Protein AF-0000000086186599 (afdb_homodimer)

Secondary structure (DSSP, 8-state):
-PPPHHHHHHHHHHHHHHTPPPPSSHHHHHHHHHHHHHHHHHHHHHHHHHHHHHHHHHHHHHHHTT--GGGTTTTHHHHHHHHHT--HHHHHHHHHHHHHHHHT-HHHHHHHHTTSS-HHHHHHHHHHHTTS-HHHHHHHHHHHHTTGGG--HHHHHHHHHHHHHHH-HHHHHHHHHHHGGG-EEEEEEETTTEEEEEEEEEHHHHHHHHHHHHHHHHHHHHHTTTTT--HHHHHHHHHHHHHH--SSGGG------EEE-HHHHH-S--TTS---TT----TTSEEEETTTEEEEHHHHHHHHHT-TTTS----TTS-S------EEEE-TTT--EEES-TT---SHHHHHHHHHHHH-S-SSTT--PPP-EEEESS-GGGT---STTTEEEE-HHHHHHTTSTT-EEEEEE-STTTTS-TTSS-EEEEEE-TT--EEEEEPPPPTTPPP---------------TT-----/-PPPHHHHHHHHHHHHHHTPPPPSSHHHHHHHHHHHHHHHHHHHHHHHHHHHHHHHHHHHHHHHTT--GGGTTTTHHHHHHHHHT--HHHHHHHHHHHHHHHHT-HHHHHHHHTTSS-HHHHHHHHHHHTTS-HHHHHHHHHHHHTTGGG--HHHHHHHHHHHHHHH-HHHHHHHHHHHGGG-EEEEEEETTTEEEEEEEEEHHHHHHHHHHHHHHHHHHHHHTTTTT--HHHHHHHHHHHHHH--SSGGG------EEE-HHHHH-S--TTS---TT----TTSEEEETTTEEEEHHHHHHHHHT-TTTS----SSS-S------EEEE-TTT--EEES-TT---SHHHHHHHHHHHH-S-SSTT--PPP-EEEESS-GGGT---STTTEEEE-HHHHHHTTSTT-EEEEE--STTTTS-TTSS--EEEEE-TT--EEEEEPPPPTTPPP---------------S------

Organism: NCBI:txid1656884

Foldseek 3Di:
DDDDPVVVVVVVVVVCVVVPDQDPDPVVNVVVVLVVLLVQLLVLLVLLVVLQVQQVVQQVVVVVVVNDNVCTSLCSLVVSCQVVLAASVVSVVSNVLSVCCVQAQVLLSVCSNRSLAHPLLSVLLCVLQVPDDSVLSNVLNVVLSVPSSPDDSVRSNVSSNVSNCVSCVPVVVVVLVVVQVVWDWDKAADPPRDIDIDTDHRPVVVVVLVVVLLVVLVVCVVVCVCPPDDSVRSSVQCVQCVVQVNPGSLADQAQWAKEDAPCLQVPPDPDPDCPDPPFPQHNQAWIATQPHGTDTSVVVNCSVVQPRVVSHHHPPPPPPDPSNHQYFHADLVQSQGPRPPPPPPPPVVRLVVSQCQFAVDAQSRNNRHRFDDWAFLQHVVNVTDPGNLRIHRHDPSCVVNCPDPQKHKDWDFPPPCPPDPDQLTFTKMWIAGNVGDIDMGTTDRRPSHPNPPPPPPPPPPVPPPPPPDPPDD/DDDDPVVVVVVVVVVCVVVPDQDPDPVVNVVVVLVVLLVQLLVLLVLLVVLQVQQVVQQVVCVVVVNDNVCTSLCSLVVSCQVVLAASVVSVVSNVLSVCCVQAQVLLSVCSNRSLAHPLLSVLLCVLCVPDDSVLSNVLNVVLSVPSSPDDSVRSNVSSNVSNCVSCVPVVVVVLVVVQVVWDWDKAADPPRDIDIDTDHRPVVVVVLVVVLLVVLVVCVVVCVCPPDDSVRSSVQCVQCVVQVNPGSLADQAQWAKEDAPCLQVPPDPDPDCPDPPFPQHNQAWIATQPHGTDTSVVVNCSVVQVRVVSHHHPPPPPPDPSPHQYFHAPLVQSQGPRPPPPPPPCVVRLVVSQCQFAVDAQSRNNRHRFDDWAFLQHVVNVTDPGNLRIHRHDPSCVVNCPDPQKHKDWDFPPPPPPDPDQLTFTKMWIAGNVGDIDMGTTDRRPSHPNPPPDPPPPPPVPPPDPDDPPDD

Solvent-accessible surface area (backbone atoms only — not comparable to full-atom values): 49795 Å² total; per-residue (Å²): 130,82,69,46,69,68,43,50,50,40,51,50,49,25,53,49,32,53,64,58,70,66,55,90,46,67,51,41,37,44,51,36,41,28,36,47,42,20,31,45,14,3,41,51,39,38,44,28,53,38,50,47,53,49,38,53,51,47,29,52,53,34,48,75,73,64,48,54,78,93,61,47,51,74,55,45,32,48,56,51,6,56,42,52,64,34,22,40,69,55,27,43,52,47,50,54,50,23,45,40,28,67,75,28,24,51,56,43,39,50,35,20,19,70,24,51,31,48,60,64,36,51,48,30,41,47,68,46,38,66,88,52,54,61,67,56,31,38,53,43,25,63,65,50,42,78,55,40,64,66,42,27,48,68,51,33,30,47,54,34,37,36,51,40,23,52,74,38,39,70,58,48,54,53,44,28,58,56,46,53,70,66,22,24,63,51,72,45,68,39,79,52,64,19,13,32,35,37,32,41,31,40,36,56,44,30,50,17,34,51,50,41,35,48,52,52,26,50,52,32,50,73,70,52,76,45,68,92,54,51,65,44,40,40,26,31,39,50,54,40,14,43,51,52,66,36,93,49,46,35,52,54,71,47,64,44,46,39,42,34,26,65,44,25,62,67,31,81,68,77,92,71,77,74,61,75,93,76,69,80,69,60,23,49,22,46,21,36,32,74,94,61,41,72,38,49,14,61,56,53,36,34,61,70,68,52,47,15,63,92,67,21,54,48,54,80,83,52,69,86,66,76,47,52,51,51,64,40,27,30,38,49,89,54,58,42,73,44,63,69,69,76,80,76,68,72,55,82,55,47,51,53,49,46,35,46,61,37,41,64,21,18,56,54,59,29,41,70,39,62,54,74,41,79,43,53,48,43,45,57,94,76,70,30,58,95,42,70,80,33,40,41,24,22,25,70,62,55,62,54,50,54,69,37,88,56,33,45,54,42,71,43,64,63,77,80,63,79,84,49,59,88,64,76,54,60,57,27,35,39,38,33,40,68,67,66,53,74,46,64,27,64,37,56,80,37,74,54,40,70,74,75,67,74,68,65,74,76,70,72,67,76,69,74,65,76,85,67,81,68,80,77,132,130,81,69,48,70,68,43,50,50,40,52,50,50,24,52,49,31,52,63,59,71,67,54,90,45,66,52,43,39,45,49,37,42,29,34,46,42,21,32,46,13,3,41,51,38,38,47,28,51,39,49,47,53,47,39,51,50,48,29,53,54,32,48,75,70,64,48,55,77,92,60,49,50,71,55,45,33,48,55,48,5,56,41,53,64,36,22,40,69,56,27,43,53,48,49,54,49,25,45,41,30,67,77,29,23,50,57,43,37,49,36,20,20,71,23,51,31,48,61,66,37,52,48,31,39,47,67,46,38,66,87,52,53,62,67,56,31,37,53,44,24,64,64,52,41,78,56,39,64,70,43,26,48,67,52,32,30,47,53,34,37,36,51,38,23,53,75,38,40,69,57,47,54,53,42,28,58,54,45,52,71,66,21,24,64,52,74,45,66,40,79,53,64,19,14,32,36,37,31,41,31,40,36,56,46,31,50,18,35,51,50,40,34,48,52,53,26,50,50,32,51,74,72,52,76,44,67,92,54,51,65,44,39,39,27,30,41,50,53,39,14,43,53,54,68,36,93,50,45,32,51,53,72,48,64,44,45,40,42,35,28,67,46,25,60,67,32,80,67,78,90,69,77,73,63,74,93,74,69,81,67,59,23,49,22,46,20,35,33,75,93,61,39,72,38,47,13,62,56,52,36,34,60,71,68,54,47,16,62,91,64,22,56,48,56,80,84,51,67,86,65,78,45,51,50,50,62,39,27,31,37,52,89,52,58,42,74,44,63,69,69,75,79,75,68,71,55,81,53,47,52,52,48,46,35,46,60,38,41,66,21,18,57,53,59,29,41,70,38,62,54,73,40,79,45,53,47,44,47,56,94,77,69,30,58,96,42,71,79,32,40,42,24,22,25,71,64,55,60,54,50,53,70,37,87,57,34,44,53,41,72,43,64,66,76,80,62,78,84,49,60,88,64,77,55,60,58,26,35,40,37,34,40,70,66,66,52,75,48,62,27,64,38,56,78,37,77,54,42,72,76,77,68,74,70,68,77,77,72,72,68,78,71,74,68,78,90,69,85,71,80,76,133

InterPro domains:
  IPR003615 HNH nuclease [SM00507] (350-400)
  IPR003615 HNH nuclease [cd00085] (352-402)
  IPR003870 Domain of unknown function DUF222 [PF02720] (35-244)

pLDDT: mean 75.53, std 22.9, range [22.42, 98.69]

Structure (mmCIF, N/CA/C/O backbone):
data_AF-0000000086186599-model_v1
#
loop_
_entity.id
_entity.type
_entity.pdbx_description
1 polymer 'DUF222 domain-containing protein'
#
loop_
_atom_site.group_PDB
_atom_site.id
_atom_site.type_symbol
_atom_site.label_atom_id
_atom_site.label_alt_id
_atom_site.label_comp_id
_atom_site.label_asym_id
_atom_site.label_entity_id
_atom_site.label_seq_id
_atom_site.pdbx_PDB_ins_code
_atom_site.Cartn_x
_atom_site.Cartn_y
_atom_site.Cartn_z
_atom_site.occupancy
_atom_site.B_iso_or_equiv
_atom_site.auth_seq_id
_atom_site.auth_comp_id
_atom_site.auth_asym_id
_atom_site.auth_atom_id
_atom_site.pdbx_PDB_model_num
ATOM 1 N N . MET A 1 1 ? 22.391 -26.438 11.969 1 60.44 1 MET A N 1
ATOM 2 C CA . MET A 1 1 ? 22.969 -25.828 13.164 1 60.44 1 MET A CA 1
ATOM 3 C C . MET A 1 1 ? 21.891 -25.266 14.078 1 60.44 1 MET A C 1
ATOM 5 O O . MET A 1 1 ? 20.828 -24.859 13.609 1 60.44 1 MET A O 1
ATOM 9 N N . PRO A 1 2 ? 22.172 -25.406 15.336 1 74.75 2 PRO A N 1
ATOM 10 C CA . PRO A 1 2 ? 21.156 -24.953 16.281 1 74.75 2 PRO A CA 1
ATOM 11 C C . PRO A 1 2 ? 20.922 -23.438 16.219 1 74.75 2 PRO A C 1
ATOM 13 O O . PRO A 1 2 ? 21.859 -22.688 15.961 1 74.75 2 PRO A O 1
ATOM 16 N N . LYS A 1 3 ? 19.797 -23.031 16.375 1 81.38 3 LYS A N 1
ATOM 17 C CA . LYS A 1 3 ? 19.438 -21.609 16.406 1 81.38 3 LYS A CA 1
ATOM 18 C C . LYS A 1 3 ? 20.125 -20.891 17.562 1 81.38 3 LYS A C 1
ATOM 20 O O . LYS A 1 3 ? 20.297 -21.469 18.641 1 81.38 3 LYS A O 1
ATOM 25 N N . SER A 1 4 ? 20.562 -19.734 17.234 1 86.19 4 SER A N 1
ATOM 26 C CA . SER A 1 4 ? 21.078 -18.891 18.312 1 86.19 4 SER A CA 1
ATOM 27 C C . SER A 1 4 ? 20.016 -18.609 19.359 1 86.19 4 SER A C 1
ATOM 29 O O . SER A 1 4 ? 18.828 -18.828 19.109 1 86.19 4 SER A O 1
ATOM 31 N N . GLN A 1 5 ? 20.484 -18.25 20.484 1 85 5 GLN A N 1
ATOM 32 C CA . GLN A 1 5 ? 19.562 -17.859 21.547 1 85 5 GLN A CA 1
ATOM 33 C C . GLN A 1 5 ? 18.656 -16.719 21.109 1 85 5 GLN A C 1
ATOM 35 O O . GLN A 1 5 ? 17.469 -16.703 21.422 1 85 5 GLN A O 1
ATOM 40 N N . ALA A 1 6 ? 19.234 -15.867 20.344 1 83.06 6 ALA A N 1
ATOM 41 C CA . ALA A 1 6 ? 18.469 -14.727 19.875 1 83.06 6 ALA A CA 1
ATOM 42 C C . ALA A 1 6 ? 17.312 -15.172 18.969 1 83.06 6 ALA A C 1
ATOM 44 O O . ALA A 1 6 ? 16.203 -14.656 19.078 1 83.06 6 ALA A O 1
ATOM 45 N N . THR A 1 7 ? 17.562 -16.109 18.188 1 87.06 7 THR A N 1
ATOM 46 C CA . THR A 1 7 ? 16.516 -16.625 17.297 1 87.06 7 THR A CA 1
ATOM 47 C C . THR A 1 7 ? 15.453 -17.375 18.094 1 87.06 7 THR A C 1
ATOM 49 O O . THR A 1 7 ? 14.258 -17.25 17.812 1 87.06 7 THR A O 1
ATOM 52 N N . THR A 1 8 ? 15.891 -18.062 19.078 1 88.81 8 THR A N 1
ATOM 53 C CA . THR A 1 8 ? 14.969 -18.781 19.953 1 88.81 8 THR A CA 1
ATOM 54 C C . THR A 1 8 ? 14.086 -17.797 20.719 1 88.81 8 THR A C 1
ATOM 56 O O . THR A 1 8 ? 12.891 -18.047 20.906 1 88.81 8 THR A O 1
ATOM 59 N N . ASP A 1 9 ? 14.688 -16.734 21.125 1 93.12 9 ASP A N 1
ATOM 60 C CA . ASP A 1 9 ? 13.93 -15.695 21.812 1 93.12 9 ASP A CA 1
ATOM 61 C C . ASP A 1 9 ? 12.859 -15.102 20.906 1 93.12 9 ASP A C 1
ATOM 63 O O . ASP A 1 9 ? 11.758 -14.789 21.375 1 93.12 9 ASP A O 1
ATOM 67 N N . LEU A 1 10 ? 13.172 -14.922 19.672 1 95.5 10 LEU A N 1
ATOM 68 C CA . LEU A 1 10 ? 12.195 -14.414 18.719 1 95.5 10 LEU A CA 1
ATOM 69 C C . LEU A 1 10 ? 11.023 -15.383 18.578 1 95.5 10 LEU A C 1
ATOM 71 O O . LEU A 1 10 ? 9.867 -14.961 18.531 1 95.5 10 LEU A O 1
ATOM 75 N N . ASP A 1 11 ? 11.305 -16.688 18.516 1 94.75 11 ASP A N 1
ATOM 76 C CA . ASP A 1 11 ? 10.258 -17.688 18.438 1 94.75 11 ASP A CA 1
ATOM 77 C C . ASP A 1 11 ? 9.344 -17.625 19.672 1 94.75 11 ASP A C 1
ATOM 79 O O . ASP A 1 11 ? 8.125 -17.781 19.547 1 94.75 11 ASP A O 1
ATOM 83 N N . GLN A 1 12 ? 9.969 -17.406 20.766 1 95.25 12 GLN A N 1
ATOM 84 C CA . GLN A 1 12 ? 9.203 -17.297 22 1 95.25 12 GLN A CA 1
ATOM 85 C C . GLN A 1 12 ? 8.297 -16.062 21.969 1 95.25 12 GLN A C 1
ATOM 87 O O . GLN A 1 12 ? 7.172 -16.094 22.469 1 95.25 12 GLN A O 1
ATOM 92 N N . MET A 1 13 ? 8.789 -14.992 21.453 1 96.19 13 MET A N 1
ATOM 93 C CA . MET A 1 13 ? 7.992 -13.781 21.344 1 96.19 13 MET A CA 1
ATOM 94 C C . MET A 1 13 ? 6.777 -14.008 20.453 1 96.19 13 MET A C 1
ATOM 96 O O . MET A 1 13 ? 5.695 -13.477 20.719 1 96.19 13 MET A O 1
ATOM 100 N N . VAL A 1 14 ? 6.945 -14.75 19.375 1 96.56 14 VAL A N 1
ATOM 101 C CA . VAL A 1 14 ? 5.832 -15.078 18.484 1 96.56 14 VAL A CA 1
ATOM 102 C C . VAL A 1 14 ? 4.75 -15.812 19.266 1 96.56 14 VAL A C 1
ATOM 104 O O . VAL A 1 14 ? 3.564 -15.492 19.156 1 96.56 14 VAL A O 1
ATOM 107 N N . GLU A 1 15 ? 5.16 -16.734 20.109 1 95.75 15 GLU A N 1
ATOM 108 C CA . GLU A 1 15 ? 4.215 -17.5 20.922 1 95.75 15 GLU A CA 1
ATOM 109 C C . GLU A 1 15 ? 3.525 -16.594 21.953 1 95.75 15 GLU A C 1
ATOM 111 O O . GLU A 1 15 ? 2.326 -16.734 22.203 1 95.75 15 GLU A O 1
ATOM 116 N N . GLU A 1 16 ? 4.266 -15.688 22.5 1 95.19 16 GLU A N 1
ATOM 117 C CA . GLU A 1 16 ? 3.689 -14.75 23.469 1 95.19 16 GLU A CA 1
ATOM 118 C C . GLU A 1 16 ? 2.643 -13.859 22.797 1 95.19 16 GLU A C 1
ATOM 120 O O . GLU A 1 16 ? 1.617 -13.547 23.406 1 95.19 16 GLU A O 1
ATOM 125 N N . MET A 1 17 ? 2.902 -13.484 21.578 1 95.56 17 MET A N 1
ATOM 126 C CA . MET A 1 17 ? 1.924 -12.688 20.844 1 95.56 17 MET A CA 1
ATOM 127 C C . MET A 1 17 ? 0.654 -13.492 20.578 1 95.56 17 MET A C 1
ATOM 129 O O . MET A 1 17 ? -0.454 -12.969 20.703 1 95.56 17 MET A O 1
ATOM 133 N N . ARG A 1 18 ? 0.863 -14.734 20.219 1 95.12 18 ARG A N 1
ATOM 134 C CA . ARG A 1 18 ? -0.262 -15.617 19.938 1 95.12 18 ARG A CA 1
ATOM 135 C C . ARG A 1 18 ? -1.172 -15.766 21.156 1 95.12 18 ARG A C 1
ATOM 137 O O . ARG A 1 18 ? -2.393 -15.852 21.016 1 95.12 18 ARG A O 1
ATOM 144 N N . MET A 1 19 ? -0.59 -15.641 22.297 1 94.06 19 MET A N 1
ATOM 145 C CA . MET A 1 19 ? -1.337 -15.906 23.531 1 94.06 19 MET A CA 1
ATOM 146 C C . MET A 1 19 ? -1.67 -14.609 24.25 1 94.06 19 MET A C 1
ATOM 148 O O . MET A 1 19 ? -2.16 -14.633 25.391 1 94.06 19 MET A O 1
ATOM 152 N N . LEU A 1 20 ? -1.393 -13.539 23.672 1 95 20 LEU A N 1
ATOM 153 C CA . LEU A 1 20 ? -1.602 -12.258 24.344 1 95 20 LEU A CA 1
ATOM 154 C C . LEU A 1 20 ? -3.068 -12.078 24.719 1 95 20 LEU A C 1
ATOM 156 O O . LEU A 1 20 ? -3.953 -12.211 23.875 1 95 20 LEU A O 1
ATOM 160 N N . VAL A 1 21 ? -3.309 -11.766 25.938 1 93.69 21 VAL A N 1
ATOM 161 C CA . VAL A 1 21 ? -4.656 -11.523 26.438 1 93.69 21 VAL A CA 1
ATOM 162 C C . VAL A 1 21 ? -4.93 -10.023 26.5 1 93.69 21 VAL A C 1
ATOM 164 O O . VAL A 1 21 ? -4.141 -9.266 27.062 1 93.69 21 VAL A O 1
ATOM 167 N N . PRO A 1 22 ? -5.953 -9.602 25.875 1 94.94 22 PRO A N 1
ATOM 168 C CA . PRO A 1 22 ? -6.309 -8.188 26 1 94.94 22 PRO A CA 1
ATOM 169 C C . PRO A 1 22 ? -6.496 -7.742 27.438 1 94.94 22 PRO A C 1
ATOM 171 O O . PRO A 1 22 ? -7.023 -8.5 28.266 1 94.94 22 PRO A O 1
ATOM 174 N N . ALA A 1 23 ? -6.09 -6.559 27.734 1 94.12 23 ALA A N 1
ATOM 175 C CA . ALA A 1 23 ? -6.16 -6.016 29.094 1 94.12 23 ALA A CA 1
ATOM 176 C C . ALA A 1 23 ? -7.613 -5.836 29.531 1 94.12 23 ALA A C 1
ATOM 178 O O . ALA A 1 23 ? -8.516 -5.738 28.688 1 94.12 23 ALA A O 1
ATOM 179 N N . GLY A 1 24 ? -7.793 -5.82 30.812 1 90.31 24 GLY A N 1
ATOM 180 C CA . GLY A 1 24 ? -9.133 -5.641 31.344 1 90.31 24 GLY A CA 1
ATOM 181 C C . GLY A 1 24 ? -9.617 -4.207 31.266 1 90.31 24 GLY A C 1
ATOM 182 O O . GLY A 1 24 ? -10.781 -3.959 30.938 1 90.31 24 GLY A O 1
ATOM 183 N N . ASP A 1 25 ? -8.703 -3.305 31.484 1 92.81 25 ASP A N 1
ATOM 184 C CA . ASP A 1 25 ? -9.031 -1.883 31.469 1 92.81 25 ASP A CA 1
ATOM 185 C C . ASP A 1 25 ? -8.797 -1.271 30.094 1 92.81 25 ASP A C 1
ATOM 187 O O . ASP A 1 25 ? -7.832 -1.618 29.406 1 92.81 25 ASP A O 1
ATOM 191 N N . ASP A 1 26 ? -9.711 -0.316 29.75 1 93.12 26 ASP A N 1
ATOM 192 C CA . ASP A 1 26 ? -9.672 0.256 28.406 1 93.12 26 ASP A CA 1
ATOM 193 C C . ASP A 1 26 ? -8.414 1.107 28.219 1 93.12 26 ASP A C 1
ATOM 195 O O . ASP A 1 26 ? -7.836 1.131 27.141 1 93.12 26 ASP A O 1
ATOM 199 N N . ALA A 1 27 ? -8.023 1.832 29.219 1 93.19 27 ALA A N 1
ATOM 200 C CA . ALA A 1 27 ? -6.789 2.604 29.125 1 93.19 27 ALA A CA 1
ATOM 201 C C . ALA A 1 27 ? -5.594 1.693 28.844 1 93.19 27 ALA A C 1
ATOM 203 O O . ALA A 1 27 ? -4.707 2.043 28.062 1 93.19 27 ALA A O 1
ATOM 204 N N . ASP A 1 28 ? -5.629 0.547 29.484 1 94.5 28 ASP A N 1
ATOM 205 C CA . ASP A 1 28 ? -4.555 -0.421 29.281 1 94.5 28 ASP A CA 1
ATOM 206 C C . ASP A 1 28 ? -4.656 -1.072 27.891 1 94.5 28 ASP A C 1
ATOM 208 O O . ASP A 1 28 ? -3.637 -1.389 27.281 1 94.5 28 ASP A O 1
ATOM 212 N N . LYS A 1 29 ? -5.879 -1.325 27.375 1 96.25 29 LYS A N 1
ATOM 213 C CA . LYS A 1 29 ? -6.027 -1.819 26.016 1 96.25 29 LYS A CA 1
ATOM 214 C C . LYS A 1 29 ? -5.43 -0.844 25 1 96.25 29 LYS A C 1
ATOM 216 O O . LYS A 1 29 ? -4.766 -1.258 24.047 1 96.25 29 LYS A O 1
ATOM 221 N N . VAL A 1 30 ? -5.652 0.436 25.234 1 95.5 30 VAL A N 1
ATOM 222 C CA . VAL A 1 30 ? -5.098 1.475 24.375 1 95.5 30 VAL A CA 1
ATOM 223 C C . VAL A 1 30 ? -3.572 1.451 24.438 1 95.5 30 VAL A C 1
ATOM 225 O O . VAL A 1 30 ? -2.893 1.538 23.422 1 95.5 30 VAL A O 1
ATOM 228 N N . ALA A 1 31 ? -3.051 1.268 25.625 1 95.19 31 ALA A N 1
ATOM 229 C CA . ALA A 1 31 ? -1.606 1.174 25.812 1 95.19 31 ALA A CA 1
ATOM 230 C C . ALA A 1 31 ? -1.043 -0.066 25.125 1 95.19 31 ALA A C 1
ATOM 232 O O . ALA A 1 31 ? 0.061 -0.033 24.578 1 95.19 31 ALA A O 1
ATOM 233 N N . GLN A 1 32 ? -1.803 -1.161 25.188 1 96.88 32 GLN A N 1
ATOM 234 C CA . GLN A 1 32 ? -1.401 -2.383 24.5 1 96.88 32 GLN A CA 1
ATOM 235 C C . GLN A 1 32 ? -1.303 -2.158 23 1 96.88 32 GLN A C 1
ATOM 237 O O . GLN A 1 32 ? -0.342 -2.594 22.359 1 96.88 32 GLN A O 1
ATOM 242 N N . LEU A 1 33 ? -2.287 -1.487 22.422 1 96.94 33 LEU A N 1
ATOM 243 C CA . LEU A 1 33 ? -2.293 -1.201 21 1 96.94 33 LEU A CA 1
ATOM 244 C C . LEU A 1 33 ? -1.09 -0.349 20.609 1 96.94 33 LEU A C 1
ATOM 246 O O . LEU A 1 33 ? -0.438 -0.613 19.594 1 96.94 33 LEU A O 1
ATOM 250 N N . ALA A 1 34 ? -0.821 0.645 21.422 1 96.31 34 ALA A N 1
ATOM 251 C CA . ALA A 1 34 ? 0.335 1.499 21.172 1 96.31 34 ALA A CA 1
ATOM 252 C C . ALA A 1 34 ? 1.632 0.696 21.219 1 96.31 34 ALA A C 1
ATOM 254 O O . ALA A 1 34 ? 2.504 0.86 20.359 1 96.31 34 ALA A O 1
ATOM 255 N N . ALA A 1 35 ? 1.738 -0.154 22.219 1 97.56 35 ALA A N 1
ATOM 256 C CA . ALA A 1 35 ? 2.943 -0.963 22.375 1 97.56 35 ALA A CA 1
ATOM 257 C C . ALA A 1 35 ? 3.107 -1.946 21.219 1 97.56 35 ALA A C 1
ATOM 259 O O . ALA A 1 35 ? 4.223 -2.199 20.766 1 97.56 35 ALA A O 1
ATOM 260 N N . LEU A 1 36 ? 2.035 -2.52 20.797 1 98.19 36 LEU A N 1
ATOM 261 C CA . LEU A 1 36 ? 2.07 -3.447 19.672 1 98.19 36 LEU A CA 1
ATOM 262 C C . LEU A 1 36 ? 2.502 -2.736 18.391 1 98.19 36 LEU A C 1
ATOM 264 O O . LEU A 1 36 ? 3.26 -3.291 17.594 1 98.19 36 LEU A O 1
ATOM 268 N N . GLU A 1 37 ? 2.039 -1.535 18.188 1 96.62 37 GLU A N 1
ATOM 269 C CA . GLU A 1 37 ? 2.473 -0.734 17.047 1 96.62 37 GLU A CA 1
ATOM 270 C C . GLU A 1 37 ? 3.971 -0.45 17.109 1 96.62 37 GLU A C 1
ATOM 272 O O . GLU A 1 37 ? 4.668 -0.553 16.109 1 96.62 37 GLU A O 1
ATOM 277 N N . LYS A 1 38 ? 4.43 -0.11 18.297 1 97.75 38 LYS A N 1
ATOM 278 C CA . LYS A 1 38 ? 5.855 0.123 18.484 1 97.75 38 LYS A CA 1
ATOM 279 C C . LYS A 1 38 ? 6.664 -1.141 18.203 1 97.75 38 LYS A C 1
ATOM 281 O O . LYS A 1 38 ? 7.754 -1.072 17.625 1 97.75 38 LYS A O 1
ATOM 286 N N . LEU A 1 39 ? 6.133 -2.244 18.609 1 98.06 39 LEU A N 1
ATOM 287 C CA . LEU A 1 39 ? 6.809 -3.516 18.391 1 98.06 39 LEU A CA 1
ATOM 288 C C . LEU A 1 39 ? 6.961 -3.791 16.891 1 98.06 39 LEU A C 1
ATOM 290 O O . LEU A 1 39 ? 8.016 -4.242 16.438 1 98.06 39 LEU A O 1
ATOM 294 N N . GLN A 1 40 ? 5.938 -3.533 16.109 1 97.81 40 GLN A N 1
ATOM 295 C CA . GLN A 1 40 ? 6.02 -3.723 14.664 1 97.81 40 GLN A CA 1
ATOM 296 C C . GLN A 1 40 ? 7.094 -2.83 14.047 1 97.81 40 GLN A C 1
ATOM 298 O O . GLN A 1 40 ? 7.855 -3.271 13.188 1 97.81 40 GLN A O 1
ATOM 303 N N . ALA A 1 41 ? 7.137 -1.61 14.508 1 98.31 41 ALA A N 1
ATOM 304 C CA . ALA A 1 41 ? 8.148 -0.678 14.008 1 98.31 41 ALA A CA 1
ATOM 305 C C . ALA A 1 41 ? 9.555 -1.149 14.375 1 98.31 41 ALA A C 1
ATOM 307 O O . ALA A 1 41 ? 10.445 -1.174 13.523 1 98.31 41 ALA A O 1
ATOM 308 N N . SER A 1 42 ? 9.742 -1.517 15.617 1 98.5 42 SER A N 1
ATOM 309 C CA . SER A 1 42 ? 11.055 -1.967 16.078 1 98.5 42 SER A CA 1
ATOM 310 C C . SER A 1 42 ?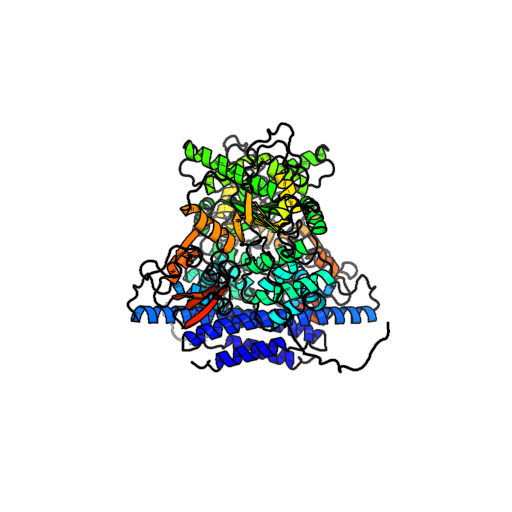 11.477 -3.252 15.375 1 98.5 42 SER A C 1
ATOM 312 O O . SER A 1 42 ? 12.656 -3.457 15.094 1 98.5 42 SER A O 1
ATOM 314 N N . ALA A 1 43 ? 10.531 -4.137 15.125 1 98.38 43 ALA A N 1
ATOM 315 C CA . ALA A 1 43 ? 10.812 -5.352 14.359 1 98.38 43 ALA A CA 1
ATOM 316 C C . ALA A 1 43 ? 11.258 -5.016 12.945 1 98.38 43 ALA A C 1
ATOM 318 O O . ALA A 1 43 ? 12.164 -5.66 12.398 1 98.38 43 ALA A O 1
ATOM 319 N N . ALA A 1 44 ? 10.633 -4.02 12.336 1 98.44 44 ALA A N 1
ATOM 320 C CA . ALA A 1 44 ? 11.031 -3.578 11 1 98.44 44 ALA A CA 1
ATOM 321 C C . ALA A 1 44 ? 12.477 -3.086 11 1 98.44 44 ALA A C 1
ATOM 323 O O . ALA A 1 44 ? 13.234 -3.371 10.07 1 98.44 44 ALA A O 1
ATOM 324 N N . ALA A 1 45 ? 12.828 -2.355 12.023 1 98.69 45 ALA A N 1
ATOM 325 C CA . ALA A 1 45 ? 14.203 -1.882 12.156 1 98.69 45 ALA A CA 1
ATOM 326 C C . ALA A 1 45 ? 15.172 -3.051 12.328 1 98.69 45 ALA A C 1
ATOM 328 O O . ALA A 1 45 ? 16.266 -3.041 11.766 1 98.69 45 ALA A O 1
ATOM 329 N N . ALA A 1 46 ? 14.781 -4.035 13.102 1 98.56 46 ALA A N 1
ATOM 330 C CA . ALA A 1 46 ? 15.609 -5.223 13.297 1 98.56 46 ALA A CA 1
ATOM 331 C C . ALA A 1 46 ? 15.789 -5.984 11.992 1 98.56 46 ALA A C 1
ATOM 333 O O . ALA A 1 46 ? 16.891 -6.445 11.68 1 98.56 46 ALA A O 1
ATOM 334 N N . ILE A 1 47 ? 14.734 -6.105 11.203 1 98.56 47 ILE A N 1
ATOM 335 C CA . ILE A 1 47 ? 14.812 -6.742 9.891 1 98.56 47 ILE A CA 1
ATOM 336 C C . ILE A 1 47 ? 15.828 -6.012 9.023 1 98.56 47 ILE A C 1
ATOM 338 O O . ILE A 1 47 ? 16.656 -6.641 8.359 1 98.56 47 ILE A O 1
ATOM 342 N N . ALA A 1 48 ? 15.742 -4.695 9.047 1 98.69 48 ALA A N 1
ATOM 343 C CA . ALA A 1 48 ? 16.672 -3.895 8.266 1 98.69 48 ALA A CA 1
ATOM 344 C C . ALA A 1 48 ? 18.125 -4.168 8.688 1 98.69 48 ALA A C 1
ATOM 346 O O . ALA A 1 48 ? 19 -4.371 7.84 1 98.69 48 ALA A O 1
ATOM 347 N N . ARG A 1 49 ? 18.422 -4.242 9.984 1 98.12 49 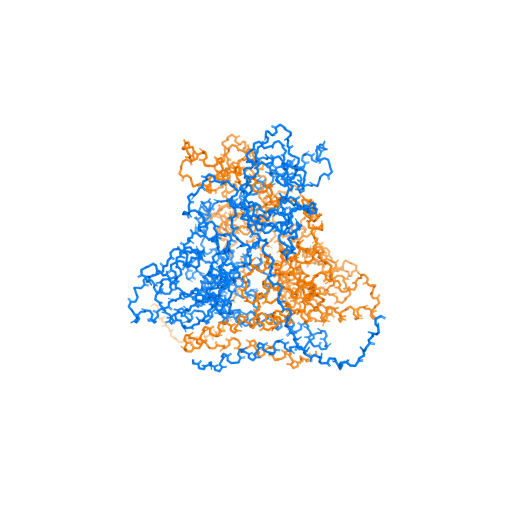ARG A N 1
ATOM 348 C CA . ARG A 1 49 ? 19.766 -4.469 10.5 1 98.12 49 ARG A CA 1
ATOM 349 C C . ARG A 1 49 ? 20.266 -5.859 10.117 1 98.12 49 ARG A C 1
ATOM 351 O O . ARG A 1 49 ? 21.391 -6.004 9.617 1 98.12 49 ARG A O 1
ATOM 358 N N . VAL A 1 50 ? 19.422 -6.863 10.336 1 98.31 50 VAL A N 1
ATOM 359 C CA . VAL A 1 50 ? 19.828 -8.234 10.031 1 98.31 50 VAL A CA 1
ATOM 360 C C . VAL A 1 50 ? 20.047 -8.375 8.523 1 98.31 50 VAL A C 1
ATOM 362 O O . VAL A 1 50 ? 20.984 -9.055 8.094 1 98.31 50 VAL A O 1
ATOM 365 N N . SER A 1 51 ? 19.219 -7.715 7.688 1 98.5 51 SER A N 1
ATOM 366 C CA . SER A 1 51 ? 19.328 -7.785 6.234 1 98.5 51 SER A CA 1
ATOM 367 C C . SER A 1 51 ? 20.656 -7.199 5.758 1 98.5 51 SER A C 1
ATOM 369 O O . SER A 1 51 ? 21.312 -7.773 4.883 1 98.5 51 SER A O 1
ATOM 371 N N . THR A 1 52 ? 21.062 -6.051 6.309 1 98.19 52 THR A N 1
ATOM 372 C CA . THR A 1 52 ? 22.297 -5.402 5.891 1 98.19 52 THR A CA 1
ATOM 373 C C . THR A 1 52 ? 23.5 -6.238 6.297 1 98.19 52 THR A C 1
ATOM 375 O O . THR A 1 52 ? 24.453 -6.375 5.523 1 98.19 52 THR A O 1
ATOM 378 N N . GLU A 1 53 ? 23.453 -6.773 7.48 1 97.81 53 GLU A N 1
ATOM 379 C CA . GLU A 1 53 ? 24.547 -7.633 7.918 1 97.81 53 GLU A CA 1
ATOM 380 C C . GLU A 1 53 ? 24.641 -8.898 7.066 1 97.81 53 GLU A C 1
ATOM 382 O O . GLU A 1 53 ? 25.734 -9.375 6.766 1 97.81 53 GLU A O 1
ATOM 387 N N . PHE A 1 54 ? 23.5 -9.461 6.742 1 97.94 54 PHE A N 1
ATOM 388 C CA . PHE A 1 54 ? 23.438 -10.641 5.879 1 97.94 54 PHE A CA 1
ATOM 389 C C . PHE A 1 54 ? 24.062 -10.336 4.516 1 97.94 54 PHE A C 1
ATOM 391 O O . PHE A 1 54 ? 24.828 -11.141 3.994 1 97.94 54 PHE A O 1
ATOM 398 N N . LEU A 1 55 ? 23.734 -9.203 3.971 1 97.12 55 LEU A N 1
ATOM 399 C CA . LEU A 1 55 ? 24.297 -8.781 2.693 1 97.12 55 LEU A CA 1
ATOM 400 C C . LEU A 1 55 ? 25.828 -8.734 2.764 1 97.12 55 LEU A C 1
ATOM 402 O O . LEU A 1 55 ? 26.5 -9.281 1.89 1 97.12 55 LEU A O 1
ATOM 406 N N . GLU A 1 56 ? 26.391 -8.117 3.779 1 97.12 56 GLU A N 1
ATOM 407 C CA . GLU A 1 56 ? 27.828 -8.008 3.928 1 97.12 56 GLU A CA 1
ATOM 408 C C . GLU A 1 56 ? 28.484 -9.383 4.082 1 97.12 56 GLU A C 1
ATOM 410 O O . GLU A 1 56 ? 29.516 -9.656 3.469 1 97.12 56 GLU A O 1
ATOM 415 N N . SER A 1 57 ? 27.844 -10.164 4.879 1 96.69 57 SER A N 1
ATOM 416 C CA . SER A 1 57 ? 28.359 -11.516 5.082 1 96.69 57 SER A CA 1
ATOM 417 C C . SER A 1 57 ? 28.359 -12.305 3.777 1 96.69 57 SER A C 1
ATOM 419 O O . SER A 1 57 ? 29.328 -13.016 3.477 1 96.69 57 SER A O 1
ATOM 421 N N . GLN A 1 58 ? 27.281 -12.242 3.023 1 95.12 58 GLN A N 1
ATOM 422 C CA . GLN A 1 58 ? 27.188 -12.93 1.74 1 95.12 58 GLN A CA 1
ATOM 423 C C . GLN A 1 58 ? 28.25 -12.438 0.769 1 95.12 58 GLN A C 1
ATOM 425 O O . GLN A 1 58 ? 28.859 -13.234 0.054 1 95.12 58 GLN A O 1
ATOM 430 N N . ARG A 1 59 ? 28.5 -11.164 0.732 1 95.69 59 ARG A N 1
ATOM 431 C CA . ARG A 1 59 ? 29.531 -10.594 -0.128 1 95.69 59 ARG A CA 1
ATOM 432 C C . ARG A 1 59 ? 30.922 -11.117 0.254 1 95.69 59 ARG A C 1
ATOM 434 O O . ARG A 1 59 ? 31.719 -11.453 -0.617 1 95.69 59 ARG A O 1
ATOM 441 N N . ASP A 1 60 ? 31.172 -11.117 1.516 1 95.75 60 ASP A N 1
ATOM 442 C CA . ASP A 1 60 ? 32.438 -11.625 2 1 95.75 60 ASP A CA 1
ATOM 443 C C . ASP A 1 60 ? 32.656 -13.094 1.617 1 95.75 60 ASP A C 1
ATOM 445 O O . ASP A 1 60 ? 33.719 -13.484 1.14 1 95.75 60 ASP A O 1
ATOM 449 N N . ARG A 1 61 ? 31.625 -13.898 1.852 1 92.94 61 ARG A N 1
ATOM 450 C CA . ARG A 1 61 ? 31.688 -15.312 1.504 1 92.94 61 ARG A CA 1
ATOM 451 C C . ARG A 1 61 ? 31.922 -15.5 0.009 1 92.94 61 ARG A C 1
ATOM 453 O O . ARG A 1 61 ? 32.719 -16.344 -0.398 1 92.94 61 ARG A O 1
ATOM 460 N N . GLN A 1 62 ? 31.266 -14.758 -0.775 1 92.88 62 GLN A N 1
ATOM 461 C CA . GLN A 1 62 ? 31.391 -14.852 -2.227 1 92.88 62 GLN A CA 1
ATOM 462 C C . GLN A 1 62 ? 32.781 -14.367 -2.689 1 92.88 62 GLN A C 1
ATOM 464 O O . GLN A 1 62 ? 33.312 -14.891 -3.654 1 92.88 62 GLN A O 1
ATOM 469 N N . ARG A 1 63 ? 33.281 -13.383 -1.99 1 94.81 63 ARG A N 1
ATOM 470 C CA . ARG A 1 63 ? 34.656 -12.969 -2.252 1 94.81 63 ARG A CA 1
ATOM 471 C C . ARG A 1 63 ? 35.625 -14.125 -2.035 1 94.81 63 ARG A C 1
ATOM 473 O O . ARG A 1 63 ? 36.469 -14.398 -2.883 1 94.81 63 ARG A O 1
ATOM 480 N N . ASP A 1 64 ? 35.438 -14.789 -1.014 1 94.19 64 ASP A N 1
ATOM 481 C CA . ASP A 1 64 ? 36.281 -15.922 -0.671 1 94.19 64 ASP A CA 1
ATOM 482 C C . ASP A 1 64 ? 36.156 -17.047 -1.691 1 94.19 64 ASP A C 1
ATOM 484 O O . ASP A 1 64 ? 37.094 -17.812 -1.915 1 94.19 64 ASP A O 1
ATOM 488 N N . LEU A 1 65 ? 34.969 -17.156 -2.326 1 92.12 65 LEU A N 1
ATOM 489 C CA . LEU A 1 65 ? 34.688 -18.188 -3.314 1 92.12 65 LEU A CA 1
ATOM 490 C C . LEU A 1 65 ? 35.125 -17.75 -4.707 1 92.12 65 LEU A C 1
ATOM 492 O O . LEU A 1 65 ? 34.938 -18.469 -5.684 1 92.12 65 LEU A O 1
ATOM 496 N N . GLY A 1 66 ? 35.625 -16.469 -4.82 1 92.75 66 GLY A N 1
ATOM 497 C CA . GLY A 1 66 ? 36.188 -16.016 -6.074 1 92.75 66 GLY A CA 1
ATOM 498 C C . GLY A 1 66 ? 35.188 -15.359 -6.988 1 92.75 66 GLY A C 1
ATOM 499 O O . GLY A 1 66 ? 35.438 -15.148 -8.172 1 92.75 66 GLY A O 1
ATOM 500 N N . VAL A 1 67 ? 34.031 -15.07 -6.453 1 91.69 67 VAL A N 1
ATOM 501 C CA . VAL A 1 67 ? 33.031 -14.383 -7.258 1 91.69 67 VAL A CA 1
ATOM 502 C C . VAL A 1 67 ? 33.5 -12.961 -7.555 1 91.69 67 VAL A C 1
ATOM 504 O O . VAL A 1 67 ? 33.969 -12.25 -6.656 1 91.69 67 VAL A O 1
ATOM 507 N N . PRO A 1 68 ? 33.438 -12.523 -8.852 1 94.12 68 PRO A N 1
ATOM 508 C CA . PRO A 1 68 ? 33.844 -11.156 -9.18 1 94.12 68 PRO A CA 1
ATOM 509 C C . PRO A 1 68 ? 33.062 -10.109 -8.406 1 94.12 68 PRO A C 1
ATOM 511 O O . PRO A 1 68 ? 31.875 -10.305 -8.109 1 94.12 68 PRO A O 1
ATOM 514 N N . SER A 1 69 ? 33.75 -8.984 -8.141 1 93.5 69 SER A N 1
ATOM 515 C CA . SER A 1 69 ? 33.188 -7.949 -7.266 1 93.5 69 SER A CA 1
ATOM 516 C C . SER A 1 69 ? 31.844 -7.461 -7.766 1 93.5 69 SER A C 1
ATOM 518 O O . SER A 1 69 ? 30.922 -7.254 -6.973 1 93.5 69 SER A O 1
ATOM 520 N N . HIS A 1 70 ? 31.641 -7.344 -9.039 1 91.5 70 HIS A N 1
ATOM 521 C CA . HIS A 1 70 ? 30.438 -6.762 -9.602 1 91.5 70 HIS A CA 1
ATOM 522 C C . HIS A 1 70 ? 29.266 -7.746 -9.539 1 91.5 70 HIS A C 1
ATOM 524 O O . HIS A 1 70 ? 28.109 -7.367 -9.75 1 91.5 70 HIS A O 1
ATOM 530 N N . ARG A 1 71 ? 29.516 -8.938 -9.086 1 91.12 71 ARG A N 1
ATOM 531 C CA . ARG A 1 71 ? 28.484 -9.969 -9.062 1 91.12 71 ARG A CA 1
ATOM 532 C C . ARG A 1 71 ? 28.141 -10.352 -7.625 1 91.12 71 ARG A C 1
ATOM 534 O O . ARG A 1 71 ? 27.203 -11.133 -7.395 1 91.12 71 ARG A O 1
ATOM 541 N N . ARG A 1 72 ? 28.906 -9.781 -6.727 1 92.94 72 ARG A N 1
ATOM 542 C CA . ARG A 1 72 ? 28.703 -10.172 -5.336 1 92.94 72 ARG A CA 1
ATOM 543 C C . ARG A 1 72 ? 27.438 -9.555 -4.773 1 92.94 72 ARG A C 1
ATOM 545 O O . ARG A 1 72 ? 27.125 -8.398 -5.051 1 92.94 72 ARG A O 1
ATOM 552 N N . GLY A 1 73 ? 26.641 -10.359 -4.008 1 93.38 73 GLY A N 1
ATOM 553 C CA . GLY A 1 73 ? 25.469 -9.883 -3.307 1 93.38 73 GLY A CA 1
ATOM 554 C C . GLY A 1 73 ? 24.219 -9.891 -4.172 1 93.38 73 GLY A C 1
ATOM 555 O O . GLY A 1 73 ? 23.141 -9.516 -3.717 1 93.38 73 GLY A O 1
ATOM 556 N N . ARG A 1 74 ? 24.25 -10.359 -5.34 1 90.06 74 ARG A N 1
ATOM 557 C CA . ARG A 1 74 ? 23.172 -10.266 -6.316 1 90.06 74 ARG A CA 1
ATOM 558 C C . ARG A 1 74 ? 21.969 -11.102 -5.895 1 90.06 74 ARG A C 1
ATOM 560 O O . ARG A 1 74 ? 20.828 -10.773 -6.223 1 90.06 74 ARG A O 1
ATOM 567 N N . ASP A 1 75 ? 22.156 -12.133 -5.164 1 92.69 75 ASP A N 1
ATOM 568 C CA . ASP A 1 75 ? 21.047 -13.039 -4.848 1 92.69 75 ASP A CA 1
ATOM 569 C C . ASP A 1 75 ? 20.609 -12.875 -3.396 1 92.69 75 ASP A C 1
ATOM 571 O O . ASP A 1 75 ? 19.781 -13.641 -2.906 1 92.69 75 ASP A O 1
ATOM 575 N N . THR A 1 76 ? 21.266 -11.914 -2.693 1 95.19 76 THR A N 1
ATOM 576 C CA . THR A 1 76 ? 20.969 -11.742 -1.274 1 95.19 76 THR A CA 1
ATOM 577 C C . THR A 1 76 ? 19.5 -11.383 -1.065 1 95.19 76 THR A C 1
ATOM 579 O O . THR A 1 76 ? 18.828 -11.961 -0.203 1 95.19 76 THR A O 1
ATOM 582 N N . ALA A 1 77 ? 18.969 -10.469 -1.858 1 95.81 77 ALA A N 1
ATOM 583 C CA . ALA A 1 77 ? 17.562 -10.062 -1.748 1 95.81 77 ALA A CA 1
ATOM 584 C C . ALA A 1 77 ? 16.641 -11.242 -1.995 1 95.81 77 ALA A C 1
ATOM 586 O O . ALA A 1 77 ? 15.562 -11.328 -1.39 1 95.81 77 ALA A O 1
ATOM 587 N N . ASP A 1 78 ? 17.031 -12.156 -2.854 1 93 78 ASP A N 1
ATOM 588 C CA . ASP A 1 78 ? 16.188 -13.312 -3.172 1 93 78 ASP A CA 1
ATOM 589 C C . ASP A 1 78 ? 16.109 -14.273 -1.987 1 93 78 ASP A C 1
ATOM 591 O O . ASP A 1 78 ? 15.055 -14.844 -1.718 1 93 78 ASP A O 1
ATOM 595 N N . GLN A 1 79 ? 17.234 -14.414 -1.284 1 94.44 79 GLN A N 1
ATOM 596 C CA . GLN A 1 79 ? 17.219 -15.227 -0.073 1 94.44 79 GLN A CA 1
ATOM 597 C C . GLN A 1 79 ? 16.359 -14.586 1.015 1 94.44 79 GLN A C 1
ATOM 599 O O . GLN A 1 79 ? 15.609 -15.266 1.708 1 94.44 79 GLN A O 1
ATOM 604 N N . ILE A 1 80 ? 16.438 -13.289 1.12 1 96.44 80 ILE A N 1
ATOM 605 C CA . ILE A 1 80 ? 15.648 -12.547 2.088 1 96.44 80 ILE A CA 1
ATOM 606 C C . ILE A 1 80 ? 14.164 -12.656 1.734 1 96.44 80 ILE A C 1
ATOM 608 O O . ILE A 1 80 ? 13.32 -12.82 2.617 1 96.44 80 ILE A O 1
ATOM 612 N N . ALA A 1 81 ? 13.836 -12.539 0.446 1 96.12 81 ALA A N 1
ATOM 613 C CA . ALA A 1 81 ? 12.469 -12.664 -0.04 1 96.12 81 ALA A CA 1
ATOM 614 C C . ALA A 1 81 ? 11.836 -13.977 0.409 1 96.12 81 ALA A C 1
ATOM 616 O O . ALA A 1 81 ? 10.719 -14 0.923 1 96.12 81 ALA A O 1
ATOM 617 N N . LEU A 1 82 ? 12.57 -15.047 0.271 1 93 82 LEU A N 1
ATOM 618 C CA . LEU A 1 82 ? 12.078 -16.359 0.652 1 93 82 LEU A CA 1
ATOM 619 C C . LEU A 1 82 ? 11.883 -16.453 2.162 1 93 82 LEU A C 1
ATOM 621 O O . LEU A 1 82 ? 10.836 -16.922 2.631 1 93 82 LEU A O 1
ATOM 625 N N . ALA A 1 83 ? 12.82 -15.969 2.9 1 94.56 83 ALA A N 1
ATOM 626 C CA . ALA A 1 83 ? 12.75 -16.031 4.359 1 94.56 83 ALA A CA 1
ATOM 627 C C . ALA A 1 83 ? 11.555 -15.242 4.887 1 94.56 83 ALA A C 1
ATOM 629 O O . ALA A 1 83 ? 10.891 -15.672 5.832 1 94.56 83 ALA A O 1
ATOM 630 N N . ARG A 1 84 ? 11.273 -14.133 4.266 1 96.56 84 ARG A N 1
ATOM 631 C CA . ARG A 1 84 ? 10.234 -13.227 4.742 1 96.56 84 ARG A CA 1
ATOM 632 C C . ARG A 1 84 ? 8.914 -13.469 4.008 1 96.56 84 ARG A C 1
ATOM 634 O O . ARG A 1 84 ? 7.91 -12.812 4.289 1 96.56 84 ARG A O 1
ATOM 641 N N . ARG A 1 85 ? 8.938 -14.289 3.023 1 94.44 85 ARG A N 1
ATOM 642 C CA . ARG A 1 85 ? 7.762 -14.641 2.236 1 94.44 85 ARG A CA 1
ATOM 643 C C . ARG A 1 85 ? 7.203 -13.414 1.514 1 94.44 85 ARG A C 1
ATOM 645 O O . ARG A 1 85 ? 6 -13.156 1.565 1 94.44 85 ARG A O 1
ATOM 652 N N . ILE A 1 86 ? 8.109 -12.648 0.943 1 94.5 86 ILE A N 1
ATOM 653 C CA . ILE A 1 86 ? 7.742 -11.5 0.119 1 94.5 86 ILE A CA 1
ATOM 654 C C . ILE A 1 86 ? 8.367 -11.641 -1.268 1 94.5 86 ILE A C 1
ATOM 656 O O . ILE A 1 86 ? 9.188 -12.531 -1.497 1 94.5 86 ILE A O 1
ATOM 660 N N . SER A 1 87 ? 7.941 -10.797 -2.217 1 93.25 87 SER A N 1
ATOM 661 C CA . SER A 1 87 ? 8.484 -10.867 -3.568 1 93.25 87 SER A CA 1
ATOM 662 C C . SER A 1 87 ? 9.945 -10.43 -3.604 1 93.25 87 SER A C 1
ATOM 664 O O . SER A 1 87 ? 10.359 -9.586 -2.803 1 93.25 87 SER A O 1
ATOM 666 N N . PRO A 1 88 ? 10.719 -10.969 -4.531 1 92 88 PRO A N 1
ATOM 667 C CA . PRO A 1 88 ? 12.117 -10.539 -4.672 1 92 88 PRO A CA 1
ATOM 668 C C . PRO A 1 88 ? 12.25 -9.039 -4.926 1 92 88 PRO A C 1
ATOM 670 O O . PRO A 1 88 ? 13.172 -8.406 -4.414 1 92 88 PRO A O 1
ATOM 673 N N . SER A 1 89 ? 11.344 -8.508 -5.699 1 93 89 SER A N 1
ATOM 674 C CA . SER A 1 89 ? 11.375 -7.07 -5.953 1 93 89 SER A CA 1
ATOM 675 C C . SER A 1 89 ? 11.18 -6.273 -4.668 1 93 89 SER A C 1
ATOM 677 O O . SER A 1 89 ? 11.875 -5.285 -4.43 1 93 89 SER A O 1
ATOM 679 N N . GLN A 1 90 ? 10.266 -6.73 -3.869 1 94.38 90 GLN A N 1
ATOM 680 C CA . GLN A 1 90 ? 10.047 -6.074 -2.582 1 94.38 90 GLN A CA 1
ATOM 681 C C . GLN A 1 90 ? 11.273 -6.215 -1.686 1 94.38 90 GLN A C 1
ATOM 683 O O . GLN A 1 90 ? 11.672 -5.258 -1.013 1 94.38 90 GLN A O 1
ATOM 688 N N . ALA A 1 91 ? 11.836 -7.383 -1.666 1 95.38 91 ALA A N 1
ATOM 689 C CA . ALA A 1 91 ? 13.023 -7.609 -0.851 1 95.38 91 ALA A CA 1
ATOM 690 C C . ALA A 1 91 ? 14.172 -6.699 -1.29 1 95.38 91 ALA A C 1
ATOM 692 O O . ALA A 1 91 ? 14.938 -6.207 -0.457 1 95.38 91 ALA A O 1
ATOM 693 N N . SER A 1 92 ? 14.305 -6.527 -2.6 1 96.19 92 SER A N 1
ATOM 694 C CA . SER A 1 92 ? 15.328 -5.625 -3.111 1 96.19 92 SER A CA 1
ATOM 695 C C . SER A 1 92 ? 15.102 -4.199 -2.631 1 96.19 92 SER A C 1
ATOM 697 O O . SER A 1 92 ? 16.031 -3.521 -2.203 1 96.19 92 SER A O 1
ATOM 699 N N . ARG A 1 93 ? 13.859 -3.764 -2.686 1 95.94 93 ARG A N 1
ATOM 700 C CA . ARG A 1 93 ? 13.516 -2.43 -2.205 1 95.94 93 ARG A CA 1
ATOM 701 C C . ARG A 1 93 ? 13.773 -2.305 -0.707 1 95.94 93 ARG A C 1
ATOM 703 O O . ARG A 1 93 ? 14.281 -1.282 -0.241 1 95.94 93 ARG A 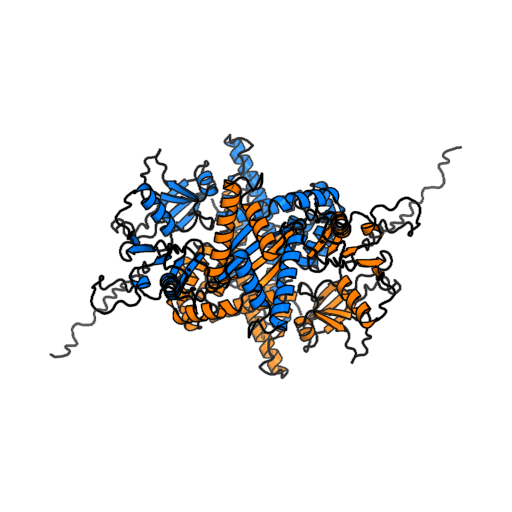O 1
ATOM 710 N N . ASP A 1 94 ? 13.43 -3.32 0.005 1 97.75 94 ASP A N 1
ATOM 711 C CA . ASP A 1 94 ? 13.633 -3.322 1.45 1 97.75 94 ASP A CA 1
ATOM 712 C C . ASP A 1 94 ? 15.117 -3.283 1.793 1 97.75 94 ASP A C 1
ATOM 714 O O . ASP A 1 94 ? 15.523 -2.623 2.752 1 97.75 94 ASP A O 1
ATOM 718 N N . LEU A 1 95 ? 15.891 -4.031 1.03 1 97.75 95 LEU A N 1
ATOM 719 C CA . LEU A 1 95 ? 17.328 -4.055 1.274 1 97.75 95 LEU A CA 1
ATOM 720 C C . LEU A 1 95 ? 17.953 -2.695 0.98 1 97.75 95 LEU A C 1
ATOM 722 O O . LEU A 1 95 ? 18.828 -2.238 1.717 1 97.75 95 LEU A O 1
ATOM 726 N N . LYS A 1 96 ? 17.531 -2.086 -0.111 1 97.38 96 LYS A N 1
ATOM 727 C CA . LYS A 1 96 ? 17.984 -0.73 -0.406 1 97.38 96 LYS A CA 1
ATOM 728 C C . LYS A 1 96 ? 17.625 0.229 0.724 1 97.38 96 LYS A C 1
ATOM 730 O O . LYS A 1 96 ? 18.438 1.044 1.143 1 97.38 96 LYS A O 1
ATOM 735 N N . PHE A 1 97 ? 16.453 0.132 1.208 1 98.25 97 PHE A N 1
ATOM 736 C CA . PHE A 1 97 ? 15.984 0.924 2.336 1 98.25 97 PHE A CA 1
ATOM 737 C C . PHE A 1 97 ? 16.828 0.663 3.578 1 98.25 97 PHE A C 1
ATOM 739 O O . PHE A 1 97 ? 17.219 1.601 4.27 1 98.25 97 PHE A O 1
ATOM 746 N N . ALA A 1 98 ? 17.078 -0.582 3.844 1 98.69 98 ALA A N 1
ATOM 747 C CA . ALA A 1 98 ? 17.875 -0.984 4.996 1 98.69 98 ALA A CA 1
ATOM 748 C C . ALA A 1 98 ? 19.266 -0.354 4.949 1 98.69 98 ALA A C 1
ATOM 750 O O . ALA A 1 98 ? 19.766 0.157 5.957 1 98.69 98 ALA A O 1
ATOM 751 N N . ARG A 1 99 ? 19.875 -0.389 3.863 1 97.94 99 ARG A N 1
ATOM 752 C CA . ARG A 1 99 ? 21.203 0.202 3.705 1 97.94 99 ARG A CA 1
ATOM 753 C C . ARG A 1 99 ? 21.156 1.712 3.91 1 97.94 99 ARG A C 1
ATOM 755 O O . ARG A 1 99 ? 22.047 2.285 4.539 1 97.94 99 ARG A O 1
ATOM 762 N N . ALA A 1 100 ? 20.109 2.336 3.379 1 97.88 100 ALA A N 1
ATOM 763 C CA . ALA A 1 100 ? 19.969 3.779 3.547 1 97.88 100 ALA A CA 1
ATOM 764 C C . ALA A 1 100 ? 19.812 4.148 5.02 1 97.88 100 ALA A C 1
ATOM 766 O O . ALA A 1 100 ? 20.391 5.141 5.477 1 97.88 100 ALA A O 1
ATOM 767 N N . LEU A 1 101 ? 19.047 3.396 5.754 1 98 101 LEU A N 1
ATOM 768 C CA . LEU A 1 101 ? 18.875 3.639 7.18 1 98 101 LEU A CA 1
ATOM 769 C C . LEU A 1 101 ? 20.219 3.602 7.902 1 98 101 LEU A C 1
ATOM 771 O O . LEU A 1 101 ? 20.5 4.457 8.742 1 98 101 LEU A O 1
ATOM 775 N N . ARG A 1 102 ? 20.984 2.658 7.551 1 96.81 102 ARG A N 1
ATOM 776 C CA . ARG A 1 102 ? 22.266 2.461 8.219 1 96.81 102 ARG A CA 1
ATOM 777 C C . ARG A 1 102 ? 23.266 3.549 7.824 1 96.81 102 ARG A C 1
ATOM 779 O O . ARG A 1 102 ? 23.906 4.145 8.688 1 96.81 102 ARG A O 1
ATOM 786 N N . ASP A 1 103 ? 23.344 3.85 6.578 1 97.25 103 ASP A N 1
ATOM 787 C CA . ASP A 1 103 ? 24.453 4.629 6.043 1 97.25 103 ASP A CA 1
ATOM 788 C C . ASP A 1 103 ? 24.125 6.117 6.004 1 97.25 103 ASP A C 1
ATOM 790 O O . ASP A 1 103 ? 25 6.961 6.195 1 97.25 103 ASP A O 1
ATOM 794 N N . ASP A 1 104 ? 22.828 6.453 5.816 1 97.12 104 ASP A N 1
ATOM 795 C CA . ASP A 1 104 ? 22.516 7.828 5.438 1 97.12 104 ASP A CA 1
ATOM 796 C C . ASP A 1 104 ? 21.5 8.445 6.387 1 97.12 104 ASP A C 1
ATOM 798 O O . ASP A 1 104 ? 21.438 9.672 6.527 1 97.12 104 ASP A O 1
ATOM 802 N N . LEU A 1 105 ? 20.672 7.602 7.004 1 98 105 LEU A N 1
ATOM 803 C CA . LEU A 1 105 ? 19.562 8.109 7.801 1 98 105 LEU A CA 1
ATOM 804 C C . LEU A 1 105 ? 19.594 7.531 9.211 1 98 105 LEU A C 1
ATOM 806 O O . LEU A 1 105 ? 18.578 7.012 9.695 1 98 105 LEU A O 1
ATOM 810 N N . PRO A 1 106 ? 20.656 7.684 9.961 1 97.5 106 PRO A N 1
ATOM 811 C CA . PRO A 1 106 ? 20.781 7.004 11.25 1 97.5 106 PRO A CA 1
ATOM 812 C C . PRO A 1 106 ? 19.812 7.535 12.297 1 97.5 106 PRO A C 1
ATOM 814 O O . PRO A 1 106 ? 19.375 6.789 13.18 1 97.5 106 PRO A O 1
ATOM 817 N N . VAL A 1 107 ? 19.453 8.781 12.266 1 98.19 107 VAL A N 1
ATOM 818 C CA . VAL A 1 107 ? 18.531 9.328 13.258 1 98.19 107 VAL A CA 1
ATOM 819 C C . VAL A 1 107 ? 17.125 8.766 13.016 1 98.19 107 VAL A C 1
ATOM 821 O O . VAL A 1 107 ? 16.453 8.352 13.961 1 98.19 107 VAL A O 1
ATOM 824 N N . THR A 1 108 ? 16.75 8.742 11.742 1 98.31 108 THR A N 1
ATOM 825 C CA . THR A 1 108 ? 15.492 8.102 11.375 1 98.31 108 THR A CA 1
ATOM 826 C C . THR A 1 108 ? 15.484 6.633 11.781 1 98.31 108 THR A C 1
ATOM 828 O O . THR A 1 108 ? 14.492 6.125 12.297 1 98.31 108 THR A O 1
ATOM 831 N N . ALA A 1 109 ? 16.594 5.969 11.602 1 98.38 109 ALA A N 1
ATOM 832 C CA . ALA A 1 109 ? 16.734 4.562 11.969 1 98.38 109 ALA A CA 1
ATOM 833 C C . ALA A 1 109 ? 16.531 4.359 13.469 1 98.38 109 ALA A C 1
ATOM 835 O O . ALA A 1 109 ? 15.875 3.406 13.891 1 98.38 109 ALA A O 1
ATOM 836 N N . ASP A 1 110 ? 17.062 5.242 14.227 1 97.88 110 ASP A N 1
ATOM 837 C CA . ASP A 1 110 ? 16.953 5.152 15.68 1 97.88 110 ASP A CA 1
ATOM 838 C C . ASP A 1 110 ? 15.508 5.336 16.125 1 97.88 110 ASP A C 1
ATOM 840 O O . ASP A 1 110 ? 15.047 4.637 17.031 1 97.88 110 ASP A O 1
ATOM 844 N N . LEU A 1 111 ? 14.852 6.281 15.508 1 98.19 111 LEU A N 1
ATOM 845 C CA . LEU A 1 111 ? 13.445 6.508 15.828 1 98.19 111 LEU A CA 1
ATOM 846 C C . LEU A 1 111 ? 12.602 5.281 15.484 1 98.19 111 LEU A C 1
ATOM 848 O O . LEU A 1 111 ? 11.703 4.914 16.234 1 98.19 111 LEU A O 1
ATOM 852 N N . LEU A 1 112 ? 12.906 4.633 14.344 1 98.44 112 LEU A N 1
ATOM 853 C CA . LEU A 1 112 ? 12.211 3.418 13.938 1 98.44 112 LEU A CA 1
ATOM 854 C C . LEU A 1 112 ? 12.484 2.281 14.914 1 98.44 112 LEU A C 1
ATOM 856 O O . LEU A 1 112 ? 11.562 1.586 15.336 1 98.44 112 LEU A O 1
ATOM 860 N N . ALA A 1 113 ? 13.695 2.145 15.32 1 98.31 113 ALA A N 1
ATOM 861 C CA . ALA A 1 113 ? 14.109 1.078 16.234 1 98.31 113 ALA A CA 1
ATOM 862 C C . ALA A 1 113 ? 13.445 1.238 17.594 1 98.31 113 ALA A C 1
ATOM 864 O O . ALA A 1 113 ? 13.109 0.248 18.25 1 98.31 113 ALA A O 1
ATOM 865 N N . ALA A 1 114 ? 13.234 2.486 17.969 1 97.31 114 ALA A N 1
ATOM 866 C CA . ALA A 1 114 ? 12.602 2.779 19.25 1 97.31 114 ALA A CA 1
ATOM 867 C C . ALA A 1 114 ? 11.086 2.678 19.156 1 97.31 114 ALA A C 1
ATOM 869 O O . ALA A 1 114 ? 10.383 2.76 20.156 1 97.31 114 ALA A O 1
ATOM 870 N N . GLY A 1 115 ? 10.594 2.529 17.922 1 97.38 115 GLY A N 1
ATOM 871 C CA . GLY A 1 115 ? 9.156 2.473 17.703 1 97.38 115 GLY A CA 1
ATOM 872 C C . GLY A 1 115 ? 8.484 3.834 17.766 1 97.38 115 GLY A C 1
ATOM 873 O O . GLY A 1 115 ? 7.27 3.926 17.922 1 97.38 115 GLY A O 1
ATOM 874 N N . GLU A 1 116 ? 9.234 4.867 17.656 1 96.56 116 GLU A N 1
ATOM 875 C CA . GLU A 1 116 ? 8.711 6.223 17.781 1 96.56 116 GLU A CA 1
ATOM 876 C C . GLU A 1 116 ? 8.094 6.691 16.469 1 96.56 116 GLU A C 1
ATOM 878 O O . GLU A 1 116 ? 7.344 7.668 16.438 1 96.56 116 GLU A O 1
ATOM 883 N N . ILE A 1 117 ? 8.5 6.051 15.375 1 97.25 117 ILE A N 1
ATOM 884 C CA . ILE A 1 117 ? 7.859 6.27 14.086 1 97.25 117 ILE A CA 1
ATOM 885 C C . ILE A 1 117 ? 7.539 4.926 13.438 1 97.25 117 ILE A C 1
ATOM 887 O O . ILE A 1 117 ? 8.109 3.896 13.805 1 97.25 117 ILE A O 1
ATOM 891 N N . SER A 1 118 ? 6.598 4.977 12.523 1 96.75 118 SER A N 1
ATOM 892 C CA . SER A 1 118 ? 6.238 3.768 11.781 1 96.75 118 SER A CA 1
ATOM 893 C C . SER A 1 118 ? 7.207 3.518 10.633 1 96.75 118 SER A C 1
ATOM 895 O O . SER A 1 118 ? 7.953 4.414 10.227 1 96.75 118 SER A O 1
ATOM 897 N N . GLU A 1 119 ? 7.188 2.271 10.172 1 97.69 119 GLU A N 1
ATOM 898 C CA . GLU A 1 119 ? 7.973 1.933 8.992 1 97.69 119 GLU A CA 1
ATOM 899 C C . GLU A 1 119 ? 7.566 2.785 7.793 1 97.69 119 GLU A C 1
ATOM 901 O O . GLU A 1 119 ? 8.414 3.176 6.988 1 97.69 119 GLU A O 1
ATOM 906 N N . ARG A 1 120 ? 6.293 3.098 7.652 1 96.5 120 ARG A N 1
ATOM 907 C CA . ARG A 1 120 ? 5.801 3.895 6.535 1 96.5 120 ARG A CA 1
ATOM 908 C C . ARG A 1 120 ? 6.391 5.301 6.562 1 96.5 120 ARG A C 1
ATOM 910 O O . ARG A 1 120 ? 6.75 5.848 5.516 1 96.5 120 ARG A O 1
ATOM 917 N N . VAL A 1 121 ? 6.512 5.859 7.719 1 96.44 121 VAL A N 1
ATOM 918 C CA . VAL A 1 121 ? 7.098 7.188 7.871 1 96.44 121 VAL A CA 1
ATOM 919 C C . VAL A 1 121 ? 8.578 7.145 7.496 1 96.44 121 VAL A C 1
ATOM 921 O O . VAL A 1 121 ? 9.062 7.996 6.746 1 96.44 121 VAL A O 1
ATOM 924 N N . ALA A 1 122 ? 9.289 6.156 8.016 1 98.38 122 ALA A N 1
ATOM 925 C CA . ALA A 1 122 ? 10.703 6.008 7.68 1 98.38 122 ALA A CA 1
ATOM 926 C C . ALA A 1 122 ? 10.898 5.844 6.172 1 98.38 122 ALA A C 1
ATOM 928 O O . ALA A 1 122 ? 11.82 6.426 5.594 1 98.38 122 ALA A O 1
ATOM 929 N N . ARG A 1 123 ? 10.039 5.09 5.566 1 97.56 123 ARG A N 1
ATOM 930 C CA . ARG A 1 123 ? 10.117 4.867 4.129 1 97.56 123 ARG A CA 1
ATOM 931 C C . ARG A 1 123 ? 9.828 6.152 3.357 1 97.56 123 ARG A C 1
ATOM 933 O O . ARG A 1 123 ? 10.398 6.383 2.289 1 97.56 123 ARG A O 1
ATOM 940 N N . ALA A 1 124 ? 8.93 6.945 3.85 1 94.81 124 ALA A N 1
ATOM 941 C CA . ALA A 1 124 ? 8.648 8.227 3.213 1 94.81 124 ALA A CA 1
ATOM 942 C C . ALA A 1 124 ? 9.898 9.109 3.188 1 94.81 124 ALA A C 1
ATOM 944 O O . ALA A 1 124 ? 10.219 9.719 2.162 1 94.81 124 ALA A O 1
ATOM 945 N N . VAL A 1 125 ? 10.594 9.156 4.281 1 96.5 125 VAL A N 1
ATOM 946 C CA . VAL A 1 125 ? 11.82 9.945 4.359 1 96.5 125 VAL A CA 1
ATOM 947 C C . VAL A 1 125 ? 12.844 9.414 3.357 1 96.5 125 VAL A C 1
ATOM 949 O O . VAL A 1 125 ? 13.453 10.18 2.617 1 96.5 125 VAL A O 1
ATOM 952 N N . HIS A 1 126 ? 12.945 8.102 3.344 1 97.12 126 HIS A N 1
ATOM 953 C CA . HIS A 1 126 ? 13.867 7.461 2.416 1 97.12 126 HIS A CA 1
ATOM 954 C C . HIS A 1 126 ? 13.523 7.797 0.97 1 97.12 126 HIS A C 1
ATOM 956 O O . HIS A 1 126 ? 14.391 8.219 0.202 1 97.12 126 HIS A O 1
ATOM 962 N N . ARG A 1 127 ? 12.32 7.68 0.623 1 93.75 127 ARG A N 1
ATOM 963 C CA . ARG A 1 127 ? 11.875 7.887 -0.751 1 93.75 127 ARG A CA 1
ATOM 964 C C . ARG A 1 127 ? 12.141 9.32 -1.205 1 93.75 127 ARG A C 1
ATOM 966 O O . ARG A 1 127 ? 12.594 9.547 -2.326 1 93.75 127 ARG A O 1
ATOM 973 N N . GLU A 1 128 ? 11.938 10.266 -0.29 1 90.62 128 GLU A N 1
ATOM 974 C CA . GLU A 1 128 ? 12.008 11.68 -0.658 1 90.62 128 GLU A CA 1
ATOM 975 C C . GLU A 1 128 ? 13.461 12.156 -0.708 1 90.62 128 GLU A C 1
ATOM 977 O O . GLU A 1 128 ? 13.742 13.234 -1.229 1 90.62 128 GLU A O 1
ATOM 982 N N . THR A 1 129 ? 14.414 11.344 -0.245 1 93.56 129 THR A N 1
ATOM 983 C CA . THR A 1 129 ? 15.797 11.805 -0.171 1 93.56 129 THR A CA 1
ATOM 984 C C . THR A 1 129 ? 16.719 10.883 -0.961 1 93.56 129 THR A C 1
ATOM 986 O O . THR A 1 129 ? 17.922 11.109 -1.029 1 93.56 129 THR A O 1
ATOM 989 N N . ASP A 1 130 ? 16.188 9.859 -1.543 1 92.38 130 ASP A N 1
ATOM 990 C CA . ASP A 1 130 ? 16.953 8.789 -2.182 1 92.38 130 ASP A CA 1
ATOM 991 C C . ASP A 1 130 ? 17.844 9.328 -3.297 1 92.38 130 ASP A C 1
ATOM 993 O O . ASP A 1 130 ? 18.875 8.742 -3.611 1 92.38 130 ASP A O 1
ATOM 997 N N . HIS A 1 131 ? 17.594 10.445 -3.861 1 88.12 131 HIS A N 1
ATOM 998 C CA . HIS A 1 131 ? 18.328 10.984 -5.008 1 88.12 131 HIS A CA 1
ATOM 999 C C . HIS A 1 131 ? 19.453 11.898 -4.559 1 88.12 131 HIS A C 1
ATOM 1001 O O . HIS A 1 131 ? 20.297 12.305 -5.371 1 88.12 131 HIS A O 1
ATOM 1007 N N . LEU A 1 132 ? 19.547 12.172 -3.312 1 92.81 132 LEU A N 1
ATOM 1008 C CA . LEU A 1 132 ? 20.516 13.133 -2.797 1 92.81 132 LEU A CA 1
ATOM 1009 C C . LEU A 1 132 ? 21.828 12.453 -2.432 1 92.81 132 LEU A C 1
ATOM 1011 O O . LEU A 1 132 ? 21.891 11.219 -2.367 1 92.81 132 LEU A O 1
ATOM 1015 N N . SER A 1 133 ? 22.859 13.281 -2.291 1 93.56 133 SER A N 1
ATOM 1016 C CA . SER A 1 133 ? 24.156 12.773 -1.84 1 93.56 133 SER A CA 1
ATOM 1017 C C . SER A 1 133 ? 24.078 12.305 -0.389 1 93.56 133 SER A C 1
ATOM 1019 O O . SER A 1 133 ? 23.172 12.688 0.351 1 93.56 133 SER A O 1
ATOM 1021 N N . ALA A 1 134 ? 25.016 11.539 0.015 1 94.81 134 ALA A N 1
ATOM 1022 C CA . ALA A 1 134 ? 25.078 11.023 1.379 1 94.81 134 ALA A CA 1
ATOM 1023 C C . ALA A 1 134 ? 25.109 12.164 2.395 1 94.81 134 ALA A C 1
ATOM 1025 O O . ALA A 1 134 ? 24.438 12.109 3.422 1 94.81 134 ALA A O 1
ATOM 1026 N N . ASP A 1 135 ? 25.875 13.156 2.043 1 94.44 135 ASP A N 1
ATOM 1027 C CA . ASP A 1 135 ? 26.016 14.297 2.945 1 94.44 135 ASP A CA 1
ATOM 1028 C C . ASP A 1 135 ? 24.688 15.055 3.074 1 94.44 135 ASP A C 1
ATOM 1030 O O . ASP A 1 135 ? 24.297 15.453 4.176 1 94.44 135 ASP A O 1
ATOM 1034 N N . GLN A 1 136 ? 24.078 15.227 2.008 1 94.12 136 GLN A N 1
ATOM 1035 C CA . GLN A 1 136 ? 22.797 15.914 2.01 1 94.12 136 GLN A CA 1
ATOM 1036 C C . GLN A 1 136 ? 21.75 15.125 2.785 1 94.12 136 GLN A C 1
ATOM 1038 O O . GLN A 1 136 ? 20.984 15.695 3.564 1 94.12 136 GLN A O 1
ATOM 1043 N N . ARG A 1 137 ? 21.734 13.859 2.615 1 96.19 137 ARG A N 1
ATOM 1044 C CA . ARG A 1 137 ? 20.781 13 3.312 1 96.19 137 ARG A CA 1
ATOM 1045 C C . ARG A 1 137 ? 21 13.047 4.82 1 96.19 137 ARG A C 1
ATOM 1047 O O . ARG A 1 137 ? 20.031 13.141 5.59 1 96.19 137 ARG A O 1
ATOM 1054 N N . SER A 1 138 ? 22.219 12.992 5.184 1 95.69 138 SER A N 1
ATOM 1055 C CA . SER A 1 138 ? 22.531 13.039 6.605 1 95.69 138 SER A CA 1
ATOM 1056 C C . SER A 1 138 ? 22.094 14.352 7.234 1 95.69 138 SER A C 1
ATOM 1058 O O . SER A 1 138 ? 21.609 14.367 8.375 1 95.69 138 SER A O 1
ATOM 1060 N N . ALA A 1 139 ? 22.281 15.414 6.523 1 94.81 139 ALA A N 1
ATOM 1061 C CA . ALA A 1 139 ? 21.859 16.719 7.012 1 94.81 139 ALA A CA 1
ATOM 1062 C C . ALA A 1 139 ? 20.328 16.781 7.156 1 94.81 139 ALA A C 1
ATOM 1064 O O . ALA A 1 139 ? 19.828 17.266 8.172 1 94.81 139 ALA A O 1
ATOM 1065 N N . ILE A 1 140 ? 19.672 16.281 6.215 1 94.25 140 ILE A N 1
ATOM 1066 C CA . ILE A 1 140 ? 18.219 16.281 6.234 1 94.25 140 ILE A CA 1
ATOM 1067 C C . ILE A 1 140 ? 17.719 15.359 7.344 1 94.25 140 ILE A C 1
ATOM 1069 O O . ILE A 1 140 ? 16.734 15.664 8.023 1 94.25 140 ILE A O 1
ATOM 1073 N N . ASP A 1 141 ? 18.328 14.219 7.488 1 97.25 141 ASP A N 1
ATOM 1074 C CA . ASP A 1 141 ? 18 13.258 8.539 1 97.25 141 ASP A CA 1
ATOM 1075 C C . ASP A 1 141 ? 17.984 13.938 9.914 1 97.25 141 ASP A C 1
ATOM 1077 O O . ASP A 1 141 ? 17 13.812 10.656 1 97.25 141 ASP A O 1
ATOM 1081 N N . ARG A 1 142 ? 18.938 14.719 10.195 1 95.25 142 ARG A N 1
ATOM 1082 C CA . ARG A 1 142 ? 19.047 15.414 11.469 1 95.25 142 ARG A CA 1
ATOM 1083 C C . ARG A 1 142 ? 17.984 16.5 11.586 1 95.25 142 ARG A C 1
ATOM 1085 O O . ARG A 1 142 ? 17.406 16.703 12.656 1 95.25 142 ARG A O 1
ATOM 1092 N N . GLU A 1 143 ? 17.734 17.094 10.516 1 91.12 143 GLU A N 1
ATOM 1093 C CA . GLU A 1 143 ? 16.812 18.219 10.508 1 91.12 143 GLU A CA 1
ATOM 1094 C C . GLU A 1 143 ? 15.375 17.75 10.695 1 91.12 143 GLU A C 1
ATOM 1096 O O . GLU A 1 143 ? 14.648 18.281 11.539 1 91.12 143 GLU A O 1
ATOM 1101 N N . VAL A 1 144 ? 15.023 16.719 9.984 1 92.56 144 VAL A N 1
ATOM 1102 C CA . VAL A 1 144 ? 13.617 16.344 9.891 1 92.56 144 VAL A CA 1
ATOM 1103 C C . VAL A 1 144 ? 13.281 15.336 10.984 1 92.56 144 VAL A C 1
ATOM 1105 O O . VAL A 1 144 ? 12.148 15.281 11.469 1 92.56 144 VAL A O 1
ATOM 1108 N N . ALA A 1 145 ? 14.234 14.547 11.438 1 92 145 ALA A N 1
ATOM 1109 C CA . ALA A 1 145 ? 14 13.414 12.328 1 92 145 ALA A CA 1
ATOM 1110 C C . ALA A 1 145 ? 13.359 13.867 13.633 1 92 145 ALA A C 1
ATOM 1112 O O . ALA A 1 145 ? 12.516 13.164 14.195 1 92 145 ALA A O 1
ATOM 1113 N N . ARG A 1 146 ? 13.617 15.023 14.086 1 85.69 146 ARG A N 1
ATOM 1114 C CA . ARG A 1 146 ? 13.117 15.508 15.375 1 85.69 146 ARG A CA 1
ATOM 1115 C C . ARG A 1 146 ? 11.609 15.711 15.336 1 85.69 146 ARG A C 1
ATOM 1117 O O . ARG A 1 146 ? 10.938 15.586 16.359 1 85.69 146 ARG A O 1
ATOM 1124 N N . ARG A 1 147 ? 11.102 15.875 14.234 1 88.69 147 ARG A N 1
ATOM 1125 C CA . ARG A 1 147 ? 9.688 16.188 14.102 1 88.69 147 ARG A CA 1
ATOM 1126 C C . ARG A 1 147 ? 8.891 14.938 13.734 1 88.69 147 ARG A C 1
ATOM 1128 O O . ARG A 1 147 ? 7.66 14.93 13.836 1 88.69 147 ARG A O 1
ATOM 1135 N N . LEU A 1 148 ? 9.492 13.875 13.352 1 93.19 148 LEU A N 1
ATOM 1136 C CA . LEU A 1 148 ? 8.859 12.742 12.688 1 93.19 148 LEU A CA 1
ATOM 1137 C C . LEU A 1 148 ? 7.852 12.062 13.609 1 93.19 148 LEU A C 1
ATOM 1139 O O . LEU A 1 148 ? 6.762 11.68 13.172 1 93.19 148 LEU A O 1
ATOM 1143 N N . PRO A 1 149 ? 8.102 11.898 14.961 1 91.44 149 PRO A N 1
ATOM 1144 C CA . PRO A 1 149 ? 7.188 11.141 15.82 1 91.44 149 PRO A CA 1
ATOM 1145 C C . PRO A 1 149 ? 5.781 11.727 15.852 1 91.44 149 PRO A C 1
ATOM 1147 O O . PRO A 1 149 ? 4.805 11 16.062 1 91.44 149 PRO A O 1
ATOM 1150 N N . GLY A 1 150 ? 5.566 12.906 15.539 1 87.44 150 GLY A N 1
ATOM 1151 C CA . GLY A 1 150 ? 4.254 13.531 15.578 1 87.44 150 GLY A CA 1
ATOM 1152 C C . GLY A 1 150 ? 3.646 13.719 14.195 1 87.44 150 GLY A C 1
ATOM 1153 O O . GLY A 1 150 ? 2.547 14.258 14.07 1 87.44 150 GLY A O 1
ATOM 1154 N N . LEU A 1 151 ? 4.312 13.195 13.18 1 90.25 151 LEU A N 1
ATOM 1155 C CA . LEU A 1 151 ? 3.879 13.469 11.812 1 90.25 151 LEU A CA 1
ATOM 1156 C C . LEU A 1 151 ? 3.242 12.234 11.188 1 90.25 151 LEU A C 1
ATOM 1158 O O . LEU A 1 151 ? 3.688 11.109 11.43 1 90.25 151 LEU A O 1
ATOM 1162 N N . SER A 1 152 ? 2.182 12.461 10.406 1 90.31 152 SER A N 1
ATOM 1163 C CA . SER A 1 152 ? 1.637 11.414 9.547 1 90.31 152 SER A CA 1
ATOM 1164 C C . SER A 1 152 ? 2.588 11.094 8.391 1 90.31 152 SER A C 1
ATOM 1166 O O . SER A 1 152 ? 3.586 11.789 8.195 1 90.31 152 SER A O 1
ATOM 1168 N N . VAL A 1 153 ? 2.295 10.078 7.68 1 91.25 153 VAL A N 1
ATOM 1169 C CA . VAL A 1 153 ? 3.1 9.695 6.523 1 91.25 153 VAL A CA 1
ATOM 1170 C C . VAL A 1 153 ? 3.123 10.836 5.508 1 91.25 153 VAL A C 1
ATOM 1172 O O . VAL A 1 153 ? 4.18 11.18 4.973 1 91.25 153 VAL A O 1
ATOM 1175 N N . LYS A 1 154 ? 1.961 11.406 5.258 1 86.31 154 LYS A N 1
ATOM 1176 C CA . LYS A 1 154 ? 1.858 12.508 4.305 1 86.31 154 LYS A CA 1
ATOM 1177 C C . LYS A 1 154 ? 2.674 13.711 4.766 1 86.31 154 LYS A C 1
ATOM 1179 O O . LYS A 1 154 ? 3.383 14.328 3.969 1 86.31 154 LYS A O 1
ATOM 1184 N N . GLU A 1 155 ? 2.584 14.039 6.051 1 86.06 155 GLU A N 1
ATOM 1185 C CA . GLU A 1 155 ? 3.316 15.172 6.613 1 86.06 155 GLU A CA 1
ATOM 1186 C C . GLU A 1 155 ? 4.82 14.914 6.602 1 86.06 155 GLU A C 1
ATOM 1188 O O . GLU A 1 155 ? 5.609 15.82 6.324 1 86.06 155 GLU A O 1
ATOM 1193 N N . ALA A 1 156 ? 5.227 13.711 6.938 1 92 156 ALA A N 1
ATOM 1194 C CA . ALA A 1 156 ? 6.641 13.344 6.898 1 92 156 ALA A CA 1
ATOM 1195 C C . ALA A 1 156 ? 7.191 13.445 5.48 1 92 156 ALA A C 1
ATOM 1197 O O . ALA A 1 156 ? 8.297 13.961 5.27 1 92 156 ALA A O 1
ATOM 1198 N N . SER A 1 157 ? 6.395 12.953 4.547 1 90.62 157 SER A N 1
ATOM 1199 C CA . SER A 1 157 ? 6.781 13.062 3.143 1 90.62 157 SER A CA 1
ATOM 1200 C C . SER A 1 157 ? 6.953 14.516 2.727 1 90.62 157 SER A C 1
ATOM 1202 O O . SER A 1 157 ? 7.949 14.875 2.09 1 90.62 157 SER A O 1
ATOM 1204 N N . ALA A 1 158 ? 6.047 15.375 3.092 1 83.62 158 ALA A N 1
ATOM 1205 C CA . ALA A 1 158 ? 6.098 16.797 2.74 1 83.62 158 ALA A CA 1
ATOM 1206 C C . ALA A 1 158 ? 7.309 17.469 3.375 1 83.62 158 ALA A C 1
ATOM 1208 O O . ALA A 1 158 ? 7.988 18.281 2.73 1 83.62 158 ALA A O 1
ATOM 1209 N N . ALA A 1 159 ? 7.551 17.141 4.637 1 86.12 159 ALA A N 1
ATOM 1210 C CA . ALA A 1 159 ? 8.688 17.719 5.352 1 86.12 159 ALA A CA 1
ATOM 1211 C C . ALA A 1 159 ? 10.008 17.312 4.707 1 86.12 159 ALA A C 1
ATOM 1213 O O . ALA A 1 159 ? 10.883 18.156 4.48 1 86.12 159 ALA A O 1
ATOM 1214 N N . ALA A 1 160 ? 10.117 16.047 4.402 1 91.81 160 ALA A N 1
ATOM 1215 C CA . ALA A 1 160 ? 11.336 15.539 3.77 1 91.81 160 ALA A CA 1
ATOM 1216 C C . ALA A 1 160 ? 11.508 16.109 2.369 1 91.81 160 ALA A C 1
ATOM 1218 O O . ALA A 1 160 ? 12.617 16.469 1.971 1 91.81 160 ALA A O 1
ATOM 1219 N N . LYS A 1 161 ? 10.445 16.188 1.66 1 86.75 161 LYS A N 1
ATOM 1220 C CA . LYS A 1 161 ? 10.469 16.75 0.312 1 86.75 161 LYS A CA 1
ATOM 1221 C C . LYS A 1 161 ? 10.922 18.203 0.331 1 86.75 161 LYS A C 1
ATOM 1223 O O . LYS A 1 161 ? 11.742 18.625 -0.487 1 86.75 161 LYS A O 1
ATOM 1228 N N . ARG A 1 162 ? 10.367 18.969 1.218 1 82.44 162 ARG A N 1
ATOM 1229 C CA . ARG A 1 162 ? 10.75 20.359 1.358 1 82.44 162 ARG A CA 1
ATOM 1230 C C . ARG A 1 162 ? 12.242 20.5 1.656 1 82.44 162 ARG A C 1
ATOM 1232 O O . ARG A 1 162 ? 12.922 21.328 1.051 1 82.44 162 ARG A O 1
ATOM 1239 N N . ALA A 1 163 ? 12.68 19.734 2.594 1 86.38 163 ALA A N 1
ATOM 1240 C CA . ALA A 1 163 ? 14.094 19.75 2.947 1 86.38 163 ALA A CA 1
ATOM 1241 C C . ALA A 1 163 ? 14.961 19.344 1.763 1 86.38 163 ALA A C 1
ATOM 1243 O O . ALA A 1 163 ? 16.031 19.922 1.534 1 86.38 163 ALA A O 1
ATOM 1244 N N . ALA A 1 164 ? 14.508 18.359 1.022 1 88.06 164 ALA A N 1
ATOM 1245 C CA . ALA A 1 164 ? 15.25 17.875 -0.139 1 88.06 164 ALA A CA 1
ATOM 1246 C C . ALA A 1 164 ? 15.344 18.953 -1.216 1 88.06 164 ALA A C 1
ATOM 1248 O O . ALA A 1 164 ? 16.406 19.172 -1.807 1 88.06 164 ALA A O 1
ATOM 1249 N N . TYR A 1 165 ? 14.273 19.641 -1.454 1 79.62 165 TYR A N 1
ATOM 1250 C CA . TYR A 1 165 ? 14.25 20.703 -2.449 1 79.62 165 TYR A CA 1
ATOM 1251 C C . TYR A 1 165 ? 15.188 21.844 -2.055 1 79.62 165 TYR A C 1
ATOM 1253 O O . TYR A 1 165 ? 15.852 22.422 -2.908 1 79.62 165 TYR A O 1
ATOM 1261 N N . GLN A 1 166 ? 15.195 22.094 -0.802 1 77.62 166 GLN A N 1
ATOM 1262 C CA . GLN A 1 166 ? 16.062 23.141 -0.292 1 77.62 166 GLN A CA 1
ATOM 1263 C C . GLN A 1 166 ? 17.531 22.75 -0.401 1 77.62 166 GLN A C 1
ATOM 1265 O O . GLN A 1 166 ? 18.391 23.594 -0.692 1 77.62 166 GLN A O 1
ATOM 1270 N N . ALA A 1 167 ? 17.812 21.562 -0.21 1 84.75 167 ALA A N 1
ATOM 1271 C CA . ALA A 1 167 ? 19.203 21.062 -0.2 1 84.75 167 ALA A CA 1
ATOM 1272 C C . ALA A 1 167 ? 19.781 21.047 -1.609 1 84.75 167 ALA A C 1
ATOM 1274 O O . ALA A 1 167 ? 20.984 21.281 -1.795 1 84.75 167 ALA A O 1
ATOM 1275 N N . ASP A 1 168 ? 18.953 20.766 -2.605 1 83.12 168 ASP A N 1
ATOM 1276 C CA . ASP A 1 168 ? 19.453 20.672 -3.971 1 83.12 168 ASP A CA 1
ATOM 1277 C C . ASP A 1 168 ? 18.375 21.031 -4.984 1 83.12 168 ASP A C 1
ATOM 1279 O O . ASP A 1 168 ? 17.875 20.172 -5.707 1 83.12 168 ASP A O 1
ATOM 1283 N N . PRO A 1 169 ? 18.125 22.312 -5.078 1 75.5 169 PRO A N 1
ATOM 1284 C CA . PRO A 1 169 ? 17.078 22.766 -5.992 1 75.5 169 PRO A CA 1
ATOM 1285 C C . PRO A 1 169 ? 17.375 22.422 -7.449 1 75.5 169 PRO A C 1
ATOM 1287 O O . PRO A 1 169 ? 16.453 22.094 -8.203 1 75.5 169 PRO A O 1
ATOM 1290 N N . ALA A 1 170 ? 18.594 22.516 -7.836 1 75.44 170 ALA A N 1
ATOM 1291 C CA . ALA A 1 170 ? 18.969 22.266 -9.219 1 75.44 170 ALA A CA 1
ATOM 1292 C C . ALA A 1 170 ? 18.688 20.812 -9.609 1 75.44 170 ALA A C 1
ATOM 1294 O O . ALA A 1 170 ? 18.141 20.547 -10.688 1 75.44 170 ALA A O 1
ATOM 1295 N N . SER A 1 171 ? 19.016 19.969 -8.727 1 79.12 171 SER A N 1
ATOM 1296 C CA . SER A 1 171 ? 18.766 18.547 -9.008 1 79.12 171 SER A CA 1
ATOM 1297 C C . SER A 1 171 ? 17.281 18.25 -9.078 1 79.12 171 SER A C 1
ATOM 1299 O O . SER A 1 171 ? 16.844 17.375 -9.828 1 79.12 171 SER A O 1
ATOM 1301 N N . ALA A 1 172 ? 16.531 18.984 -8.312 1 76.88 172 ALA A N 1
ATOM 1302 C CA . ALA A 1 172 ? 15.094 18.781 -8.328 1 76.88 172 ALA A CA 1
ATOM 1303 C C . ALA A 1 172 ? 14.508 19.094 -9.703 1 76.88 172 ALA A C 1
ATOM 1305 O O . ALA A 1 172 ? 13.648 18.375 -10.203 1 76.88 172 ALA A O 1
ATOM 1306 N N . VAL A 1 173 ? 15.023 20.109 -10.258 1 72.88 173 VAL A N 1
ATOM 1307 C CA . VAL A 1 173 ? 14.555 20.516 -11.578 1 72.88 173 VAL A CA 1
ATOM 1308 C C . VAL A 1 173 ? 14.969 19.484 -12.617 1 72.88 173 VAL A C 1
ATOM 1310 O O . VAL A 1 173 ? 14.164 19.094 -13.469 1 72.88 173 VAL A O 1
ATOM 1313 N N . LYS A 1 174 ? 16.172 19.062 -12.539 1 79 174 LYS A N 1
ATOM 1314 C CA . LYS A 1 174 ? 16.688 18.047 -13.469 1 79 174 LYS A CA 1
ATOM 1315 C C . LYS A 1 174 ? 15.914 16.75 -13.336 1 79 174 LYS A C 1
ATOM 1317 O O . LYS A 1 174 ? 15.594 16.109 -14.344 1 79 174 LYS A O 1
ATOM 1322 N N . ARG A 1 175 ? 15.625 16.391 -12.18 1 82.81 175 ARG A N 1
ATOM 1323 C CA . ARG A 1 175 ? 14.891 15.156 -11.93 1 82.81 175 ARG A CA 1
ATOM 1324 C C . ARG A 1 175 ? 13.461 15.258 -12.461 1 82.81 175 ARG A C 1
ATOM 1326 O O . ARG A 1 175 ? 12.906 14.273 -12.953 1 82.81 175 ARG A O 1
ATOM 1333 N N . ALA A 1 176 ? 12.914 16.391 -12.242 1 76.75 176 ALA A N 1
ATOM 1334 C CA . ALA A 1 176 ? 11.578 16.609 -12.789 1 76.75 176 ALA A CA 1
ATOM 1335 C C . ALA A 1 176 ? 11.562 16.422 -14.305 1 76.75 176 ALA A C 1
ATOM 1337 O O . ALA A 1 176 ? 10.672 15.766 -14.852 1 76.75 176 ALA A O 1
ATOM 1338 N N . ALA A 1 177 ? 12.578 16.938 -14.945 1 76.44 177 ALA A N 1
ATOM 1339 C CA . ALA A 1 177 ? 12.703 16.812 -16.391 1 76.44 177 ALA A CA 1
ATOM 1340 C C . ALA A 1 177 ? 12.914 15.367 -16.812 1 76.44 177 ALA A C 1
ATOM 1342 O O . ALA A 1 177 ? 12.32 14.906 -17.781 1 76.44 177 ALA A O 1
ATOM 1343 N N . LYS A 1 178 ? 13.664 14.711 -16.109 1 84.56 178 LYS A N 1
ATOM 1344 C CA . LYS A 1 178 ? 13.953 13.305 -16.406 1 84.56 178 LYS A CA 1
ATOM 1345 C C . LYS A 1 178 ? 12.734 12.43 -16.156 1 84.56 178 LYS A C 1
ATOM 1347 O O . LYS A 1 178 ? 12.477 11.477 -16.891 1 84.56 178 LYS A O 1
ATOM 1352 N N . ALA A 1 179 ? 12.047 12.766 -15.109 1 88.06 179 ALA A N 1
ATOM 1353 C CA . ALA A 1 179 ? 10.875 11.977 -14.734 1 88.06 179 ALA A CA 1
ATOM 1354 C C . ALA A 1 179 ? 9.812 12.016 -15.82 1 88.06 179 ALA A C 1
ATOM 1356 O O . ALA A 1 179 ? 9.086 11.039 -16.031 1 88.06 179 ALA A O 1
ATOM 1357 N N . ALA A 1 180 ? 9.781 13.062 -16.484 1 85.38 180 ALA A N 1
ATOM 1358 C CA . ALA A 1 180 ? 8.812 13.195 -17.578 1 85.38 180 ALA A CA 1
ATOM 1359 C C . ALA A 1 180 ? 9.047 12.133 -18.641 1 85.38 180 ALA A C 1
ATOM 1361 O O . ALA A 1 180 ? 8.109 11.727 -19.344 1 85.38 180 ALA A O 1
ATOM 1362 N N . LYS A 1 181 ? 10.242 11.625 -18.734 1 90.56 181 LYS A N 1
ATOM 1363 C CA . LYS A 1 181 ? 10.586 10.617 -19.734 1 90.56 181 LYS A CA 1
ATOM 1364 C C . LYS A 1 181 ? 10.055 9.242 -19.328 1 90.56 181 LYS A C 1
ATOM 1366 O O . LYS A 1 181 ? 9.984 8.328 -20.156 1 90.56 181 LYS A O 1
ATOM 1371 N N . ASP A 1 182 ? 9.664 9.156 -18.109 1 92.12 182 ASP A N 1
ATOM 1372 C CA . ASP A 1 182 ? 9.195 7.867 -17.609 1 92.12 182 ASP A CA 1
ATOM 1373 C C . ASP A 1 182 ? 7.672 7.766 -17.688 1 92.12 182 ASP A C 1
ATOM 1375 O O . ASP A 1 182 ? 7.078 6.805 -17.203 1 92.12 182 ASP A O 1
ATOM 1379 N N . ARG A 1 183 ? 7.043 8.75 -18.312 1 93.5 183 ARG A N 1
ATOM 1380 C CA . ARG A 1 183 ? 5.59 8.734 -18.438 1 93.5 183 ARG A CA 1
ATOM 1381 C C . ARG A 1 183 ? 5.117 7.465 -19.141 1 93.5 183 ARG A C 1
ATOM 1383 O O . ARG A 1 183 ? 5.77 6.988 -20.078 1 93.5 183 ARG A O 1
ATOM 1390 N N . ARG A 1 184 ? 3.982 6.914 -18.656 1 96.44 184 ARG A N 1
ATOM 1391 C CA . ARG A 1 184 ? 3.465 5.645 -19.172 1 96.44 184 ARG A CA 1
ATOM 1392 C C . ARG A 1 184 ? 2.014 5.441 -18.75 1 96.44 184 ARG A C 1
ATOM 1394 O O . ARG A 1 184 ? 1.497 6.172 -17.891 1 96.44 184 ARG A O 1
ATOM 1401 N N . VAL A 1 185 ? 1.406 4.484 -19.406 1 95.5 185 VAL A N 1
ATOM 1402 C CA . VAL A 1 185 ? 0.035 4.09 -19.109 1 95.5 185 VAL A CA 1
ATOM 1403 C C . VAL A 1 185 ? -0.022 2.588 -18.828 1 95.5 185 VAL A C 1
ATOM 1405 O O . VAL A 1 185 ? 0.611 1.797 -19.531 1 95.5 185 VAL A O 1
ATOM 1408 N N . TRP A 1 186 ? -0.714 2.191 -17.734 1 91.75 186 TRP A N 1
ATOM 1409 C CA . TRP A 1 186 ? -0.876 0.767 -17.453 1 91.75 186 TRP A CA 1
ATOM 1410 C C . TRP A 1 186 ? -2.24 0.484 -16.828 1 91.75 186 TRP A C 1
ATOM 1412 O O . TRP A 1 186 ? -2.988 1.411 -16.516 1 91.75 186 TRP A O 1
ATOM 1422 N N . THR A 1 187 ? -2.588 -0.847 -16.797 1 87.88 187 THR A N 1
ATOM 1423 C CA . THR A 1 187 ? -3.834 -1.284 -16.172 1 87.88 187 THR A CA 1
ATOM 1424 C C . THR A 1 187 ? -3.561 -2.273 -15.047 1 87.88 187 THR A C 1
ATOM 1426 O O . THR A 1 187 ? -2.529 -2.947 -15.039 1 87.88 187 THR A O 1
ATOM 1429 N N . LYS A 1 188 ? -4.422 -2.279 -14.078 1 87.06 188 LYS A N 1
ATOM 1430 C CA . LYS A 1 188 ? -4.422 -3.283 -13.016 1 87.06 188 LYS A CA 1
ATOM 1431 C C . LYS A 1 188 ? -5.836 -3.793 -12.742 1 87.06 188 LYS A C 1
ATOM 1433 O O . LYS A 1 188 ? -6.793 -3.016 -12.742 1 87.06 188 LYS A O 1
ATOM 1438 N N . PRO A 1 189 ? -5.961 -5.113 -12.477 1 80 189 PRO A N 1
ATOM 1439 C CA . PRO A 1 189 ? -7.277 -5.613 -12.078 1 80 189 PRO A CA 1
ATOM 1440 C C . PRO A 1 189 ? -7.773 -5 -10.773 1 80 189 PRO A C 1
ATOM 1442 O O . PRO A 1 189 ? -6.977 -4.727 -9.867 1 80 189 PRO A O 1
ATOM 1445 N N . ALA A 1 190 ? -9.023 -4.746 -10.68 1 85 190 ALA A N 1
ATOM 1446 C CA . ALA A 1 190 ? -9.711 -4.293 -9.469 1 85 190 ALA A CA 1
ATOM 1447 C C . ALA A 1 190 ? -10.875 -5.223 -9.125 1 85 190 ALA A C 1
ATOM 1449 O O . ALA A 1 190 ? -11.328 -6.004 -9.961 1 85 190 ALA A O 1
ATOM 1450 N N . PRO A 1 191 ? -11.32 -5.258 -7.91 1 77.19 191 PRO A N 1
ATOM 1451 C CA . PRO A 1 191 ? -12.406 -6.145 -7.5 1 77.19 191 PRO A CA 1
ATOM 1452 C C . PRO A 1 191 ? -13.656 -5.98 -8.367 1 77.19 191 PRO A C 1
ATOM 1454 O O . PRO A 1 191 ? -13.852 -4.93 -8.984 1 77.19 191 PRO A O 1
ATOM 1457 N N . ASP A 1 192 ? -14.43 -7.051 -8.461 1 80.62 192 ASP A N 1
ATOM 1458 C CA . ASP A 1 192 ? -15.758 -7.07 -9.062 1 80.62 192 ASP A CA 1
ATOM 1459 C C . ASP A 1 192 ? -15.688 -6.785 -10.562 1 80.62 192 ASP A C 1
ATOM 1461 O O . ASP A 1 192 ? -16.469 -5.992 -11.086 1 80.62 192 ASP A O 1
ATOM 1465 N N . THR A 1 193 ? -14.664 -7.379 -11.164 1 78.31 193 THR A N 1
ATOM 1466 C CA . THR A 1 193 ? -14.469 -7.336 -12.609 1 78.31 193 THR A CA 1
ATOM 1467 C C . THR A 1 193 ? -14.227 -5.902 -13.086 1 78.31 193 THR A C 1
ATOM 1469 O O . THR A 1 193 ? -14.703 -5.508 -14.148 1 78.31 193 THR A O 1
ATOM 1472 N N . MET A 1 194 ? -13.75 -5.129 -12.195 1 87.94 194 MET A N 1
ATOM 1473 C CA . MET A 1 194 ? -13.305 -3.779 -12.516 1 87.94 194 MET A CA 1
ATOM 1474 C C . MET A 1 194 ? -11.805 -3.752 -12.781 1 87.94 194 MET A C 1
ATOM 1476 O O . MET A 1 194 ? -11.125 -4.766 -12.625 1 87.94 194 MET A O 1
ATOM 1480 N N . CYS A 1 195 ? -11.359 -2.684 -13.273 1 86.94 195 CYS A N 1
ATOM 1481 C CA . CYS A 1 195 ? -9.93 -2.461 -13.461 1 86.94 195 CYS A CA 1
ATOM 1482 C C . CYS A 1 195 ? -9.594 -0.978 -13.367 1 86.94 195 CYS A C 1
ATOM 1484 O O . CYS A 1 195 ? -10.477 -0.125 -13.5 1 86.94 195 CYS A O 1
ATOM 1486 N N . THR A 1 196 ? -8.359 -0.724 -13.078 1 94.75 196 THR A N 1
ATOM 1487 C CA . THR A 1 196 ? -7.887 0.656 -13.117 1 94.75 196 THR A CA 1
ATOM 1488 C C . THR A 1 196 ? -7 0.889 -14.336 1 94.75 196 THR A C 1
ATOM 1490 O O . THR A 1 196 ? -6.219 0.015 -14.719 1 94.75 196 THR A O 1
ATOM 1493 N N . VAL A 1 197 ? -7.195 1.994 -14.961 1 94.75 197 VAL A N 1
ATOM 1494 C CA . VAL A 1 197 ? -6.262 2.533 -15.945 1 94.75 197 VAL A CA 1
ATOM 1495 C C . VAL A 1 197 ? -5.508 3.719 -15.344 1 94.75 197 VAL A C 1
ATOM 1497 O O . VAL A 1 197 ? -6.121 4.691 -14.898 1 94.75 197 VAL A O 1
ATOM 1500 N N . THR A 1 198 ? -4.211 3.609 -15.312 1 97.19 198 THR A N 1
ATOM 1501 C CA . THR A 1 198 ? -3.402 4.637 -14.664 1 97.19 198 THR A CA 1
ATOM 1502 C C . THR A 1 198 ? -2.385 5.219 -15.641 1 97.19 198 THR A C 1
ATOM 1504 O O . THR A 1 198 ? -1.756 4.484 -16.406 1 97.19 198 THR A O 1
ATOM 1507 N N . ALA A 1 199 ? -2.268 6.5 -15.688 1 97.12 199 ALA A N 1
ATOM 1508 C CA . ALA A 1 199 ? -1.222 7.191 -16.438 1 97.12 199 ALA A CA 1
ATOM 1509 C C . ALA A 1 199 ? -0.306 7.977 -15.5 1 97.12 199 ALA A C 1
ATOM 1511 O O . ALA A 1 199 ? -0.779 8.703 -14.625 1 97.12 199 ALA A O 1
ATOM 1512 N N . LEU A 1 200 ? 0.888 7.707 -15.594 1 96.62 200 LEU A N 1
ATOM 1513 C CA . LEU A 1 200 ? 1.891 8.57 -14.984 1 96.62 200 LEU A CA 1
ATOM 1514 C C . LEU A 1 200 ? 2.27 9.719 -15.914 1 96.62 200 LEU A C 1
ATOM 1516 O O . LEU A 1 200 ? 2.762 9.484 -17.016 1 96.62 200 LEU A O 1
ATOM 1520 N N . LEU A 1 201 ? 2.025 10.938 -15.438 1 91.12 201 LEU A N 1
ATOM 1521 C CA . LEU A 1 201 ? 2.213 12.141 -16.234 1 91.12 201 LEU A CA 1
ATOM 1522 C C . LEU A 1 201 ? 2.891 13.242 -15.422 1 91.12 201 LEU A C 1
ATOM 1524 O O . LEU A 1 201 ? 3.016 13.125 -14.203 1 91.12 201 LEU A O 1
ATOM 1528 N N . THR A 1 202 ? 3.396 14.234 -16.203 1 81.88 202 THR A N 1
ATOM 1529 C CA . THR A 1 202 ? 3.791 15.422 -15.445 1 81.88 202 THR A CA 1
ATOM 1530 C C . THR A 1 202 ? 2.605 15.992 -14.672 1 81.88 202 THR A C 1
ATOM 1532 O O . THR A 1 202 ? 1.454 15.828 -15.086 1 81.88 202 THR A O 1
ATOM 1535 N N . ALA A 1 203 ? 2.92 16.578 -13.5 1 77.44 203 ALA A N 1
ATOM 1536 C CA . ALA A 1 203 ? 1.864 17.156 -12.672 1 77.44 203 ALA A CA 1
ATOM 1537 C C . ALA A 1 203 ? 0.96 18.062 -13.492 1 77.44 203 ALA A C 1
ATOM 1539 O O . ALA A 1 203 ? -0.266 18 -13.383 1 77.44 203 ALA A O 1
ATOM 1540 N N . ALA A 1 204 ? 1.495 18.859 -14.305 1 71.19 204 ALA A N 1
ATOM 1541 C CA . ALA A 1 204 ? 0.74 19.797 -15.133 1 71.19 204 ALA A CA 1
ATOM 1542 C C . ALA A 1 204 ? -0.209 19.062 -16.078 1 71.19 204 ALA A C 1
ATOM 1544 O O . ALA A 1 204 ? -1.391 19.391 -16.172 1 71.19 204 ALA A O 1
ATOM 1545 N N . GLN A 1 205 ? 0.279 18.047 -16.766 1 79.38 205 GLN A N 1
ATOM 1546 C CA . GLN A 1 205 ? -0.529 17.281 -17.703 1 79.38 205 GLN A CA 1
ATOM 1547 C C . GLN A 1 205 ? -1.636 16.516 -17 1 79.38 205 GLN A C 1
ATOM 1549 O O . GLN A 1 205 ? -2.768 16.453 -17.484 1 79.38 205 GLN A O 1
ATOM 1554 N N . GLY A 1 206 ? -1.25 15.891 -15.898 1 84.75 206 GLY A N 1
ATOM 1555 C CA . GLY A 1 206 ? -2.254 15.141 -15.164 1 84.75 206 GLY A CA 1
ATOM 1556 C C . GLY A 1 206 ? -3.393 16 -14.656 1 84.75 206 GLY A C 1
ATOM 1557 O O . GLY A 1 206 ? -4.562 15.625 -14.766 1 84.75 206 GLY A O 1
ATOM 1558 N N . ILE A 1 207 ? -3.078 17.109 -14.141 1 74.94 207 ILE A N 1
ATOM 1559 C CA . ILE A 1 207 ? -4.082 18.047 -13.633 1 74.94 207 ILE A CA 1
ATOM 1560 C C . ILE A 1 207 ? -4.934 18.562 -14.781 1 74.94 207 ILE A C 1
ATOM 1562 O O . ILE A 1 207 ? -6.152 18.703 -14.656 1 74.94 207 ILE A O 1
ATOM 1566 N N . ALA A 1 208 ? -4.297 18.859 -15.867 1 75.75 208 ALA A N 1
ATOM 1567 C CA . ALA A 1 208 ? -5.02 19.328 -17.047 1 75.75 208 ALA A CA 1
ATOM 1568 C C . ALA A 1 208 ? -6.031 18.297 -17.516 1 75.75 208 ALA A C 1
ATOM 1570 O O . ALA A 1 208 ? -7.168 18.641 -17.859 1 75.75 208 ALA A O 1
ATOM 1571 N N . VAL A 1 209 ? -5.609 17.062 -17.562 1 86.69 209 VAL A N 1
ATOM 1572 C CA . VAL A 1 209 ? -6.492 15.969 -17.969 1 86.69 209 VAL A CA 1
ATOM 1573 C C . VAL A 1 209 ? -7.707 15.914 -17.047 1 86.69 209 VAL A C 1
ATOM 1575 O O . VAL A 1 209 ? -8.852 15.898 -17.516 1 86.69 209 VAL A O 1
ATOM 1578 N N . TRP A 1 210 ? -7.465 15.922 -15.82 1 87.31 210 TRP A N 1
ATOM 1579 C CA . TRP A 1 210 ? -8.539 15.828 -14.844 1 87.31 210 TRP A CA 1
ATOM 1580 C C . TRP A 1 210 ? -9.461 17.047 -14.93 1 87.31 210 TRP A C 1
ATOM 1582 O O . TRP A 1 210 ? -10.688 16.891 -14.93 1 87.31 210 TRP A O 1
ATOM 1592 N N . ALA A 1 211 ? -8.891 18.219 -15 1 76.5 211 ALA A N 1
ATOM 1593 C CA . ALA A 1 211 ? -9.664 19.453 -15.047 1 76.5 211 ALA A CA 1
ATOM 1594 C C . ALA A 1 211 ? -10.539 19.5 -16.297 1 76.5 211 ALA A C 1
ATOM 1596 O O . ALA A 1 211 ? -11.695 19.938 -16.234 1 76.5 211 ALA A O 1
ATOM 1597 N N . THR A 1 212 ? -10 19.109 -17.391 1 81.75 212 THR A N 1
ATOM 1598 C CA . THR A 1 212 ? -10.75 19.094 -18.641 1 81.75 212 THR A CA 1
ATOM 1599 C C . THR A 1 212 ? -11.922 18.109 -18.562 1 81.75 212 THR A C 1
ATOM 1601 O O . THR A 1 212 ? -13.047 18.453 -18.938 1 81.75 212 THR A O 1
ATOM 1604 N N . LEU A 1 213 ? -11.641 16.922 -18.094 1 89.31 213 LEU A N 1
ATOM 1605 C CA . LEU A 1 213 ? -12.695 15.922 -17.922 1 89.31 213 LEU A CA 1
ATOM 1606 C C . LEU A 1 213 ? -13.797 16.438 -17.016 1 89.31 213 LEU A C 1
ATOM 1608 O O . LEU A 1 213 ? -14.984 16.297 -17.312 1 89.31 213 LEU A O 1
ATOM 1612 N N . ARG A 1 214 ? -13.406 17.016 -15.961 1 86.69 214 ARG A N 1
ATOM 1613 C CA . ARG A 1 214 ? -14.367 17.516 -14.992 1 86.69 214 ARG A CA 1
ATOM 1614 C C . ARG A 1 214 ? -15.203 18.641 -15.578 1 86.69 214 ARG A C 1
ATOM 1616 O O . ARG A 1 214 ? -16.422 18.672 -15.422 1 86.69 214 ARG A O 1
ATOM 1623 N N . ARG A 1 215 ? -14.555 19.578 -16.219 1 80.62 215 ARG A N 1
ATOM 1624 C CA . ARG A 1 215 ? -15.242 20.688 -16.859 1 80.62 215 ARG A CA 1
ATOM 1625 C C . ARG A 1 215 ? -16.281 20.188 -17.875 1 80.62 215 ARG A C 1
ATOM 1627 O O . ARG A 1 215 ? -17.422 20.625 -17.844 1 80.62 215 ARG A O 1
ATOM 1634 N N . ASP A 1 216 ? -15.883 19.344 -18.688 1 86.75 216 ASP A N 1
ATOM 1635 C CA . ASP A 1 216 ? -16.766 18.844 -19.734 1 86.75 216 ASP A CA 1
ATOM 1636 C C . ASP A 1 216 ? -17.906 18.016 -19.125 1 86.75 216 ASP A C 1
ATOM 1638 O O . ASP A 1 216 ? -19.031 18.062 -19.625 1 86.75 216 ASP A O 1
ATOM 1642 N N . ALA A 1 217 ? -17.578 17.25 -18.109 1 90.12 217 ALA A N 1
ATOM 1643 C CA . ALA A 1 217 ? -18.609 16.484 -17.422 1 90.12 217 ALA A CA 1
ATOM 1644 C C . ALA A 1 217 ? -19.656 17.406 -16.797 1 90.12 217 ALA A C 1
ATOM 1646 O O . ALA A 1 217 ? -20.859 17.141 -16.875 1 90.12 217 ALA A O 1
ATOM 1647 N N . GLN A 1 218 ? -19.156 18.438 -16.234 1 85.69 218 GLN A N 1
ATOM 1648 C CA . GLN A 1 218 ? -20.062 19.406 -15.625 1 85.69 218 GLN A CA 1
ATOM 1649 C C . GLN A 1 218 ? -20.953 20.062 -16.672 1 85.69 218 GLN A C 1
ATOM 1651 O O . GLN A 1 218 ? -22.125 20.312 -16.438 1 85.69 218 GLN A O 1
ATOM 1656 N N . ALA A 1 219 ? -20.375 20.344 -17.812 1 85.06 219 ALA A N 1
ATOM 1657 C CA . ALA A 1 219 ? -21.141 20.922 -18.906 1 85.06 219 ALA A CA 1
ATOM 1658 C C . ALA A 1 219 ? -22.234 19.969 -19.375 1 85.06 219 ALA A C 1
ATOM 1660 O O . ALA A 1 219 ? -23.359 20.391 -19.656 1 85.06 219 ALA A O 1
ATOM 1661 N N . LEU A 1 220 ? -21.984 18.719 -19.438 1 90.44 220 LEU A N 1
ATOM 1662 C CA . LEU A 1 220 ? -22.953 17.719 -19.828 1 90.44 220 LEU A CA 1
ATOM 1663 C C . LEU A 1 220 ? -24.078 17.609 -18.797 1 90.44 220 LEU A C 1
ATOM 1665 O O . LEU A 1 220 ? -25.234 17.422 -19.172 1 90.44 220 LEU A O 1
ATOM 1669 N N . ILE A 1 221 ? -23.703 17.672 -17.562 1 88.19 221 ILE A N 1
ATOM 1670 C CA . ILE A 1 221 ? -24.703 17.609 -16.5 1 88.19 221 ILE A CA 1
ATOM 1671 C C . ILE A 1 221 ? -25.594 18.844 -16.547 1 88.19 221 ILE A C 1
ATOM 1673 O O . ILE A 1 221 ? -26.812 18.75 -16.453 1 88.19 221 ILE A O 1
ATOM 1677 N N . ALA A 1 222 ? -24.969 19.969 -16.75 1 88.56 222 ALA A N 1
ATOM 1678 C CA . ALA A 1 222 ? -25.688 21.234 -16.797 1 88.56 222 ALA A CA 1
ATOM 1679 C C . ALA A 1 222 ? -26.672 21.266 -17.969 1 88.56 222 ALA A C 1
ATOM 1681 O O . ALA A 1 222 ? -27.75 21.844 -17.859 1 88.56 222 ALA A O 1
ATOM 1682 N N . SER A 1 223 ? -26.344 20.688 -19.031 1 90.81 223 SER A N 1
ATOM 1683 C CA . SER A 1 223 ? -27.188 20.672 -20.234 1 90.81 223 SER A CA 1
ATOM 1684 C C . SER A 1 223 ? -28.266 19.609 -20.156 1 90.81 223 SER A C 1
ATOM 1686 O O . SER A 1 223 ? -29.172 19.562 -20.984 1 90.81 223 SER A O 1
ATOM 1688 N N . GLY A 1 224 ? -28.094 18.688 -19.188 1 88.75 224 GLY A N 1
ATOM 1689 C CA . GLY A 1 224 ? -29.062 17.594 -19.031 1 88.75 224 GLY A CA 1
ATOM 1690 C C . GLY A 1 224 ? -28.688 16.359 -19.844 1 88.75 224 GLY A C 1
ATOM 1691 O O . GLY A 1 224 ? -29.328 15.32 -19.719 1 88.75 224 GLY A O 1
ATOM 1692 N N . ALA A 1 225 ? -27.672 16.453 -20.609 1 89.94 225 ALA A N 1
ATOM 1693 C CA . ALA A 1 225 ? -27.25 15.367 -21.5 1 89.94 225 ALA A CA 1
ATOM 1694 C C . ALA A 1 225 ? -26.719 14.18 -20.703 1 89.94 225 ALA A C 1
ATOM 1696 O O . ALA A 1 225 ? -26.625 13.07 -21.234 1 89.94 225 ALA A O 1
ATOM 1697 N N . ALA A 1 226 ? -26.422 14.375 -19.438 1 89.5 226 ALA A N 1
ATOM 1698 C CA . ALA A 1 226 ? -25.812 13.32 -18.625 1 89.5 226 ALA A CA 1
ATOM 1699 C C . ALA A 1 226 ? -26.875 12.352 -18.094 1 89.5 226 ALA A C 1
ATOM 1701 O O . ALA A 1 226 ? -26.547 11.266 -17.625 1 89.5 226 ALA A O 1
ATOM 1702 N N . GLY A 1 227 ? -28.172 12.781 -18.172 1 91.25 227 GLY A N 1
ATOM 1703 C CA . GLY A 1 227 ? -29.188 11.945 -17.578 1 91.25 227 GLY A CA 1
ATOM 1704 C C . GLY A 1 227 ? -29.062 11.828 -16.062 1 91.25 227 GLY A C 1
ATOM 1705 O O . GLY A 1 227 ? -28.938 12.836 -15.375 1 91.25 227 GLY A O 1
ATOM 1706 N N . ASP A 1 228 ? -29.109 10.477 -15.609 1 92.19 228 ASP A N 1
ATOM 1707 C CA . ASP A 1 228 ? -29.109 10.242 -14.172 1 92.19 228 ASP A CA 1
ATOM 1708 C C . ASP A 1 228 ? -27.688 9.93 -13.672 1 92.19 228 ASP A C 1
ATOM 1710 O O . ASP A 1 228 ? -27.5 9.578 -12.508 1 92.19 228 ASP A O 1
ATOM 1714 N N . ARG A 1 229 ? -26.781 10.203 -14.555 1 93.69 229 ARG A N 1
ATOM 1715 C CA . ARG A 1 229 ? -25.422 9.859 -14.188 1 93.69 229 ARG A CA 1
ATOM 1716 C C . ARG A 1 229 ? -24.812 10.914 -13.258 1 93.69 229 ARG A C 1
ATOM 1718 O O . ARG A 1 229 ? -25.094 12.109 -13.406 1 93.69 229 ARG A O 1
ATOM 1725 N N . THR A 1 230 ? -23.969 10.352 -12.273 1 94 230 THR A N 1
ATOM 1726 C CA . THR A 1 230 ? -23.234 11.242 -11.391 1 94 230 THR A CA 1
ATOM 1727 C C . THR A 1 230 ? -22.047 11.875 -12.133 1 94 230 THR A C 1
ATOM 1729 O O . THR A 1 230 ? -21.688 11.43 -13.219 1 94 230 THR A O 1
ATOM 1732 N N . LEU A 1 231 ? -21.438 12.922 -11.562 1 92.19 231 LEU A N 1
ATOM 1733 C CA . LEU A 1 231 ? -20.266 13.578 -12.133 1 92.19 231 LEU A CA 1
ATOM 1734 C C . LEU A 1 231 ? -19.141 12.578 -12.367 1 92.19 231 LEU A C 1
ATOM 1736 O O . LEU A 1 231 ? -18.516 12.57 -13.438 1 92.19 231 LEU A O 1
ATOM 1740 N N . ASP A 1 232 ? -18.891 11.742 -11.406 1 92.56 232 ASP A N 1
ATOM 1741 C CA . ASP A 1 232 ? -17.844 10.727 -11.516 1 92.56 232 ASP A CA 1
ATOM 1742 C C . ASP A 1 232 ? -18.109 9.789 -12.688 1 92.56 232 ASP A C 1
ATOM 1744 O O . ASP A 1 232 ? -17.188 9.453 -13.445 1 92.56 232 ASP A O 1
ATOM 1748 N N . GLN A 1 233 ? -19.359 9.422 -12.773 1 92.94 233 GLN A N 1
ATOM 1749 C CA . GLN A 1 233 ? -19.734 8.508 -13.852 1 92.94 233 GLN A CA 1
ATOM 1750 C C . GLN A 1 233 ? -19.562 9.164 -15.219 1 92.94 233 GLN A C 1
ATOM 1752 O O . GLN A 1 233 ? -19.047 8.547 -16.156 1 92.94 233 GLN A O 1
ATOM 1757 N N . VAL A 1 234 ? -19.938 10.406 -15.273 1 93.19 234 VAL A N 1
ATOM 1758 C CA . VAL A 1 234 ? -19.812 11.125 -16.531 1 93.19 234 VAL A CA 1
ATOM 1759 C C . VAL A 1 234 ? -18.344 11.305 -16.891 1 93.19 234 VAL A C 1
ATOM 1761 O O . VAL A 1 234 ? -17.953 11.133 -18.047 1 93.19 234 VAL A O 1
ATOM 1764 N N . MET A 1 235 ? -17.531 11.641 -15.969 1 93.69 235 MET A N 1
ATOM 1765 C CA . MET A 1 235 ? -16.094 11.781 -16.203 1 93.69 235 MET A CA 1
ATOM 1766 C C . MET A 1 235 ? -15.492 10.477 -16.719 1 93.69 235 MET A C 1
ATOM 1768 O O . MET A 1 235 ? -14.688 10.477 -17.641 1 93.69 235 MET A O 1
ATOM 1772 N N . ALA A 1 236 ? -15.859 9.391 -16.078 1 95.5 236 ALA A N 1
ATOM 1773 C CA . ALA A 1 236 ? -15.352 8.078 -16.484 1 95.5 236 ALA A CA 1
ATOM 1774 C C . ALA A 1 236 ? -15.781 7.734 -17.906 1 95.5 236 ALA A C 1
ATOM 1776 O O . ALA A 1 236 ? -15 7.184 -18.688 1 95.5 236 ALA A O 1
ATOM 1777 N N . ASP A 1 237 ? -17.031 8.016 -18.219 1 90.56 237 ASP A N 1
ATOM 1778 C CA . ASP A 1 237 ? -17.531 7.738 -19.562 1 90.56 237 ASP A CA 1
ATOM 1779 C C . ASP A 1 237 ? -16.797 8.57 -20.609 1 90.56 237 ASP A C 1
ATOM 1781 O O . ASP A 1 237 ? -16.422 8.055 -21.656 1 90.56 237 ASP A O 1
ATOM 1785 N N . LEU A 1 238 ? -16.609 9.852 -20.297 1 92.69 238 LEU A N 1
ATOM 1786 C CA . LEU A 1 238 ? -15.836 10.711 -21.203 1 92.69 238 LEU A CA 1
ATOM 1787 C C . LEU A 1 238 ? -14.422 10.172 -21.391 1 92.69 238 LEU A C 1
ATOM 1789 O O . LEU A 1 238 ? -13.891 10.195 -22.5 1 92.69 238 LEU A O 1
ATOM 1793 N N . PHE A 1 239 ? -13.82 9.734 -20.266 1 95.25 239 PHE A N 1
ATOM 1794 C CA . PHE A 1 239 ? -12.5 9.125 -20.266 1 95.25 239 PHE A CA 1
ATOM 1795 C C . PHE A 1 239 ? -12.422 7.98 -21.266 1 95.25 239 PHE A C 1
ATOM 1797 O O . PHE A 1 239 ? -11.523 7.941 -22.109 1 95.25 239 PHE A O 1
ATOM 1804 N N . VAL A 1 240 ? -13.383 7.125 -21.266 1 90.25 240 VAL A N 1
ATOM 1805 C CA . VAL A 1 240 ? -13.422 5.949 -22.125 1 90.25 240 VAL A CA 1
ATOM 1806 C C . VAL A 1 240 ? -13.695 6.375 -23.562 1 90.25 240 VAL A C 1
ATOM 1808 O O . VAL A 1 240 ? -12.992 5.957 -24.484 1 90.25 240 VAL A O 1
ATOM 1811 N N . GLU A 1 241 ? -14.648 7.211 -23.766 1 90.12 241 GLU A N 1
ATOM 1812 C CA . GLU A 1 241 ? -15.062 7.641 -25.094 1 90.12 241 GLU A CA 1
ATOM 1813 C C . GLU A 1 241 ? -13.922 8.336 -25.828 1 90.12 241 GLU A C 1
ATOM 1815 O O . GLU A 1 241 ? -13.648 8.039 -27 1 90.12 241 GLU A O 1
ATOM 1820 N N . ARG A 1 242 ? -13.281 9.148 -25.172 1 91.88 242 ARG A N 1
ATOM 1821 C CA . ARG A 1 242 ? -12.25 9.953 -25.828 1 91.88 242 ARG A CA 1
ATOM 1822 C C . ARG A 1 242 ? -11.008 9.109 -26.125 1 91.88 242 ARG A C 1
ATOM 1824 O O . ARG A 1 242 ? -10.328 9.336 -27.125 1 91.88 242 ARG A O 1
ATOM 1831 N N . LEU A 1 243 ? -10.727 8.172 -25.281 1 92.56 243 LEU A N 1
ATOM 1832 C CA . LEU A 1 243 ? -9.508 7.391 -25.469 1 92.56 243 LEU A CA 1
ATOM 1833 C C . LEU A 1 243 ? -9.734 6.258 -26.469 1 92.56 243 LEU A C 1
ATOM 1835 O O . LEU A 1 243 ? -8.797 5.816 -27.125 1 92.56 243 LEU A O 1
ATOM 1839 N N . THR A 1 244 ? -10.906 5.844 -26.578 1 85.12 244 THR A N 1
ATOM 1840 C CA . THR A 1 244 ? -11.188 4.75 -27.516 1 85.12 244 THR A CA 1
ATOM 1841 C C . THR A 1 244 ? -11.734 5.285 -28.828 1 85.12 244 THR A C 1
ATOM 1843 O O . THR A 1 244 ? -11.75 4.578 -29.828 1 85.12 244 THR A O 1
ATOM 1846 N N . GLY A 1 245 ? -12.094 6.5 -28.844 1 78.94 245 GLY A N 1
ATOM 1847 C CA . GLY A 1 245 ? -12.703 7.07 -30.031 1 78.94 245 GLY A CA 1
ATOM 1848 C C . GLY A 1 245 ? -14.133 6.625 -30.25 1 78.94 245 GLY A C 1
ATOM 1849 O O . GLY A 1 245 ? -14.758 6.992 -31.25 1 78.94 245 GLY A O 1
ATOM 1850 N N . GLN A 1 246 ? -14.547 5.816 -29.422 1 67.12 246 GLN A N 1
ATOM 1851 C CA . GLN A 1 246 ? -15.93 5.359 -29.516 1 67.12 246 GLN A CA 1
ATOM 1852 C C . GLN A 1 246 ? -16.906 6.438 -29.062 1 67.12 246 GLN A C 1
ATOM 1854 O O . GLN A 1 246 ? -16.578 7.246 -28.188 1 67.12 246 GLN A O 1
ATOM 1859 N N . SER A 1 247 ? -17.953 6.414 -29.812 1 53.56 247 SER A N 1
ATOM 1860 C CA . SER A 1 247 ? -18.938 7.422 -29.453 1 53.56 247 SER A CA 1
ATOM 1861 C C . SER A 1 247 ? -19.547 7.145 -28.078 1 53.56 247 SER A C 1
ATOM 1863 O O . SER A 1 247 ? -19.938 8.07 -27.375 1 53.56 247 SER A O 1
ATOM 1865 N N . VAL A 1 248 ? -19.656 5.68 -27.797 1 48.56 248 VAL A N 1
ATOM 1866 C CA . VAL A 1 248 ? -20.188 5.32 -26.484 1 48.56 248 VAL A CA 1
ATOM 1867 C C . VAL A 1 248 ? -19.219 4.363 -25.781 1 48.56 248 VAL A C 1
ATOM 1869 O O . VAL A 1 248 ? -18.703 3.436 -26.391 1 48.56 248 VAL A O 1
ATOM 1872 N N . ALA A 1 249 ? -18.875 4.668 -24.531 1 43.53 249 ALA A N 1
ATOM 1873 C CA . ALA A 1 249 ? -17.891 3.949 -23.734 1 43.53 249 ALA A CA 1
ATOM 1874 C C . ALA A 1 249 ? -18.188 2.453 -23.719 1 43.53 249 ALA A C 1
ATOM 1876 O O . ALA A 1 249 ? -17.281 1.633 -23.594 1 43.53 249 ALA A O 1
ATOM 1877 N N . SER A 1 250 ? -19.312 2.02 -23.875 1 46.94 250 SER A N 1
ATOM 1878 C CA . SER A 1 250 ? -19.703 0.62 -23.734 1 46.94 250 SER A CA 1
ATOM 1879 C C . SER A 1 250 ? -19.406 -0.173 -25 1 46.94 250 SER A C 1
ATOM 1881 O O . SER A 1 250 ? -19.453 -1.405 -24.984 1 46.94 250 SER A O 1
ATOM 1883 N N . ALA A 1 251 ? -18.922 0.45 -26.062 1 43.38 251 ALA A N 1
ATOM 1884 C CA . ALA A 1 251 ? -18.766 -0.2 -27.359 1 43.38 251 ALA A CA 1
ATOM 1885 C C . ALA A 1 251 ? -17.328 -0.651 -27.562 1 43.38 251 ALA A C 1
ATOM 1887 O O . ALA A 1 251 ? -16.922 -0.929 -28.703 1 43.38 251 ALA A O 1
ATOM 1888 N N . VAL A 1 252 ? -16.547 -1.006 -26.594 1 46.94 252 VAL A N 1
ATOM 1889 C CA . VAL A 1 252 ? -15.117 -1.238 -26.812 1 46.94 252 VAL A CA 1
ATOM 1890 C C . VAL A 1 252 ? -14.867 -2.723 -27.078 1 46.94 252 VAL A C 1
ATOM 1892 O O . VAL A 1 252 ? -15.242 -3.572 -26.266 1 46.94 252 VAL A O 1
ATOM 1895 N N . PRO A 1 253 ? -14.312 -3.174 -28.359 1 46.12 253 PRO A N 1
ATOM 1896 C CA . PRO A 1 253 ? -13.953 -4.566 -28.641 1 46.12 253 PRO A CA 1
ATOM 1897 C C . PRO A 1 253 ? -12.672 -5 -27.922 1 46.12 253 PRO A C 1
ATOM 1899 O O . PRO A 1 253 ? -11.742 -4.203 -27.781 1 46.12 253 PRO A O 1
ATOM 1902 N N . VAL A 1 254 ? -12.766 -5.918 -26.938 1 48.91 254 VAL A N 1
ATOM 1903 C CA . VAL A 1 254 ? -11.523 -6.371 -26.328 1 48.91 254 VAL A CA 1
ATOM 1904 C C . VAL A 1 254 ? -11.344 -7.867 -26.562 1 48.91 254 VAL A C 1
ATOM 1906 O O . VAL A 1 254 ? -12.32 -8.625 -26.547 1 48.91 254 VAL A O 1
ATOM 1909 N N . GLU A 1 255 ? -10.133 -8.258 -27.172 1 49.62 255 GLU A N 1
ATOM 1910 C CA . GLU A 1 255 ? -9.766 -9.664 -27.203 1 49.62 255 GLU A CA 1
ATOM 1911 C C . GLU A 1 255 ? -9.422 -10.172 -25.797 1 49.62 255 GLU A C 1
ATOM 1913 O O . GLU A 1 255 ? -8.586 -9.586 -25.109 1 49.62 255 GLU A O 1
ATOM 1918 N N . ILE A 1 256 ? -10.359 -11.07 -25.359 1 53.22 256 ILE A N 1
ATOM 1919 C CA . ILE A 1 256 ? -10.125 -11.633 -24.031 1 53.22 256 ILE A CA 1
ATOM 1920 C C . ILE A 1 256 ? -9.773 -13.117 -24.156 1 53.22 256 ILE A C 1
ATOM 1922 O O . ILE A 1 256 ? -10.43 -13.859 -24.891 1 53.22 256 ILE A O 1
ATOM 1926 N N . HIS A 1 257 ? -8.555 -13.523 -23.719 1 55.59 257 HIS A N 1
ATOM 1927 C CA . HIS A 1 257 ? -8.219 -14.938 -23.594 1 55.59 257 HIS A CA 1
ATOM 1928 C C . HIS A 1 257 ? -8.852 -15.539 -22.328 1 55.59 257 HIS A C 1
ATOM 1930 O O . HIS A 1 257 ? -8.477 -15.18 -21.219 1 55.59 257 HIS A O 1
ATOM 1936 N N . LEU A 1 258 ? -9.969 -16.297 -22.547 1 59.38 258 LEU A N 1
ATOM 1937 C CA . LEU A 1 258 ? -10.688 -16.891 -21.438 1 59.38 258 LEU A CA 1
ATOM 1938 C C . LEU A 1 258 ? -10.383 -18.391 -21.328 1 59.38 258 LEU A C 1
ATOM 1940 O O . LEU A 1 258 ? -10.5 -19.109 -22.312 1 59.38 258 LEU A O 1
ATOM 1944 N N . VAL A 1 259 ? -9.805 -18.797 -20.297 1 58.53 259 VAL A N 1
ATOM 1945 C CA . VAL A 1 259 ? -9.633 -20.219 -19.984 1 58.53 259 VAL A CA 1
ATOM 1946 C C . VAL A 1 259 ? -10.828 -20.719 -19.188 1 58.53 259 VAL A C 1
ATOM 1948 O O . VAL A 1 259 ? -11.094 -20.234 -18.078 1 58.53 259 VAL A O 1
ATOM 1951 N N . MET A 1 260 ? -11.703 -21.516 -19.844 1 61.72 260 MET A N 1
ATOM 1952 C CA . MET A 1 260 ? -12.883 -22.047 -19.156 1 61.72 260 MET A CA 1
ATOM 1953 C C . MET A 1 260 ? -13.156 -23.484 -19.578 1 61.72 260 MET A C 1
ATOM 1955 O O . MET A 1 260 ? -12.625 -23.953 -20.594 1 61.72 260 MET A O 1
ATOM 1959 N N . THR A 1 261 ? -13.703 -24.188 -18.641 1 57.75 261 THR A N 1
ATOM 1960 C CA . THR A 1 261 ? -14.18 -25.5 -19.047 1 57.75 261 THR A CA 1
ATOM 1961 C C . THR A 1 261 ? -15.352 -25.375 -20.016 1 57.75 261 THR A C 1
ATOM 1963 O O . THR A 1 261 ? -16 -24.344 -20.078 1 57.75 261 THR A O 1
ATOM 1966 N N . LEU A 1 262 ? -15.453 -26.422 -20.812 1 49.66 262 LEU A N 1
ATOM 1967 C CA . LEU A 1 262 ? -16.594 -26.453 -21.719 1 49.66 262 LEU A CA 1
ATOM 1968 C C . LEU A 1 262 ? -17.906 -26.266 -20.938 1 49.66 262 LEU A C 1
ATOM 1970 O O . LEU A 1 262 ? -18.812 -25.594 -21.406 1 49.66 262 LEU A O 1
ATOM 1974 N N . ALA A 1 263 ? -17.969 -26.828 -19.734 1 53.75 263 ALA A N 1
ATOM 1975 C CA . ALA A 1 263 ? -19.172 -26.703 -18.906 1 53.75 263 ALA A CA 1
ATOM 1976 C C . ALA A 1 263 ? -19.406 -25.25 -18.516 1 53.75 263 ALA A C 1
ATOM 1978 O O . ALA A 1 263 ? -20.547 -24.797 -18.453 1 53.75 263 ALA A O 1
ATOM 1979 N N . MET A 1 264 ? -18.359 -24.578 -18.297 1 58.38 264 MET A N 1
ATOM 1980 C CA . MET A 1 264 ? -18.469 -23.172 -17.938 1 58.38 264 MET A CA 1
ATOM 1981 C C . MET A 1 264 ? -18.906 -22.312 -19.125 1 58.38 264 MET A C 1
ATOM 1983 O O . MET A 1 264 ? -19.594 -21.312 -18.953 1 58.38 264 MET A O 1
ATOM 1987 N N . LEU A 1 265 ? -18.453 -22.703 -20.188 1 50.75 265 LEU A N 1
ATOM 1988 C CA . LEU A 1 265 ? -18.781 -21.953 -21.391 1 50.75 265 LEU A CA 1
ATOM 1989 C C . LEU A 1 265 ? -20.266 -22.078 -21.719 1 50.75 265 LEU A C 1
ATOM 1991 O O . LEU A 1 265 ? -20.922 -21.094 -22.062 1 50.75 265 LEU A O 1
ATOM 1995 N N . PHE A 1 266 ? -20.734 -23.359 -21.703 1 48.06 266 PHE A N 1
ATOM 1996 C CA . PHE A 1 266 ? -22.078 -23.594 -22.203 1 48.06 266 PHE A CA 1
ATOM 1997 C C . PHE A 1 266 ? -23.109 -23.562 -21.078 1 48.06 266 PHE A C 1
ATOM 1999 O O . PHE A 1 266 ? -24.312 -23.562 -21.312 1 48.06 266 PHE A O 1
ATOM 2006 N N . GLY A 1 267 ? -22.656 -23.188 -19.891 1 47.16 267 GLY A N 1
ATOM 2007 C CA . GLY A 1 267 ? -23.594 -23.312 -18.781 1 47.16 267 GLY A CA 1
ATOM 2008 C C . GLY A 1 267 ? -24 -24.734 -18.484 1 47.16 267 GLY A C 1
ATOM 2009 O O . GLY A 1 267 ? -23.438 -25.672 -19.078 1 47.16 267 GLY A O 1
ATOM 2010 N N . ALA A 1 268 ? -24.953 -25.141 -17.438 1 43.69 268 ALA A N 1
ATOM 2011 C CA . ALA A 1 268 ? -25.453 -26.484 -17.172 1 43.69 268 ALA A CA 1
ATOM 2012 C C . ALA A 1 268 ? -25.891 -27.188 -18.453 1 43.69 268 ALA A C 1
ATOM 2014 O O . ALA A 1 268 ? -26.688 -26.641 -19.219 1 43.69 268 ALA A O 1
ATOM 2015 N N . GLN A 1 269 ? -25.047 -27.766 -19.234 1 36.88 269 GLN A N 1
ATOM 2016 C CA . GLN A 1 269 ? -25.625 -28.594 -20.297 1 36.88 269 GLN A CA 1
ATOM 2017 C C . GLN A 1 269 ? -26.734 -29.5 -19.75 1 36.88 269 GLN A C 1
ATOM 2019 O O . GLN A 1 269 ? -26.641 -29.984 -18.625 1 36.88 269 GLN A O 1
ATOM 2024 N N . PRO A 1 270 ? -28.016 -29.594 -20.453 1 32.59 270 PRO A N 1
ATOM 2025 C CA . PRO A 1 270 ? -28.969 -30.656 -20.156 1 32.59 270 PRO A CA 1
ATOM 2026 C C . PRO A 1 270 ? -28.312 -32 -19.875 1 32.59 270 PRO A C 1
ATOM 2028 O O . PRO A 1 270 ? -27.125 -32.188 -20.203 1 32.59 270 PRO A O 1
ATOM 2031 N N . ASP A 1 271 ? -29.125 -33.219 -19.578 1 32.66 271 ASP A N 1
ATOM 2032 C CA . ASP A 1 271 ? -28.969 -34.625 -19.188 1 32.66 271 ASP A CA 1
ATOM 2033 C C . ASP A 1 271 ? -27.859 -35.281 -20 1 32.66 271 ASP A C 1
ATOM 2035 O O . ASP A 1 271 ? -27.406 -36.406 -19.641 1 32.66 271 ASP A O 1
ATOM 2039 N N . GLY A 1 272 ? -27.906 -35.25 -21.359 1 30.05 272 GLY A N 1
ATOM 2040 C CA . GLY A 1 272 ? -27.375 -36.344 -22.188 1 30.05 272 GLY A CA 1
ATOM 2041 C C . GLY A 1 272 ? -25.859 -36.406 -22.172 1 30.05 272 GLY A C 1
ATOM 2042 O O . GLY A 1 272 ? -25.281 -37.375 -22.656 1 30.05 272 GLY A O 1
ATOM 2043 N N . ALA A 1 273 ? -25.172 -35.469 -22.594 1 30.42 273 ALA A N 1
ATOM 2044 C CA . ALA A 1 273 ? -23.812 -35.938 -22.875 1 30.42 273 ALA A CA 1
ATOM 2045 C C . ALA A 1 273 ? -23.062 -36.25 -21.578 1 30.42 273 ALA A C 1
ATOM 2047 O O . ALA A 1 273 ? -23.109 -35.5 -20.625 1 30.42 273 ALA A O 1
ATOM 2048 N N . ALA A 1 274 ? -22.969 -37.531 -21.25 1 28.08 274 ALA A N 1
ATOM 2049 C CA . ALA A 1 274 ? -22.25 -38.344 -20.281 1 28.08 274 ALA A CA 1
ATOM 2050 C C . ALA A 1 274 ? -20.875 -37.781 -19.969 1 28.08 274 ALA A C 1
ATOM 2052 O O . ALA A 1 274 ? -19.891 -38.094 -20.625 1 28.08 274 ALA A O 1
ATOM 2053 N N . TYR A 1 275 ? -20.625 -36.531 -20.047 1 29.7 275 TYR A N 1
ATOM 2054 C CA . TYR A 1 275 ? -19.281 -36.438 -19.5 1 29.7 275 TYR A CA 1
ATOM 2055 C C . TYR A 1 275 ? -19.172 -37.188 -18.188 1 29.7 275 TYR A C 1
ATOM 2057 O O . TYR A 1 275 ? -20.172 -37.406 -17.484 1 29.7 275 TYR A O 1
ATOM 2065 N N . GLY A 1 276 ? -18.109 -38.031 -17.969 1 29.39 276 GLY A N 1
ATOM 2066 C CA . GLY A 1 276 ? -17.938 -38.969 -16.859 1 29.39 276 GLY A CA 1
ATOM 2067 C C . GLY A 1 276 ? -18.453 -38.406 -15.547 1 29.39 276 GLY A C 1
ATOM 2068 O O . GLY A 1 276 ? -18.609 -37.188 -15.391 1 29.39 276 GLY A O 1
ATOM 2069 N N . GLN A 1 277 ? -19.391 -39.125 -14.797 1 32.53 277 GLN A N 1
ATOM 2070 C CA . GLN A 1 277 ? -20.203 -39.094 -13.586 1 32.53 277 GLN A CA 1
ATOM 2071 C C . GLN A 1 277 ? -19.562 -38.25 -12.492 1 32.53 277 GLN A C 1
ATOM 2073 O O . GLN A 1 277 ? -20.234 -37.812 -11.57 1 32.53 277 GLN A O 1
ATOM 2078 N N . GLY A 1 278 ? -18.156 -38.094 -12.344 1 32.56 278 GLY A N 1
ATOM 2079 C CA . GLY A 1 278 ? -17.531 -37.719 -11.086 1 32.56 278 GLY A CA 1
ATOM 2080 C C . GLY A 1 278 ? -17.156 -36.25 -11.023 1 32.56 278 GLY A C 1
ATOM 2081 O O . GLY A 1 278 ? -16.656 -35.781 -9.992 1 32.56 278 GLY A O 1
ATOM 2082 N N . VAL A 1 279 ? -16.719 -35.688 -12.141 1 33.91 279 VAL A N 1
ATOM 2083 C CA . VAL A 1 279 ? -16.188 -34.344 -11.906 1 33.91 279 VAL A CA 1
ATOM 2084 C C . VAL A 1 279 ? -17.328 -33.312 -11.977 1 33.91 279 VAL A C 1
ATOM 2086 O O . VAL A 1 279 ? -17.969 -33.156 -13.016 1 33.91 279 VAL A O 1
ATOM 2089 N N . GLU A 1 280 ? -18.172 -33.094 -10.984 1 38.28 280 GLU A N 1
ATOM 2090 C CA . GLU A 1 280 ? -19.156 -32.031 -10.898 1 38.28 280 GLU A CA 1
ATOM 2091 C C . GLU A 1 280 ? -18.562 -30.703 -11.367 1 38.28 280 GLU A C 1
ATOM 2093 O O . GLU A 1 280 ? -17.609 -30.188 -10.773 1 38.28 280 GLU A O 1
ATOM 2098 N N . THR A 1 281 ? -18.453 -30.453 -12.703 1 43.94 281 THR A N 1
ATOM 2099 C CA . THR A 1 281 ? -18.047 -29.156 -13.258 1 43.94 281 THR A CA 1
ATOM 2100 C C . THR A 1 281 ? -19.047 -28.078 -12.906 1 43.94 281 THR A C 1
ATOM 2102 O O . THR A 1 281 ? -20.266 -28.312 -12.906 1 43.94 281 THR A O 1
ATOM 2105 N N . ASP A 1 282 ? -18.797 -27.156 -11.992 1 48.38 282 ASP A N 1
ATOM 2106 C CA . ASP A 1 282 ? -19.703 -26.062 -11.695 1 48.38 282 ASP A CA 1
ATOM 2107 C C . ASP A 1 282 ? -19.734 -25.047 -12.844 1 48.38 282 ASP A C 1
ATOM 2109 O O . ASP A 1 282 ? -18.734 -24.375 -13.109 1 48.38 282 ASP A O 1
ATOM 2113 N N . PRO A 1 283 ? -20.734 -25.125 -13.781 1 52.31 283 PRO A N 1
ATOM 2114 C CA . PRO A 1 283 ? -20.844 -24.188 -14.898 1 52.31 283 PRO A CA 1
ATOM 2115 C C . PRO A 1 283 ? -20.75 -22.719 -14.461 1 52.31 283 PRO A C 1
ATOM 2117 O O . PRO A 1 283 ? -20.453 -21.844 -15.273 1 52.31 283 PRO A O 1
ATOM 2120 N N . ASP A 1 284 ? -20.953 -22.531 -13.211 1 54.97 284 ASP A N 1
ATOM 2121 C CA . ASP A 1 284 ? -21.031 -21.141 -12.758 1 54.97 284 ASP A CA 1
ATOM 2122 C C . ASP A 1 284 ? -19.797 -20.766 -11.922 1 54.97 284 ASP A C 1
ATOM 2124 O O . ASP A 1 284 ? -19.844 -19.797 -11.164 1 54.97 284 ASP A O 1
ATOM 2128 N N . GLY A 1 285 ? -18.766 -21.578 -12.18 1 61.53 285 GLY A N 1
ATOM 2129 C CA . GLY A 1 285 ? -17.547 -21.297 -11.422 1 61.53 285 GLY A CA 1
ATOM 2130 C C . GLY A 1 285 ? -16.75 -20.156 -11.992 1 61.53 285 GLY A C 1
ATOM 2131 O O . GLY A 1 285 ? -17.312 -19.188 -12.508 1 61.53 285 GLY A O 1
ATOM 2132 N N . ALA A 1 286 ? -15.445 -20.125 -11.695 1 66.31 286 ALA A N 1
ATOM 2133 C CA . ALA A 1 286 ? -14.562 -19.031 -12.094 1 66.31 286 ALA A CA 1
ATOM 2134 C C . ALA A 1 286 ? -13.836 -19.359 -13.391 1 66.31 286 ALA A C 1
ATOM 2136 O O . ALA A 1 286 ? -13.375 -20.484 -13.578 1 66.31 286 ALA A O 1
ATOM 2137 N N . ALA A 1 287 ? -14 -18.469 -14.359 1 67.56 287 ALA A N 1
ATOM 2138 C CA . ALA A 1 287 ? -13.117 -18.469 -15.523 1 67.56 287 ALA A CA 1
ATOM 2139 C C . ALA A 1 287 ? -11.867 -17.641 -15.258 1 67.56 287 ALA A C 1
ATOM 2141 O O . ALA A 1 287 ? -11.789 -16.906 -14.266 1 67.56 287 ALA A O 1
ATOM 2142 N N . TRP A 1 288 ? -10.859 -17.891 -16.062 1 66.81 288 TRP A N 1
ATOM 2143 C CA . TRP A 1 288 ? -9.617 -17.156 -15.891 1 66.81 288 TRP A CA 1
ATOM 2144 C C . TRP A 1 288 ? -9.375 -16.203 -17.062 1 66.81 288 TRP A C 1
ATOM 2146 O O . TRP A 1 288 ? -9.43 -16.625 -18.234 1 66.81 288 TRP A O 1
ATOM 2156 N N . LEU A 1 289 ? -9.234 -14.945 -16.844 1 66 289 LEU A N 1
ATOM 2157 C CA . LEU A 1 289 ? -8.859 -13.945 -17.844 1 66 289 LEU A CA 1
ATOM 2158 C C . LEU A 1 289 ? -7.387 -13.57 -17.719 1 66 289 LEU A C 1
ATOM 2160 O O . LEU A 1 289 ? -6.961 -13.055 -16.672 1 66 289 LEU A O 1
ATOM 2164 N N . GLU A 1 290 ? -6.676 -13.898 -18.812 1 62.97 290 GLU A N 1
ATOM 2165 C CA . GLU A 1 290 ? -5.246 -13.602 -18.812 1 62.97 290 GLU A CA 1
ATOM 2166 C C . GLU A 1 290 ? -4.992 -12.125 -18.531 1 62.97 290 GLU A C 1
ATOM 2168 O O . GLU A 1 290 ? -5.648 -11.258 -19.109 1 62.97 290 GLU A O 1
ATOM 2173 N N . GLY A 1 291 ? -4.07 -11.883 -17.672 1 63.28 291 GLY A N 1
ATOM 2174 C CA . GLY A 1 291 ? -3.725 -10.508 -17.344 1 63.28 291 GLY A CA 1
ATOM 2175 C C . GLY A 1 291 ? -4.609 -9.906 -16.266 1 63.28 291 GLY A C 1
ATOM 2176 O O . GLY A 1 291 ? -4.312 -8.836 -15.734 1 63.28 291 GLY A O 1
ATOM 2177 N N . TYR A 1 292 ? -5.695 -10.602 -16 1 67.75 292 TYR A N 1
ATOM 2178 C CA . TYR A 1 292 ? -6.621 -10.094 -14.992 1 67.75 292 TYR A CA 1
ATOM 2179 C C . TYR A 1 292 ? -6.781 -11.094 -13.852 1 67.75 292 TYR A C 1
ATOM 2181 O O . TYR A 1 292 ? -6.621 -10.734 -12.68 1 67.75 292 TYR A O 1
ATOM 2189 N N . GLY A 1 293 ? -7.012 -12.273 -14.133 1 69.69 293 GLY A N 1
ATOM 2190 C CA . GLY A 1 293 ? -7.262 -13.266 -13.094 1 69.69 293 GLY A CA 1
ATOM 2191 C C . GLY A 1 293 ? -8.656 -13.859 -13.164 1 69.69 293 GLY A C 1
ATOM 2192 O O . GLY A 1 293 ? -9.266 -13.906 -14.234 1 69.69 293 GLY A O 1
ATOM 2193 N N . PRO A 1 294 ? -9.172 -14.43 -12.055 1 71 294 PRO A N 1
ATOM 2194 C CA . PRO A 1 294 ? -10.477 -15.086 -12.062 1 71 294 PRO A CA 1
ATOM 2195 C C . PRO A 1 294 ? -11.625 -14.117 -12.328 1 71 294 PRO A C 1
ATOM 2197 O O . PRO A 1 294 ? -11.609 -12.984 -11.828 1 71 294 PRO A O 1
ATOM 2200 N N . ILE A 1 295 ? -12.531 -14.531 -13.188 1 72.56 295 ILE A N 1
ATOM 2201 C CA . ILE A 1 295 ? -13.781 -13.82 -13.43 1 72.56 295 ILE A CA 1
ATOM 2202 C C . ILE A 1 295 ? -14.961 -14.789 -13.359 1 72.56 295 ILE A C 1
ATOM 2204 O O . ILE A 1 295 ? -14.797 -15.984 -13.617 1 72.56 295 ILE A O 1
ATOM 2208 N N . PRO A 1 296 ? -16.109 -14.32 -12.922 1 68.75 296 PRO A N 1
ATOM 2209 C CA . PRO A 1 296 ? -17.266 -15.211 -12.953 1 68.75 296 PRO A CA 1
ATOM 2210 C C . PRO A 1 296 ? -17.547 -15.773 -14.352 1 68.75 296 PRO A C 1
ATOM 2212 O O . PRO A 1 296 ? -17.453 -15.039 -15.344 1 68.75 296 PRO A O 1
ATOM 2215 N N . ALA A 1 297 ? -17.844 -17.094 -14.336 1 67.31 297 ALA A N 1
ATOM 2216 C CA . ALA A 1 297 ? -18.094 -17.766 -15.609 1 67.31 297 ALA A CA 1
ATOM 2217 C C . ALA A 1 297 ? -19.203 -17.062 -16.375 1 67.31 297 ALA A C 1
ATOM 2219 O O . ALA A 1 297 ? -19.141 -16.953 -17.609 1 67.31 297 ALA A O 1
ATOM 2220 N N . ALA A 1 298 ? -20.156 -16.562 -15.664 1 66.06 298 ALA A N 1
ATOM 2221 C CA . ALA A 1 298 ? -21.281 -15.891 -16.312 1 66.06 298 ALA A CA 1
ATOM 2222 C C . ALA A 1 298 ? -20.828 -14.625 -17.031 1 66.06 298 ALA A C 1
ATOM 2224 O O . ALA A 1 298 ? -21.312 -14.32 -18.125 1 66.06 298 ALA A O 1
ATOM 2225 N N . VAL A 1 299 ? -19.938 -13.938 -16.422 1 65.75 299 VAL A N 1
ATOM 2226 C CA . VAL A 1 299 ? -19.375 -12.734 -17.031 1 65.75 299 VAL A CA 1
ATOM 2227 C C . VAL A 1 299 ? -18.562 -13.109 -18.281 1 65.75 299 VAL A C 1
ATOM 2229 O O . VAL A 1 299 ? -18.641 -12.43 -19.297 1 65.75 299 VAL A O 1
ATOM 2232 N N . ALA A 1 300 ? -17.875 -14.148 -18.094 1 66.19 300 ALA A N 1
ATOM 2233 C CA . ALA A 1 300 ? -17.094 -14.633 -19.234 1 66.19 300 ALA A CA 1
ATOM 2234 C C . ALA A 1 300 ? -18.016 -15 -20.406 1 66.19 300 ALA A C 1
ATOM 2236 O O . ALA A 1 300 ? -17.719 -14.648 -21.547 1 66.19 300 ALA A O 1
ATOM 2237 N N . ARG A 1 301 ? -19.125 -15.617 -20.078 1 62.06 301 ARG A N 1
ATOM 2238 C CA . ARG A 1 301 ? -20.094 -15.992 -21.109 1 62.06 301 ARG A CA 1
ATOM 2239 C C . ARG A 1 301 ? -20.688 -14.758 -21.781 1 62.06 301 ARG A C 1
ATOM 2241 O O . ARG A 1 301 ? -20.859 -14.727 -23 1 62.06 301 ARG A O 1
ATOM 2248 N N . ALA A 1 302 ? -20.984 -13.867 -20.922 1 61.78 302 ALA A N 1
ATOM 2249 C CA . ALA A 1 302 ? -21.578 -12.641 -21.453 1 61.78 302 ALA A CA 1
ATOM 2250 C C . ALA A 1 302 ? -20.594 -11.914 -22.375 1 61.78 302 ALA A C 1
ATOM 2252 O O . ALA A 1 302 ? -21 -11.383 -23.422 1 61.78 302 ALA A O 1
ATOM 2253 N N . ALA A 1 303 ? -19.406 -11.891 -21.984 1 60.19 303 ALA A N 1
ATOM 2254 C CA . ALA A 1 303 ? -18.375 -11.25 -22.797 1 60.19 303 ALA A CA 1
ATOM 2255 C C . ALA A 1 303 ? -18.234 -11.945 -24.141 1 60.19 303 ALA A C 1
ATOM 2257 O O . ALA A 1 303 ? -18.094 -11.281 -25.172 1 60.19 303 ALA A O 1
ATOM 2258 N N . ILE A 1 304 ? -18.375 -13.227 -24.047 1 56.97 304 ILE A N 1
ATOM 2259 C CA . ILE A 1 304 ? -18.25 -14.031 -25.25 1 56.97 304 ILE A CA 1
ATOM 2260 C C . ILE A 1 304 ? -19.469 -13.812 -26.141 1 56.97 304 ILE A C 1
ATOM 2262 O O . ILE A 1 304 ? -19.344 -13.758 -27.375 1 56.97 304 ILE A O 1
ATOM 2266 N N . ALA A 1 305 ? -20.641 -13.828 -25.422 1 50.12 305 ALA A N 1
ATOM 2267 C CA . ALA A 1 305 ? -21.875 -13.688 -26.172 1 50.12 305 ALA A CA 1
ATOM 2268 C C . ALA A 1 305 ? -22.016 -12.281 -26.75 1 50.12 305 ALA A C 1
ATOM 2270 O O . ALA A 1 305 ? -22.891 -12.023 -27.578 1 50.12 305 ALA A O 1
ATOM 2271 N N . GLY A 1 306 ? -21.047 -11.469 -26.594 1 45.09 306 GLY A N 1
ATOM 2272 C CA . GLY A 1 306 ? -21.156 -10.109 -27.094 1 45.09 306 GLY A CA 1
ATOM 2273 C C . GLY A 1 306 ? -22.25 -9.312 -26.406 1 45.09 306 GLY A C 1
ATOM 2274 O O . GLY A 1 306 ? -22.844 -8.406 -27 1 45.09 306 GLY A O 1
ATOM 2275 N N . VAL A 1 307 ? -23.047 -9.828 -25.5 1 38.75 307 VAL A N 1
ATOM 2276 C CA . VAL A 1 307 ? -24.062 -9.062 -24.797 1 38.75 307 VAL A CA 1
ATOM 2277 C C . VAL A 1 307 ? -23.453 -7.816 -24.188 1 38.75 307 VAL A C 1
ATOM 2279 O O . VAL A 1 307 ? -22.562 -7.914 -23.328 1 38.75 307 VAL A O 1
ATOM 2282 N N . PRO A 1 308 ? -23.812 -6.691 -24.844 1 38 308 PRO A N 1
ATOM 2283 C CA . PRO A 1 308 ? -23.203 -5.391 -24.562 1 38 308 PRO A CA 1
ATOM 2284 C C . PRO A 1 308 ? -23.281 -5.027 -23.078 1 38 308 PRO A C 1
ATOM 2286 O O . PRO A 1 308 ? -22.391 -4.34 -22.562 1 38 308 PRO A O 1
ATOM 2289 N N . ASP A 1 309 ? -24.5 -5.211 -22.594 1 39.16 309 ASP A N 1
ATOM 2290 C CA . ASP A 1 309 ? -24.859 -4.488 -21.375 1 39.16 309 ASP A CA 1
ATOM 2291 C C . ASP A 1 309 ? -23.938 -4.867 -20.219 1 39.16 309 ASP A C 1
ATOM 2293 O O . ASP A 1 309 ? -23.797 -4.105 -19.25 1 39.16 309 ASP A O 1
ATOM 2297 N N . LEU A 1 310 ? -23.922 -6.137 -19.969 1 36.91 310 LEU A N 1
ATOM 2298 C CA . LEU A 1 310 ? -23.156 -6.391 -18.766 1 36.91 310 LEU A CA 1
ATOM 2299 C C . LEU A 1 310 ? -21.734 -5.832 -18.891 1 36.91 310 LEU A C 1
ATOM 2301 O O . LEU A 1 310 ? -21.109 -5.5 -17.891 1 36.91 310 LEU A O 1
ATOM 2305 N N . LEU A 1 311 ? -21.203 -5.949 -20.172 1 37.72 311 LEU A N 1
ATOM 2306 C CA . LEU A 1 311 ? -19.953 -5.289 -20.516 1 37.72 311 LEU A CA 1
ATOM 2307 C C . LEU A 1 311 ? -20.219 -4.012 -21.312 1 37.72 311 LEU A C 1
ATOM 2309 O O . LEU A 1 311 ? -19.281 -3.398 -21.828 1 37.72 311 LEU A O 1
ATOM 2313 N N . GLY A 1 312 ? -21.406 -3.367 -21.344 1 33.28 312 GLY A N 1
ATOM 2314 C CA . GLY A 1 312 ? -22 -2.254 -22.078 1 33.28 312 GLY A CA 1
ATOM 2315 C C . GLY A 1 312 ? -22.516 -2.645 -23.453 1 33.28 312 GLY A C 1
ATOM 2316 O O . GLY A 1 312 ? -22.344 -3.785 -23.875 1 33.28 312 GLY A O 1
ATOM 2317 N N . PRO A 1 313 ? -23.531 -1.834 -23.953 1 30.77 313 PRO A N 1
ATOM 2318 C CA . PRO A 1 313 ? -24.203 -2.117 -25.219 1 30.77 313 PRO A CA 1
ATOM 2319 C C . PRO A 1 313 ? -23.234 -2.326 -26.375 1 30.77 313 PRO A C 1
ATOM 2321 O O . PRO A 1 313 ? -22.312 -1.532 -26.547 1 30.77 313 PRO A O 1
ATOM 2324 N N . THR A 1 314 ? -23.156 -3.508 -26.891 1 33.84 314 THR A N 1
ATOM 2325 C CA . THR A 1 314 ? -22.438 -3.781 -28.125 1 33.84 314 THR A CA 1
ATOM 2326 C C . THR A 1 314 ? -23.094 -3.059 -29.312 1 33.84 314 THR A C 1
ATOM 2328 O O . THR A 1 314 ? -24.297 -3.201 -29.547 1 33.84 314 THR A O 1
ATOM 2331 N N . PRO A 1 315 ? -22.641 -1.927 -29.797 1 30.05 315 PRO A N 1
ATOM 2332 C CA . PRO A 1 315 ? -23.328 -1.404 -30.969 1 30.05 315 PRO A CA 1
ATOM 2333 C C . PRO A 1 315 ? -23.625 -2.484 -32 1 30.05 315 PRO A C 1
ATOM 2335 O O . PRO A 1 315 ? -22.859 -3.449 -32.125 1 30.05 315 PRO A O 1
ATOM 2338 N N . GLN A 1 316 ? -24.859 -2.531 -32.5 1 32.12 316 GLN A N 1
ATOM 2339 C CA . GLN A 1 316 ? -25.359 -3.408 -33.531 1 32.12 316 GLN A CA 1
ATOM 2340 C C . GLN A 1 316 ? -24.391 -3.48 -34.719 1 32.12 316 GLN A C 1
ATOM 2342 O O . GLN A 1 316 ? -24.234 -4.527 -35.344 1 32.12 316 GLN A O 1
ATOM 2347 N N . GLU A 1 317 ? -24.062 -2.27 -35.188 1 30.98 317 GLU A N 1
ATOM 2348 C CA . GLU A 1 317 ? -23.234 -2.18 -36.375 1 30.98 317 GLU A CA 1
ATOM 2349 C C . GLU A 1 317 ? -21.828 -2.719 -36.125 1 30.98 317 GLU A C 1
ATOM 2351 O O . GLU A 1 317 ? -20.953 -2.65 -36.969 1 30.98 317 GLU A O 1
ATOM 2356 N N . LEU A 1 318 ? -21.594 -2.809 -34.875 1 31.73 318 LEU A N 1
ATOM 2357 C CA . LEU A 1 318 ? -20.328 -3.494 -34.656 1 31.73 318 LEU A CA 1
ATOM 2358 C C . LEU A 1 318 ? -20.359 -4.898 -35.25 1 31.73 318 LEU A C 1
ATOM 2360 O O . LEU A 1 318 ? -21.234 -5.703 -34.906 1 31.73 318 LEU A O 1
ATOM 2364 N N . ASP A 1 319 ? -20 -5.047 -36.5 1 29.58 319 ASP A N 1
ATOM 2365 C CA . ASP A 1 319 ? -19.719 -6.336 -37.125 1 29.58 319 ASP A CA 1
ATOM 2366 C C . ASP A 1 319 ? -19.203 -7.344 -36.094 1 29.58 319 ASP A C 1
ATOM 2368 O O . ASP A 1 319 ? -18.5 -6.977 -35.156 1 29.58 319 ASP A O 1
ATOM 2372 N N . ARG A 1 320 ? -19.875 -8.461 -35.719 1 33.16 320 ARG A N 1
ATOM 2373 C CA . ARG A 1 320 ? -19.516 -9.734 -35.094 1 33.16 320 ARG A CA 1
ATOM 2374 C C . ARG A 1 320 ? -18.016 -9.945 -35.125 1 33.16 320 ARG A C 1
ATOM 2376 O O . ARG A 1 320 ? -17.531 -11.039 -34.844 1 33.16 320 ARG A O 1
ATOM 2383 N N . GLY A 1 321 ? -17.266 -9.203 -35.875 1 30.23 321 GLY A N 1
ATOM 2384 C CA . GLY A 1 321 ? -15.867 -9.602 -36 1 30.23 321 GLY A CA 1
ATOM 2385 C C . GLY A 1 321 ? -15.188 -9.836 -34.656 1 30.23 321 GLY A C 1
ATOM 2386 O O . GLY A 1 321 ? -15.859 -10.008 -33.656 1 30.23 321 GLY A O 1
ATOM 2387 N N . GLN A 1 322 ? -13.812 -9.086 -34.281 1 31.53 322 GLN A N 1
ATOM 2388 C CA . GLN A 1 322 ? -12.5 -9.484 -33.75 1 31.53 322 GLN A CA 1
ATOM 2389 C C . GLN A 1 322 ? -12.5 -9.531 -32.219 1 31.53 322 GLN A C 1
ATOM 2391 O O . GLN A 1 322 ? -11.641 -8.93 -31.594 1 31.53 322 GLN A O 1
ATOM 2396 N N . ALA A 1 323 ? -13.461 -9.312 -31.531 1 36.59 323 ALA A N 1
ATOM 2397 C CA . ALA A 1 323 ? -13.094 -9.742 -30.188 1 36.59 323 ALA A CA 1
ATOM 2398 C C . ALA A 1 323 ? -12.609 -11.188 -30.188 1 36.59 323 ALA A C 1
ATOM 2400 O O . ALA A 1 323 ? -13.383 -12.109 -30.469 1 36.59 323 ALA A O 1
ATOM 2401 N N . TRP A 1 324 ? -11.445 -11.383 -30.766 1 36.72 324 TRP A N 1
ATOM 2402 C CA . TRP A 1 324 ? -10.836 -12.711 -30.75 1 36.72 324 TRP A CA 1
ATOM 2403 C C . TRP A 1 324 ? -10.633 -13.211 -29.328 1 36.72 324 TRP A C 1
ATOM 2405 O O . TRP A 1 324 ? -9.914 -12.586 -28.547 1 36.72 324 TRP A O 1
ATOM 2415 N N . ILE A 1 325 ? -11.734 -13.555 -28.703 1 44.84 325 ILE A N 1
ATOM 2416 C CA . ILE A 1 325 ? -11.516 -14.344 -27.5 1 44.84 325 ILE A CA 1
ATOM 2417 C C . ILE A 1 325 ? -10.844 -15.664 -27.859 1 44.84 325 ILE A C 1
ATOM 2419 O O . ILE A 1 325 ? -11.375 -16.438 -28.656 1 44.84 325 ILE A O 1
ATOM 2423 N N . ARG A 1 326 ? -9.555 -15.727 -27.766 1 47.34 326 ARG A N 1
ATOM 2424 C CA . ARG A 1 326 ? -8.938 -17.047 -27.859 1 47.34 326 ARG A CA 1
ATOM 2425 C C . ARG A 1 326 ? -9.359 -17.922 -26.688 1 47.34 326 ARG A C 1
ATOM 2427 O O . ARG A 1 326 ? -9.086 -17.609 -25.531 1 47.34 326 ARG A O 1
ATOM 2434 N N . ARG A 1 327 ? -10.219 -18.859 -26.984 1 50.41 327 ARG A N 1
ATOM 2435 C CA . ARG A 1 327 ? -10.766 -19.797 -26.016 1 50.41 327 ARG A CA 1
ATOM 2436 C C . ARG A 1 327 ? -9.836 -21 -25.844 1 50.41 327 ARG A C 1
ATOM 2438 O O . ARG A 1 327 ? -9.391 -21.594 -26.828 1 50.41 327 ARG A O 1
ATOM 2445 N N . LEU A 1 328 ? -9.148 -20.984 -24.703 1 54.28 328 LEU A N 1
ATOM 2446 C CA . LEU A 1 328 ? -8.43 -22.203 -24.328 1 54.28 328 LEU A CA 1
ATOM 2447 C C . LEU A 1 328 ? -9.281 -23.062 -23.406 1 54.28 328 LEU A C 1
ATOM 2449 O O . LEU A 1 328 ? -9.82 -22.578 -22.422 1 54.28 328 LEU A O 1
ATOM 2453 N N . PHE A 1 329 ? -9.641 -24.188 -24 1 53.34 329 PHE A N 1
ATOM 2454 C CA . PHE A 1 329 ? -10.445 -25.094 -23.188 1 53.34 329 PHE A CA 1
ATOM 2455 C C . PHE A 1 329 ? -9.562 -26.125 -22.484 1 53.34 329 PHE A C 1
ATOM 2457 O O . PHE A 1 329 ? -8.586 -26.609 -23.047 1 53.34 329 PHE A O 1
ATOM 2464 N N . VAL A 1 330 ? -9.805 -26.219 -21.188 1 53.66 330 VAL A N 1
ATOM 2465 C CA . VAL A 1 330 ? -9.109 -27.219 -20.391 1 53.66 330 VAL A CA 1
ATOM 2466 C C . VAL A 1 330 ? -10.016 -28.438 -20.156 1 53.66 330 VAL A C 1
ATOM 2468 O O . VAL A 1 330 ? -11.219 -28.281 -19.922 1 53.66 330 VAL A O 1
ATOM 2471 N N . ASP A 1 331 ? -9.422 -29.672 -20.578 1 50.31 331 ASP A N 1
ATOM 2472 C CA . ASP A 1 331 ? -10.086 -30.906 -20.172 1 50.31 331 ASP A CA 1
ATOM 2473 C C . ASP A 1 331 ? -10.148 -31.016 -18.641 1 50.31 331 ASP A C 1
ATOM 2475 O O . ASP A 1 331 ? -9.109 -31.047 -17.984 1 50.31 331 ASP A O 1
ATOM 2479 N N . PRO A 1 332 ? -11.383 -30.891 -18.125 1 48.53 332 PRO A N 1
ATOM 2480 C CA . PRO A 1 332 ? -11.477 -30.906 -16.656 1 48.53 332 PRO A CA 1
ATOM 2481 C C . PRO A 1 332 ? -10.82 -32.156 -16.047 1 48.53 332 PRO A C 1
ATOM 2483 O O . PRO A 1 332 ? -10.414 -32.125 -14.883 1 48.53 332 PRO A O 1
ATOM 2486 N N . ALA A 1 333 ? -10.898 -33.25 -16.844 1 43.12 333 ALA A N 1
ATOM 2487 C CA . ALA A 1 333 ? -10.391 -34.531 -16.328 1 43.12 333 ALA A CA 1
ATOM 2488 C C . ALA A 1 333 ? -8.867 -34.531 -16.297 1 43.12 333 ALA A C 1
ATOM 2490 O O . ALA A 1 333 ? -8.258 -35.031 -15.344 1 43.12 333 ALA A O 1
ATOM 2491 N N . THR A 1 334 ? -8.32 -34 -17.344 1 46.34 334 THR A N 1
ATOM 2492 C CA . THR A 1 334 ? -6.887 -34.156 -17.516 1 46.34 334 THR A CA 1
ATOM 2493 C C . THR A 1 334 ? -6.148 -32.844 -17.234 1 46.34 334 THR A C 1
ATOM 2495 O O . THR A 1 334 ? -4.93 -32.844 -17.031 1 46.34 334 THR A O 1
ATOM 2498 N N . GLY A 1 335 ? -6.922 -31.812 -17.047 1 47.59 335 GLY A N 1
ATOM 2499 C CA . GLY A 1 335 ? -6.312 -30.5 -16.922 1 47.59 335 GLY A CA 1
ATOM 2500 C C . GLY A 1 335 ? -5.582 -30.062 -18.172 1 47.59 335 GLY A C 1
ATOM 2501 O O . GLY A 1 335 ? -4.902 -29.031 -18.172 1 47.59 335 GLY A O 1
ATOM 2502 N N . GLN A 1 336 ? -5.664 -30.938 -19.234 1 49.12 336 GLN A N 1
ATOM 2503 C CA . GLN A 1 336 ? -4.945 -30.656 -20.469 1 49.12 336 GLN A CA 1
ATOM 2504 C C . GLN A 1 336 ? -5.684 -29.609 -21.297 1 49.12 336 GLN A C 1
ATOM 2506 O O . GLN A 1 336 ? -6.918 -29.578 -21.312 1 49.12 336 GLN A O 1
ATOM 2511 N N . LEU A 1 337 ? -4.883 -28.594 -21.75 1 49.69 337 LEU A N 1
ATOM 2512 C CA . LEU A 1 337 ? -5.441 -27.594 -22.672 1 49.69 337 LEU A CA 1
ATOM 2513 C C . LEU A 1 337 ? -5.949 -28.266 -23.953 1 49.69 337 LEU A C 1
ATOM 2515 O O . LEU A 1 337 ? -5.242 -29.062 -24.562 1 49.69 337 LEU A O 1
ATOM 2519 N N . ILE A 1 338 ? -7.254 -28.469 -24.219 1 45.25 338 ILE A N 1
ATOM 2520 C CA . ILE A 1 338 ? -7.828 -28.953 -25.469 1 45.25 338 ILE A CA 1
ATOM 2521 C C . ILE A 1 338 ? -7.965 -27.797 -26.453 1 45.25 338 ILE A C 1
ATOM 2523 O O . ILE A 1 338 ? -8.602 -26.781 -26.156 1 45.25 338 ILE A O 1
ATOM 2527 N N . SER A 1 339 ? -6.852 -27.344 -27.031 1 44.91 339 SER A N 1
ATOM 2528 C CA . SER A 1 339 ? -7.02 -26.281 -28.016 1 44.91 339 SER A CA 1
ATOM 2529 C C . SER A 1 339 ? -8.148 -26.609 -28.984 1 44.91 339 SER A C 1
ATOM 2531 O O . SER A 1 339 ? -8.234 -27.734 -29.484 1 44.91 339 SER A O 1
ATOM 2533 N N . ALA A 1 340 ? -9.18 -26.047 -28.859 1 41.03 340 ALA A N 1
ATOM 2534 C CA . ALA A 1 340 ? -10.219 -26.266 -29.875 1 41.03 340 ALA A CA 1
ATOM 2535 C C . ALA A 1 340 ? -9.617 -26.297 -31.266 1 41.03 340 ALA A C 1
ATOM 2537 O O . ALA A 1 340 ? -10.211 -26.875 -32.188 1 41.03 340 ALA A O 1
ATOM 2538 N N . ASP A 1 341 ? -8.852 -25.219 -31.672 1 37.62 341 ASP A N 1
ATOM 2539 C CA . ASP A 1 341 ? -8.594 -25.172 -33.094 1 37.62 341 ASP A CA 1
ATOM 2540 C C . ASP A 1 341 ? -7.594 -26.266 -33.5 1 37.62 341 ASP A C 1
ATOM 2542 O O . ASP A 1 341 ? -6.453 -26.266 -33.062 1 37.62 341 ASP A O 1
ATOM 2546 N N . LYS A 1 342 ? -7.996 -27.359 -33.969 1 35.53 342 LYS A N 1
ATOM 2547 C CA . LYS A 1 342 ? -7.305 -28.531 -34.531 1 35.53 342 LYS A CA 1
ATOM 2548 C C . LYS A 1 342 ? -6.082 -28.094 -35.344 1 35.53 342 LYS A C 1
ATOM 2550 O O . LYS A 1 342 ? -5.203 -28.922 -35.625 1 35.53 342 LYS A O 1
ATOM 2555 N N . ARG A 1 343 ? -6.156 -27.078 -36.188 1 35.84 343 ARG A N 1
ATOM 2556 C CA . ARG A 1 343 ? -5.164 -26.922 -37.25 1 35.84 343 ARG A CA 1
ATOM 2557 C C . ARG A 1 343 ? -3.809 -26.531 -36.688 1 35.84 343 ARG A C 1
ATOM 2559 O O . ARG A 1 343 ? -2.809 -26.5 -37.406 1 35.84 343 ARG A O 1
ATOM 2566 N N . ARG A 1 344 ? -3.697 -25.672 -35.75 1 34.09 344 ARG A N 1
ATOM 2567 C CA . ARG A 1 344 ? -2.32 -25.266 -35.5 1 34.09 344 ARG A CA 1
ATOM 2568 C C . ARG A 1 344 ? -1.664 -26.156 -34.469 1 34.09 344 ARG A C 1
ATOM 2570 O O . ARG A 1 344 ? -1.952 -26.031 -33.281 1 34.09 344 ARG A O 1
ATOM 2577 N N . ARG A 1 345 ? -1.123 -27.359 -34.75 1 30.98 345 ARG A N 1
ATOM 2578 C CA . ARG A 1 345 ? -0.298 -28.406 -34.125 1 30.98 345 ARG A CA 1
ATOM 2579 C C . ARG A 1 345 ? 0.942 -27.797 -33.469 1 30.98 345 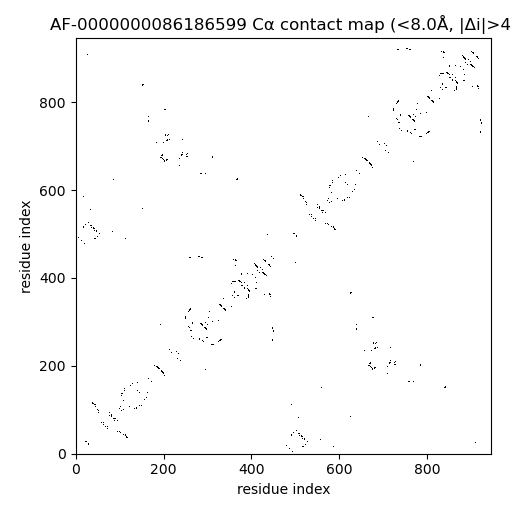ARG A C 1
ATOM 2581 O O . ARG A 1 345 ? 1.807 -28.531 -33 1 30.98 345 ARG A O 1
ATOM 2588 N N . ARG A 1 346 ? 1.616 -26.719 -33.875 1 32.81 346 ARG A N 1
ATOM 2589 C CA . ARG A 1 346 ? 3 -26.578 -33.406 1 32.81 346 ARG A CA 1
ATOM 2590 C C . ARG A 1 346 ? 3.094 -26.594 -31.891 1 32.81 346 ARG A C 1
ATOM 2592 O O . ARG A 1 346 ? 2.432 -25.812 -31.219 1 32.81 346 ARG A O 1
ATOM 2599 N N . PHE A 1 347 ? 3.592 -27.781 -31.281 1 36.81 347 PHE A N 1
ATOM 2600 C CA . PHE A 1 347 ? 3.93 -28.266 -29.953 1 36.81 347 PHE A CA 1
ATOM 2601 C C . PHE A 1 347 ? 4.617 -27.188 -29.141 1 36.81 347 PHE A C 1
ATOM 2603 O O . PHE A 1 347 ? 4.445 -27.109 -27.922 1 36.81 347 PHE A O 1
ATOM 2610 N N . ASP A 1 348 ? 5.793 -26.484 -29.828 1 47.28 348 ASP A N 1
ATOM 2611 C CA . ASP A 1 348 ? 6.641 -25.594 -29.047 1 47.28 348 ASP A CA 1
ATOM 2612 C C . ASP A 1 348 ? 5.805 -24.578 -28.266 1 47.28 348 ASP A C 1
ATOM 2614 O O . ASP A 1 348 ? 6.035 -24.359 -27.062 1 47.28 348 ASP A O 1
ATOM 2618 N N . GLY A 1 349 ? 4.688 -24.344 -28.781 1 58.47 349 GLY A N 1
ATOM 2619 C CA . GLY A 1 349 ? 3.783 -23.359 -28.203 1 58.47 349 GLY A CA 1
ATOM 2620 C C . GLY A 1 349 ? 2.824 -23.953 -27.188 1 58.47 349 GLY A C 1
ATOM 2621 O O . GLY A 1 349 ? 2.439 -23.281 -26.219 1 58.47 349 GLY A O 1
ATOM 2622 N N . ALA A 1 350 ? 2.67 -25.359 -27.328 1 57.34 350 ALA A N 1
ATOM 2623 C CA . ALA A 1 350 ? 1.678 -25.969 -26.453 1 57.34 350 ALA A CA 1
ATOM 2624 C C . ALA A 1 350 ? 2.219 -26.109 -25.031 1 57.34 350 ALA A C 1
ATOM 2626 O O . ALA A 1 350 ? 1.496 -25.891 -24.062 1 57.34 350 ALA A O 1
ATOM 2627 N N . VAL A 1 351 ? 3.518 -26.641 -25 1 64.5 351 VAL A N 1
ATOM 2628 C CA . VAL A 1 351 ? 4.133 -26.812 -23.688 1 64.5 351 VAL A CA 1
ATOM 2629 C C . VAL A 1 351 ? 4.188 -25.469 -22.969 1 64.5 351 VAL A C 1
ATOM 2631 O O . VAL A 1 351 ? 3.814 -25.359 -21.797 1 64.5 351 VAL A O 1
ATOM 2634 N N . ARG A 1 352 ? 4.602 -24.438 -23.703 1 73.06 352 ARG A N 1
ATOM 2635 C CA . ARG A 1 352 ? 4.68 -23.109 -23.125 1 73.06 352 ARG A CA 1
ATOM 2636 C C . ARG A 1 352 ? 3.303 -22.609 -22.688 1 73.06 352 ARG A C 1
ATOM 2638 O O . ARG A 1 352 ? 3.156 -22.031 -21.609 1 73.06 352 ARG A O 1
ATOM 2645 N N . ARG A 1 353 ? 2.383 -22.875 -23.469 1 68 353 ARG A N 1
ATOM 2646 C CA . ARG A 1 353 ? 1.021 -22.453 -23.172 1 68 353 ARG A CA 1
ATOM 2647 C C . ARG A 1 353 ? 0.494 -23.156 -21.922 1 68 353 ARG A C 1
ATOM 2649 O O . ARG A 1 353 ? -0.169 -22.547 -21.078 1 68 353 ARG A O 1
ATOM 2656 N N . PHE A 1 354 ? 0.802 -24.422 -21.859 1 68.81 354 PHE A N 1
ATOM 2657 C CA . PHE A 1 354 ? 0.363 -25.172 -20.703 1 68.81 354 PHE A CA 1
ATOM 2658 C C . PHE A 1 354 ? 1.025 -24.656 -19.438 1 68.81 354 PHE A C 1
ATOM 2660 O O . PHE A 1 354 ? 0.366 -24.5 -18.406 1 68.81 354 PHE A O 1
ATOM 2667 N N . ILE A 1 355 ? 2.289 -24.469 -19.5 1 77.31 355 ILE A N 1
ATOM 2668 C CA . ILE A 1 355 ? 3.023 -23.984 -18.328 1 77.31 355 ILE A CA 1
ATOM 2669 C C . ILE A 1 355 ? 2.469 -22.641 -17.891 1 77.31 355 ILE A C 1
ATOM 2671 O O . ILE A 1 355 ? 2.324 -22.391 -16.688 1 77.31 355 ILE A O 1
ATOM 2675 N N . ASN A 1 356 ? 2.143 -21.797 -18.797 1 75.88 356 ASN A N 1
ATOM 2676 C CA . ASN A 1 356 ? 1.549 -20.516 -18.469 1 75.88 356 ASN A CA 1
ATOM 2677 C C . ASN A 1 356 ? 0.212 -20.672 -17.75 1 75.88 356 ASN A C 1
ATOM 2679 O O . ASN A 1 356 ? -0.076 -19.953 -16.797 1 75.88 356 ASN A O 1
ATOM 2683 N N . LEU A 1 357 ? -0.524 -21.578 -18.219 1 69.06 357 LEU A N 1
ATOM 2684 C CA . LEU A 1 357 ? -1.83 -21.844 -17.625 1 69.06 357 LEU A CA 1
ATOM 2685 C C . LEU A 1 357 ? -1.681 -22.453 -16.234 1 69.06 357 LEU A C 1
ATOM 2687 O O . LEU A 1 357 ? -2.428 -22.125 -15.32 1 69.06 357 LEU A O 1
ATOM 2691 N N . ARG A 1 358 ? -0.803 -23.359 -16.141 1 73.25 358 ARG A N 1
ATOM 2692 C CA . ARG A 1 358 ? -0.579 -24.062 -14.883 1 73.25 358 ARG A CA 1
ATOM 2693 C C . ARG A 1 358 ? -0.008 -23.125 -13.828 1 73.25 358 ARG A C 1
ATOM 2695 O O . ARG A 1 358 ? -0.524 -23.062 -12.711 1 73.25 358 ARG A O 1
ATOM 2702 N N . ASP A 1 359 ? 1.131 -22.453 -14.195 1 80.38 359 ASP A N 1
ATOM 2703 C CA . ASP A 1 359 ? 1.913 -21.734 -13.195 1 80.38 359 ASP A CA 1
ATOM 2704 C C . ASP A 1 359 ? 1.348 -20.344 -12.961 1 80.38 359 ASP A C 1
ATOM 2706 O O . ASP A 1 359 ? 1.442 -19.812 -11.852 1 80.38 359 ASP A O 1
ATOM 2710 N N . ARG A 1 360 ? 0.871 -19.641 -13.977 1 76.69 360 ARG A N 1
ATOM 2711 C CA . ARG A 1 360 ? 0.205 -18.344 -13.953 1 76.69 360 ARG A CA 1
ATOM 2712 C C . ARG A 1 360 ? 1.2 -17.234 -13.656 1 76.69 360 ARG A C 1
ATOM 2714 O O . ARG A 1 360 ? 1.144 -16.156 -14.273 1 76.69 360 ARG A O 1
ATOM 2721 N N . VAL A 1 361 ? 2.059 -17.453 -12.672 1 84.25 361 VAL A N 1
ATOM 2722 C CA . VAL A 1 361 ? 3.109 -16.5 -12.305 1 84.25 361 VAL A CA 1
ATOM 2723 C C . VAL A 1 361 ? 4.422 -17.25 -12.086 1 84.25 361 VAL A C 1
ATOM 2725 O O . VAL A 1 361 ? 4.453 -18.484 -12.102 1 84.25 361 VAL A O 1
ATOM 2728 N N . CYS A 1 362 ? 5.492 -16.453 -11.953 1 91.12 362 CYS A N 1
ATOM 2729 C CA . CYS A 1 362 ? 6.805 -17.016 -11.656 1 91.12 362 CYS A CA 1
ATOM 2730 C C . CYS A 1 362 ? 6.723 -18 -10.508 1 91.12 362 CYS A C 1
ATOM 2732 O O . CYS A 1 362 ? 6.105 -17.719 -9.477 1 91.12 362 CYS A O 1
ATOM 2734 N N . ARG A 1 363 ? 7.363 -19.125 -10.625 1 89.88 363 ARG A N 1
ATOM 2735 C CA . ARG A 1 363 ? 7.246 -20.219 -9.68 1 89.88 363 ARG A CA 1
ATOM 2736 C C . ARG A 1 363 ? 8.211 -20.047 -8.508 1 89.88 363 ARG A C 1
ATOM 2738 O O . ARG A 1 363 ? 8.266 -20.875 -7.605 1 89.88 363 ARG A O 1
ATOM 2745 N N . MET A 1 364 ? 9.023 -18.984 -8.492 1 90.62 364 MET A N 1
ATOM 2746 C CA . MET A 1 364 ? 9.648 -18.594 -7.23 1 90.62 364 MET A CA 1
ATOM 2747 C C . MET A 1 364 ? 8.602 -18.219 -6.188 1 90.62 364 MET A C 1
ATOM 2749 O O . MET A 1 364 ? 7.73 -17.391 -6.441 1 90.62 364 MET A O 1
ATOM 2753 N N . PRO A 1 365 ? 8.781 -18.922 -5.039 1 88.81 365 PRO A N 1
ATOM 2754 C CA . PRO A 1 365 ? 7.762 -18.625 -4.027 1 88.81 365 PRO A CA 1
ATOM 2755 C C . PRO A 1 365 ? 7.625 -17.141 -3.75 1 88.81 365 PRO A C 1
ATOM 2757 O O . PRO A 1 365 ? 8.633 -16.438 -3.588 1 88.81 365 PRO A O 1
ATOM 2760 N N . PHE A 1 366 ? 6.375 -16.578 -3.816 1 88.44 366 PHE A N 1
ATOM 2761 C CA . PHE A 1 366 ? 5.949 -15.258 -3.391 1 88.44 366 PHE A CA 1
ATOM 2762 C C . PHE A 1 366 ? 6.344 -14.203 -4.418 1 88.44 366 PHE A C 1
ATOM 2764 O O . PHE A 1 366 ? 6.141 -13.008 -4.199 1 88.44 366 PHE A O 1
ATOM 2771 N N . CYS A 1 367 ? 7 -14.516 -5.574 1 88.81 367 CYS A N 1
ATOM 2772 C CA . CYS A 1 367 ? 7.469 -13.562 -6.574 1 88.81 367 CYS A CA 1
ATOM 2773 C C . CYS A 1 367 ? 6.301 -12.883 -7.277 1 88.81 367 CYS A C 1
ATOM 2775 O O . CYS A 1 367 ? 6.301 -11.664 -7.469 1 88.81 367 CYS A O 1
ATOM 2777 N N . ASP A 1 368 ? 5.27 -13.422 -7.68 1 84.94 368 ASP A N 1
ATOM 2778 C CA . ASP A 1 368 ? 4.039 -12.969 -8.32 1 84.94 368 ASP A CA 1
ATOM 2779 C C . ASP A 1 368 ? 4.332 -12.312 -9.672 1 84.94 368 ASP A C 1
ATOM 2781 O O . ASP A 1 368 ? 3.42 -11.82 -10.336 1 84.94 368 ASP A O 1
ATOM 2785 N N . ALA A 1 369 ? 5.598 -12.312 -10.18 1 88.25 369 ALA A N 1
ATOM 2786 C CA . ALA A 1 369 ? 5.93 -11.711 -11.469 1 88.25 369 ALA A CA 1
ATOM 2787 C C . ALA A 1 369 ? 5.324 -12.516 -12.617 1 88.25 369 ALA A C 1
ATOM 2789 O O . ALA A 1 369 ? 5.152 -13.734 -12.508 1 88.25 369 ALA A O 1
ATOM 2790 N N . PRO A 1 370 ? 4.992 -11.836 -13.719 1 82.25 370 PRO A N 1
ATOM 2791 C CA . PRO A 1 370 ? 4.555 -12.586 -14.898 1 82.25 370 PRO A CA 1
ATOM 2792 C C . PRO A 1 370 ? 5.637 -13.516 -15.438 1 82.25 370 PRO A C 1
ATOM 2794 O O . PRO A 1 370 ? 6.828 -13.211 -15.336 1 82.25 370 PRO A O 1
ATOM 2797 N N . ILE A 1 371 ? 5.23 -14.602 -16 1 84.31 371 ILE A N 1
ATOM 2798 C CA . ILE A 1 371 ? 6.137 -15.562 -16.609 1 84.31 371 ILE A CA 1
ATOM 2799 C C . ILE A 1 371 ? 6.766 -14.953 -17.859 1 84.31 371 ILE A C 1
ATOM 2801 O O . ILE A 1 371 ? 6.055 -14.461 -18.734 1 84.31 371 ILE A O 1
ATOM 2805 N N . ARG A 1 372 ? 8.047 -14.875 -17.891 1 81.5 372 ARG A N 1
ATOM 2806 C CA . ARG A 1 372 ? 8.773 -14.375 -19.062 1 81.5 372 ARG A CA 1
ATOM 2807 C C . ARG A 1 372 ? 9.484 -15.508 -19.797 1 81.5 372 ARG A C 1
ATOM 2809 O O . ARG A 1 372 ? 9.625 -15.477 -21.016 1 81.5 372 ARG A O 1
ATOM 2816 N N . ASP A 1 373 ? 9.945 -16.469 -19 1 83.19 373 ASP A N 1
ATOM 2817 C CA . ASP A 1 373 ? 10.711 -17.578 -19.547 1 83.19 373 ASP A CA 1
ATOM 2818 C C . ASP A 1 373 ? 10.141 -18.922 -19.078 1 83.19 373 ASP A C 1
ATOM 2820 O O . ASP A 1 373 ? 9.461 -18.984 -18.047 1 83.19 373 ASP A O 1
ATOM 2824 N N . HIS A 1 374 ? 10.25 -19.844 -19.938 1 84.25 374 HIS A N 1
ATOM 2825 C CA . HIS A 1 374 ? 9.961 -21.25 -19.609 1 84.25 374 HIS A CA 1
ATOM 2826 C C . HIS A 1 374 ? 11.242 -22.078 -19.578 1 84.25 374 HIS A C 1
ATOM 2828 O O . HIS A 1 374 ? 11.844 -22.344 -20.625 1 84.25 374 HIS A O 1
ATOM 2834 N N . ASP A 1 375 ? 11.688 -22.297 -18.375 1 81.56 375 ASP A N 1
ATOM 2835 C CA . ASP A 1 375 ? 12.992 -22.938 -18.281 1 81.56 375 ASP A CA 1
ATOM 2836 C C . ASP A 1 375 ? 12.891 -24.281 -17.562 1 81.56 375 ASP A C 1
ATOM 2838 O O . ASP A 1 375 ? 11.938 -24.516 -16.812 1 81.56 375 ASP A O 1
ATOM 2842 N N . HIS A 1 376 ? 13.859 -25.125 -17.891 1 81.25 376 HIS A N 1
ATOM 2843 C CA . HIS A 1 376 ? 13.977 -26.438 -17.266 1 81.25 376 HIS A CA 1
ATOM 2844 C C . HIS A 1 376 ? 14.391 -26.312 -15.797 1 81.25 376 HIS A C 1
ATOM 2846 O O . HIS A 1 376 ? 15.234 -25.484 -15.453 1 81.25 376 HIS A O 1
ATOM 2852 N N . LEU A 1 377 ? 13.742 -27.031 -14.961 1 79.62 377 LEU A N 1
ATOM 2853 C CA . LEU A 1 377 ? 14.125 -27.094 -13.555 1 79.62 377 LEU A CA 1
ATOM 2854 C C . LEU A 1 377 ? 15.414 -27.891 -13.375 1 79.62 377 LEU A C 1
ATOM 2856 O O . LEU A 1 377 ? 16.297 -27.5 -12.609 1 79.62 377 LEU A O 1
ATOM 2860 N N . VAL A 1 378 ? 15.406 -28.953 -14.109 1 75.75 378 VAL A N 1
ATOM 2861 C CA . VAL A 1 378 ? 16.656 -29.672 -14.32 1 75.75 378 VAL A CA 1
ATOM 2862 C C . VAL A 1 378 ? 17.219 -29.328 -15.695 1 75.75 378 VAL A C 1
ATOM 2864 O O . VAL A 1 378 ? 16.594 -29.609 -16.719 1 75.75 378 VAL A O 1
ATOM 2867 N N . PRO A 1 379 ? 18.422 -28.688 -15.602 1 76.56 379 PRO A N 1
ATOM 2868 C CA . PRO A 1 379 ? 18.969 -28.234 -16.875 1 76.56 379 PRO A CA 1
ATOM 2869 C C . PRO A 1 379 ? 19.141 -29.375 -17.891 1 76.56 379 PRO A C 1
ATOM 2871 O O . PRO A 1 379 ? 19.406 -30.516 -17.5 1 76.56 379 PRO A O 1
ATOM 2874 N N . TYR A 1 380 ? 18.938 -29 -19.141 1 71.12 380 TYR A N 1
ATOM 2875 C CA . TYR A 1 380 ? 19.094 -29.969 -20.234 1 71.12 380 TYR A CA 1
ATOM 2876 C C . TYR A 1 380 ? 20.484 -30.594 -20.188 1 71.12 380 TYR A C 1
ATOM 2878 O O . TYR A 1 380 ? 20.625 -31.812 -20.391 1 71.12 380 TYR A O 1
ATOM 2886 N N . ARG A 1 381 ? 21.5 -29.75 -19.906 1 74 381 ARG A N 1
ATOM 2887 C CA . ARG A 1 381 ? 22.891 -30.219 -19.844 1 74 381 ARG A CA 1
ATOM 2888 C C . ARG A 1 381 ? 23.062 -31.297 -18.781 1 74 381 ARG A C 1
ATOM 2890 O O . ARG A 1 381 ? 23.969 -32.125 -18.859 1 74 381 ARG A O 1
ATOM 2897 N N . ASP A 1 382 ? 22.156 -31.344 -17.891 1 77.19 382 ASP A N 1
ATOM 2898 C CA . ASP A 1 382 ? 22.234 -32.312 -16.797 1 77.19 382 ASP A CA 1
ATOM 2899 C C . ASP A 1 382 ? 21.219 -33.438 -17 1 77.19 382 ASP A C 1
ATOM 2901 O O . ASP A 1 382 ? 20.844 -34.125 -16.047 1 77.19 382 ASP A O 1
ATOM 2905 N N . GLY A 1 383 ? 20.641 -33.5 -18.266 1 72.38 383 GLY A N 1
ATOM 2906 C CA . GLY A 1 383 ? 19.766 -34.625 -18.594 1 72.38 383 GLY A CA 1
ATOM 2907 C C . GLY A 1 383 ? 18.281 -34.281 -18.469 1 72.38 383 GLY A C 1
ATOM 2908 O O . GLY A 1 383 ? 17.422 -35.156 -18.562 1 72.38 383 GLY A O 1
ATOM 290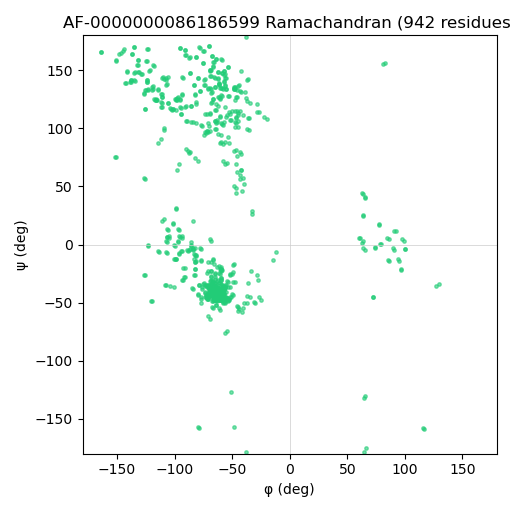9 N N . GLY A 1 384 ? 18.078 -33 -18.156 1 73.81 384 GLY A N 1
ATOM 2910 C CA . GLY A 1 384 ? 16.672 -32.656 -18.047 1 73.81 384 GLY A CA 1
ATOM 2911 C C . GLY A 1 384 ? 15.953 -32.625 -19.375 1 73.81 384 GLY A C 1
ATOM 2912 O O . GLY A 1 384 ? 16.5 -32.188 -20.391 1 73.81 384 GLY A O 1
ATOM 2913 N N . GLU A 1 385 ? 14.703 -33.25 -19.453 1 72.75 385 GLU A N 1
ATOM 2914 C CA . GLU A 1 385 ? 13.914 -33.312 -20.672 1 72.75 385 GLU A CA 1
ATOM 2915 C C . GLU A 1 385 ? 13.039 -32.062 -20.812 1 72.75 385 GLU A C 1
ATOM 2917 O O . GLU A 1 385 ? 12.703 -31.422 -19.812 1 72.75 385 GLU A O 1
ATOM 2922 N N . THR A 1 386 ? 12.805 -31.656 -21.938 1 72.38 386 THR A N 1
ATOM 2923 C CA . THR A 1 386 ? 11.812 -30.609 -22.203 1 72.38 386 THR A CA 1
ATOM 2924 C C . THR A 1 386 ? 10.398 -31.172 -22.047 1 72.38 386 THR A C 1
ATOM 2926 O O . THR A 1 386 ? 9.906 -31.875 -22.922 1 72.38 386 THR A O 1
ATOM 2929 N N . SER A 1 387 ? 9.773 -31.016 -20.984 1 72.12 387 SER A N 1
ATOM 2930 C CA . SER A 1 387 ? 8.438 -31.516 -20.656 1 72.12 387 SER A CA 1
ATOM 2931 C C . SER A 1 387 ? 7.719 -30.562 -19.703 1 72.12 387 SER A C 1
ATOM 2933 O O . SER A 1 387 ? 8.336 -29.656 -19.125 1 72.12 387 SER A O 1
ATOM 2935 N N . VAL A 1 388 ? 6.473 -30.766 -19.641 1 72.56 388 VAL A N 1
ATOM 2936 C CA . VAL A 1 388 ? 5.668 -29.969 -18.734 1 72.56 388 VAL A CA 1
ATOM 2937 C C . VAL A 1 388 ? 6.066 -30.25 -17.297 1 72.56 388 VAL A C 1
ATOM 2939 O O . VAL A 1 388 ? 5.992 -29.359 -16.438 1 72.56 388 VAL A O 1
ATOM 2942 N N . ASP A 1 389 ? 6.625 -31.406 -17.062 1 72.5 389 ASP A N 1
ATOM 2943 C CA . ASP A 1 389 ? 7.004 -31.812 -15.719 1 72.5 389 ASP A CA 1
ATOM 2944 C C . ASP A 1 389 ? 8.32 -31.156 -15.305 1 72.5 389 ASP A C 1
ATOM 2946 O O . ASP A 1 389 ? 8.5 -30.797 -14.141 1 72.5 389 ASP A O 1
ATOM 2950 N N . ASN A 1 390 ? 9.219 -31 -16.344 1 79.06 390 ASN A N 1
ATOM 2951 C CA . ASN A 1 390 ? 10.531 -30.422 -16.047 1 79.06 390 ASN A CA 1
ATOM 2952 C C . ASN A 1 390 ? 10.562 -28.922 -16.344 1 79.06 390 ASN A C 1
ATOM 2954 O O . ASN A 1 390 ? 11.617 -28.281 -16.219 1 79.06 390 ASN A O 1
ATOM 2958 N N . GLY A 1 391 ? 9.445 -28.469 -16.75 1 82.5 391 GLY A N 1
ATOM 2959 C CA . GLY A 1 391 ? 9.375 -27.047 -17.094 1 82.5 391 GLY A CA 1
ATOM 2960 C C . GLY A 1 391 ? 8.633 -26.219 -16.062 1 82.5 391 GLY A C 1
ATOM 2961 O O . GLY A 1 391 ? 7.676 -26.703 -15.453 1 82.5 391 GLY A O 1
ATOM 2962 N N . ALA A 1 392 ? 9.094 -24.984 -15.844 1 87.12 392 ALA A N 1
ATOM 2963 C CA . ALA A 1 392 ? 8.406 -24.047 -14.961 1 87.12 392 ALA A CA 1
ATOM 2964 C C . ALA A 1 392 ? 8.406 -22.641 -15.562 1 87.12 392 ALA A C 1
ATOM 2966 O O . ALA A 1 392 ? 9.336 -22.266 -16.281 1 87.12 392 ALA A O 1
ATOM 2967 N N . GLY A 1 393 ? 7.254 -21.953 -15.414 1 87.88 393 GLY A N 1
ATOM 2968 C CA . GLY A 1 393 ? 7.238 -20.531 -15.719 1 87.88 393 GLY A CA 1
ATOM 2969 C C . GLY A 1 393 ? 8.086 -19.719 -14.766 1 87.88 393 GLY A C 1
ATOM 2970 O O . GLY A 1 393 ? 7.953 -19.844 -13.547 1 87.88 393 GLY A O 1
ATOM 2971 N N . VAL A 1 394 ? 9.055 -18.906 -15.273 1 90.94 394 VAL A N 1
ATOM 2972 C CA . VAL A 1 394 ? 9.945 -18.141 -14.422 1 90.94 394 VAL A CA 1
ATOM 2973 C C . VAL A 1 394 ? 10.055 -16.703 -14.953 1 90.94 394 VAL A C 1
ATOM 2975 O O . VAL A 1 394 ? 9.883 -16.469 -16.156 1 90.94 394 VAL A O 1
ATOM 2978 N N . CYS A 1 395 ? 10.242 -15.797 -14.023 1 91 395 CYS A N 1
ATOM 2979 C CA . CYS A 1 395 ? 10.617 -14.453 -14.453 1 91 395 CYS A CA 1
ATOM 2980 C C . CYS A 1 395 ? 12.102 -14.391 -14.805 1 91 395 CYS A C 1
ATOM 2982 O O . CYS A 1 395 ? 12.836 -15.344 -14.57 1 91 395 CYS A O 1
ATOM 2984 N N . GLN A 1 396 ? 12.547 -13.289 -15.406 1 88.5 396 GLN A N 1
ATOM 2985 C CA . GLN A 1 396 ? 13.938 -13.141 -15.805 1 88.5 396 GLN A CA 1
ATOM 2986 C C . GLN A 1 396 ? 14.875 -13.25 -14.602 1 88.5 396 GLN A C 1
ATOM 2988 O O . GLN A 1 396 ? 15.922 -13.898 -14.68 1 88.5 396 GLN A O 1
ATOM 2993 N N . ARG A 1 397 ? 14.445 -12.664 -13.578 1 91.12 397 ARG A N 1
ATOM 2994 C CA . ARG A 1 397 ? 15.266 -12.664 -12.375 1 91.12 397 ARG A CA 1
ATOM 2995 C C . ARG A 1 397 ? 15.453 -14.07 -11.828 1 91.12 397 ARG A C 1
ATOM 2997 O O . ARG A 1 397 ? 16.578 -14.492 -11.555 1 91.12 397 ARG A O 1
ATOM 3004 N N . PHE A 1 398 ? 14.414 -14.789 -11.633 1 91.44 398 PHE A N 1
ATOM 3005 C CA . PHE A 1 398 ? 14.516 -16.141 -11.094 1 91.44 398 PHE A CA 1
ATOM 3006 C C . PHE A 1 398 ? 15.352 -17.031 -12.008 1 91.44 398 PHE A C 1
ATOM 3008 O O . PHE A 1 398 ? 16.125 -17.859 -11.531 1 91.44 398 PHE A O 1
ATOM 3015 N N . ASN A 1 399 ? 15.195 -16.844 -13.281 1 88.19 399 ASN A N 1
ATOM 3016 C CA . ASN A 1 399 ? 15.977 -17.609 -14.25 1 88.19 399 ASN A CA 1
ATOM 3017 C C . ASN A 1 399 ? 17.484 -17.406 -14.055 1 88.19 399 ASN A C 1
ATOM 3019 O O . ASN A 1 399 ? 18.266 -18.344 -14.203 1 88.19 399 ASN A O 1
ATOM 3023 N N . GLN A 1 400 ? 17.812 -16.234 -13.672 1 88.31 400 GLN A N 1
ATOM 3024 C CA . GLN A 1 400 ? 19.219 -15.922 -13.438 1 88.31 400 GLN A CA 1
ATOM 3025 C C . GLN A 1 400 ? 19.672 -16.438 -12.078 1 88.31 400 GLN A C 1
ATOM 3027 O O . GLN A 1 400 ? 20.734 -17.062 -11.969 1 88.31 400 GLN A O 1
ATOM 3032 N N . ILE A 1 401 ? 18.891 -16.266 -11.07 1 90.44 401 ILE A N 1
ATOM 3033 C CA . ILE A 1 401 ? 19.266 -16.547 -9.688 1 90.44 401 ILE A CA 1
ATOM 3034 C C . ILE A 1 401 ? 19.391 -18.047 -9.484 1 90.44 401 ILE A C 1
ATOM 3036 O O . ILE A 1 401 ? 20.312 -18.5 -8.789 1 90.44 401 ILE A O 1
ATOM 3040 N N . LYS A 1 402 ? 18.484 -18.828 -10.078 1 88.5 402 LYS A N 1
ATOM 3041 C CA . LYS A 1 402 ? 18.469 -20.281 -9.828 1 88.5 402 LYS A CA 1
ATOM 3042 C C . LYS A 1 402 ? 19.719 -20.938 -10.391 1 88.5 402 LYS A C 1
ATOM 3044 O O . LYS A 1 402 ? 20.031 -22.094 -10.055 1 88.5 402 LYS A O 1
ATOM 3049 N N . ASN A 1 403 ? 20.453 -20.203 -11.219 1 85.81 403 ASN A N 1
ATOM 3050 C CA . ASN A 1 403 ? 21.672 -20.734 -11.836 1 85.81 403 ASN A CA 1
ATOM 3051 C C . ASN A 1 403 ? 22.922 -20.266 -11.109 1 85.81 403 ASN A C 1
ATOM 3053 O O . ASN A 1 403 ? 24.031 -20.625 -11.477 1 85.81 403 ASN A O 1
ATOM 3057 N N . LEU A 1 404 ? 22.812 -19.484 -10.117 1 86.75 404 LEU A N 1
ATOM 3058 C CA . LEU A 1 404 ? 23.953 -19.031 -9.336 1 86.75 404 LEU A CA 1
ATOM 3059 C C . LEU A 1 404 ? 24.469 -20.141 -8.414 1 86.75 404 LEU A C 1
ATOM 3061 O O . LEU A 1 404 ? 23.703 -21.031 -8.039 1 86.75 404 LEU A O 1
ATOM 3065 N N . PRO A 1 405 ? 25.703 -20.062 -8.039 1 85.94 405 PRO A N 1
ATOM 3066 C CA . PRO A 1 405 ? 26.25 -21.094 -7.156 1 85.94 405 PRO A CA 1
ATOM 3067 C C . PRO A 1 405 ? 25.484 -21.203 -5.836 1 85.94 405 PRO A C 1
ATOM 3069 O O . PRO A 1 405 ? 25.141 -20.188 -5.227 1 85.94 405 PRO A O 1
ATOM 3072 N N . GLY A 1 406 ? 25.219 -22.438 -5.508 1 87.88 406 GLY A N 1
ATOM 3073 C CA . GLY A 1 406 ? 24.578 -22.719 -4.23 1 87.88 406 GLY A CA 1
ATOM 3074 C C . GLY A 1 406 ? 23.062 -22.875 -4.344 1 87.88 406 GLY A C 1
ATOM 3075 O O . GLY A 1 406 ? 22.422 -23.391 -3.434 1 87.88 406 GLY A O 1
ATOM 3076 N N . TRP A 1 407 ? 22.5 -22.328 -5.402 1 91.19 407 TRP A N 1
ATOM 3077 C CA . TRP A 1 407 ? 21.062 -22.5 -5.633 1 91.19 407 TRP A CA 1
ATOM 3078 C C . TRP A 1 407 ? 20.781 -23.828 -6.324 1 91.19 407 TRP A C 1
ATOM 3080 O O . TRP A 1 407 ? 21.516 -24.234 -7.223 1 91.19 407 TRP A O 1
ATOM 3090 N N . THR A 1 408 ? 19.781 -24.531 -5.914 1 91 408 THR A N 1
ATOM 3091 C CA . THR A 1 408 ? 19.328 -25.75 -6.602 1 91 408 THR A CA 1
ATOM 3092 C C . THR A 1 408 ? 17.797 -25.781 -6.68 1 91 408 THR A C 1
ATOM 3094 O O . THR A 1 408 ? 17.109 -25.312 -5.77 1 91 408 THR A O 1
ATOM 3097 N N . THR A 1 409 ? 17.297 -26.234 -7.754 1 90 409 THR A N 1
ATOM 3098 C CA . THR A 1 409 ? 15.867 -26.469 -7.961 1 90 409 THR A CA 1
ATOM 3099 C C . THR A 1 409 ? 15.617 -27.906 -8.375 1 90 409 THR A C 1
ATOM 3101 O O . THR A 1 409 ? 16.391 -28.484 -9.141 1 90 409 THR A O 1
ATOM 3104 N N . GLU A 1 410 ? 14.531 -28.484 -7.828 1 87.44 410 GLU A N 1
ATOM 3105 C CA . GLU A 1 410 ? 14.133 -29.859 -8.148 1 87.44 410 GLU A CA 1
ATOM 3106 C C . GLU A 1 410 ? 12.609 -29.984 -8.219 1 87.44 410 GLU A C 1
ATOM 3108 O O . GLU A 1 410 ? 11.891 -29.344 -7.457 1 87.44 410 GLU A O 1
ATOM 3113 N N . VAL A 1 411 ? 12.156 -30.703 -9.156 1 84.44 411 VAL A N 1
ATOM 3114 C CA . VAL A 1 411 ? 10.734 -31.047 -9.195 1 84.44 411 VAL A CA 1
ATOM 3115 C C . VAL A 1 411 ? 10.469 -32.219 -8.258 1 84.44 411 VAL A C 1
ATOM 3117 O O . VAL A 1 411 ? 11.156 -33.25 -8.312 1 84.44 411 VAL A O 1
ATOM 3120 N N . ILE A 1 412 ? 9.547 -31.969 -7.293 1 79.56 412 ILE A N 1
ATOM 3121 C CA . ILE A 1 412 ? 9.227 -33.031 -6.367 1 79.56 412 ILE A CA 1
ATOM 3122 C C . ILE A 1 412 ? 7.777 -33.469 -6.562 1 79.56 412 ILE A C 1
ATOM 3124 O O . ILE A 1 412 ? 6.883 -32.656 -6.734 1 79.56 412 ILE A O 1
ATOM 3128 N N . HIS A 1 413 ? 7.504 -34.375 -7.449 1 62.28 413 HIS A N 1
ATOM 3129 C CA . HIS A 1 413 ? 6.141 -34.875 -7.629 1 62.28 413 HIS A CA 1
ATOM 3130 C C . HIS A 1 413 ? 5.574 -35.406 -6.324 1 62.28 413 HIS A C 1
ATOM 3132 O O . HIS A 1 413 ? 6.32 -35.906 -5.473 1 62.28 413 HIS A O 1
ATOM 3138 N N . GLY A 1 414 ? 4.547 -34.719 -5.652 1 49.91 414 GLY A N 1
ATOM 3139 C CA . GLY A 1 414 ? 4.012 -35.312 -4.441 1 49.91 414 GLY A CA 1
ATOM 3140 C C . GLY A 1 414 ? 4.254 -36.812 -4.367 1 49.91 414 GLY A C 1
ATOM 3141 O O . GLY A 1 414 ? 4.203 -37.5 -5.387 1 49.91 414 GLY A O 1
ATOM 3142 N N . ALA A 1 415 ? 5.156 -37.281 -3.445 1 41.25 415 ALA A N 1
ATOM 3143 C CA . ALA A 1 415 ? 5.488 -38.656 -3.176 1 41.25 415 ALA A CA 1
ATOM 3144 C C . ALA A 1 415 ? 4.285 -39.562 -3.424 1 41.25 415 ALA A C 1
ATOM 3146 O O . ALA A 1 415 ? 4.441 -40.781 -3.664 1 41.25 415 ALA A O 1
ATOM 3147 N N . ALA A 1 416 ? 3.098 -39.25 -2.898 1 41.66 416 ALA A N 1
ATOM 3148 C CA . ALA A 1 416 ? 2.213 -40.406 -2.826 1 41.66 416 ALA A CA 1
ATOM 3149 C C . ALA A 1 416 ? 2.025 -41.062 -4.203 1 41.66 416 ALA A C 1
ATOM 3151 O O . ALA A 1 416 ? 1.974 -42.281 -4.328 1 41.66 416 ALA A O 1
ATOM 3152 N N . GLU A 1 417 ? 1.153 -40.5 -5.277 1 42.09 417 GLU A N 1
ATOM 3153 C CA . GLU A 1 417 ? 0.731 -41.438 -6.32 1 42.09 417 GLU A CA 1
ATOM 3154 C C . GLU A 1 417 ? 1.64 -41.344 -7.543 1 42.09 417 GLU A C 1
ATOM 3156 O O . GLU A 1 417 ? 1.403 -40.531 -8.438 1 42.09 417 GLU A O 1
ATOM 3161 N N . ALA A 1 418 ? 2.916 -41.781 -7.461 1 42.31 418 ALA A N 1
ATOM 3162 C CA . ALA A 1 418 ? 3.877 -42.062 -8.531 1 42.31 418 ALA A CA 1
ATOM 3163 C C . ALA A 1 418 ? 3.166 -42.406 -9.828 1 42.31 418 ALA A C 1
ATOM 3165 O O . ALA A 1 418 ? 3.654 -42.094 -10.914 1 42.31 418 ALA A O 1
ATOM 3166 N N . ASP A 1 419 ? 2.254 -43.25 -9.656 1 40.44 419 ASP A N 1
ATOM 3167 C CA . ASP A 1 419 ? 1.582 -43.844 -10.805 1 40.44 419 ASP A CA 1
ATOM 3168 C C . ASP A 1 419 ? 0.442 -42.938 -11.297 1 40.44 419 ASP A C 1
ATOM 3170 O O . ASP A 1 419 ? -0.359 -43.375 -12.141 1 40.44 419 ASP A O 1
ATOM 3174 N N . ALA A 1 420 ? 0.219 -41.844 -10.578 1 42.56 420 ALA A N 1
ATOM 3175 C CA . ALA A 1 420 ? -0.953 -41.125 -11.094 1 42.56 420 ALA A CA 1
ATOM 3176 C C . ALA A 1 420 ? -0.588 -40.25 -12.289 1 42.56 420 ALA A C 1
ATOM 3178 O O . ALA A 1 420 ? 0.54 -39.781 -12.383 1 42.56 420 ALA A O 1
ATOM 3179 N N . PRO A 1 421 ? -1.298 -40.375 -13.336 1 40.16 421 PRO A N 1
ATOM 3180 C CA . PRO A 1 421 ? -1.062 -39.594 -14.555 1 40.16 421 PRO A CA 1
ATOM 3181 C C . PRO A 1 421 ? -0.61 -38.156 -14.258 1 40.16 421 PRO A C 1
ATOM 3183 O O . PRO A 1 421 ? -0.953 -37.594 -13.211 1 40.16 421 PRO A O 1
ATOM 3186 N N . PRO A 1 422 ? 0.3 -37.719 -15.102 1 36.69 422 PRO A N 1
ATOM 3187 C CA . PRO A 1 422 ? 0.702 -36.312 -15.109 1 36.69 422 PRO A CA 1
ATOM 3188 C C . PRO A 1 422 ? -0.489 -35.375 -15.055 1 36.69 422 PRO A C 1
ATOM 3190 O O . PRO A 1 422 ? -1.476 -35.562 -15.766 1 36.69 422 PRO A O 1
ATOM 3193 N N . GLY A 1 423 ? -0.79 -34.531 -14.055 1 43.47 423 GLY A N 1
ATOM 3194 C CA . GLY A 1 423 ? -1.922 -33.656 -13.859 1 43.47 423 GLY A CA 1
ATOM 3195 C C . GLY A 1 423 ? -2.611 -33.844 -12.523 1 43.47 423 GLY A C 1
ATOM 3196 O O . GLY A 1 423 ? -3.4 -33 -12.094 1 43.47 423 GLY A O 1
ATOM 3197 N N . GLU A 1 424 ? -2.584 -35.219 -12.156 1 48.16 424 GLU A N 1
ATOM 3198 C CA . GLU A 1 424 ? -3.344 -35.469 -10.938 1 48.16 424 GLU A CA 1
ATOM 3199 C C . GLU A 1 424 ? -2.643 -34.906 -9.703 1 48.16 424 GLU A C 1
ATOM 3201 O O . GLU A 1 424 ? -3.273 -34.688 -8.672 1 48.16 424 GLU A O 1
ATOM 3206 N N . HIS A 1 425 ? -1.303 -34.75 -9.891 1 57.03 425 HIS A N 1
ATOM 3207 C CA . HIS A 1 425 ? -0.667 -34.188 -8.695 1 57.03 425 HIS A CA 1
ATOM 3208 C C . HIS A 1 425 ? -0.192 -32.781 -8.945 1 57.03 425 HIS A C 1
ATOM 3210 O O . HIS A 1 425 ? 0.19 -32.406 -10.062 1 57.03 425 HIS A O 1
ATOM 3216 N N . PRO A 1 426 ? -0.332 -31.969 -7.914 1 69.88 426 PRO A N 1
ATOM 3217 C CA . PRO A 1 426 ? 0.108 -30.578 -8.117 1 69.88 426 PRO A CA 1
ATOM 3218 C C . PRO A 1 426 ? 1.608 -30.469 -8.375 1 69.88 426 PRO A C 1
ATOM 3220 O O . PRO A 1 426 ? 2.404 -31.156 -7.73 1 69.88 426 PRO A O 1
ATOM 3223 N N . HIS A 1 427 ? 2.082 -30.047 -9.477 1 79.06 427 HIS A N 1
ATOM 3224 C CA . HIS A 1 427 ? 3.471 -29.75 -9.812 1 79.06 427 HIS A CA 1
ATOM 3225 C C . HIS A 1 427 ? 4.141 -28.922 -8.719 1 79.06 427 HIS A C 1
ATOM 3227 O O . HIS A 1 427 ? 3.754 -27.766 -8.477 1 79.06 427 HIS A O 1
ATOM 3233 N N . THR A 1 428 ? 5.121 -29.547 -7.938 1 86.5 428 THR A N 1
ATOM 3234 C CA . THR A 1 428 ? 5.793 -28.891 -6.824 1 86.5 428 THR A CA 1
ATOM 3235 C C . THR A 1 428 ? 7.297 -28.812 -7.062 1 86.5 428 THR A C 1
ATOM 3237 O O . THR A 1 428 ? 7.902 -29.781 -7.516 1 86.5 428 THR A O 1
ATOM 3240 N N . ILE A 1 429 ? 7.863 -27.672 -6.781 1 88.44 429 ILE A N 1
ATOM 3241 C CA . ILE A 1 429 ? 9.297 -27.438 -6.934 1 88.44 429 ILE A CA 1
ATOM 3242 C C . ILE A 1 429 ? 9.922 -27.188 -5.562 1 88.44 429 ILE A C 1
ATOM 3244 O O . ILE A 1 429 ? 9.344 -26.5 -4.719 1 88.44 429 ILE A O 1
ATOM 3248 N N . ARG A 1 430 ? 11.039 -27.859 -5.316 1 91.25 430 ARG A N 1
ATOM 3249 C CA . ARG A 1 430 ? 11.867 -27.578 -4.145 1 91.25 430 ARG A CA 1
ATOM 3250 C C . ARG A 1 430 ? 13.023 -26.656 -4.496 1 91.25 430 ARG A C 1
ATOM 3252 O O . ARG A 1 430 ? 13.766 -26.922 -5.445 1 91.25 430 ARG A O 1
ATOM 3259 N N . ILE A 1 431 ? 13.188 -25.594 -3.807 1 91.56 431 ILE A N 1
ATOM 3260 C CA . ILE A 1 431 ? 14.258 -24.625 -4 1 91.56 431 ILE A CA 1
ATOM 3261 C C . ILE A 1 431 ? 15.148 -24.594 -2.76 1 91.56 431 ILE A C 1
ATOM 3263 O O . ILE A 1 431 ? 14.656 -24.422 -1.642 1 91.56 431 ILE A O 1
ATOM 3267 N N . THR A 1 432 ? 16.391 -24.797 -2.932 1 92.88 432 THR A N 1
ATOM 3268 C CA . THR A 1 432 ? 17.375 -24.688 -1.86 1 92.88 432 THR A CA 1
ATOM 3269 C C . THR A 1 432 ? 18.297 -23.484 -2.09 1 92.88 432 THR A C 1
ATOM 3271 O O . THR A 1 432 ? 18.859 -23.328 -3.176 1 92.88 432 THR A O 1
ATOM 3274 N N . THR A 1 433 ? 18.438 -22.672 -1.066 1 92.75 433 THR A N 1
ATOM 3275 C CA . THR A 1 433 ? 19.266 -21.469 -1.169 1 92.75 433 THR A CA 1
ATOM 3276 C C . THR A 1 433 ? 20.703 -21.766 -0.76 1 92.75 433 THR A C 1
ATOM 3278 O O . THR A 1 433 ? 20.984 -22.828 -0.195 1 92.75 433 THR A O 1
ATOM 3281 N N . PRO A 1 434 ? 21.641 -20.812 -1.065 1 88.44 434 PRO A N 1
ATOM 3282 C CA . PRO A 1 434 ? 23.047 -21.016 -0.729 1 88.44 434 PRO A CA 1
ATOM 3283 C C . PRO A 1 434 ? 23.281 -21.203 0.769 1 88.44 434 PRO A C 1
ATOM 3285 O O . PRO A 1 434 ? 24.266 -21.812 1.175 1 88.44 434 PRO A O 1
ATOM 3288 N N . THR A 1 435 ? 22.359 -20.719 1.608 1 89.88 435 THR A N 1
ATOM 3289 C CA . THR A 1 435 ? 22.5 -20.859 3.053 1 89.88 435 THR A CA 1
ATOM 3290 C C . THR A 1 435 ? 21.891 -22.172 3.539 1 89.88 435 THR A C 1
ATOM 3292 O O . THR A 1 435 ? 21.891 -22.453 4.738 1 89.88 435 THR A O 1
ATOM 3295 N N . GLY A 1 436 ? 21.25 -22.906 2.643 1 90.56 436 GLY A N 1
ATOM 3296 C CA . GLY A 1 436 ? 20.734 -24.219 2.982 1 90.56 436 GLY A CA 1
ATOM 3297 C C . GLY A 1 436 ? 19.234 -24.219 3.285 1 90.56 436 GLY A C 1
ATOM 3298 O O . GLY A 1 436 ? 18.656 -25.281 3.549 1 90.56 436 GLY A O 1
ATOM 3299 N N . ALA A 1 437 ? 18.641 -23.078 3.277 1 91.94 437 ALA A N 1
ATOM 3300 C CA . ALA A 1 437 ? 17.203 -23.016 3.514 1 91.94 437 ALA A CA 1
ATOM 3301 C C . ALA A 1 437 ? 16.438 -23.625 2.352 1 91.94 437 ALA A C 1
ATOM 3303 O O . ALA A 1 437 ? 16.828 -23.484 1.191 1 91.94 437 ALA A O 1
ATOM 3304 N N . VAL A 1 438 ? 15.305 -24.297 2.66 1 92.88 438 VAL A N 1
ATOM 3305 C CA . VAL A 1 438 ? 14.516 -25 1.66 1 92.88 438 VAL A CA 1
ATOM 3306 C C . VAL A 1 438 ? 13.109 -24.391 1.591 1 92.88 438 VAL A C 1
ATOM 3308 O O . VAL A 1 438 ? 12.492 -24.125 2.623 1 92.88 438 VAL A O 1
ATOM 3311 N N . TYR A 1 439 ? 12.672 -24.172 0.414 1 92.75 439 TYR A N 1
ATOM 3312 C CA . TYR A 1 439 ? 11.344 -23.641 0.156 1 92.75 439 TYR A CA 1
ATOM 3313 C C . TYR A 1 439 ? 10.633 -24.438 -0.931 1 92.75 439 TYR A C 1
ATOM 3315 O O . TYR A 1 439 ? 11.281 -25.062 -1.773 1 92.75 439 TYR A O 1
ATOM 3323 N N . TYR A 1 440 ? 9.32 -24.438 -0.924 1 88.81 440 TYR A N 1
ATOM 3324 C CA . TYR A 1 440 ? 8.531 -25.188 -1.891 1 88.81 440 TYR A CA 1
ATOM 3325 C C . TYR A 1 440 ? 7.562 -24.281 -2.637 1 88.81 440 TYR A C 1
ATOM 3327 O O . TYR A 1 440 ? 7.023 -23.328 -2.061 1 88.81 440 TYR A O 1
ATOM 3335 N N . SER A 1 441 ? 7.379 -24.516 -3.879 1 88.69 441 SER A N 1
ATOM 3336 C CA . SER A 1 441 ? 6.398 -23.859 -4.738 1 88.69 441 SER A CA 1
ATOM 3337 C C . SER A 1 441 ? 5.508 -24.875 -5.438 1 88.69 441 SER A C 1
ATOM 3339 O O . SER A 1 441 ? 5.992 -25.719 -6.195 1 88.69 441 SER A O 1
ATOM 3341 N N . THR A 1 442 ? 4.258 -24.859 -5.172 1 84.94 442 THR A N 1
ATOM 3342 C CA . THR A 1 442 ? 3.299 -25.766 -5.785 1 84.94 442 THR A CA 1
ATOM 3343 C C . THR A 1 442 ? 2.365 -25.016 -6.73 1 84.94 442 THR A C 1
ATOM 3345 O O . THR A 1 442 ? 1.804 -23.984 -6.363 1 84.94 442 THR A O 1
ATOM 3348 N N . ALA A 1 443 ? 2.301 -25.516 -7.965 1 80.19 443 ALA A N 1
ATOM 3349 C CA . ALA A 1 443 ? 1.401 -24.906 -8.938 1 80.19 443 ALA A CA 1
ATOM 3350 C C . ALA A 1 443 ? -0.05 -25 -8.477 1 80.19 443 ALA A C 1
ATOM 3352 O O . ALA A 1 443 ? -0.461 -26 -7.891 1 80.19 443 ALA A O 1
ATOM 3353 N N . PRO A 1 444 ? -0.802 -23.875 -8.664 1 76.5 444 PRO A N 1
ATOM 3354 C CA . PRO A 1 444 ? -2.229 -23.953 -8.344 1 76.5 444 PRO A CA 1
ATOM 3355 C C . PRO A 1 444 ? -2.982 -24.938 -9.234 1 76.5 444 PRO A C 1
ATOM 3357 O O . PRO A 1 444 ? -2.479 -25.328 -10.281 1 76.5 444 PRO A O 1
ATOM 3360 N N . PRO A 1 445 ? -4.105 -25.328 -8.703 1 68.38 445 PRO A N 1
ATOM 3361 C CA . PRO A 1 445 ? -4.91 -26.188 -9.57 1 68.38 445 PRO A CA 1
ATOM 3362 C C . PRO A 1 445 ? -5.309 -25.516 -10.883 1 68.38 445 PRO A C 1
ATOM 3364 O O . PRO A 1 445 ? -5.59 -24.312 -10.898 1 68.38 445 PRO A O 1
ATOM 3367 N N . VAL A 1 446 ? -5.172 -26.219 -11.922 1 62.06 446 VAL A N 1
ATOM 3368 C CA . VAL A 1 446 ? -5.574 -25.688 -13.219 1 62.06 446 VAL A CA 1
ATOM 3369 C C . VAL A 1 446 ? -7.066 -25.375 -13.211 1 62.06 446 VAL A C 1
ATOM 3371 O O . VAL A 1 446 ? -7.867 -26.156 -12.68 1 62.06 446 VAL A O 1
ATOM 3374 N N . PRO A 1 447 ? -7.355 -24.141 -13.578 1 58.38 447 PRO A N 1
ATOM 3375 C CA . PRO A 1 447 ? -8.773 -23.766 -13.594 1 58.38 447 PRO A CA 1
ATOM 3376 C C . PRO A 1 447 ? -9.648 -24.844 -14.242 1 58.38 447 PRO A C 1
ATOM 3378 O O . PRO A 1 447 ? -9.266 -25.438 -15.25 1 58.38 447 PRO A O 1
ATOM 3381 N N . GLY A 1 448 ? -10.695 -25.078 -13.641 1 52.41 448 GLY A N 1
ATOM 3382 C CA . GLY A 1 448 ? -11.641 -26.062 -14.148 1 52.41 448 GLY A CA 1
ATOM 3383 C C . GLY A 1 448 ? -11.445 -27.438 -13.562 1 52.41 448 GLY A C 1
ATOM 3384 O O . GLY A 1 448 ? -12.273 -28.328 -13.766 1 52.41 448 GLY A O 1
ATOM 3385 N N . THR A 1 449 ? -10.258 -27.578 -12.867 1 48.97 449 THR A N 1
ATOM 3386 C CA . THR A 1 449 ? -10.047 -28.875 -12.242 1 48.97 449 THR A CA 1
ATOM 3387 C C . THR A 1 449 ? -10.578 -28.891 -10.812 1 48.97 449 THR A C 1
ATOM 3389 O O . THR A 1 449 ? -10.539 -27.875 -10.125 1 48.97 449 THR A O 1
ATOM 3392 N N . ARG A 1 450 ? -11.531 -29.672 -10.375 1 43.19 450 ARG A N 1
ATOM 3393 C CA . ARG A 1 450 ? -12 -29.797 -9 1 43.19 450 ARG A CA 1
ATOM 3394 C C . ARG A 1 450 ? -10.898 -30.312 -8.086 1 43.19 450 ARG A C 1
ATOM 3396 O O . ARG A 1 450 ? -10.242 -31.297 -8.391 1 43.19 450 ARG A O 1
ATOM 3403 N N . PRO A 1 451 ? -10.602 -29.469 -7.141 1 44.09 451 PRO A N 1
ATOM 3404 C CA . PRO A 1 451 ? -9.648 -30.078 -6.199 1 44.09 451 PRO A CA 1
ATOM 3405 C C . PRO A 1 451 ? -10.055 -31.484 -5.77 1 44.09 451 PRO A C 1
ATOM 3407 O O . PRO A 1 451 ? -11.25 -31.781 -5.688 1 44.09 451 PRO A O 1
ATOM 3410 N N . ALA A 1 452 ? -9.281 -32.438 -5.926 1 35.56 452 ALA A N 1
ATOM 3411 C CA . ALA A 1 452 ? -9.633 -33.75 -5.375 1 35.56 452 ALA A CA 1
ATOM 3412 C C . ALA A 1 452 ? -10.148 -33.594 -3.945 1 35.56 452 ALA A C 1
ATOM 3414 O O . ALA A 1 452 ? -9.547 -32.938 -3.117 1 35.56 452 ALA A O 1
ATOM 3415 N N . ARG A 1 453 ? -11.43 -33.625 -3.719 1 35.62 453 ARG A N 1
ATOM 3416 C CA . ARG A 1 453 ? -11.93 -33.781 -2.357 1 35.62 453 ARG A CA 1
ATOM 3417 C C . ARG A 1 453 ? -11.031 -34.688 -1.533 1 35.62 453 ARG A C 1
ATOM 3419 O O . ARG A 1 453 ? -10.703 -35.812 -1.958 1 35.62 453 ARG A O 1
ATOM 3426 N N . PRO A 1 454 ? -10.344 -34.031 -0.612 1 34.81 454 PRO A N 1
ATOM 3427 C CA . PRO A 1 454 ? -9.641 -35.031 0.177 1 34.81 454 PRO A CA 1
ATOM 3428 C C . PRO A 1 454 ? -10.508 -36.25 0.461 1 34.81 454 PRO A C 1
ATOM 3430 O O . PRO A 1 454 ? -11.695 -36.125 0.762 1 34.81 454 PRO A O 1
ATOM 3433 N N . LYS A 1 455 ? -10.172 -37.312 -0.102 1 31.3 455 LYS A N 1
ATOM 3434 C CA . LYS A 1 455 ? -10.906 -38.5 0.325 1 31.3 455 LYS A CA 1
ATOM 3435 C C . LYS A 1 455 ? -11.047 -38.562 1.845 1 31.3 455 LYS A C 1
ATOM 3437 O O . LYS A 1 455 ? -10.086 -38.281 2.57 1 31.3 455 LYS A O 1
ATOM 3442 N N . PRO A 1 456 ? -12.289 -38.281 2.432 1 31.86 456 PRO A N 1
ATOM 3443 C CA . PRO A 1 456 ? -12.391 -38.562 3.867 1 31.86 456 PRO A CA 1
ATOM 3444 C C . PRO A 1 456 ? -11.469 -39.688 4.312 1 31.86 456 PRO A C 1
ATOM 3446 O O . PRO A 1 456 ? -11.156 -40.594 3.521 1 31.86 456 PRO A O 1
ATOM 3449 N N . PRO A 1 457 ? -10.609 -39.344 5.219 1 31.03 457 PRO A N 1
ATOM 3450 C CA . PRO A 1 457 ? -9.984 -40.562 5.695 1 31.03 457 PRO A CA 1
ATOM 3451 C C . PRO A 1 457 ? -10.953 -41.75 5.746 1 31.03 457 PRO A C 1
ATOM 3453 O O . PRO A 1 457 ? -12.133 -41.562 6.059 1 31.03 457 PRO A O 1
ATOM 3456 N N . THR A 1 458 ? -10.906 -42.531 4.785 1 29.56 458 THR A N 1
ATOM 3457 C CA . THR A 1 458 ? -11.633 -43.781 4.965 1 29.56 458 THR A CA 1
ATOM 3458 C C . THR A 1 458 ? -11.453 -44.344 6.379 1 29.56 458 THR A C 1
ATOM 3460 O O . THR A 1 458 ? -10.359 -44.781 6.742 1 29.56 458 THR A O 1
ATOM 3463 N N . SER A 1 459 ? -11.828 -43.5 7.43 1 27.77 459 SER A N 1
ATOM 3464 C CA . SER A 1 459 ? -11.992 -44.25 8.664 1 27.77 459 SER A CA 1
ATOM 3465 C C . SER A 1 459 ? -12.727 -45.562 8.406 1 27.77 459 SER A C 1
ATOM 3467 O O . SER A 1 459 ? -13.922 -45.562 8.117 1 27.77 459 SER A O 1
ATOM 3469 N N . THR A 1 460 ? -12.102 -46.438 7.625 1 27.98 460 THR A N 1
ATOM 3470 C CA . THR A 1 460 ? -12.578 -47.781 7.785 1 27.98 460 THR A CA 1
ATOM 3471 C C . THR A 1 460 ? -12.688 -48.156 9.266 1 27.98 460 THR A C 1
ATOM 3473 O O . THR A 1 460 ? -11.695 -48.5 9.906 1 27.98 460 THR A O 1
ATOM 3476 N N . VAL A 1 461 ? -13.227 -47.25 10.078 1 26.81 461 VAL A N 1
ATOM 3477 C CA . VAL A 1 461 ? -13.711 -47.969 11.258 1 26.81 461 VAL A CA 1
ATOM 3478 C C . VAL A 1 461 ? -14.625 -49.125 10.844 1 26.81 461 VAL A C 1
ATOM 3480 O O . VAL A 1 461 ? -15.648 -48.906 10.195 1 26.81 461 VAL A O 1
ATOM 3483 N N . ASP A 1 462 ? -14.008 -50.188 10.602 1 27.94 462 ASP A N 1
ATOM 3484 C CA . ASP A 1 462 ? -14.656 -51.5 10.695 1 27.94 462 ASP A CA 1
ATOM 3485 C C . ASP A 1 462 ? -15.586 -51.562 11.906 1 27.94 462 ASP A C 1
ATOM 3487 O O . ASP A 1 462 ? -15.133 -51.75 13.039 1 27.94 462 ASP A O 1
ATOM 3491 N N . VAL A 1 463 ? -16.438 -50.625 12.016 1 26.45 463 VAL A N 1
ATOM 3492 C CA . VAL A 1 463 ? -17.484 -50.969 12.984 1 26.45 463 VAL A CA 1
ATOM 3493 C C . VAL A 1 463 ? -18.188 -52.25 12.57 1 26.45 463 VAL A C 1
ATOM 3495 O O . VAL A 1 463 ? -18.812 -52.312 11.508 1 26.45 463 VAL A O 1
ATOM 3498 N N . GLN A 1 464 ? -17.578 -53.344 13 1 26.38 464 GLN A N 1
ATOM 3499 C CA . GLN A 1 464 ? -18.203 -54.656 13.078 1 26.38 464 GLN A CA 1
ATOM 3500 C C . GLN A 1 464 ? -19.625 -54.562 13.625 1 26.38 464 GLN A C 1
ATOM 3502 O O . GLN A 1 464 ? -19.812 -54.219 14.789 1 26.38 464 GLN A O 1
ATOM 3507 N N . PHE A 1 465 ? -20.453 -53.906 12.875 1 25.88 465 PHE A N 1
ATOM 3508 C CA . PHE A 1 465 ? -21.828 -54.125 13.32 1 25.88 465 PHE A CA 1
ATOM 3509 C C . PHE A 1 465 ? -22.109 -55.594 13.539 1 25.88 465 PHE A C 1
ATOM 3511 O O . PHE A 1 465 ? -21.594 -56.469 12.812 1 25.88 465 PHE A O 1
ATOM 3518 N N . PRO A 1 466 ? -22.391 -56 14.859 1 27.17 466 PRO A N 1
ATOM 3519 C CA . PRO A 1 466 ? -22.75 -57.438 15.039 1 27.17 466 PRO A CA 1
ATOM 3520 C C . PRO A 1 466 ? -23.75 -57.906 14 1 27.17 466 PRO A C 1
ATOM 3522 O O . PRO A 1 466 ? -24.484 -57.125 13.422 1 27.17 466 PRO A O 1
ATOM 3525 N N . SER A 1 467 ? -23.422 -59.031 13.266 1 25.67 467 SER A N 1
ATOM 3526 C CA . SER A 1 467 ? -24.141 -59.875 12.312 1 25.67 467 SER A CA 1
ATOM 3527 C C . SER A 1 467 ? -25.625 -59.969 12.656 1 25.67 467 SER A C 1
ATOM 3529 O O . SER A 1 467 ? -26.391 -60.594 11.914 1 25.67 467 SER A O 1
ATOM 3531 N N . GLY A 1 468 ? -26.047 -59.719 13.984 1 26.16 468 GLY A N 1
ATOM 3532 C CA . GLY A 1 468 ? -27.328 -60.312 14.258 1 26.16 468 GLY A CA 1
ATOM 3533 C C . GLY A 1 468 ? -28.484 -59.625 13.562 1 26.16 468 GLY A C 1
ATOM 3534 O O . GLY A 1 468 ? -29.625 -60.125 13.594 1 26.16 468 GLY A O 1
ATOM 3535 N N . LEU A 1 469 ? -28.594 -58.25 13.594 1 24.56 469 LEU A N 1
ATOM 3536 C CA . LEU A 1 469 ? -30 -57.906 13.43 1 24.56 469 LEU A CA 1
ATOM 3537 C C . LEU A 1 469 ? -30.438 -58.094 11.977 1 24.56 469 LEU A C 1
ATOM 3539 O O . LEU A 1 469 ? -29.891 -57.438 11.078 1 24.56 469 LEU A O 1
ATOM 3543 N N . ARG A 1 470 ? -30.953 -59.188 11.688 1 25.27 470 ARG A N 1
ATOM 3544 C CA . ARG A 1 470 ? -31.781 -59.812 10.672 1 25.27 470 ARG A CA 1
ATOM 3545 C C . ARG A 1 470 ? -32.906 -58.906 10.242 1 25.27 470 ARG A C 1
ATOM 3547 O O . ARG A 1 470 ? -33.875 -58.688 10.992 1 25.27 470 ARG A O 1
ATOM 3554 N N . LEU A 1 471 ? -32.656 -57.562 9.953 1 22.42 471 LEU A N 1
ATOM 3555 C CA . LEU A 1 471 ? -33.969 -57.188 9.453 1 22.42 471 LEU A CA 1
ATOM 3556 C C . LEU A 1 471 ? -34.406 -58.094 8.32 1 22.42 471 LEU A C 1
ATOM 3558 O O . LEU A 1 471 ? -33.625 -58.406 7.43 1 22.42 471 LEU A O 1
ATOM 3562 N N . ALA A 1 472 ? -35.406 -58.875 8.594 1 25.39 472 ALA A N 1
ATOM 3563 C CA . ALA A 1 472 ? -36.281 -59.812 7.875 1 25.39 472 ALA A CA 1
ATOM 3564 C C . ALA A 1 472 ? -36.625 -59.25 6.492 1 25.39 472 ALA A C 1
ATOM 3566 O O . ALA A 1 472 ? -36.812 -58.031 6.324 1 25.39 472 ALA A O 1
ATOM 3567 N N . SER A 1 473 ? -36.469 -60.125 5.387 1 24.17 473 SER A N 1
ATOM 3568 C CA . SER A 1 473 ? -36.969 -60.094 4.016 1 24.17 473 SER A CA 1
ATOM 3569 C C . SER A 1 473 ? -38.375 -59.531 3.961 1 24.17 473 SER A C 1
ATOM 3571 O O . SER A 1 473 ? -39.219 -59.875 4.805 1 24.17 473 SER A O 1
ATOM 3573 N N . MET B 1 1 ? -3.441 4.723 35.656 1 60.47 1 MET B N 1
ATOM 3574 C CA . MET B 1 1 ? -3.396 3.355 36.188 1 60.47 1 MET B CA 1
ATOM 3575 C C . MET B 1 1 ? -2.174 2.615 35.656 1 60.47 1 MET B C 1
ATOM 3577 O O . MET B 1 1 ? -1.7 2.898 34.562 1 60.47 1 MET B O 1
ATOM 3581 N N . PRO B 1 2 ? -1.653 1.821 36.531 1 75 2 PRO B N 1
ATOM 3582 C CA . PRO B 1 2 ? -0.435 1.124 36.094 1 75 2 PRO B CA 1
ATOM 3583 C C . PRO B 1 2 ? -0.678 0.152 34.969 1 75 2 PRO B C 1
ATOM 3585 O O . PRO B 1 2 ? -1.753 -0.447 34.875 1 75 2 PRO B O 1
ATOM 3588 N N . LYS B 1 3 ? 0.179 0.03 34.125 1 81.5 3 LYS B N 1
ATOM 3589 C CA . LYS B 1 3 ? 0.122 -0.903 33 1 81.5 3 LYS B CA 1
ATOM 3590 C C . LYS B 1 3 ? 0.062 -2.348 33.469 1 81.5 3 LYS B C 1
ATOM 3592 O O . LYS B 1 3 ? 0.692 -2.697 34.469 1 81.5 3 LYS B O 1
ATOM 3597 N N . SER B 1 4 ? -0.758 -3.059 32.812 1 86.25 4 SER B N 1
ATOM 3598 C CA . SER B 1 4 ? -0.76 -4.496 33.062 1 86.25 4 SER B CA 1
ATOM 3599 C C . SER B 1 4 ? 0.604 -5.113 32.781 1 86.25 4 SER B C 1
ATOM 3601 O O . SER B 1 4 ? 1.44 -4.496 32.125 1 86.25 4 SER B O 1
ATOM 3603 N N . GLN B 1 5 ? 0.788 -6.242 33.375 1 85.19 5 GLN B N 1
ATOM 3604 C CA . GLN B 1 5 ? 2.02 -6.977 33.125 1 85.19 5 GLN B CA 1
ATOM 3605 C C . GLN B 1 5 ? 2.184 -7.27 31.625 1 85.19 5 GLN B C 1
ATOM 3607 O O . GLN B 1 5 ? 3.291 -7.191 31.094 1 85.19 5 GLN B O 1
ATOM 3612 N N . ALA B 1 6 ? 1.085 -7.52 31.031 1 83.38 6 ALA B N 1
ATOM 3613 C CA . ALA B 1 6 ? 1.129 -7.824 29.594 1 83.38 6 ALA B CA 1
ATOM 3614 C C . ALA B 1 6 ? 1.621 -6.625 28.797 1 83.38 6 ALA B C 1
ATOM 3616 O O . ALA B 1 6 ? 2.414 -6.773 27.859 1 83.38 6 ALA B O 1
ATOM 3617 N N . THR B 1 7 ? 1.225 -5.496 29.156 1 87.06 7 THR B N 1
ATOM 3618 C CA . THR B 1 7 ? 1.654 -4.285 28.469 1 87.06 7 THR B CA 1
ATOM 3619 C C . THR B 1 7 ? 3.127 -3.998 28.75 1 87.06 7 THR B C 1
ATOM 3621 O O . THR B 1 7 ? 3.871 -3.605 27.844 1 87.06 7 THR B O 1
ATOM 3624 N N . THR B 1 8 ? 3.527 -4.277 29.938 1 88.94 8 THR B N 1
ATOM 3625 C CA . THR B 1 8 ? 4.93 -4.113 30.312 1 88.94 8 THR B CA 1
ATOM 3626 C C . THR B 1 8 ? 5.809 -5.09 29.531 1 88.94 8 THR B C 1
ATOM 3628 O O . THR B 1 8 ? 6.906 -4.73 29.094 1 88.94 8 THR B O 1
ATOM 3631 N N . ASP B 1 9 ? 5.301 -6.262 29.359 1 93.12 9 ASP B N 1
ATOM 3632 C CA . ASP B 1 9 ? 6.023 -7.262 28.578 1 93.12 9 ASP B CA 1
ATOM 3633 C C . ASP B 1 9 ? 6.199 -6.812 27.141 1 93.12 9 ASP B C 1
ATOM 3635 O O . ASP B 1 9 ? 7.242 -7.055 26.516 1 93.12 9 ASP B O 1
ATOM 3639 N N . LEU B 1 10 ? 5.199 -6.199 26.594 1 95.56 10 LEU B N 1
ATOM 3640 C CA . LEU B 1 10 ? 5.293 -5.676 25.234 1 95.56 10 LEU B CA 1
ATOM 3641 C C . LEU B 1 10 ? 6.367 -4.602 25.141 1 95.56 10 LEU B C 1
ATOM 3643 O O . LEU B 1 10 ? 7.145 -4.574 24.188 1 95.56 10 LEU B O 1
ATOM 3647 N N . ASP B 1 11 ? 6.445 -3.711 26.141 1 94.75 11 ASP B N 1
ATOM 3648 C CA . ASP B 1 11 ? 7.48 -2.682 26.172 1 94.75 11 ASP B CA 1
ATOM 3649 C C . ASP B 1 11 ? 8.875 -3.305 26.203 1 94.75 11 ASP B C 1
ATOM 3651 O O . ASP B 1 11 ? 9.797 -2.816 25.547 1 94.75 11 ASP B O 1
ATOM 3655 N N . GLN B 1 12 ? 8.953 -4.355 26.953 1 95.31 12 GLN B N 1
ATOM 3656 C CA . GLN B 1 12 ? 10.227 -5.059 27.031 1 95.31 12 GLN B CA 1
ATOM 3657 C C . GLN B 1 12 ? 10.602 -5.68 25.688 1 95.31 12 GLN B C 1
ATOM 3659 O O . GLN B 1 12 ? 11.773 -5.699 25.312 1 95.31 12 GLN B O 1
ATOM 3664 N N . MET B 1 13 ? 9.656 -6.207 25.016 1 96.25 13 MET B N 1
ATOM 3665 C CA . MET B 1 13 ? 9.906 -6.789 23.703 1 96.25 13 MET B CA 1
ATOM 3666 C C . MET B 1 13 ? 10.406 -5.73 22.719 1 96.25 13 MET B C 1
ATOM 3668 O O . MET B 1 13 ? 11.273 -6.004 21.891 1 96.25 13 MET B O 1
ATOM 3672 N N . VAL B 1 14 ? 9.844 -4.535 22.781 1 96.62 14 VAL B N 1
ATOM 3673 C CA . VAL B 1 14 ? 10.289 -3.436 21.938 1 96.62 14 VAL B CA 1
ATOM 3674 C C . VAL B 1 14 ? 11.773 -3.16 22.188 1 96.62 14 VAL B C 1
ATOM 3676 O O . VAL B 1 14 ? 12.547 -3.008 21.234 1 96.62 14 VAL B O 1
ATOM 3679 N N . GLU B 1 15 ? 12.164 -3.172 23.438 1 95.81 15 GLU B N 1
ATOM 3680 C CA . GLU B 1 15 ? 13.562 -2.934 23.797 1 95.81 15 GLU B CA 1
ATOM 3681 C C . GLU B 1 15 ? 14.453 -4.07 23.312 1 95.81 15 GLU B C 1
ATOM 3683 O O . GLU B 1 15 ? 15.57 -3.828 22.844 1 95.81 15 GLU B O 1
ATOM 3688 N N . GLU B 1 16 ? 13.961 -5.258 23.406 1 95.31 16 GLU B N 1
ATOM 3689 C CA . GLU B 1 16 ? 14.727 -6.406 22.922 1 95.31 16 GLU B CA 1
ATOM 3690 C C . GLU B 1 16 ? 14.938 -6.336 21.406 1 95.31 16 GLU B C 1
ATOM 3692 O O . GLU B 1 16 ? 16 -6.699 20.922 1 95.31 16 GLU B O 1
ATOM 3697 N N . MET B 1 17 ? 13.945 -5.863 20.719 1 95.69 17 MET B N 1
ATOM 3698 C CA . MET B 1 17 ? 14.086 -5.691 19.266 1 95.69 17 MET B CA 1
ATOM 3699 C C . MET B 1 17 ? 15.141 -4.633 18.953 1 95.69 17 MET B C 1
ATOM 3701 O O . MET B 1 17 ? 15.945 -4.805 18.031 1 95.69 17 MET B O 1
ATOM 3705 N N . ARG B 1 18 ? 15.086 -3.566 19.719 1 95.19 18 ARG B N 1
ATOM 3706 C CA . ARG B 1 18 ? 16.031 -2.467 19.516 1 95.19 18 ARG B CA 1
ATOM 3707 C C . ARG B 1 18 ? 17.469 -2.938 19.688 1 95.19 18 ARG B C 1
ATOM 3709 O O . ARG B 1 18 ? 18.359 -2.475 18.984 1 95.19 18 ARG B O 1
ATOM 3716 N N . MET B 1 19 ? 17.641 -3.934 20.5 1 94.19 19 MET B N 1
ATOM 3717 C CA . MET B 1 19 ? 18.984 -4.367 20.844 1 94.19 19 MET B CA 1
ATOM 3718 C C . MET B 1 19 ? 19.328 -5.68 20.156 1 94.19 19 MET B C 1
ATOM 3720 O O . MET B 1 19 ? 20.375 -6.281 20.438 1 94.19 19 MET B O 1
ATOM 3724 N N . LEU B 1 20 ? 18.516 -6.129 19.328 1 95.19 20 LEU B N 1
ATOM 3725 C CA . LEU B 1 20 ? 18.734 -7.422 18.688 1 95.19 20 LEU B CA 1
ATOM 3726 C C . LEU B 1 20 ? 20.047 -7.434 17.922 1 95.19 20 LEU B C 1
ATOM 3728 O O . LEU B 1 20 ? 20.281 -6.555 17.094 1 95.19 20 LEU B O 1
ATOM 3732 N N . VAL B 1 21 ? 20.859 -8.398 18.172 1 93.88 21 VAL B N 1
ATOM 3733 C CA . VAL B 1 21 ? 22.141 -8.555 17.484 1 93.88 21 VAL B CA 1
ATOM 3734 C C . VAL B 1 21 ? 22 -9.586 16.375 1 93.88 21 VAL B C 1
ATOM 3736 O O . VAL B 1 21 ? 21.516 -10.695 16.594 1 93.88 21 VAL B O 1
ATOM 3739 N N . PRO B 1 22 ? 22.344 -9.227 15.211 1 95.06 22 PRO B N 1
ATOM 3740 C CA . PRO B 1 22 ? 22.328 -10.211 14.125 1 95.06 22 PRO B CA 1
ATOM 3741 C C . PRO B 1 22 ? 23.188 -11.438 14.438 1 95.06 22 PRO B C 1
ATOM 3743 O O . PRO B 1 22 ? 24.266 -11.305 15.039 1 95.06 22 PRO B O 1
ATOM 3746 N N . ALA B 1 23 ? 22.75 -12.562 14.031 1 94.25 23 ALA B N 1
ATOM 3747 C CA . ALA B 1 23 ? 23.438 -13.82 14.297 1 94.25 23 ALA B CA 1
ATOM 3748 C C . ALA B 1 23 ? 24.781 -13.875 13.562 1 94.25 23 ALA B C 1
ATOM 3750 O O . ALA B 1 23 ? 24.984 -13.164 12.57 1 94.25 23 ALA B O 1
ATOM 3751 N N . GLY B 1 24 ? 25.641 -14.688 14.07 1 90.38 24 GLY B N 1
ATOM 3752 C CA . GLY B 1 24 ? 26.953 -14.836 13.438 1 90.38 24 GLY B CA 1
ATOM 3753 C C . GLY B 1 24 ? 26.906 -15.664 12.172 1 90.38 24 GLY B C 1
ATOM 3754 O O . GLY B 1 24 ? 27.562 -15.328 11.18 1 90.38 24 GLY B O 1
ATOM 3755 N N . ASP B 1 25 ? 26.094 -16.672 12.211 1 92.94 25 ASP B N 1
ATOM 3756 C CA . ASP B 1 25 ? 25.984 -17.594 11.086 1 92.94 25 ASP B CA 1
ATOM 3757 C C . ASP B 1 25 ? 24.859 -17.172 10.141 1 92.94 25 ASP B C 1
ATOM 3759 O O . ASP B 1 25 ? 23.812 -16.719 10.586 1 92.94 25 ASP B O 1
ATOM 3763 N N . ASP B 1 26 ? 25.141 -17.391 8.828 1 93.25 26 ASP B N 1
ATOM 3764 C CA . ASP B 1 26 ? 24.203 -16.922 7.82 1 93.25 26 ASP B CA 1
ATOM 3765 C C . ASP B 1 26 ? 22.891 -17.719 7.875 1 93.25 26 ASP B C 1
ATOM 3767 O O . ASP B 1 26 ? 21.812 -17.156 7.656 1 93.25 26 ASP B O 1
ATOM 3771 N N . ALA B 1 27 ? 22.969 -18.984 8.094 1 93.38 27 ALA B N 1
ATOM 3772 C CA . ALA B 1 27 ? 21.75 -19.781 8.242 1 93.38 27 ALA B CA 1
ATOM 3773 C C . ALA B 1 27 ? 20.906 -19.25 9.391 1 93.38 27 ALA B C 1
ATOM 3775 O O . ALA B 1 27 ? 19.672 -19.203 9.289 1 93.38 27 ALA B O 1
ATOM 3776 N N . ASP B 1 28 ? 21.578 -18.859 10.445 1 94.62 28 ASP B N 1
ATOM 3777 C CA . ASP B 1 28 ? 20.875 -18.312 11.594 1 94.62 28 ASP B CA 1
ATOM 3778 C C . ASP B 1 28 ? 20.328 -16.922 11.297 1 94.62 28 ASP B C 1
ATOM 3780 O O . ASP B 1 28 ? 19.25 -16.547 11.789 1 94.62 28 ASP B O 1
ATOM 3784 N N . LYS B 1 29 ? 21.047 -16.078 10.516 1 96.38 29 LYS B N 1
ATOM 3785 C CA . LYS B 1 29 ? 20.516 -14.789 10.094 1 96.38 29 LYS B CA 1
ATOM 3786 C C . LYS B 1 29 ? 19.219 -14.969 9.297 1 96.38 29 LYS B C 1
ATOM 3788 O O . LYS B 1 29 ? 18.266 -14.211 9.484 1 96.38 29 LYS B O 1
ATOM 3793 N N . VAL B 1 30 ? 19.203 -15.969 8.438 1 95.56 30 VAL B N 1
ATOM 3794 C CA . VAL B 1 30 ? 18.016 -16.281 7.645 1 95.56 30 VAL B CA 1
ATOM 3795 C C . VAL B 1 30 ? 16.875 -16.688 8.57 1 95.56 30 VAL B C 1
ATOM 3797 O O . VAL B 1 30 ? 15.734 -16.25 8.398 1 95.56 30 VAL B O 1
ATOM 3800 N N . ALA B 1 31 ? 17.188 -17.469 9.562 1 95.31 31 ALA B N 1
ATOM 3801 C CA . ALA B 1 31 ? 16.188 -17.891 10.539 1 95.31 31 ALA B CA 1
ATOM 3802 C C . ALA B 1 31 ? 15.664 -16.703 11.344 1 95.31 31 ALA B C 1
ATOM 3804 O O . ALA B 1 31 ? 14.484 -16.641 11.68 1 95.31 31 ALA B O 1
ATOM 3805 N N . GLN B 1 32 ? 16.562 -15.781 11.672 1 96.94 32 GLN B N 1
ATOM 3806 C CA . GLN B 1 32 ? 16.172 -14.562 12.367 1 96.94 32 GLN B CA 1
ATOM 3807 C C . GLN B 1 32 ? 15.18 -13.758 11.539 1 96.94 32 GLN B C 1
ATOM 3809 O O . GLN B 1 32 ? 14.172 -13.273 12.062 1 96.94 32 GLN B O 1
ATOM 3814 N N . LEU B 1 33 ? 15.461 -13.602 10.258 1 97.06 33 LEU B N 1
ATOM 3815 C CA . LEU B 1 33 ? 14.578 -12.852 9.367 1 97.06 33 LEU B CA 1
ATOM 3816 C C . LEU B 1 33 ? 13.203 -13.508 9.297 1 97.06 33 LEU B C 1
ATOM 3818 O O . LEU B 1 33 ? 12.18 -12.82 9.352 1 97.06 33 LEU B O 1
ATOM 3822 N N . ALA B 1 34 ? 13.203 -14.82 9.195 1 96.44 34 ALA B N 1
ATOM 3823 C CA . ALA B 1 34 ? 11.945 -15.555 9.164 1 96.44 34 ALA B CA 1
ATOM 3824 C C . ALA B 1 34 ? 11.156 -15.344 10.461 1 96.44 34 ALA B C 1
ATOM 3826 O O . ALA B 1 34 ? 9.945 -15.117 10.43 1 96.44 34 ALA B O 1
ATOM 3827 N N . ALA B 1 35 ? 11.852 -15.422 11.555 1 97.62 35 ALA B N 1
ATOM 3828 C CA . ALA B 1 35 ? 11.203 -15.266 12.859 1 97.62 35 ALA B CA 1
ATOM 3829 C C . ALA B 1 35 ? 10.664 -13.852 13.039 1 97.62 35 ALA B C 1
ATOM 3831 O O . ALA B 1 35 ? 9.602 -13.656 13.617 1 97.62 35 ALA B O 1
ATOM 3832 N N . LEU B 1 36 ? 11.406 -12.891 12.602 1 98.19 36 LEU B N 1
ATOM 3833 C CA . LEU B 1 36 ? 10.969 -11.5 12.688 1 98.19 36 LEU B CA 1
ATOM 3834 C C . LEU B 1 36 ? 9.727 -11.273 11.836 1 98.19 36 LEU B C 1
ATOM 3836 O O . LEU B 1 36 ? 8.82 -10.539 12.25 1 98.19 36 LEU B O 1
ATOM 3840 N N . GLU B 1 37 ? 9.672 -11.859 10.688 1 96.69 37 GLU B N 1
ATOM 3841 C CA . GLU B 1 37 ? 8.477 -11.781 9.852 1 96.69 37 GLU B CA 1
ATOM 3842 C C . GLU B 1 37 ? 7.273 -12.406 10.539 1 96.69 37 GLU B C 1
ATOM 3844 O O . GLU B 1 37 ? 6.176 -11.844 10.516 1 96.69 37 GLU B O 1
ATOM 3849 N N . LYS B 1 38 ? 7.5 -13.539 11.156 1 97.75 38 LYS B N 1
ATOM 3850 C CA . LYS B 1 38 ? 6.434 -14.195 11.914 1 97.75 38 LYS B CA 1
ATOM 3851 C C . LYS B 1 38 ? 5.961 -13.32 13.07 1 97.75 38 LYS B C 1
ATOM 3853 O O . LYS B 1 38 ? 4.766 -13.266 13.359 1 97.75 38 LYS B O 1
ATOM 3858 N N . LEU B 1 39 ? 6.891 -12.68 13.695 1 98.06 39 LEU B N 1
ATOM 3859 C CA . LEU B 1 39 ? 6.551 -11.797 14.805 1 98.06 39 LEU B CA 1
ATOM 3860 C C . LEU B 1 39 ? 5.652 -10.656 14.344 1 98.06 39 LEU B C 1
ATOM 3862 O O . LEU B 1 39 ? 4.684 -10.312 15.023 1 98.06 39 LEU B O 1
ATOM 3866 N N . GLN B 1 40 ? 5.941 -10.062 13.211 1 97.81 40 GLN B N 1
ATOM 3867 C CA . GLN B 1 40 ? 5.105 -8.992 12.672 1 97.81 40 GLN B CA 1
ATOM 3868 C C . GLN B 1 40 ? 3.689 -9.492 12.398 1 97.81 40 GLN B C 1
ATOM 3870 O O . GLN B 1 40 ? 2.715 -8.805 12.703 1 97.81 40 GLN B O 1
ATOM 3875 N N . ALA B 1 41 ? 3.604 -10.664 11.836 1 98.31 41 ALA B N 1
ATOM 3876 C CA . ALA B 1 41 ? 2.299 -11.25 11.555 1 98.31 41 ALA B CA 1
ATOM 3877 C C . ALA B 1 41 ? 1.524 -11.516 12.844 1 98.31 41 ALA B C 1
ATOM 3879 O O . ALA B 1 41 ? 0.348 -11.164 12.953 1 98.31 41 ALA B O 1
ATOM 3880 N N . SER B 1 42 ? 2.182 -12.125 13.812 1 98.5 42 SER B N 1
ATOM 3881 C CA . SER B 1 42 ? 1.532 -12.438 15.078 1 98.5 42 SER B CA 1
ATOM 3882 C C . SER B 1 42 ? 1.124 -11.172 15.82 1 98.5 42 SER B C 1
ATOM 3884 O O . SER B 1 42 ? 0.09 -11.141 16.484 1 98.5 42 SER B O 1
ATOM 3886 N N . ALA B 1 43 ? 1.939 -10.148 15.75 1 98.38 43 ALA B N 1
ATOM 3887 C CA . ALA B 1 43 ? 1.59 -8.859 16.344 1 98.38 43 ALA B CA 1
ATOM 3888 C C . ALA B 1 43 ? 0.347 -8.273 15.672 1 98.38 43 ALA B C 1
ATOM 3890 O O . ALA B 1 43 ? -0.506 -7.688 16.344 1 98.38 43 ALA B O 1
ATOM 3891 N N . ALA B 1 44 ? 0.245 -8.414 14.359 1 98.44 44 ALA B N 1
ATOM 3892 C CA . ALA B 1 44 ? -0.941 -7.949 13.648 1 98.44 44 ALA B CA 1
ATOM 3893 C C . ALA B 1 44 ? -2.195 -8.664 14.148 1 98.44 44 ALA B C 1
ATOM 3895 O O . ALA B 1 44 ? -3.246 -8.039 14.312 1 98.44 44 ALA B O 1
ATOM 3896 N N . ALA B 1 45 ? -2.066 -9.938 14.359 1 98.69 45 ALA B N 1
ATOM 3897 C CA . ALA B 1 45 ? -3.186 -10.711 14.891 1 98.69 45 ALA B CA 1
ATOM 3898 C C . ALA B 1 45 ? -3.551 -10.242 16.297 1 98.69 45 ALA B C 1
ATOM 3900 O O . ALA B 1 45 ? -4.73 -10.156 16.641 1 98.69 45 ALA B O 1
ATOM 3901 N N . ALA B 1 46 ? -2.562 -9.961 17.109 1 98.56 46 ALA B N 1
ATOM 3902 C CA . ALA B 1 46 ? -2.797 -9.461 18.453 1 98.56 46 ALA B CA 1
ATOM 3903 C C . ALA B 1 46 ? -3.496 -8.102 18.438 1 98.56 46 ALA B C 1
ATOM 3905 O O . ALA B 1 46 ? -4.418 -7.859 19.219 1 98.56 46 ALA B O 1
ATOM 3906 N N . ILE B 1 47 ? -3.082 -7.234 17.516 1 98.56 47 ILE B N 1
ATOM 3907 C CA . ILE B 1 47 ? -3.729 -5.938 17.344 1 98.56 47 ILE B CA 1
ATOM 3908 C C . ILE B 1 47 ? -5.207 -6.137 17.016 1 98.56 47 ILE B C 1
ATOM 3910 O O . ILE B 1 47 ? -6.07 -5.469 17.594 1 98.56 47 ILE B O 1
ATOM 3914 N N . ALA B 1 48 ? -5.461 -7.062 16.109 1 98.69 48 ALA B N 1
ATOM 3915 C CA . ALA B 1 48 ? -6.844 -7.348 15.742 1 98.69 48 ALA B CA 1
ATOM 3916 C C . ALA B 1 48 ? -7.66 -7.797 16.953 1 98.69 48 ALA B C 1
ATOM 3918 O O . ALA B 1 48 ? -8.773 -7.32 17.156 1 98.69 48 ALA B O 1
ATOM 3919 N N . ARG B 1 49 ? -7.129 -8.672 17.797 1 98.12 49 ARG B N 1
ATOM 3920 C CA . ARG B 1 49 ? -7.836 -9.195 18.969 1 98.12 49 ARG B CA 1
ATOM 3921 C C . ARG B 1 49 ? -8.094 -8.094 19.984 1 98.12 49 ARG B C 1
ATOM 3923 O O . ARG B 1 49 ? -9.211 -7.938 20.469 1 98.12 49 ARG B O 1
ATOM 3930 N N . VAL B 1 50 ? -7.051 -7.312 20.281 1 98.25 50 VAL B N 1
ATOM 3931 C CA . VAL B 1 50 ? -7.191 -6.242 21.25 1 98.25 50 VAL B CA 1
ATOM 3932 C C . VAL B 1 50 ? -8.188 -5.203 20.75 1 98.25 50 VAL B C 1
ATOM 3934 O O . VAL B 1 50 ? -8.992 -4.676 21.516 1 98.25 50 VAL B O 1
ATOM 3937 N N . SER B 1 51 ? -8.18 -4.91 19.422 1 98.44 51 SER B N 1
ATOM 3938 C CA . SER B 1 51 ? -9.078 -3.93 18.828 1 98.44 51 SER B CA 1
ATOM 3939 C C . SER B 1 51 ? -10.531 -4.363 18.953 1 98.44 51 SER B C 1
ATOM 3941 O O . SER B 1 51 ? -11.398 -3.547 19.281 1 98.44 51 SER B O 1
ATOM 3943 N N . THR B 1 52 ? -10.82 -5.633 18.703 1 98.12 52 THR B N 1
ATOM 3944 C CA . THR B 1 52 ? -12.188 -6.133 18.781 1 98.12 52 THR B CA 1
ATOM 3945 C C . THR B 1 52 ? -12.695 -6.117 20.219 1 98.12 52 THR B C 1
ATOM 3947 O O . THR B 1 52 ? -13.844 -5.75 20.469 1 98.12 52 THR B O 1
ATOM 3950 N N . GLU B 1 53 ? -11.859 -6.504 21.125 1 97.75 53 GLU B N 1
ATOM 3951 C CA . GLU B 1 53 ? -12.25 -6.457 22.531 1 97.75 53 GLU B CA 1
ATOM 3952 C C . GLU B 1 53 ? -12.484 -5.023 23 1 97.75 53 GLU B C 1
ATOM 3954 O O . GLU B 1 53 ? -13.391 -4.762 23.797 1 97.75 53 GLU B O 1
ATOM 3959 N N . PHE B 1 54 ? -11.633 -4.133 22.562 1 97.88 54 PHE B N 1
ATOM 3960 C CA . PHE B 1 54 ? -11.781 -2.717 22.891 1 97.88 54 PHE B CA 1
ATOM 3961 C C . PHE B 1 54 ? -13.109 -2.182 22.375 1 97.88 54 PHE B C 1
ATOM 3963 O O . PHE B 1 54 ? -13.812 -1.465 23.094 1 97.88 54 PHE B O 1
ATOM 3970 N N . LEU B 1 55 ? -13.461 -2.541 21.172 1 97.12 55 LEU B N 1
ATOM 3971 C CA . LEU B 1 55 ? -14.734 -2.139 20.594 1 97.12 55 LEU B CA 1
ATOM 3972 C C . LEU B 1 55 ? -15.898 -2.6 21.469 1 97.12 55 LEU B C 1
ATOM 3974 O O . LEU B 1 55 ? -16.797 -1.812 21.797 1 97.12 55 LEU B O 1
ATOM 3978 N N . GLU B 1 56 ? -15.914 -3.842 21.875 1 97.06 56 GLU B N 1
ATOM 3979 C CA . GLU B 1 56 ? -16.984 -4.383 22.703 1 97.06 56 GLU B CA 1
ATOM 3980 C C . GLU B 1 56 ? -17.062 -3.68 24.062 1 97.06 56 GLU B C 1
ATOM 3982 O O . GLU B 1 56 ? -18.141 -3.34 24.531 1 97.06 56 GLU B O 1
ATOM 3987 N N . SER B 1 57 ? -15.906 -3.496 24.594 1 96.62 57 SER B N 1
ATOM 3988 C CA . SER B 1 57 ? -15.852 -2.807 25.891 1 96.62 57 SER B CA 1
ATOM 3989 C C . SER B 1 57 ? -16.391 -1.386 25.781 1 96.62 57 SER B C 1
ATOM 3991 O O . SER B 1 57 ? -17.141 -0.93 26.641 1 96.62 57 SER B O 1
ATOM 3993 N N . GLN B 1 58 ? -16 -0.658 24.734 1 95.12 58 GLN B N 1
ATOM 3994 C CA . GLN B 1 58 ? -16.484 0.701 24.516 1 95.12 58 GLN B CA 1
ATOM 3995 C C . GLN B 1 58 ? -18 0.725 24.328 1 95.12 58 GLN B C 1
ATOM 3997 O O . GLN B 1 58 ? -18.672 1.609 24.844 1 95.12 58 GLN B O 1
ATOM 4002 N N . ARG B 1 59 ? -18.531 -0.212 23.625 1 95.62 59 ARG B N 1
ATOM 4003 C CA . ARG B 1 59 ? -19.969 -0.305 23.406 1 95.62 59 ARG B CA 1
ATOM 4004 C C . ARG B 1 59 ? -20.703 -0.54 24.734 1 95.62 59 ARG B C 1
ATOM 4006 O O . ARG B 1 59 ? -21.734 0.072 25 1 95.62 59 ARG B O 1
ATOM 4013 N N . ASP B 1 60 ? -20.172 -1.435 25.5 1 95.75 60 ASP B N 1
ATOM 4014 C CA . ASP B 1 60 ? -20.766 -1.722 26.797 1 95.75 60 ASP B CA 1
ATOM 4015 C C . ASP B 1 60 ? -20.766 -0.48 27.688 1 95.75 60 ASP B C 1
ATOM 4017 O O . ASP B 1 60 ? -21.781 -0.163 28.312 1 95.75 60 ASP B O 1
ATOM 4021 N N . ARG B 1 61 ? -19.641 0.19 27.75 1 92.94 61 ARG B N 1
ATOM 4022 C CA . ARG B 1 61 ? -19.531 1.406 28.547 1 92.94 61 ARG B CA 1
ATOM 4023 C C . ARG B 1 61 ? -20.516 2.467 28.078 1 92.94 61 ARG B C 1
ATOM 4025 O O . ARG B 1 61 ? -21.156 3.129 28.891 1 92.94 61 ARG B O 1
ATOM 4032 N N . GLN B 1 62 ? -20.641 2.619 26.828 1 92.94 62 GLN B N 1
ATOM 4033 C CA . GLN B 1 62 ? -21.547 3.607 26.25 1 92.94 62 GLN B CA 1
ATOM 4034 C C . GLN B 1 62 ? -23 3.227 26.5 1 92.94 62 GLN B C 1
ATOM 4036 O O . GLN B 1 62 ? -23.844 4.094 26.688 1 92.94 62 GLN B O 1
ATOM 4041 N N . ARG B 1 63 ? -23.25 1.946 26.5 1 94.81 63 ARG B N 1
ATOM 4042 C CA . ARG B 1 63 ? -24.578 1.48 26.875 1 94.81 63 ARG B CA 1
ATOM 4043 C C . ARG B 1 63 ? -24.922 1.91 28.312 1 94.81 63 ARG B C 1
ATOM 4045 O O . ARG B 1 63 ? -26 2.439 28.562 1 94.81 63 ARG B O 1
ATOM 4052 N N . ASP B 1 64 ? -24.016 1.745 29.125 1 94.19 64 ASP B N 1
ATOM 4053 C CA . ASP B 1 64 ? -24.203 2.1 30.516 1 94.19 64 ASP B CA 1
ATOM 4054 C C . ASP B 1 64 ? -24.391 3.607 30.688 1 94.19 64 ASP B C 1
ATOM 4056 O O . ASP B 1 64 ? -25.062 4.059 31.609 1 94.19 64 ASP B O 1
ATOM 4060 N N . LEU B 1 65 ? -23.812 4.398 29.766 1 92.12 65 LEU B N 1
ATOM 4061 C CA . LEU B 1 65 ? -23.891 5.855 29.812 1 92.12 65 LEU B CA 1
ATOM 4062 C C . LEU B 1 65 ? -25.141 6.348 29.094 1 92.12 65 LEU B C 1
ATOM 4064 O O . LEU B 1 65 ? -25.359 7.559 28.984 1 92.12 65 LEU B O 1
ATOM 4068 N N . GLY B 1 66 ? -25.891 5.41 28.469 1 92.81 66 GLY B N 1
ATOM 4069 C CA . GLY B 1 66 ? -27.172 5.77 27.891 1 92.81 66 GLY B CA 1
ATOM 4070 C C . GLY B 1 66 ? -27.078 6.164 26.422 1 92.81 66 GLY B C 1
ATOM 4071 O O . GLY B 1 66 ? -28.016 6.734 25.859 1 92.81 66 GLY B O 1
ATOM 4072 N N . VAL B 1 67 ? -25.953 5.891 25.859 1 91.69 67 VAL B N 1
ATOM 4073 C CA . VAL B 1 67 ? -25.812 6.184 24.438 1 91.69 67 VAL B CA 1
ATOM 4074 C C . VAL B 1 67 ? -26.703 5.254 23.609 1 91.69 67 VAL B C 1
ATOM 4076 O O . VAL B 1 67 ? -26.719 4.043 23.844 1 91.69 67 VAL B O 1
ATOM 4079 N N . PRO B 1 68 ? -27.5 5.828 22.672 1 94.19 68 PRO B N 1
ATOM 4080 C CA . PRO B 1 68 ? -28.359 4.98 21.828 1 94.19 68 PRO B CA 1
ATOM 4081 C C . PRO B 1 68 ? -27.562 3.922 21.062 1 94.19 68 PRO B C 1
ATOM 4083 O O . PRO B 1 68 ? -26.422 4.168 20.672 1 94.19 68 PRO B O 1
ATOM 4086 N N . SER B 1 69 ? -28.234 2.779 20.828 1 93.5 69 SER B N 1
ATOM 4087 C CA . SER B 1 69 ? -27.578 1.608 20.266 1 93.5 69 SER B CA 1
ATOM 4088 C C . SER B 1 69 ? -26.922 1.939 18.922 1 93.5 69 SER B C 1
ATOM 4090 O O . SER B 1 69 ? -25.797 1.505 18.656 1 93.5 69 SER B O 1
ATOM 4092 N N . HIS B 1 70 ? -27.516 2.75 18.125 1 91.38 70 HIS B N 1
ATOM 4093 C CA . HIS B 1 70 ? -27.031 3.02 16.766 1 91.38 70 HIS B CA 1
ATOM 4094 C C . HIS B 1 70 ? -25.844 3.977 16.797 1 91.38 70 HIS B C 1
ATOM 4096 O O . HIS B 1 70 ? -25.172 4.145 15.781 1 91.38 70 HIS B O 1
ATOM 4102 N N . ARG B 1 71 ? -25.484 4.453 17.938 1 91.06 71 ARG B N 1
ATOM 4103 C CA . ARG B 1 71 ? -24.391 5.422 18.047 1 91.06 71 ARG B CA 1
ATOM 4104 C C . ARG B 1 71 ? -23.203 4.828 18.797 1 91.06 71 ARG B C 1
ATOM 4106 O O . ARG B 1 71 ? -22.156 5.461 18.906 1 91.06 71 ARG B O 1
ATOM 4113 N N . ARG B 1 72 ? -23.453 3.635 19.297 1 92.94 72 ARG B N 1
ATOM 4114 C CA . ARG B 1 72 ? -22.406 3.039 20.109 1 92.94 72 ARG B CA 1
ATOM 4115 C C . ARG B 1 72 ? -21.234 2.555 19.25 1 92.94 72 ARG B C 1
ATOM 4117 O O . ARG B 1 72 ? -21.453 2.006 18.172 1 92.94 72 ARG B O 1
ATOM 4124 N N . GLY B 1 73 ? -19.984 2.803 19.703 1 93.31 73 GLY B N 1
ATOM 4125 C CA . GLY B 1 73 ? -18.781 2.309 19.062 1 93.31 73 GLY B CA 1
ATOM 4126 C C . GLY B 1 73 ? -18.297 3.201 17.922 1 93.31 73 GLY B C 1
ATOM 4127 O O . GLY B 1 73 ? -17.281 2.906 17.281 1 93.31 73 GLY B O 1
ATOM 4128 N N . ARG B 1 74 ? -18.875 4.309 17.703 1 90.06 74 ARG B N 1
ATOM 4129 C CA . ARG B 1 74 ? -18.609 5.16 16.547 1 90.06 74 ARG B CA 1
ATOM 4130 C C . ARG B 1 74 ? -17.219 5.773 16.609 1 90.06 74 ARG B C 1
ATOM 4132 O O . ARG B 1 74 ? -16.594 6.043 15.586 1 90.06 74 ARG B O 1
ATOM 4139 N N . ASP B 1 75 ? -16.672 5.965 17.75 1 92.62 75 ASP B N 1
ATOM 4140 C CA . ASP B 1 75 ? -15.406 6.672 17.875 1 92.62 75 ASP B CA 1
ATOM 4141 C C . ASP B 1 75 ? -14.273 5.711 18.234 1 92.62 75 ASP B C 1
ATOM 4143 O O . ASP B 1 75 ? -13.148 6.137 18.5 1 92.62 75 ASP B O 1
ATOM 4147 N N . THR B 1 76 ? -14.633 4.402 18.297 1 95.19 76 THR B N 1
ATOM 4148 C CA . THR B 1 76 ? -13.641 3.416 18.719 1 95.19 76 THR B CA 1
ATOM 4149 C C . THR B 1 76 ? -12.469 3.396 17.75 1 95.19 76 THR B C 1
ATOM 4151 O O . THR B 1 76 ? -11.305 3.402 18.156 1 95.19 76 THR B O 1
ATOM 4154 N N . ALA B 1 77 ? -12.734 3.41 16.453 1 95.81 77 ALA B N 1
ATOM 4155 C CA . ALA B 1 77 ? -11.68 3.404 15.43 1 95.81 77 ALA B CA 1
ATOM 4156 C C . ALA B 1 77 ? -10.797 4.641 15.555 1 95.81 77 ALA B C 1
ATOM 4158 O O . ALA B 1 77 ? -9.594 4.574 15.297 1 95.81 77 ALA B O 1
ATOM 4159 N N . ASP B 1 78 ? -11.352 5.754 15.969 1 93 78 ASP B N 1
ATOM 4160 C CA . ASP B 1 78 ? -10.594 6.992 16.109 1 93 78 ASP B CA 1
ATOM 4161 C C . ASP B 1 78 ? -9.609 6.906 17.266 1 93 78 ASP B C 1
ATOM 4163 O O . ASP B 1 78 ? -8.484 7.398 17.172 1 93 78 ASP B O 1
ATOM 4167 N N . GLN B 1 79 ? -10.047 6.258 18.344 1 94.44 79 GLN B N 1
ATOM 4168 C CA . GLN B 1 79 ? -9.141 6.035 19.469 1 94.44 79 GLN B CA 1
ATOM 4169 C C . GLN B 1 79 ? -8.016 5.074 19.094 1 94.44 79 GLN B C 1
ATOM 4171 O O . GLN B 1 79 ? -6.859 5.289 19.453 1 94.44 79 GLN B O 1
ATOM 4176 N N . ILE B 1 80 ? -8.344 4.078 18.328 1 96.44 80 ILE B N 1
ATOM 4177 C CA . ILE B 1 80 ? -7.359 3.113 17.844 1 96.44 80 ILE B CA 1
ATOM 4178 C C . ILE B 1 80 ? -6.375 3.803 16.906 1 96.44 80 ILE B C 1
ATOM 4180 O O . ILE B 1 80 ? -5.172 3.545 16.969 1 96.44 80 ILE B O 1
ATOM 4184 N N . ALA B 1 81 ? -6.887 4.652 16.016 1 96.19 81 ALA B N 1
ATOM 4185 C CA . ALA B 1 81 ? -6.059 5.406 15.078 1 96.19 81 ALA B CA 1
ATOM 4186 C C . ALA B 1 81 ? -4.98 6.199 15.812 1 96.19 81 ALA B C 1
ATOM 4188 O O . ALA B 1 81 ? -3.807 6.156 15.438 1 96.19 81 ALA B O 1
ATOM 4189 N N . LEU B 1 82 ? -5.355 6.859 16.859 1 93.06 82 LEU B N 1
ATOM 4190 C CA . LEU B 1 82 ? -4.422 7.664 17.641 1 93.06 82 LEU B CA 1
ATOM 4191 C C . LEU B 1 82 ? -3.385 6.777 18.328 1 93.06 82 LEU B C 1
ATOM 4193 O O . LEU B 1 82 ? -2.186 7.055 18.266 1 93.06 82 LEU B O 1
ATOM 4197 N N . ALA B 1 83 ? -3.82 5.703 18.906 1 94.44 83 ALA B N 1
ATOM 4198 C CA . ALA B 1 83 ? -2.92 4.801 19.609 1 94.44 83 ALA B CA 1
ATOM 4199 C C . ALA B 1 83 ? -1.887 4.195 18.672 1 94.44 83 ALA B C 1
ATOM 4201 O O . ALA B 1 83 ? -0.718 4.043 19.031 1 94.44 83 ALA B O 1
ATOM 4202 N N . ARG B 1 84 ? -2.301 3.898 17.469 1 96.56 84 ARG B N 1
ATOM 4203 C CA . ARG B 1 84 ? -1.444 3.209 16.5 1 96.56 84 ARG B CA 1
ATOM 4204 C C . ARG B 1 84 ? -0.771 4.199 15.562 1 96.56 84 ARG B C 1
ATOM 4206 O O . ARG B 1 84 ? 0.016 3.805 14.695 1 96.56 84 ARG B O 1
ATOM 4213 N N . ARG B 1 85 ? -1.148 5.418 15.633 1 94.5 85 ARG B N 1
ATOM 4214 C CA . ARG B 1 85 ? -0.587 6.484 14.805 1 94.5 85 ARG B CA 1
ATOM 4215 C C . ARG B 1 85 ? -0.874 6.242 13.328 1 94.5 85 ARG B C 1
ATOM 4217 O O . ARG B 1 85 ? 0.028 6.332 12.492 1 94.5 85 ARG B O 1
ATOM 4224 N N . ILE B 1 86 ? -2.104 5.844 13.062 1 94.56 86 ILE B N 1
ATOM 4225 C CA . ILE B 1 86 ? -2.58 5.672 11.688 1 94.56 86 ILE B CA 1
ATOM 4226 C C . ILE B 1 86 ? -3.822 6.531 11.469 1 94.56 86 ILE B C 1
ATOM 4228 O O . ILE B 1 86 ? -4.371 7.098 12.414 1 94.56 86 ILE B O 1
ATOM 4232 N N . SER B 1 87 ? -4.238 6.668 10.211 1 93.31 87 SER B N 1
ATOM 4233 C CA . SER B 1 87 ? -5.418 7.48 9.906 1 93.31 87 SER B CA 1
ATOM 4234 C C . SER B 1 87 ? -6.691 6.816 10.43 1 93.31 87 SER B C 1
ATOM 4236 O O . SER B 1 87 ? -6.773 5.59 10.5 1 93.31 87 SER B O 1
ATOM 4238 N N . PRO B 1 88 ? -7.695 7.625 10.781 1 92 88 PRO B N 1
ATOM 4239 C CA . PRO B 1 88 ? -8.977 7.066 11.219 1 92 88 PRO B CA 1
ATOM 4240 C C . PRO B 1 88 ? -9.602 6.141 10.172 1 92 88 PRO B C 1
ATOM 4242 O O . PRO B 1 88 ? -10.188 5.117 10.531 1 92 88 PRO B O 1
ATOM 4245 N N . SER B 1 89 ? -9.469 6.5 8.938 1 93 89 SER B N 1
ATOM 4246 C CA . SER B 1 89 ? -10.008 5.641 7.887 1 93 89 SER B CA 1
ATOM 4247 C C . SER B 1 89 ? -9.32 4.281 7.875 1 93 89 SER B C 1
ATOM 4249 O O . SER B 1 89 ? -9.977 3.248 7.73 1 93 89 SER B O 1
ATOM 4251 N N . GLN B 1 90 ? -8.039 4.297 8.023 1 94.38 90 GLN B N 1
ATOM 4252 C CA . GLN B 1 90 ? -7.305 3.037 8.102 1 94.38 90 GLN B CA 1
ATOM 4253 C C . GLN B 1 90 ? -7.715 2.232 9.328 1 94.38 90 GLN B C 1
ATOM 4255 O O . GLN B 1 90 ? -7.879 1.013 9.25 1 94.38 90 GLN B O 1
ATOM 4260 N N . ALA B 1 91 ? -7.836 2.914 10.438 1 95.38 91 ALA B N 1
ATOM 4261 C CA . ALA B 1 91 ? -8.25 2.232 11.664 1 95.38 91 ALA B CA 1
ATOM 4262 C C . ALA B 1 91 ? -9.625 1.594 11.5 1 95.38 91 ALA B C 1
ATOM 4264 O O . ALA B 1 91 ? -9.875 0.501 12.016 1 95.38 91 ALA B O 1
ATOM 4265 N N . SER B 1 92 ? -10.523 2.303 10.82 1 96.19 92 SER B N 1
ATOM 4266 C CA . SER B 1 92 ? -11.844 1.745 10.562 1 96.19 92 SER B CA 1
ATOM 4267 C C . SER B 1 92 ? -11.75 0.476 9.719 1 96.19 92 SER B C 1
ATOM 4269 O O . SER B 1 92 ? -12.406 -0.522 10.016 1 96.19 92 SER B O 1
ATOM 4271 N N . ARG B 1 93 ? -10.922 0.521 8.703 1 95.88 93 ARG B N 1
ATOM 4272 C CA . ARG B 1 93 ? -10.719 -0.655 7.859 1 95.88 93 ARG B CA 1
ATOM 4273 C C . ARG B 1 93 ? -10.094 -1.797 8.656 1 95.88 93 ARG B C 1
ATOM 4275 O O . ARG B 1 93 ? -10.484 -2.955 8.5 1 95.88 93 ARG B O 1
ATOM 4282 N N . ASP B 1 94 ? -9.156 -1.465 9.469 1 97.75 94 ASP B N 1
ATOM 4283 C CA . ASP B 1 94 ? -8.492 -2.473 10.289 1 97.75 94 ASP B CA 1
ATOM 4284 C C . ASP B 1 94 ? -9.469 -3.105 11.281 1 97.75 94 ASP B C 1
ATOM 4286 O O . ASP B 1 94 ? -9.406 -4.309 11.539 1 97.75 94 ASP B O 1
ATOM 4290 N N . LEU B 1 95 ? -10.312 -2.258 11.852 1 97.75 95 LEU B N 1
ATOM 4291 C CA . LEU B 1 95 ? -11.297 -2.768 12.812 1 97.75 95 LEU B CA 1
ATOM 4292 C C . LEU B 1 95 ? -12.297 -3.691 12.125 1 97.75 95 LEU B C 1
ATOM 4294 O O . LEU B 1 95 ? -12.672 -4.727 12.68 1 97.75 95 LEU B O 1
ATOM 4298 N N . LYS B 1 96 ? -12.734 -3.303 10.945 1 97.44 96 LYS B N 1
ATOM 4299 C CA . LYS B 1 96 ? -13.602 -4.18 10.164 1 97.44 96 LYS B CA 1
ATOM 4300 C C . LYS B 1 96 ? -12.922 -5.512 9.875 1 97.44 96 LYS B C 1
ATOM 4302 O O . LYS B 1 96 ? -13.531 -6.574 10.008 1 97.44 96 LYS B O 1
ATOM 4307 N N . PHE B 1 97 ? -11.719 -5.473 9.516 1 98.25 97 PHE B N 1
ATOM 4308 C CA . PHE B 1 97 ? -10.906 -6.652 9.266 1 98.25 97 PHE B CA 1
ATOM 4309 C C . PHE B 1 97 ? -10.781 -7.504 10.523 1 98.25 97 PHE B C 1
ATOM 4311 O O . PHE B 1 97 ? -10.938 -8.727 10.469 1 98.25 97 PHE B O 1
ATOM 4318 N N . ALA B 1 98 ? -10.516 -6.867 11.633 1 98.69 98 ALA B N 1
ATOM 4319 C CA . ALA B 1 98 ? -10.375 -7.551 12.914 1 98.69 98 ALA B CA 1
ATOM 4320 C C . ALA B 1 98 ? -11.648 -8.32 13.266 1 98.69 98 ALA B C 1
ATOM 4322 O O . ALA B 1 98 ? -11.586 -9.469 13.695 1 98.69 98 ALA B O 1
ATOM 4323 N N . ARG B 1 99 ? -12.734 -7.723 13.102 1 97.94 99 ARG B N 1
ATOM 4324 C CA . ARG B 1 99 ? -14.008 -8.367 13.391 1 97.94 99 ARG B CA 1
ATOM 4325 C C . ARG B 1 99 ? -14.242 -9.562 12.469 1 97.94 99 ARG B C 1
ATOM 4327 O O . ARG B 1 99 ? -14.719 -10.609 12.906 1 97.94 99 ARG B O 1
ATOM 4334 N N . ALA B 1 100 ? -13.891 -9.391 11.203 1 97.94 100 ALA B N 1
ATOM 4335 C CA . ALA B 1 100 ? -14.047 -10.484 10.25 1 97.94 100 ALA B CA 1
ATOM 4336 C C . ALA B 1 100 ? -13.188 -11.68 10.641 1 97.94 100 ALA B C 1
ATOM 4338 O O . ALA B 1 100 ? -13.617 -12.828 10.531 1 97.94 100 ALA B O 1
ATOM 4339 N N . LEU B 1 101 ? -11.969 -11.438 11.055 1 98 101 LEU B N 1
ATOM 4340 C CA . LEU B 1 101 ? -11.078 -12.508 11.492 1 98 101 LEU B CA 1
ATOM 4341 C C . LEU B 1 101 ? -11.703 -13.297 12.633 1 98 101 LEU B C 1
ATOM 4343 O O . LEU B 1 101 ? -11.656 -14.531 12.641 1 98 101 LEU B O 1
ATOM 4347 N N . ARG B 1 102 ? -12.266 -12.586 13.516 1 96.88 102 ARG B N 1
ATOM 4348 C CA . ARG B 1 102 ? -12.836 -13.211 14.703 1 96.88 102 ARG B CA 1
ATOM 4349 C C . ARG B 1 102 ? -14.117 -13.977 14.359 1 96.88 102 ARG B C 1
ATOM 4351 O O . ARG B 1 102 ? -14.281 -15.133 14.758 1 96.88 102 ARG B O 1
ATOM 4358 N N . ASP B 1 103 ? -14.969 -13.391 13.609 1 97.25 103 ASP B N 1
ATOM 4359 C CA . ASP B 1 103 ? -16.344 -13.867 13.469 1 97.25 103 ASP B CA 1
ATOM 4360 C C . ASP B 1 103 ? -16.484 -14.812 12.273 1 97.25 103 ASP B C 1
ATOM 4362 O O . ASP B 1 103 ? -17.266 -15.758 12.305 1 97.25 103 ASP B O 1
ATOM 4366 N N . ASP B 1 104 ? -15.656 -14.594 11.219 1 97.12 104 ASP B N 1
ATOM 4367 C CA . ASP B 1 104 ? -15.984 -15.242 9.953 1 97.12 104 ASP B CA 1
ATOM 4368 C C . ASP B 1 104 ? -14.797 -16.047 9.422 1 97.12 104 ASP B C 1
ATOM 4370 O O . ASP B 1 104 ? -14.977 -16.984 8.641 1 97.12 104 ASP B O 1
ATOM 4374 N N . LEU B 1 105 ? -13.586 -15.648 9.812 1 98 105 LEU B N 1
ATOM 4375 C CA . LEU B 1 105 ? -12.398 -16.25 9.234 1 98 105 LEU B CA 1
ATOM 4376 C C . LEU B 1 105 ? -11.469 -16.781 10.32 1 98 105 LEU B C 1
ATOM 4378 O O . LEU B 1 105 ? -10.273 -16.469 10.32 1 98 105 LEU B O 1
ATOM 4382 N N . PRO B 1 106 ? -11.906 -17.656 11.188 1 97.5 106 PRO B N 1
ATOM 4383 C CA . PRO B 1 106 ? -11.094 -18.047 12.336 1 97.5 106 PRO B CA 1
ATOM 4384 C C . PRO B 1 106 ? -9.875 -18.875 11.938 1 97.5 106 PRO B C 1
ATOM 4386 O O . PRO B 1 106 ? -8.844 -18.812 12.617 1 97.5 106 PRO B O 1
ATOM 4389 N N . VAL B 1 107 ? -9.938 -19.656 10.906 1 98.19 107 VAL B N 1
ATOM 4390 C CA . VAL B 1 107 ? -8.781 -20.453 10.508 1 98.19 107 VAL B CA 1
ATOM 4391 C C . VAL B 1 107 ? -7.684 -19.547 9.961 1 98.19 107 VAL B C 1
ATOM 4393 O O . VAL B 1 107 ? -6.508 -19.703 10.305 1 98.19 107 VAL B O 1
ATOM 4396 N N . THR B 1 108 ? -8.109 -18.594 9.141 1 98.31 108 THR B N 1
ATOM 4397 C CA . THR B 1 108 ? -7.172 -17.578 8.664 1 98.31 108 THR B CA 1
ATOM 4398 C C . THR B 1 108 ? -6.566 -16.812 9.836 1 98.31 108 THR B C 1
ATOM 4400 O O . THR B 1 108 ? -5.363 -16.531 9.852 1 98.31 108 THR B O 1
ATOM 4403 N N . ALA B 1 109 ? -7.363 -16.5 10.812 1 98.38 109 ALA B N 1
ATOM 4404 C CA . ALA B 1 109 ? -6.914 -15.781 12.008 1 98.38 109 ALA B CA 1
ATOM 4405 C C . ALA B 1 109 ? -5.848 -16.578 12.758 1 98.38 109 ALA B C 1
ATOM 4407 O O . ALA B 1 109 ? -4.852 -16.016 13.211 1 98.38 109 ALA B O 1
ATOM 4408 N N . ASP B 1 110 ? -6.051 -17.828 12.844 1 97.81 110 ASP B N 1
ATOM 4409 C CA . ASP B 1 110 ? -5.113 -18.703 13.547 1 97.81 110 ASP B CA 1
ATOM 4410 C C . ASP B 1 110 ? -3.771 -18.766 12.82 1 97.81 110 ASP B C 1
ATOM 4412 O O . ASP B 1 110 ? -2.717 -18.75 13.461 1 97.81 110 ASP B O 1
ATOM 4416 N N . LEU B 1 111 ? -3.855 -18.859 11.516 1 98.19 111 LEU B N 1
ATOM 4417 C CA . LEU B 1 111 ? -2.635 -18.875 10.719 1 98.19 111 LEU B CA 1
ATOM 4418 C C . LEU B 1 111 ? -1.86 -17.562 10.883 1 98.19 111 LEU B C 1
ATOM 4420 O O . LEU B 1 111 ? -0.631 -17.578 10.984 1 98.19 111 LEU B O 1
ATOM 4424 N N . LEU B 1 112 ? -2.59 -16.422 10.914 1 98.44 112 LEU B N 1
ATOM 4425 C CA . LEU B 1 112 ? -1.969 -15.125 11.117 1 98.44 112 LEU B CA 1
ATOM 4426 C C . LEU B 1 112 ? -1.336 -15.039 12.508 1 98.44 112 LEU B C 1
ATOM 4428 O O . LEU B 1 112 ? -0.194 -14.594 12.641 1 98.44 112 LEU B O 1
ATOM 4432 N N . ALA B 1 113 ? -2.008 -15.516 13.508 1 98.31 113 ALA B N 1
ATOM 4433 C CA . ALA B 1 113 ? -1.538 -15.469 14.891 1 98.31 113 ALA B CA 1
ATOM 4434 C C . ALA B 1 113 ? -0.283 -16.312 15.07 1 98.31 113 ALA B C 1
ATOM 4436 O O . ALA B 1 113 ? 0.602 -15.969 15.852 1 98.31 113 ALA B O 1
ATOM 4437 N N . ALA B 1 114 ? -0.228 -17.391 14.297 1 97.31 114 ALA B N 1
ATOM 4438 C CA . ALA B 1 114 ? 0.921 -18.281 14.375 1 97.31 114 ALA B CA 1
ATOM 4439 C C . ALA B 1 114 ? 2.08 -17.766 13.523 1 97.31 114 ALA B C 1
ATOM 4441 O O . ALA B 1 114 ? 3.182 -18.312 13.57 1 97.31 114 ALA B O 1
ATOM 4442 N N . GLY B 1 115 ? 1.799 -16.734 12.742 1 97.38 115 GLY B N 1
ATOM 4443 C CA . GLY B 1 115 ? 2.814 -16.188 11.859 1 97.38 115 GLY B CA 1
ATOM 4444 C C . GLY B 1 115 ? 3.025 -17.016 10.609 1 97.38 115 GLY B C 1
ATOM 4445 O O . GLY B 1 115 ? 4.047 -16.891 9.93 1 97.38 115 GLY B O 1
ATOM 4446 N N . GLU B 1 116 ? 2.127 -17.859 10.305 1 96.56 116 GLU B N 1
ATOM 4447 C CA . GLU B 1 116 ? 2.262 -18.766 9.164 1 96.56 116 GLU B CA 1
ATOM 4448 C C . GLU B 1 116 ? 1.877 -18.078 7.859 1 96.56 116 GLU B C 1
ATOM 4450 O O . GLU B 1 116 ? 2.201 -18.562 6.773 1 96.56 116 GLU B O 1
ATOM 4455 N N . ILE B 1 117 ? 1.098 -17 7.984 1 97.25 117 ILE B N 1
ATOM 4456 C CA . ILE B 1 117 ? 0.806 -16.141 6.844 1 97.25 117 ILE B CA 1
ATOM 4457 C C . ILE B 1 117 ? 1.026 -14.68 7.227 1 97.25 117 ILE B C 1
ATOM 4459 O O . ILE B 1 117 ? 1.053 -14.344 8.414 1 97.25 117 ILE B O 1
ATOM 4463 N N . SER B 1 118 ? 1.228 -13.875 6.211 1 96.75 118 SER B N 1
ATOM 4464 C CA . SER B 1 118 ? 1.391 -12.445 6.441 1 96.75 118 SER B CA 1
ATOM 4465 C C . SER B 1 118 ? 0.04 -11.75 6.598 1 96.75 118 SER B C 1
ATOM 4467 O O . SER B 1 118 ? -0.996 -12.312 6.23 1 96.75 118 SER B O 1
ATOM 4469 N N . GLU B 1 119 ? 0.113 -10.562 7.184 1 97.69 119 GLU B N 1
ATOM 4470 C CA . GLU B 1 119 ? -1.094 -9.742 7.281 1 97.69 119 GLU B CA 1
ATOM 4471 C C . GLU B 1 119 ? -1.674 -9.453 5.902 1 97.69 119 GLU B C 1
ATOM 4473 O O . GLU B 1 119 ? -2.895 -9.406 5.73 1 97.69 119 GLU B O 1
ATOM 4478 N N . ARG B 1 120 ? -0.835 -9.25 4.906 1 96.5 120 ARG B N 1
ATOM 4479 C CA . ARG B 1 120 ? -1.29 -8.953 3.555 1 96.5 120 ARG B CA 1
ATOM 4480 C C . ARG B 1 120 ? -2.094 -10.109 2.977 1 96.5 120 ARG B C 1
ATOM 4482 O O . ARG B 1 120 ? -3.109 -9.898 2.311 1 96.5 120 ARG B O 1
ATOM 4489 N N . VAL B 1 121 ? -1.67 -11.297 3.234 1 96.44 121 VAL B N 1
ATOM 4490 C CA . VAL B 1 121 ? -2.377 -12.484 2.77 1 96.44 121 VAL B CA 1
ATOM 4491 C C . VAL B 1 121 ? -3.736 -12.578 3.459 1 96.44 121 VAL B C 1
ATOM 4493 O O . VAL B 1 121 ? -4.758 -12.812 2.805 1 96.44 121 VAL B O 1
ATOM 4496 N N . ALA B 1 122 ? -3.75 -12.406 4.77 1 98.38 122 ALA B N 1
ATOM 4497 C CA . ALA B 1 122 ? -5.008 -12.445 5.508 1 98.38 122 ALA B CA 1
ATOM 4498 C C . ALA B 1 122 ? -5.977 -11.383 4.996 1 98.38 122 ALA B C 1
ATOM 4500 O O . ALA B 1 122 ? -7.172 -11.648 4.852 1 98.38 122 ALA B O 1
ATOM 4501 N N . ARG B 1 123 ? -5.457 -10.234 4.707 1 97.56 123 ARG B N 1
ATOM 4502 C CA . ARG B 1 123 ? -6.285 -9.148 4.195 1 97.56 123 ARG B CA 1
ATOM 4503 C C . ARG B 1 123 ? -6.824 -9.477 2.807 1 97.56 123 ARG B C 1
ATOM 4505 O O . ARG B 1 123 ? -7.938 -9.078 2.459 1 97.56 123 ARG B O 1
ATOM 4512 N N . ALA B 1 124 ? -6.047 -10.125 2.012 1 94.81 124 ALA B N 1
ATOM 4513 C CA . ALA B 1 124 ? -6.516 -10.539 0.693 1 94.81 124 ALA B CA 1
ATOM 4514 C C . ALA B 1 124 ? -7.727 -11.469 0.81 1 94.81 124 ALA B C 1
ATOM 4516 O O . ALA B 1 124 ? -8.719 -11.297 0.094 1 94.81 124 ALA B O 1
ATOM 4517 N N . VAL B 1 125 ? -7.66 -12.391 1.719 1 96.5 125 VAL B N 1
ATOM 4518 C CA . VAL B 1 125 ? -8.773 -13.312 1.934 1 96.5 125 VAL B CA 1
ATOM 4519 C C . VAL B 1 125 ? -10.008 -12.531 2.383 1 96.5 125 VAL B C 1
ATOM 4521 O O . VAL B 1 125 ? -11.102 -12.75 1.864 1 96.5 125 VAL B O 1
ATOM 4524 N N . HIS B 1 126 ? -9.758 -11.625 3.293 1 97.12 126 HIS B N 1
ATOM 4525 C CA . HIS B 1 126 ? -10.852 -10.797 3.793 1 97.12 126 HIS B CA 1
ATOM 4526 C C . HIS B 1 126 ? -11.492 -9.992 2.668 1 97.12 126 HIS B C 1
ATOM 4528 O O . HIS B 1 126 ? -12.711 -10 2.512 1 97.12 126 HIS B O 1
ATOM 4534 N N . ARG B 1 127 ? -10.719 -9.375 1.899 1 93.69 127 ARG B N 1
ATOM 4535 C CA . ARG B 1 127 ? -11.203 -8.5 0.839 1 93.69 127 ARG B CA 1
ATOM 4536 C C . ARG B 1 127 ? -12.031 -9.273 -0.18 1 93.69 127 ARG B C 1
ATOM 4538 O O . ARG B 1 127 ? -13.086 -8.812 -0.619 1 93.69 127 ARG B O 1
ATOM 4545 N N . GLU B 1 128 ? -11.594 -10.5 -0.478 1 90.62 128 GLU B N 1
ATOM 4546 C CA . GLU B 1 128 ? -12.219 -11.273 -1.547 1 90.62 128 GLU B CA 1
ATOM 4547 C C . GLU B 1 128 ? -13.5 -11.945 -1.064 1 90.62 128 GLU B C 1
ATOM 4549 O O . GLU B 1 128 ? -14.289 -12.438 -1.871 1 90.62 128 GLU B O 1
ATOM 4554 N N . THR B 1 129 ? -13.781 -11.914 0.243 1 93.62 129 THR B N 1
ATOM 4555 C CA . THR B 1 129 ? -14.938 -12.641 0.761 1 93.62 129 THR B CA 1
ATOM 4556 C C . THR B 1 129 ? -15.875 -11.703 1.508 1 93.62 129 THR B C 1
ATOM 4558 O O . THR B 1 129 ? -16.922 -12.125 2.006 1 93.62 129 THR B O 1
ATOM 4561 N N . ASP B 1 130 ? -15.539 -10.469 1.595 1 92.31 130 ASP B N 1
ATOM 4562 C CA . ASP B 1 130 ? -16.219 -9.477 2.426 1 92.31 130 ASP B CA 1
ATOM 4563 C C . ASP B 1 130 ? -17.688 -9.344 2.027 1 92.31 130 ASP B C 1
ATOM 4565 O O . ASP B 1 130 ? -18.531 -8.977 2.852 1 92.31 130 ASP B O 1
ATOM 4569 N N . HIS B 1 131 ? -18.109 -9.711 0.876 1 88.06 131 HIS B N 1
ATOM 4570 C CA . HIS B 1 131 ? -19.453 -9.516 0.378 1 88.06 131 HIS B CA 1
ATOM 4571 C C . HIS B 1 131 ? -20.328 -10.75 0.635 1 88.06 131 HIS B C 1
ATOM 4573 O O . HIS B 1 131 ? -21.547 -10.703 0.45 1 88.06 131 HIS B O 1
ATOM 4579 N N . LEU B 1 132 ? -19.75 -11.781 1.131 1 92.81 132 LEU B N 1
ATOM 4580 C CA . LEU B 1 132 ? -20.453 -13.047 1.295 1 92.81 132 LEU B CA 1
ATOM 4581 C C . LEU B 1 132 ? -21.109 -13.141 2.676 1 92.81 132 LEU B C 1
ATOM 4583 O O . LEU B 1 132 ? -20.797 -12.328 3.559 1 92.81 132 LEU B O 1
ATOM 4587 N N . SER B 1 133 ? -22.047 -14.078 2.775 1 93.56 133 SER B N 1
ATOM 4588 C CA . SER B 1 133 ? -22.656 -14.344 4.07 1 93.56 133 SER B CA 1
ATOM 4589 C C . SER B 1 133 ? -21.672 -14.953 5.047 1 93.56 133 SER B C 1
ATOM 4591 O O . SER B 1 133 ? -20.625 -15.484 4.637 1 93.56 133 SER B O 1
ATOM 4593 N N . ALA B 1 134 ? -21.969 -14.906 6.277 1 94.81 134 ALA B N 1
ATOM 4594 C CA . ALA B 1 134 ? -21.125 -15.461 7.324 1 94.81 134 ALA B CA 1
ATOM 4595 C C . ALA B 1 134 ? -20.859 -16.953 7.09 1 94.81 134 ALA B C 1
ATOM 4597 O O . ALA B 1 134 ? -19.719 -17.422 7.234 1 94.81 134 ALA B O 1
ATOM 4598 N N . ASP B 1 135 ? -21.891 -17.609 6.691 1 94.31 135 ASP B N 1
ATOM 4599 C CA . ASP B 1 135 ? -21.781 -19.047 6.457 1 94.31 135 ASP B CA 1
ATOM 4600 C C . ASP B 1 135 ? -20.859 -19.328 5.266 1 94.31 135 ASP B C 1
ATOM 4602 O O . ASP B 1 135 ? -20.031 -20.234 5.32 1 94.31 135 ASP B O 1
ATOM 4606 N N . GLN B 1 136 ? -21.031 -18.594 4.293 1 94.12 136 GLN B N 1
ATOM 4607 C CA . GLN B 1 136 ? -20.203 -18.766 3.104 1 94.12 136 GLN B CA 1
ATOM 4608 C C . GLN B 1 136 ? -18.75 -18.453 3.404 1 94.12 136 GLN B C 1
ATOM 4610 O O . GLN B 1 136 ? -17.844 -19.172 2.969 1 94.12 136 GLN B O 1
ATOM 4615 N N . ARG B 1 137 ? -18.516 -17.438 4.145 1 96.19 137 ARG B N 1
ATOM 4616 C CA .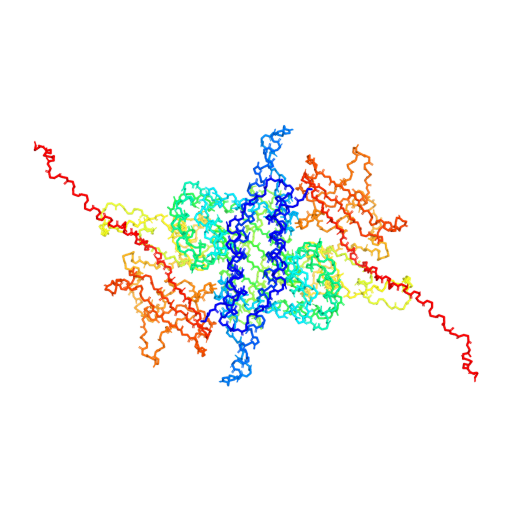 ARG B 1 137 ? -17.156 -17.047 4.504 1 96.19 137 ARG B CA 1
ATOM 4617 C C . ARG B 1 137 ? -16.469 -18.125 5.336 1 96.19 137 ARG B C 1
ATOM 4619 O O . ARG B 1 137 ? -15.312 -18.469 5.102 1 96.19 137 ARG B O 1
ATOM 4626 N N . SER B 1 138 ? -17.203 -18.656 6.242 1 95.56 138 SER B N 1
ATOM 4627 C CA . SER B 1 138 ? -16.656 -19.703 7.094 1 95.56 138 SER B CA 1
ATOM 4628 C C . SER B 1 138 ? -16.281 -20.938 6.273 1 95.56 138 SER B C 1
ATOM 4630 O O . SER B 1 138 ? -15.266 -21.578 6.543 1 95.56 138 SER B O 1
ATOM 4632 N N . ALA B 1 139 ? -17.094 -21.25 5.336 1 94.75 139 ALA B N 1
ATOM 4633 C CA . ALA B 1 139 ? -16.812 -22.391 4.465 1 94.75 139 ALA B CA 1
ATOM 4634 C C . ALA B 1 139 ? -15.562 -22.156 3.631 1 94.75 139 ALA B C 1
ATOM 4636 O O . ALA B 1 139 ? -14.703 -23.031 3.523 1 94.75 139 ALA B O 1
ATOM 4637 N N . ILE B 1 140 ? -15.453 -21.016 3.123 1 94.12 140 ILE B N 1
ATOM 4638 C CA . ILE B 1 140 ? -14.305 -20.656 2.305 1 94.12 140 ILE B CA 1
ATOM 4639 C C . ILE B 1 140 ? -13.047 -20.609 3.174 1 94.12 140 ILE B C 1
ATOM 4641 O O . ILE B 1 140 ? -11.969 -21.016 2.742 1 94.12 140 ILE B O 1
ATOM 4645 N N . ASP B 1 141 ? -13.156 -20.062 4.352 1 97.25 141 ASP B N 1
ATOM 4646 C CA . ASP B 1 141 ? -12.055 -19.984 5.309 1 97.25 141 ASP B CA 1
ATOM 4647 C C . ASP B 1 141 ? -11.43 -21.375 5.516 1 97.25 141 ASP B C 1
ATOM 4649 O O . ASP B 1 141 ? -10.211 -21.531 5.406 1 97.25 141 ASP B O 1
ATOM 4653 N N . ARG B 1 142 ? -12.219 -22.344 5.68 1 95.12 142 ARG B N 1
ATOM 4654 C CA . ARG B 1 142 ? -11.742 -23.703 5.902 1 95.12 142 ARG B CA 1
ATOM 4655 C C . ARG B 1 142 ? -11.133 -24.297 4.633 1 95.12 142 ARG B C 1
ATOM 4657 O O . ARG B 1 142 ? -10.117 -24.984 4.691 1 95.12 142 ARG B O 1
ATOM 4664 N N . GLU B 1 143 ? -11.695 -23.938 3.584 1 91.06 143 GLU B N 1
ATOM 4665 C CA . GLU B 1 143 ? -11.266 -24.5 2.309 1 91.06 143 GLU B CA 1
ATOM 4666 C C . GLU B 1 143 ? -9.914 -23.922 1.888 1 91.06 143 GLU B C 1
ATOM 4668 O O . GLU B 1 143 ? -9 -24.672 1.534 1 91.06 143 GLU B O 1
ATOM 4673 N N . VAL B 1 144 ? -9.789 -22.641 2.02 1 92.44 144 VAL B N 1
ATOM 4674 C CA . VAL B 1 144 ? -8.648 -21.953 1.425 1 92.44 144 VAL B CA 1
ATOM 4675 C C . VAL B 1 144 ? -7.504 -21.875 2.434 1 92.44 144 VAL B C 1
ATOM 4677 O O . VAL B 1 144 ? -6.332 -21.875 2.053 1 92.44 144 VAL B O 1
ATOM 4680 N N . ALA B 1 145 ? -7.785 -21.859 3.723 1 91.88 145 ALA B N 1
ATOM 4681 C CA . ALA B 1 145 ? -6.805 -21.594 4.77 1 91.88 145 ALA B CA 1
ATOM 4682 C C . ALA B 1 145 ? -5.676 -22.609 4.746 1 91.88 145 ALA B C 1
ATOM 4684 O O . ALA B 1 145 ? -4.52 -22.281 5.004 1 91.88 145 ALA B O 1
ATOM 4685 N N . ARG B 1 146 ? -5.922 -23.797 4.34 1 85.69 146 ARG B N 1
ATOM 4686 C CA . ARG B 1 146 ? -4.926 -24.859 4.359 1 85.69 146 ARG B CA 1
ATOM 4687 C C . ARG B 1 146 ? -3.818 -24.594 3.348 1 85.69 146 ARG B C 1
ATOM 4689 O O . ARG B 1 146 ? -2.678 -25.016 3.543 1 85.69 146 ARG B O 1
ATOM 4696 N N . ARG B 1 147 ? -4.094 -23.859 2.414 1 88.81 147 ARG B N 1
ATOM 4697 C CA . ARG B 1 147 ? -3.141 -23.625 1.333 1 88.81 147 ARG B CA 1
ATOM 4698 C C . ARG B 1 147 ? -2.412 -22.297 1.521 1 88.81 147 ARG B C 1
ATOM 4700 O O . ARG B 1 147 ? -1.39 -22.047 0.875 1 88.81 147 ARG B O 1
ATOM 4707 N N . LEU B 1 148 ? -2.826 -21.438 2.395 1 93.19 148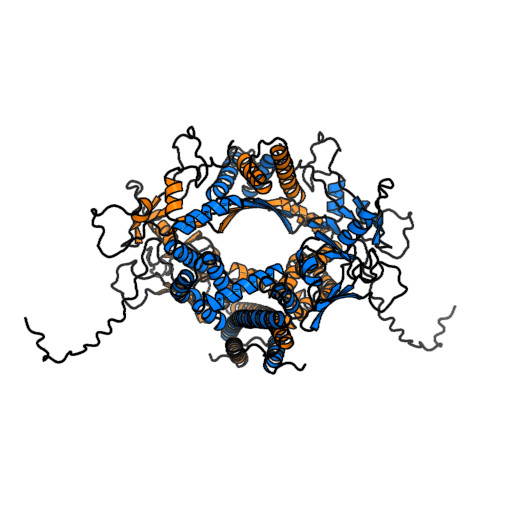 LEU B N 1
ATOM 4708 C CA . LEU B 1 148 ? -2.422 -20.047 2.455 1 93.19 148 LEU B CA 1
ATOM 4709 C C . LEU B 1 148 ? -0.936 -19.922 2.777 1 93.19 148 LEU B C 1
ATOM 4711 O O . LEU B 1 148 ? -0.239 -19.078 2.199 1 93.19 148 LEU B O 1
ATOM 4715 N N . PRO B 1 149 ? -0.309 -20.766 3.689 1 91.31 149 PRO B N 1
ATOM 4716 C CA . PRO B 1 149 ? 1.085 -20.562 4.09 1 91.31 149 PRO B CA 1
ATOM 4717 C C . PRO B 1 149 ? 2.053 -20.641 2.91 1 91.31 149 PRO B C 1
ATOM 4719 O O . PRO B 1 149 ? 3.117 -20.016 2.938 1 91.31 149 PRO B O 1
ATOM 4722 N N . GLY B 1 150 ? 1.738 -21.219 1.857 1 87.44 150 GLY B N 1
ATOM 4723 C CA . GLY B 1 150 ? 2.629 -21.344 0.715 1 87.44 150 GLY B CA 1
ATOM 4724 C C . GLY B 1 150 ? 2.266 -20.422 -0.431 1 87.44 150 GLY B C 1
ATOM 4725 O O . GLY B 1 150 ? 2.916 -20.438 -1.479 1 87.44 150 GLY B O 1
ATOM 4726 N N . LEU B 1 151 ? 1.309 -19.531 -0.197 1 90.19 151 LEU B N 1
ATOM 4727 C CA . LEU B 1 151 ? 0.798 -18.719 -1.294 1 90.19 151 LEU B CA 1
ATOM 4728 C C . LEU B 1 151 ? 1.247 -17.281 -1.149 1 90.19 151 LEU B C 1
ATOM 4730 O O . LEU B 1 151 ? 1.325 -16.75 -0.035 1 90.19 151 LEU B O 1
ATOM 4734 N N . SER B 1 152 ? 1.571 -16.641 -2.293 1 90.25 152 SER B N 1
ATOM 4735 C CA . SER B 1 152 ? 1.769 -15.203 -2.336 1 90.25 152 SER B CA 1
ATOM 4736 C C . SER B 1 152 ? 0.45 -14.461 -2.146 1 90.25 152 SER B C 1
ATOM 4738 O O . SER B 1 152 ? -0.619 -15.07 -2.137 1 90.25 152 SER B O 1
ATOM 4740 N N . VAL B 1 153 ? 0.535 -13.203 -1.98 1 91.31 153 VAL B N 1
ATOM 4741 C CA . VAL B 1 153 ? -0.657 -12.375 -1.832 1 91.31 153 VAL B CA 1
ATOM 4742 C C . VAL B 1 153 ? -1.543 -12.516 -3.068 1 91.31 153 VAL B C 1
ATOM 4744 O O . VAL B 1 153 ? -2.76 -12.672 -2.953 1 91.31 153 VAL B O 1
ATOM 4747 N N . LYS B 1 154 ? -0.925 -12.445 -4.223 1 86.38 154 LYS B N 1
ATOM 4748 C CA . LYS B 1 154 ? -1.667 -12.57 -5.477 1 86.38 154 LYS B CA 1
ATOM 4749 C C . LYS B 1 154 ? -2.344 -13.93 -5.582 1 86.38 154 LYS B C 1
ATOM 4751 O O . LYS B 1 154 ? -3.508 -14.023 -5.977 1 86.38 154 LYS B O 1
ATOM 4756 N N . GLU B 1 155 ? -1.62 -14.992 -5.23 1 86 155 GLU B N 1
ATOM 4757 C CA . GLU B 1 155 ? -2.158 -16.344 -5.285 1 86 155 GLU B CA 1
ATOM 4758 C C . GLU B 1 155 ? -3.273 -16.547 -4.262 1 86 155 GLU B C 1
ATOM 4760 O O . GLU B 1 155 ? -4.277 -17.203 -4.547 1 86 155 GLU B O 1
ATOM 4765 N N . ALA B 1 156 ? -3.102 -16.016 -3.066 1 92.06 156 ALA B N 1
ATOM 4766 C CA . ALA B 1 156 ? -4.137 -16.094 -2.039 1 92.06 156 ALA B CA 1
ATOM 4767 C C . ALA B 1 156 ? -5.402 -15.367 -2.484 1 92.06 156 ALA B C 1
ATOM 4769 O O . ALA B 1 156 ? -6.512 -15.867 -2.295 1 92.06 156 ALA B O 1
ATOM 4770 N N . SER B 1 157 ? -5.188 -14.195 -3.064 1 90.69 157 SER B N 1
ATOM 4771 C CA . SER B 1 157 ? -6.316 -13.438 -3.598 1 90.69 157 SER B CA 1
ATOM 4772 C C . SER B 1 157 ? -7.055 -14.234 -4.668 1 90.69 157 SER B C 1
ATOM 4774 O O . SER B 1 157 ? -8.289 -14.32 -4.648 1 90.69 157 SER B O 1
ATOM 4776 N N . ALA B 1 158 ? -6.348 -14.852 -5.578 1 83.62 158 ALA B N 1
ATOM 4777 C CA . ALA B 1 158 ? -6.949 -15.633 -6.652 1 83.62 158 ALA B CA 1
ATOM 4778 C C . ALA B 1 158 ? -7.703 -16.844 -6.102 1 83.62 158 ALA B C 1
ATOM 4780 O O . ALA B 1 158 ? -8.805 -17.156 -6.562 1 83.62 158 ALA B O 1
ATOM 4781 N N . ALA B 1 159 ? -7.094 -17.5 -5.125 1 86.31 159 ALA B N 1
ATOM 4782 C CA . ALA B 1 159 ? -7.723 -18.672 -4.516 1 86.31 159 ALA B CA 1
ATOM 4783 C C . ALA B 1 159 ? -9.016 -18.297 -3.809 1 86.31 159 ALA B C 1
ATOM 4785 O O . ALA B 1 159 ? -10.047 -18.953 -3.979 1 86.31 159 ALA B O 1
ATOM 4786 N N . ALA B 1 160 ? -8.961 -17.219 -3.045 1 91.88 160 ALA B N 1
ATOM 4787 C CA . ALA B 1 160 ? -10.141 -16.75 -2.328 1 91.88 160 ALA B CA 1
ATOM 4788 C C . ALA B 1 160 ? -11.219 -16.281 -3.297 1 91.88 160 ALA B C 1
ATOM 4790 O O . ALA B 1 160 ? -12.406 -16.547 -3.1 1 91.88 160 ALA B O 1
ATOM 4791 N N . LYS B 1 161 ? -10.805 -15.586 -4.293 1 86.75 161 LYS B N 1
ATOM 4792 C CA . LYS B 1 161 ? -11.734 -15.102 -5.312 1 86.75 161 LYS B CA 1
ATOM 4793 C C . LYS B 1 161 ? -12.445 -16.25 -6.012 1 86.75 161 LYS B C 1
ATOM 4795 O O . LYS B 1 161 ? -13.656 -16.219 -6.207 1 86.75 161 LYS B O 1
ATOM 4800 N N . ARG B 1 162 ? -11.703 -17.25 -6.391 1 82.56 162 ARG B N 1
ATOM 4801 C CA . ARG B 1 162 ? -12.273 -18.422 -7.031 1 82.56 162 ARG B CA 1
ATOM 4802 C C . ARG B 1 162 ? -13.305 -19.094 -6.129 1 82.56 162 ARG B C 1
ATOM 4804 O O . ARG B 1 162 ? -14.398 -19.453 -6.578 1 82.56 162 ARG B O 1
ATOM 4811 N N . ALA B 1 163 ? -12.922 -19.281 -4.914 1 86.38 163 ALA B N 1
ATOM 4812 C CA . ALA B 1 163 ? -13.836 -19.891 -3.947 1 86.38 163 ALA B CA 1
ATOM 4813 C C . ALA B 1 163 ? -15.086 -19.047 -3.76 1 86.38 163 ALA B C 1
ATOM 4815 O O . ALA B 1 163 ? -16.188 -19.562 -3.646 1 86.38 163 ALA B O 1
ATOM 4816 N N . ALA B 1 164 ? -14.898 -17.734 -3.73 1 88.06 164 ALA B N 1
ATOM 4817 C CA . ALA B 1 164 ? -16.016 -16.828 -3.557 1 88.06 164 ALA B CA 1
ATOM 4818 C C . ALA B 1 164 ? -16.984 -16.891 -4.742 1 88.06 164 ALA B C 1
ATOM 4820 O O . ALA B 1 164 ? -18.203 -16.922 -4.562 1 88.06 164 ALA B O 1
ATOM 4821 N N . TYR B 1 165 ? -16.453 -16.938 -5.918 1 79.5 165 TYR B N 1
ATOM 4822 C CA . TYR B 1 165 ? -17.266 -17.031 -7.121 1 79.5 165 TYR B CA 1
ATOM 4823 C C . TYR B 1 165 ? -18.062 -18.328 -7.141 1 79.5 165 TYR B C 1
ATOM 4825 O O . TYR B 1 165 ? -19.219 -18.359 -7.562 1 79.5 165 TYR B O 1
ATOM 4833 N N . GLN B 1 166 ? -17.422 -19.344 -6.691 1 77.5 166 GLN B N 1
ATOM 4834 C CA . GLN B 1 166 ? -18.078 -20.641 -6.645 1 77.5 166 GLN B CA 1
ATOM 4835 C C . GLN B 1 166 ? -19.188 -20.672 -5.602 1 77.5 166 GLN B C 1
ATOM 4837 O O . GLN B 1 166 ? -20.234 -21.281 -5.809 1 77.5 166 GLN B O 1
ATOM 4842 N N . ALA B 1 167 ? -19.016 -20.016 -4.559 1 84.56 167 ALA B N 1
ATOM 4843 C CA . ALA B 1 167 ? -19.953 -20.031 -3.449 1 84.56 167 ALA B CA 1
ATOM 4844 C C . ALA B 1 167 ? -21.203 -19.234 -3.791 1 84.56 167 ALA B C 1
ATOM 4846 O O . ALA B 1 167 ? -22.312 -19.578 -3.361 1 84.56 167 ALA B O 1
ATOM 4847 N N . ASP B 1 168 ? -21.062 -18.156 -4.559 1 83.06 168 ASP B N 1
ATOM 4848 C CA . ASP B 1 168 ? -22.203 -17.312 -4.875 1 83.06 168 ASP B CA 1
ATOM 4849 C C . ASP B 1 168 ? -22.031 -16.625 -6.223 1 83.06 168 ASP B C 1
ATOM 4851 O O . ASP B 1 168 ? -21.828 -15.414 -6.285 1 83.06 168 ASP B O 1
ATOM 4855 N N . PRO B 1 169 ? -22.219 -17.406 -7.262 1 75.31 169 PRO B N 1
ATOM 4856 C CA . PRO B 1 169 ? -22.016 -16.859 -8.602 1 75.31 169 PRO B CA 1
ATOM 4857 C C . PRO B 1 169 ? -23 -15.719 -8.922 1 75.31 169 PRO B C 1
ATOM 4859 O O . PRO B 1 169 ? -22.625 -14.75 -9.594 1 75.31 169 PRO B O 1
ATOM 4862 N N . ALA B 1 170 ? -24.203 -15.844 -8.477 1 75.31 170 ALA B N 1
ATOM 4863 C CA . ALA B 1 170 ? -25.219 -14.844 -8.766 1 75.31 170 ALA B CA 1
ATOM 4864 C C . ALA B 1 170 ? -24.859 -13.484 -8.164 1 75.31 170 ALA B C 1
ATOM 4866 O O . ALA B 1 170 ? -24.969 -12.453 -8.828 1 75.31 170 ALA B O 1
ATOM 4867 N N . SER B 1 171 ? -24.391 -13.547 -6.988 1 78.62 171 SER B N 1
ATOM 4868 C CA . SER B 1 171 ? -24.016 -12.305 -6.328 1 78.62 171 SER B CA 1
ATOM 4869 C C . SER B 1 171 ? -22.797 -11.672 -7.008 1 78.62 171 SER B C 1
ATOM 4871 O O . SER B 1 171 ? -22.672 -10.445 -7.027 1 78.62 171 SER B O 1
ATOM 4873 N N . ALA B 1 172 ? -21.984 -12.516 -7.551 1 76.81 172 ALA B N 1
ATOM 4874 C CA . ALA B 1 172 ? -20.797 -11.992 -8.242 1 76.81 172 ALA B CA 1
ATOM 4875 C C . ALA B 1 172 ? -21.203 -11.156 -9.453 1 76.81 172 ALA B C 1
ATOM 4877 O O . ALA B 1 172 ? -20.625 -10.094 -9.703 1 76.81 172 ALA B O 1
ATOM 4878 N N . VAL B 1 173 ? -22.172 -11.633 -10.094 1 72.62 173 VAL B N 1
ATOM 4879 C CA . VAL B 1 173 ? -22.656 -10.922 -11.281 1 72.62 173 VAL B CA 1
ATOM 4880 C C . VAL B 1 173 ? -23.328 -9.609 -10.859 1 72.62 173 VAL B C 1
ATOM 4882 O O . VAL B 1 173 ? -23.078 -8.562 -11.469 1 72.62 173 VAL B O 1
ATOM 4885 N N . LYS B 1 174 ? -24.109 -9.68 -9.852 1 78.69 174 LYS B N 1
ATOM 4886 C CA . LYS B 1 174 ? -24.781 -8.484 -9.352 1 78.69 174 LYS B CA 1
ATOM 4887 C C . LYS B 1 174 ? -23.766 -7.449 -8.859 1 78.69 174 LYS B C 1
ATOM 4889 O O . LYS B 1 174 ? -23.922 -6.254 -9.102 1 78.69 174 LYS B O 1
ATOM 4894 N N . ARG B 1 175 ? -22.797 -7.902 -8.234 1 82.81 175 ARG B N 1
ATOM 4895 C CA . ARG B 1 175 ? -21.766 -7.008 -7.715 1 82.81 175 ARG B CA 1
ATOM 4896 C C . ARG B 1 175 ? -20.969 -6.367 -8.852 1 82.81 175 ARG B C 1
ATOM 4898 O O . ARG B 1 175 ? -20.578 -5.203 -8.75 1 82.81 175 ARG B O 1
ATOM 4905 N N . ALA B 1 176 ? -20.703 -7.172 -9.812 1 76.81 176 ALA B N 1
ATOM 4906 C CA . ALA B 1 176 ? -20.031 -6.617 -10.984 1 76.81 176 ALA B CA 1
ATOM 4907 C C . ALA B 1 176 ? -20.828 -5.48 -11.602 1 76.81 176 ALA B C 1
ATOM 4909 O O . ALA B 1 176 ? -20.281 -4.434 -11.945 1 76.81 176 ALA B O 1
ATOM 4910 N N . ALA B 1 177 ? -22.125 -5.684 -11.68 1 76.62 177 ALA B N 1
ATOM 4911 C CA . ALA B 1 177 ? -23.016 -4.668 -12.242 1 76.62 177 ALA B CA 1
ATOM 4912 C C . ALA B 1 177 ? -23.047 -3.422 -11.367 1 76.62 177 ALA B C 1
ATOM 4914 O O . ALA B 1 177 ? -23.016 -2.299 -11.875 1 76.62 177 ALA B O 1
ATOM 4915 N N . LYS B 1 178 ? -23.078 -3.615 -10.148 1 84.56 178 LYS B N 1
ATOM 4916 C CA . LYS B 1 178 ? -23.109 -2.5 -9.203 1 84.56 178 LYS B CA 1
ATOM 4917 C C . LYS B 1 178 ? -21.781 -1.744 -9.195 1 84.56 178 LYS B C 1
ATOM 4919 O O . LYS B 1 178 ? -21.766 -0.518 -9.078 1 84.56 178 LYS B O 1
ATOM 4924 N N . ALA B 1 179 ? -20.75 -2.504 -9.312 1 88 179 ALA B N 1
ATOM 4925 C CA . ALA B 1 179 ? -19.406 -1.905 -9.273 1 88 179 ALA B CA 1
ATOM 4926 C C . ALA B 1 179 ? -19.219 -0.943 -10.445 1 88 179 ALA B C 1
ATOM 4928 O O . ALA B 1 179 ? -18.516 0.066 -10.312 1 88 179 ALA B O 1
ATOM 4929 N N . ALA B 1 180 ? -19.828 -1.235 -11.484 1 85.5 180 ALA B N 1
ATOM 4930 C CA . ALA B 1 180 ? -19.734 -0.37 -12.656 1 85.5 180 ALA B CA 1
ATOM 4931 C C . ALA B 1 180 ? -20.25 1.032 -12.344 1 85.5 180 ALA B C 1
ATOM 4933 O O . ALA B 1 180 ? -19.812 2.012 -12.953 1 85.5 180 ALA B O 1
ATOM 4934 N N . LYS B 1 181 ? -21.109 1.146 -11.375 1 90.5 181 LYS B N 1
ATOM 4935 C CA . LYS B 1 181 ? -21.703 2.432 -11 1 90.5 181 LYS B CA 1
ATOM 4936 C C . LYS B 1 181 ? -20.703 3.271 -10.195 1 90.5 181 LYS B C 1
ATOM 4938 O O . LYS B 1 181 ? -20.891 4.48 -10.047 1 90.5 181 LYS B O 1
ATOM 4943 N N . ASP B 1 182 ? -19.688 2.627 -9.758 1 92.12 182 ASP B N 1
ATOM 4944 C CA . ASP B 1 182 ? -18.719 3.32 -8.93 1 92.12 182 ASP B CA 1
ATOM 4945 C C . ASP B 1 182 ? -17.547 3.842 -9.773 1 92.12 182 ASP B C 1
ATOM 4947 O O . ASP B 1 182 ? -16.562 4.348 -9.234 1 92.12 182 ASP B O 1
ATOM 4951 N N . ARG B 1 183 ? -17.656 3.713 -11.086 1 93.56 183 ARG B N 1
ATOM 4952 C CA . ARG B 1 183 ? -16.594 4.18 -11.961 1 93.56 183 ARG B CA 1
ATOM 4953 C C . ARG B 1 183 ? -16.297 5.66 -11.742 1 93.56 183 ARG B C 1
ATOM 4955 O O . ARG B 1 183 ? -17.219 6.449 -11.516 1 93.56 183 ARG B O 1
ATOM 4962 N N . ARG B 1 184 ? -14.992 6.02 -11.773 1 96.44 184 ARG B N 1
ATOM 4963 C CA . ARG B 1 184 ? -14.562 7.379 -11.484 1 96.44 184 ARG B CA 1
ATOM 4964 C C . ARG B 1 184 ? -13.133 7.617 -11.969 1 96.44 184 ARG B C 1
ATOM 4966 O O . ARG B 1 184 ? -12.43 6.672 -12.328 1 96.44 184 ARG B O 1
ATOM 4973 N N . VAL B 1 185 ? -12.797 8.883 -12.008 1 95.5 185 VAL B N 1
ATOM 4974 C CA . VAL B 1 185 ? -11.445 9.312 -12.375 1 95.5 185 VAL B CA 1
ATOM 4975 C C . VAL B 1 185 ? -10.867 10.203 -11.281 1 95.5 185 VAL B C 1
ATOM 4977 O O . VAL B 1 185 ? -11.562 11.062 -10.742 1 95.5 185 VAL B O 1
ATOM 4980 N N . TRP B 1 186 ? -9.594 9.914 -10.875 1 91.75 186 TRP B N 1
ATOM 4981 C CA . TRP B 1 186 ? -8.945 10.781 -9.891 1 91.75 186 TRP B CA 1
ATOM 4982 C C . TRP B 1 186 ? -7.457 10.914 -10.188 1 91.75 186 TRP B C 1
ATOM 4984 O O . TRP B 1 186 ? -6.926 10.242 -11.07 1 91.75 186 TRP B O 1
ATOM 4994 N N . THR B 1 187 ? -6.824 11.922 -9.469 1 87.75 187 THR B N 1
ATOM 4995 C CA . THR B 1 187 ? -5.387 12.148 -9.586 1 87.75 187 THR B CA 1
ATOM 4996 C C . THR B 1 187 ? -4.703 12.039 -8.227 1 87.75 187 THR B C 1
ATOM 4998 O O . THR B 1 187 ? -5.336 12.242 -7.191 1 87.75 187 THR B O 1
ATOM 5001 N N . LYS B 1 188 ? -3.473 11.602 -8.273 1 87 188 LYS B N 1
ATOM 5002 C CA . LYS B 1 188 ? -2.611 11.609 -7.098 1 87 188 LYS B CA 1
ATOM 5003 C C . LYS B 1 188 ? -1.222 12.141 -7.438 1 87 188 LYS B C 1
ATOM 5005 O O . LYS B 1 188 ? -0.675 11.836 -8.5 1 87 188 LYS B O 1
ATOM 5010 N N . PRO B 1 189 ? -0.647 12.945 -6.484 1 80 189 PRO B N 1
ATOM 5011 C CA . PRO B 1 189 ? 0.736 13.375 -6.711 1 80 189 PRO B CA 1
ATOM 5012 C C . PRO B 1 189 ? 1.714 12.203 -6.762 1 80 189 PRO B C 1
ATOM 5014 O O . PRO B 1 189 ? 1.527 11.203 -6.055 1 80 189 PRO B O 1
ATOM 5017 N N . ALA B 1 190 ? 2.693 12.266 -7.602 1 85.12 190 ALA B N 1
ATOM 5018 C CA . ALA B 1 190 ? 3.809 11.328 -7.699 1 85.12 190 ALA B CA 1
ATOM 5019 C C . ALA B 1 190 ? 5.148 12.055 -7.578 1 85.12 190 ALA B C 1
ATOM 5021 O O . ALA B 1 190 ? 5.215 13.273 -7.734 1 85.12 190 ALA B O 1
ATOM 5022 N N . PRO B 1 191 ? 6.195 11.391 -7.215 1 77.38 191 PRO B N 1
ATOM 5023 C CA . PRO B 1 191 ? 7.504 12.023 -7.055 1 77.38 191 PRO B CA 1
ATOM 5024 C C . PRO B 1 191 ? 7.945 12.797 -8.297 1 77.38 191 PRO B C 1
ATOM 5026 O O . PRO B 1 191 ? 7.477 12.508 -9.406 1 77.38 191 PRO B O 1
ATOM 5029 N N . ASP B 1 192 ? 8.766 13.812 -8.086 1 80.69 192 ASP B N 1
ATOM 5030 C CA . ASP B 1 192 ? 9.469 14.562 -9.125 1 80.69 192 ASP B CA 1
ATOM 5031 C C . ASP B 1 192 ? 8.477 15.328 -10.008 1 80.69 192 ASP B C 1
ATOM 5033 O O . ASP B 1 192 ? 8.594 15.312 -11.234 1 80.69 192 ASP B O 1
ATOM 5037 N N . THR B 1 193 ? 7.492 15.883 -9.32 1 78.44 193 THR B N 1
ATOM 5038 C CA . THR B 1 193 ? 6.504 16.766 -9.945 1 78.44 193 THR B CA 1
ATOM 5039 C C . THR B 1 193 ? 5.684 16 -10.984 1 78.44 193 THR B C 1
ATOM 5041 O O . THR B 1 193 ? 5.348 16.547 -12.039 1 78.44 193 THR B O 1
ATOM 5044 N N . MET B 1 194 ? 5.617 14.742 -10.789 1 88 194 MET B N 1
ATOM 5045 C CA . MET B 1 194 ? 4.742 13.883 -11.586 1 88 194 MET B CA 1
ATOM 5046 C C . MET B 1 194 ? 3.41 13.664 -10.875 1 88 194 MET B C 1
ATOM 5048 O O . MET B 1 194 ? 3.227 14.102 -9.734 1 88 194 MET B O 1
ATOM 5052 N N . CYS B 1 195 ? 2.51 13.117 -11.562 1 86.88 195 CYS B N 1
ATOM 5053 C CA . CYS B 1 195 ? 1.233 12.727 -10.977 1 86.88 195 CYS B CA 1
ATOM 5054 C C . CYS B 1 195 ? 0.645 11.531 -11.719 1 86.88 195 CYS B C 1
ATOM 5056 O O . CYS B 1 195 ? 1.041 11.234 -12.852 1 86.88 195 CYS B O 1
ATOM 5058 N N . THR B 1 196 ? -0.232 10.852 -11.055 1 94.75 196 THR B N 1
ATOM 5059 C CA . THR B 1 196 ? -0.974 9.781 -11.711 1 94.75 196 THR B CA 1
ATOM 5060 C C . THR B 1 196 ? -2.422 10.203 -11.953 1 94.75 196 THR B C 1
ATOM 5062 O O . THR B 1 196 ? -3.027 10.875 -11.117 1 94.75 196 THR B O 1
ATOM 5065 N N . VAL B 1 197 ? -2.902 9.891 -13.109 1 94.75 197 VAL B N 1
ATOM 5066 C CA . VAL B 1 197 ? -4.328 9.922 -13.406 1 94.75 197 VAL B CA 1
ATOM 5067 C C . VAL B 1 197 ? -4.879 8.5 -13.469 1 94.75 197 VAL B C 1
ATOM 5069 O O . VAL B 1 197 ? -4.391 7.668 -14.242 1 94.75 197 VAL B O 1
ATOM 5072 N N . THR B 1 198 ? -5.852 8.227 -12.641 1 97.25 198 THR B N 1
ATOM 5073 C CA . THR B 1 198 ? -6.371 6.867 -12.539 1 97.25 198 THR B CA 1
ATOM 5074 C C . THR B 1 198 ? -7.871 6.844 -12.82 1 97.25 198 THR B C 1
ATOM 5076 O O . THR B 1 198 ? -8.609 7.711 -12.352 1 97.25 198 THR B O 1
ATOM 5079 N N . ALA B 1 199 ? -8.312 5.945 -13.625 1 97.12 199 ALA B N 1
ATOM 5080 C CA . ALA B 1 199 ? -9.734 5.68 -13.844 1 97.12 199 ALA B CA 1
ATOM 5081 C C . ALA B 1 199 ? -10.109 4.273 -13.383 1 97.12 199 ALA B C 1
ATOM 5083 O O . ALA B 1 199 ? -9.414 3.303 -13.703 1 97.12 199 ALA B O 1
ATOM 5084 N N . LEU B 1 200 ? -11.031 4.223 -12.57 1 96.62 200 LEU B N 1
ATOM 5085 C CA . LEU B 1 200 ? -11.68 2.951 -12.266 1 96.62 200 LEU B CA 1
ATOM 5086 C C . LEU B 1 200 ? -12.797 2.66 -13.266 1 96.62 200 LEU B C 1
ATOM 5088 O O . LEU B 1 200 ? -13.75 3.428 -13.367 1 96.62 200 LEU B O 1
ATOM 5092 N N . LEU B 1 201 ? -12.648 1.546 -13.984 1 91.12 201 LEU B N 1
ATOM 5093 C CA . LEU B 1 201 ? -13.555 1.179 -15.062 1 91.12 201 LEU B CA 1
ATOM 5094 C C . LEU B 1 201 ? -13.898 -0.306 -15 1 91.12 201 LEU B C 1
ATOM 5096 O O . LEU B 1 201 ? -13.273 -1.063 -14.258 1 91.12 201 LEU B O 1
ATOM 5100 N N . THR B 1 202 ? -14.984 -0.631 -15.75 1 82 202 THR B N 1
ATOM 5101 C CA . THR B 1 202 ? -15.164 -2.066 -15.945 1 82 202 THR B CA 1
ATOM 5102 C C . THR B 1 202 ? -13.938 -2.674 -16.625 1 82 202 THR B C 1
ATOM 5104 O O . THR B 1 202 ? -13.234 -1.996 -17.375 1 82 202 THR B O 1
ATOM 5107 N N . ALA B 1 203 ? -13.656 -3.941 -16.266 1 77.75 203 ALA B N 1
ATOM 5108 C CA . ALA B 1 203 ? -12.5 -4.621 -16.844 1 77.75 203 ALA B CA 1
ATOM 5109 C C . ALA B 1 203 ? -12.5 -4.504 -18.375 1 77.75 203 ALA B C 1
ATOM 5111 O O . ALA B 1 203 ? -11.461 -4.223 -18.969 1 77.75 203 ALA B O 1
ATOM 5112 N N . ALA B 1 204 ? -13.578 -4.66 -18.984 1 71.31 204 ALA B N 1
ATOM 5113 C CA . ALA B 1 204 ? -13.703 -4.586 -20.438 1 71.31 204 ALA B CA 1
ATOM 5114 C C . ALA B 1 204 ? -13.312 -3.203 -20.953 1 71.31 204 ALA B C 1
ATOM 5116 O O . ALA B 1 204 ? -12.531 -3.082 -21.891 1 71.31 204 ALA B O 1
ATOM 5117 N N . GLN B 1 205 ? -13.836 -2.162 -20.328 1 79.62 205 GLN B N 1
ATOM 5118 C CA . GLN B 1 205 ? -13.555 -0.795 -20.75 1 79.62 205 GLN B CA 1
ATOM 5119 C C . GLN B 1 205 ? -12.086 -0.44 -20.531 1 79.62 205 GLN B C 1
ATOM 5121 O O . GLN B 1 205 ? -11.461 0.21 -21.359 1 79.62 205 GLN B O 1
ATOM 5126 N N . GLY B 1 206 ? -11.609 -0.818 -19.359 1 84.81 206 GLY B N 1
ATOM 5127 C CA . GLY B 1 206 ? -10.211 -0.524 -19.078 1 84.81 206 GLY B CA 1
ATOM 5128 C C . GLY B 1 206 ? -9.25 -1.177 -20.047 1 84.81 206 GLY B C 1
ATOM 5129 O O . GLY B 1 206 ? -8.305 -0.541 -20.516 1 84.81 206 GLY B O 1
ATOM 5130 N N . ILE B 1 207 ? -9.477 -2.383 -20.359 1 75.19 207 ILE B N 1
ATOM 5131 C CA . ILE B 1 207 ? -8.641 -3.121 -21.297 1 75.19 207 ILE B CA 1
ATOM 5132 C C . ILE B 1 207 ? -8.758 -2.51 -22.688 1 75.19 207 ILE B C 1
ATOM 5134 O O . ILE B 1 207 ? -7.77 -2.381 -23.406 1 75.19 207 ILE B O 1
ATOM 5138 N N . ALA B 1 208 ? -9.953 -2.17 -23.047 1 75.81 208 ALA B N 1
ATOM 5139 C CA . ALA B 1 208 ? -10.18 -1.538 -24.344 1 75.81 208 ALA B CA 1
ATOM 5140 C C . ALA B 1 208 ? -9.391 -0.237 -24.469 1 75.81 208 ALA B C 1
ATOM 5142 O O . ALA B 1 208 ? -8.789 0.035 -25.5 1 75.81 208 ALA B O 1
ATOM 5143 N N . VAL B 1 209 ? -9.445 0.562 -23.422 1 86.81 209 VAL B N 1
ATOM 5144 C CA . VAL B 1 209 ? -8.711 1.822 -23.406 1 86.81 209 VAL B CA 1
ATOM 5145 C C . VAL B 1 209 ? -7.219 1.555 -23.609 1 86.81 209 VAL B C 1
ATOM 5147 O O . VAL B 1 209 ? -6.59 2.164 -24.469 1 86.81 209 VAL B O 1
ATOM 5150 N N . TRP B 1 210 ? -6.719 0.682 -22.891 1 87.38 210 TRP B N 1
ATOM 5151 C CA . TRP B 1 210 ? -5.293 0.372 -22.953 1 87.38 210 TRP B CA 1
ATOM 5152 C C . TRP B 1 210 ? -4.93 -0.192 -24.328 1 87.38 210 TRP B C 1
ATOM 5154 O O . TRP B 1 210 ? -3.936 0.223 -24.938 1 87.38 210 TRP B O 1
ATOM 5164 N N . ALA B 1 211 ? -5.703 -1.11 -24.812 1 76.81 211 ALA B N 1
ATOM 5165 C CA . ALA B 1 211 ? -5.441 -1.754 -26.109 1 76.81 211 ALA B CA 1
ATOM 5166 C C . ALA B 1 211 ? -5.484 -0.74 -27.25 1 76.81 211 ALA B C 1
ATOM 5168 O O . ALA B 1 211 ? -4.66 -0.794 -28.156 1 76.81 211 ALA B O 1
ATOM 5169 N N . THR B 1 212 ? -6.43 0.116 -27.203 1 82 212 THR B N 1
ATOM 5170 C CA . THR B 1 212 ? -6.555 1.144 -28.219 1 82 212 THR B CA 1
ATOM 5171 C C . THR B 1 212 ? -5.344 2.074 -28.203 1 82 212 THR B C 1
ATOM 5173 O O . THR B 1 212 ? -4.77 2.369 -29.266 1 82 212 THR B O 1
ATOM 5176 N N . LEU B 1 213 ? -4.988 2.539 -27.031 1 89.5 213 LEU B N 1
ATOM 5177 C CA . LEU B 1 213 ? -3.822 3.402 -26.906 1 89.5 213 LEU B CA 1
ATOM 5178 C C . LEU B 1 213 ? -2.57 2.707 -27.422 1 89.5 213 LEU B C 1
ATOM 5180 O O . LEU B 1 213 ? -1.779 3.311 -28.156 1 89.5 213 LEU B O 1
ATOM 5184 N N . ARG B 1 214 ? -2.418 1.513 -27.062 1 86.62 214 ARG B N 1
ATOM 5185 C CA . ARG B 1 214 ? -1.237 0.758 -27.469 1 86.62 214 ARG B CA 1
ATOM 5186 C C . ARG B 1 214 ? -1.206 0.562 -28.984 1 86.62 214 ARG B C 1
ATOM 5188 O O . ARG B 1 214 ? -0.166 0.752 -29.625 1 86.62 214 ARG B O 1
ATOM 5195 N N . ARG B 1 215 ? -2.314 0.159 -29.547 1 80.75 215 ARG B N 1
ATOM 5196 C CA . ARG B 1 215 ? -2.428 -0.028 -30.984 1 80.75 215 ARG B CA 1
ATOM 5197 C C . ARG B 1 215 ? -2.066 1.252 -31.734 1 80.75 215 ARG B C 1
ATOM 5199 O O . ARG B 1 215 ? -1.264 1.227 -32.656 1 80.75 215 ARG B O 1
ATOM 5206 N N . ASP B 1 216 ? -2.629 2.287 -31.359 1 86.94 216 ASP B N 1
ATOM 5207 C CA . ASP B 1 216 ? -2.396 3.559 -32.031 1 86.94 216 ASP B CA 1
ATOM 5208 C C . ASP B 1 216 ? -0.957 4.027 -31.844 1 86.94 216 ASP B C 1
ATOM 5210 O O . ASP B 1 216 ? -0.363 4.613 -32.75 1 86.94 216 ASP B O 1
ATOM 5214 N N . ALA B 1 217 ? -0.442 3.824 -30.641 1 90.25 217 ALA B N 1
ATOM 5215 C CA . ALA B 1 217 ? 0.953 4.172 -30.391 1 90.25 217 ALA B CA 1
ATOM 5216 C C . ALA B 1 217 ? 1.891 3.367 -31.281 1 90.25 217 ALA B C 1
ATOM 5218 O O . ALA B 1 217 ? 2.85 3.91 -31.844 1 90.25 217 ALA B O 1
ATOM 5219 N N . GLN B 1 218 ? 1.56 2.125 -31.406 1 86.12 218 GLN B N 1
ATOM 5220 C CA . GLN B 1 218 ? 2.363 1.268 -32.281 1 86.12 218 GLN B CA 1
ATOM 5221 C C . GLN B 1 218 ? 2.293 1.732 -33.719 1 86.12 218 GLN B C 1
ATOM 5223 O O . GLN B 1 218 ? 3.295 1.695 -34.438 1 86.12 218 GLN B O 1
ATOM 5228 N N . ALA B 1 219 ? 1.143 2.127 -34.125 1 85.44 219 ALA B N 1
ATOM 5229 C CA . ALA B 1 219 ? 0.965 2.645 -35.5 1 85.44 219 ALA B CA 1
ATOM 5230 C C . ALA B 1 219 ? 1.8 3.902 -35.719 1 85.44 219 ALA B C 1
ATOM 5232 O O . ALA B 1 219 ? 2.408 4.074 -36.781 1 85.44 219 ALA B O 1
ATOM 5233 N N . LEU B 1 220 ? 1.865 4.754 -34.781 1 90.56 220 LEU B N 1
ATOM 5234 C CA . LEU B 1 220 ? 2.656 5.977 -34.844 1 90.56 220 LEU B CA 1
ATOM 5235 C C . LEU B 1 220 ? 4.145 5.656 -34.938 1 90.56 220 LEU B C 1
ATOM 5237 O O . LEU B 1 220 ? 4.895 6.316 -35.656 1 90.56 220 LEU B O 1
ATOM 5241 N N . ILE B 1 221 ? 4.547 4.699 -34.156 1 88.5 221 ILE B N 1
ATOM 5242 C CA . ILE B 1 221 ? 5.949 4.297 -34.156 1 88.5 221 ILE B CA 1
ATOM 5243 C C . ILE B 1 221 ? 6.301 3.678 -35.5 1 88.5 221 ILE B C 1
ATOM 5245 O O . ILE B 1 221 ? 7.34 3.998 -36.094 1 88.5 221 ILE B O 1
ATOM 5249 N N . ALA B 1 222 ? 5.426 2.869 -36 1 88.75 222 ALA B N 1
ATOM 5250 C CA . ALA B 1 222 ? 5.645 2.191 -37.281 1 88.75 222 ALA B CA 1
ATOM 5251 C C . ALA B 1 222 ? 5.73 3.195 -38.406 1 88.75 222 ALA B C 1
ATOM 5253 O O . ALA B 1 222 ? 6.484 2.994 -39.375 1 88.75 222 ALA B O 1
ATOM 5254 N N . SER B 1 223 ? 5.012 4.23 -38.375 1 91 223 SER B N 1
ATOM 5255 C CA . SER B 1 223 ? 4.984 5.234 -39.438 1 91 223 SER B CA 1
ATOM 5256 C C . SER B 1 223 ? 6.141 6.219 -39.281 1 91 223 SER B C 1
ATOM 5258 O O . SER B 1 223 ? 6.383 7.035 -40.188 1 91 223 SER B O 1
ATOM 5260 N N . GLY B 1 224 ? 6.797 6.18 -38.125 1 89 224 GLY B N 1
ATOM 5261 C CA . GLY B 1 224 ? 7.898 7.098 -37.875 1 89 224 GLY B CA 1
ATOM 5262 C C . GLY B 1 224 ? 7.465 8.398 -37.25 1 89 224 GLY B C 1
ATOM 5263 O O . GLY B 1 224 ? 8.305 9.219 -36.844 1 89 224 GLY B O 1
ATOM 5264 N N . ALA B 1 225 ? 6.203 8.594 -37.062 1 90.12 225 ALA B N 1
ATOM 5265 C CA . ALA B 1 225 ? 5.645 9.844 -36.562 1 90.12 225 ALA B CA 1
ATOM 5266 C C . ALA B 1 225 ? 5.98 10.023 -35.094 1 90.12 225 ALA B C 1
ATOM 5268 O O . ALA B 1 225 ? 5.879 11.125 -34.531 1 90.12 225 ALA B O 1
ATOM 5269 N N . ALA B 1 226 ? 6.43 8.961 -34.406 1 89.75 226 ALA B N 1
ATOM 5270 C CA . ALA B 1 226 ? 6.684 9.008 -32.969 1 89.75 226 ALA B CA 1
ATOM 5271 C C . ALA B 1 226 ? 8.055 9.617 -32.688 1 89.75 226 ALA B C 1
ATOM 5273 O O . ALA B 1 226 ? 8.344 9.992 -31.547 1 89.75 226 ALA B O 1
ATOM 5274 N N . GLY B 1 227 ? 8.898 9.703 -33.75 1 91.31 227 GLY B N 1
ATOM 5275 C CA . GLY B 1 227 ? 10.258 10.156 -33.469 1 91.31 227 GLY B CA 1
ATOM 5276 C C . GLY B 1 227 ? 11.047 9.211 -32.594 1 91.31 227 GLY B C 1
ATOM 5277 O O . GLY B 1 227 ? 11.094 8.008 -32.844 1 91.31 227 GLY B O 1
ATOM 5278 N N . ASP B 1 228 ? 11.695 9.859 -31.531 1 92.38 228 ASP B N 1
ATOM 5279 C CA . ASP B 1 228 ? 12.57 9.062 -30.672 1 92.38 228 ASP B CA 1
ATOM 5280 C C . ASP B 1 228 ? 11.836 8.602 -29.422 1 92.38 228 ASP B C 1
ATOM 5282 O O . ASP B 1 228 ? 12.438 8.031 -28.516 1 92.38 228 ASP B O 1
ATOM 5286 N N . ARG B 1 229 ? 10.547 8.773 -29.5 1 93.75 229 ARG B N 1
ATOM 5287 C CA . ARG B 1 229 ? 9.781 8.422 -28.312 1 93.75 229 ARG B CA 1
ATOM 5288 C C . ARG B 1 229 ? 9.57 6.91 -28.219 1 93.75 229 ARG B C 1
ATOM 5290 O O . ARG B 1 229 ? 9.398 6.238 -29.234 1 93.75 229 ARG B O 1
ATOM 5297 N N . THR B 1 230 ? 9.617 6.441 -26.891 1 94.12 230 THR B N 1
ATOM 5298 C CA . THR B 1 230 ? 9.312 5.039 -26.625 1 94.12 230 THR B CA 1
ATOM 5299 C C . THR B 1 230 ? 7.812 4.785 -26.734 1 94.12 230 THR B C 1
ATOM 5301 O O . THR B 1 230 ? 7.016 5.73 -26.766 1 94.12 230 THR B O 1
ATOM 5304 N N . LEU B 1 231 ? 7.395 3.51 -26.797 1 92.31 231 LEU B N 1
ATOM 5305 C CA . LEU B 1 231 ? 5.988 3.125 -26.828 1 92.31 231 LEU B CA 1
ATOM 5306 C C . LEU B 1 231 ? 5.227 3.705 -25.641 1 92.31 231 LEU B C 1
ATOM 5308 O O . LEU B 1 231 ? 4.141 4.262 -25.812 1 92.31 231 LEU B O 1
ATOM 5312 N N . ASP B 1 232 ? 5.793 3.6 -24.469 1 92.62 232 ASP B N 1
ATOM 5313 C CA . ASP B 1 232 ? 5.16 4.121 -23.266 1 92.62 232 ASP B CA 1
ATOM 5314 C C . ASP B 1 232 ? 4.941 5.629 -23.359 1 92.62 232 ASP B C 1
ATOM 5316 O O . ASP B 1 232 ? 3.881 6.133 -23 1 92.62 232 ASP B O 1
ATOM 5320 N N . GLN B 1 233 ? 5.977 6.27 -23.891 1 93 233 GLN B N 1
ATOM 5321 C CA . GLN B 1 233 ? 5.887 7.719 -24.016 1 93 233 GLN B CA 1
ATOM 5322 C C . GLN B 1 233 ? 4.805 8.109 -25.031 1 93 233 GLN B C 1
ATOM 5324 O O . GLN B 1 233 ? 4.035 9.047 -24.781 1 93 233 GLN B O 1
ATOM 5329 N N . VAL B 1 234 ? 4.746 7.367 -26.078 1 93.19 234 VAL B N 1
ATOM 5330 C CA . VAL B 1 234 ? 3.752 7.664 -27.094 1 93.19 234 VAL B CA 1
ATOM 5331 C C . VAL B 1 234 ? 2.35 7.402 -26.547 1 93.19 234 VAL B C 1
ATOM 5333 O O . VAL B 1 234 ? 1.431 8.188 -26.781 1 93.19 234 VAL B O 1
ATOM 5336 N N . MET B 1 235 ? 2.162 6.355 -25.859 1 93.81 235 MET B N 1
ATOM 5337 C CA . MET B 1 235 ? 0.869 6.047 -25.25 1 93.81 235 MET B CA 1
ATOM 5338 C C . MET B 1 235 ? 0.442 7.152 -24.297 1 93.81 235 MET B C 1
ATOM 5340 O O . MET B 1 235 ? -0.719 7.566 -24.297 1 93.81 235 MET B O 1
ATOM 5344 N N . ALA B 1 236 ? 1.352 7.59 -23.484 1 95.5 236 ALA B N 1
ATOM 5345 C CA . ALA B 1 236 ? 1.062 8.656 -22.516 1 95.5 236 ALA B CA 1
ATOM 5346 C C . ALA B 1 236 ? 0.676 9.945 -23.234 1 95.5 236 ALA B C 1
ATOM 5348 O O . ALA B 1 236 ? -0.243 10.648 -22.797 1 95.5 236 ALA B O 1
ATOM 5349 N N . ASP B 1 237 ? 1.401 10.273 -24.266 1 90.44 237 ASP B N 1
ATOM 5350 C CA . ASP B 1 237 ? 1.104 11.484 -25.031 1 90.44 237 ASP B CA 1
ATOM 5351 C C . ASP B 1 237 ? -0.279 11.398 -25.672 1 90.44 237 ASP B C 1
ATOM 5353 O O . ASP B 1 237 ? -1.045 12.367 -25.641 1 90.44 237 ASP B O 1
ATOM 5357 N N . LEU B 1 238 ? -0.579 10.242 -26.25 1 92.69 238 LEU B N 1
ATOM 5358 C CA . LEU B 1 238 ? -1.905 10.039 -26.828 1 92.69 238 LEU B CA 1
ATOM 5359 C C . LEU B 1 238 ? -2.986 10.188 -25.766 1 92.69 238 LEU B C 1
ATOM 5361 O O . LEU B 1 238 ? -4.043 10.766 -26.016 1 92.69 238 LEU B O 1
ATOM 5365 N N . PHE B 1 239 ? -2.707 9.602 -24.578 1 95.19 239 PHE B N 1
ATOM 5366 C CA . PHE B 1 239 ? -3.59 9.695 -23.422 1 95.19 239 PHE B CA 1
ATOM 5367 C C . PHE B 1 239 ? -3.93 11.148 -23.125 1 95.19 239 PHE B C 1
ATOM 5369 O O . PHE B 1 239 ? -5.102 11.5 -22.984 1 95.19 239 PHE B O 1
ATOM 5376 N N . VAL B 1 240 ? -2.957 11.992 -23.094 1 90.12 240 VAL B N 1
ATOM 5377 C CA . VAL B 1 240 ? -3.127 13.406 -22.766 1 90.12 240 VAL B CA 1
ATOM 5378 C C . VAL B 1 240 ? -3.84 14.125 -23.906 1 90.12 240 VAL B C 1
ATOM 5380 O O . VAL B 1 240 ? -4.809 14.852 -23.672 1 90.12 240 VAL B O 1
ATOM 5383 N N . GLU B 1 241 ? -3.418 13.906 -25.094 1 89.88 241 GLU B N 1
ATOM 5384 C CA . GLU B 1 241 ? -3.967 14.586 -26.266 1 89.88 241 GLU B CA 1
ATOM 5385 C C . GLU B 1 241 ? -5.453 14.281 -26.438 1 89.88 241 GLU B C 1
ATOM 5387 O O . GLU B 1 241 ? -6.254 15.195 -26.656 1 89.88 241 GLU B O 1
ATOM 5392 N N . ARG B 1 242 ? -5.781 13.125 -26.281 1 91.88 242 ARG B N 1
ATOM 5393 C CA . ARG B 1 242 ? -7.16 12.727 -26.547 1 91.88 242 ARG B CA 1
ATOM 5394 C C . ARG B 1 242 ? -8.086 13.203 -25.422 1 91.88 242 ARG B C 1
ATOM 5396 O O . ARG B 1 242 ? -9.242 13.539 -25.672 1 91.88 242 ARG B O 1
ATOM 5403 N N . LEU B 1 243 ? -7.598 13.227 -24.234 1 92.56 243 LEU B N 1
ATOM 5404 C CA . LEU B 1 243 ? -8.461 13.594 -23.109 1 92.56 243 LEU B CA 1
ATOM 5405 C C . LEU B 1 243 ? -8.562 15.109 -22.984 1 92.56 243 LEU B C 1
ATOM 5407 O O . LEU B 1 243 ? -9.57 15.633 -22.5 1 92.56 243 LEU B O 1
ATOM 5411 N N . THR B 1 244 ? -7.609 15.781 -23.422 1 85 244 THR B N 1
ATOM 5412 C CA . THR B 1 244 ? -7.641 17.234 -23.312 1 85 244 THR B CA 1
ATOM 5413 C C . THR B 1 244 ? -8.094 17.859 -24.625 1 85 244 THR B C 1
ATOM 5415 O O . THR B 1 244 ? -8.477 19.031 -24.656 1 85 244 THR B O 1
ATOM 5418 N N . GLY B 1 245 ? -8.141 17.109 -25.641 1 79 245 GLY B N 1
ATOM 5419 C CA . GLY B 1 245 ? -8.492 17.641 -26.953 1 79 245 GLY B CA 1
ATOM 5420 C C . GLY B 1 245 ? -7.383 18.453 -27.578 1 79 245 GLY B C 1
ATOM 5421 O O . GLY B 1 245 ? -7.555 19.031 -28.672 1 79 245 GLY B O 1
ATOM 5422 N N . GLN B 1 246 ? -6.379 18.594 -26.875 1 66.75 246 GLN B N 1
ATOM 5423 C CA . GLN B 1 246 ? -5.246 19.344 -27.406 1 66.75 246 GLN B CA 1
ATOM 5424 C C . GLN B 1 246 ? -4.488 18.516 -28.453 1 66.75 246 GLN B C 1
ATOM 5426 O O . GLN B 1 246 ? -4.441 17.297 -28.359 1 66.75 246 GLN B O 1
ATOM 5431 N N . SER B 1 247 ? -4.113 19.281 -29.406 1 53.03 247 SER B N 1
ATOM 5432 C CA . SER B 1 247 ? -3.385 18.578 -30.453 1 53.03 247 SER B CA 1
ATOM 5433 C C . SER B 1 247 ? -2.055 18.047 -29.953 1 53.03 247 SER B C 1
ATOM 5435 O O . SER B 1 247 ? -1.568 17.016 -30.422 1 53.03 247 SER B O 1
ATOM 5437 N N . VAL B 1 248 ? -1.443 18.938 -28.891 1 47.22 248 VAL B N 1
ATOM 5438 C CA . VAL B 1 248 ? -0.183 18.469 -28.312 1 47.22 248 VAL B CA 1
ATOM 5439 C C . VAL B 1 248 ? -0.295 18.438 -26.797 1 47.22 248 VAL B C 1
ATOM 5441 O O . VAL B 1 248 ? -0.832 19.359 -26.172 1 47.22 248 VAL B O 1
ATOM 5444 N N . ALA B 1 249 ? 0.062 17.312 -26.188 1 43.38 249 ALA B N 1
ATOM 5445 C CA . ALA B 1 249 ? -0.076 17.031 -24.75 1 43.38 249 ALA B CA 1
ATOM 5446 C C . ALA B 1 249 ? 0.547 18.141 -23.922 1 43.38 249 ALA B C 1
ATOM 5448 O O . ALA B 1 249 ? 0.118 18.406 -22.797 1 43.38 249 ALA B O 1
ATOM 5449 N N . SER B 1 250 ? 1.437 18.859 -24.344 1 46.28 250 SER B N 1
ATOM 5450 C CA . SER B 1 250 ? 2.176 19.844 -23.562 1 46.28 250 SER B CA 1
ATOM 5451 C C . SER B 1 250 ? 1.417 21.156 -23.484 1 46.28 250 SER B C 1
ATOM 5453 O O . SER B 1 250 ? 1.763 22.031 -22.688 1 46.28 250 SER B O 1
ATOM 5455 N N . ALA B 1 251 ? 0.274 21.297 -24.141 1 42.75 251 ALA B N 1
ATOM 5456 C CA . ALA B 1 251 ? -0.426 22.578 -24.25 1 42.75 251 ALA B CA 1
ATOM 5457 C C . ALA B 1 251 ? -1.558 22.672 -23.219 1 42.75 251 ALA B C 1
ATOM 5459 O O . ALA B 1 251 ? -2.463 23.5 -23.375 1 42.75 251 ALA B O 1
ATOM 5460 N N . VAL B 1 252 ? -1.525 22.094 -22.047 1 46.44 252 VAL B N 1
ATOM 5461 C CA . VAL B 1 252 ? -2.711 22.047 -21.203 1 46.44 252 VAL B CA 1
ATOM 5462 C C . VAL B 1 252 ? -2.68 23.203 -20.203 1 46.44 252 VAL B C 1
ATOM 5464 O O . VAL B 1 252 ? -1.711 23.375 -19.469 1 46.44 252 VAL B O 1
ATOM 5467 N N . PRO B 1 253 ? -3.738 24.234 -20.219 1 45.72 253 PRO B N 1
ATOM 5468 C CA . PRO B 1 253 ? -3.83 25.297 -19.219 1 45.72 253 PRO B CA 1
ATOM 5469 C C . PRO B 1 253 ? -4.289 24.797 -17.859 1 45.72 253 PRO B C 1
ATOM 5471 O O . PRO B 1 253 ? -5.125 23.906 -17.781 1 45.72 253 PRO B O 1
ATOM 5474 N N . VAL B 1 254 ? -3.418 24.828 -16.828 1 48.44 254 VAL B N 1
ATOM 5475 C CA . VAL B 1 254 ? -3.908 24.422 -15.508 1 48.44 254 VAL B CA 1
ATOM 5476 C C . VAL B 1 254 ? -3.818 25.594 -14.539 1 48.44 254 VAL B C 1
ATOM 5478 O O . VAL B 1 254 ? -2.865 26.375 -14.586 1 48.44 254 VAL B O 1
ATOM 5481 N N . GLU B 1 255 ? -5.004 25.953 -13.898 1 49.38 255 GLU B N 1
ATOM 5482 C CA . GLU B 1 255 ? -4.953 26.875 -12.766 1 49.38 255 GLU B CA 1
ATOM 5483 C C . GLU B 1 255 ? -4.289 26.219 -11.562 1 49.38 255 GLU B C 1
ATOM 5485 O O . GLU B 1 255 ? -4.691 25.125 -11.133 1 49.38 255 GLU B O 1
ATOM 5490 N N . ILE B 1 256 ? -3.082 26.828 -11.281 1 53 256 ILE B N 1
ATOM 5491 C CA . ILE B 1 256 ? -2.359 26.281 -10.133 1 53 256 ILE B CA 1
ATOM 5492 C C . ILE B 1 256 ? -2.336 27.312 -9.008 1 53 256 ILE B C 1
ATOM 5494 O O . ILE B 1 256 ? -2.062 28.484 -9.234 1 53 256 ILE B O 1
ATOM 5498 N N . HIS B 1 257 ? -2.938 26.984 -7.84 1 55.59 257 HIS B N 1
ATOM 5499 C CA . HIS B 1 257 ? -2.76 27.797 -6.648 1 55.59 257 HIS B CA 1
ATOM 5500 C C . HIS B 1 257 ? -1.399 27.562 -6.004 1 55.59 257 HIS B C 1
ATOM 5502 O O . HIS B 1 257 ? -1.143 26.469 -5.48 1 55.59 257 HIS B O 1
ATOM 5508 N N . LEU B 1 258 ? -0.463 28.531 -6.254 1 59.28 258 LEU B N 1
ATOM 5509 C CA . LEU B 1 258 ? 0.895 28.391 -5.734 1 59.28 258 LEU B CA 1
ATOM 5510 C C . LEU B 1 258 ? 1.104 29.297 -4.527 1 59.28 258 LEU B C 1
ATOM 5512 O O . LEU B 1 258 ? 0.812 30.5 -4.582 1 59.28 258 LEU B O 1
ATOM 5516 N N . VAL B 1 259 ? 1.366 28.766 -3.43 1 58.47 259 VAL B N 1
ATOM 5517 C CA . VAL B 1 259 ? 1.778 29.516 -2.244 1 58.47 259 VAL B CA 1
ATOM 5518 C C . VAL B 1 259 ? 3.301 29.641 -2.215 1 58.47 259 VAL B C 1
ATOM 5520 O O . VAL B 1 259 ? 4.012 28.625 -2.145 1 58.47 259 VAL B O 1
ATOM 5523 N N . MET B 1 260 ? 3.811 30.844 -2.508 1 61.81 260 MET B N 1
ATOM 5524 C CA . MET B 1 260 ? 5.254 31.062 -2.506 1 61.81 260 MET B CA 1
ATOM 5525 C C . MET B 1 260 ? 5.594 32.438 -1.922 1 61.81 260 MET B C 1
ATOM 5527 O O . MET B 1 260 ? 4.719 33.281 -1.8 1 61.81 260 MET B O 1
ATOM 5531 N N . THR B 1 261 ? 6.734 32.438 -1.316 1 57.53 261 THR B N 1
ATOM 5532 C CA . THR B 1 261 ? 7.211 33.781 -0.915 1 57.53 261 THR B CA 1
ATOM 5533 C C . THR B 1 261 ? 7.539 34.625 -2.137 1 57.53 261 THR B C 1
ATOM 5535 O O . THR B 1 261 ? 7.746 34.094 -3.232 1 57.53 261 THR B O 1
ATOM 5538 N N . LEU B 1 262 ? 7.398 35.906 -1.896 1 49.06 262 LEU B N 1
ATOM 5539 C CA . LEU B 1 262 ? 7.785 36.812 -2.975 1 49.06 262 LEU B CA 1
ATOM 5540 C C . LEU B 1 262 ? 9.195 36.5 -3.459 1 49.06 262 LEU B C 1
ATOM 5542 O O . LEU B 1 262 ? 9.477 36.562 -4.66 1 49.06 262 LEU B O 1
ATOM 5546 N N . ALA B 1 263 ? 10.102 36.125 -2.537 1 53.34 263 ALA B N 1
ATOM 5547 C CA . ALA B 1 263 ? 11.477 35.781 -2.908 1 53.34 263 ALA B CA 1
ATOM 5548 C C . ALA B 1 263 ? 11.516 34.562 -3.811 1 53.34 263 ALA B C 1
ATOM 5550 O O . ALA B 1 263 ? 12.32 34.5 -4.738 1 53.34 263 ALA B O 1
ATOM 5551 N N . MET B 1 264 ? 10.648 33.656 -3.553 1 58.22 264 MET B N 1
ATOM 5552 C CA . MET B 1 264 ? 10.578 32.469 -4.359 1 58.22 264 MET B CA 1
ATOM 5553 C C . MET B 1 264 ? 10.023 32.75 -5.746 1 58.22 264 MET B C 1
ATOM 5555 O O . MET B 1 264 ? 10.406 32.094 -6.727 1 58.22 264 MET B O 1
ATOM 5559 N N . LEU B 1 265 ? 9.164 33.594 -5.754 1 50.41 265 LEU B N 1
ATOM 5560 C CA . LEU B 1 265 ? 8.547 33.969 -7.027 1 50.41 265 LEU B CA 1
ATOM 5561 C C . LEU B 1 265 ? 9.547 34.656 -7.945 1 50.41 265 LEU B C 1
ATOM 5563 O O . LEU B 1 265 ? 9.617 34.344 -9.133 1 50.41 265 LEU B O 1
ATOM 5567 N N . PHE B 1 266 ? 10.258 35.656 -7.375 1 47.66 266 PHE B N 1
ATOM 5568 C CA . PHE B 1 266 ? 11.07 36.5 -8.234 1 47.66 266 PHE B CA 1
ATOM 5569 C C . PHE B 1 266 ? 12.508 35.969 -8.297 1 47.66 266 PHE B C 1
ATOM 5571 O O . PHE B 1 266 ? 13.305 36.469 -9.102 1 47.66 266 PHE B O 1
ATOM 5578 N N . GLY B 1 267 ? 12.734 34.844 -7.703 1 47.16 267 GLY B N 1
ATOM 5579 C CA . GLY B 1 267 ? 14.125 34.406 -7.633 1 47.16 267 GLY B CA 1
ATOM 5580 C C . GLY B 1 267 ? 14.984 35.312 -6.773 1 47.16 267 GLY B C 1
ATOM 5581 O O . GLY B 1 267 ? 14.461 36.219 -6.094 1 47.16 267 GLY B O 1
ATOM 5582 N N . ALA B 1 268 ? 16.438 35.188 -6.586 1 43.44 268 ALA B N 1
ATOM 5583 C CA . ALA B 1 268 ? 17.344 36.062 -5.863 1 43.44 268 ALA B CA 1
ATOM 5584 C C . ALA B 1 268 ? 17.125 37.531 -6.262 1 43.44 268 ALA B C 1
ATOM 5586 O O . ALA B 1 268 ? 17.156 37.875 -7.449 1 43.44 268 ALA B O 1
ATOM 5587 N N . GLN B 1 269 ? 16.172 38.25 -5.766 1 36.59 269 GLN B N 1
ATOM 5588 C CA . GLN B 1 269 ? 16.234 39.688 -6.059 1 36.59 269 GLN B CA 1
ATOM 5589 C C . GLN B 1 269 ? 17.625 40.25 -5.812 1 36.59 269 GLN B C 1
ATOM 5591 O O . GLN B 1 269 ? 18.312 39.812 -4.887 1 36.59 269 GLN B O 1
ATOM 5596 N N . PRO B 1 270 ? 18.25 41.125 -6.793 1 32.31 270 PRO B N 1
ATOM 5597 C CA . PRO B 1 270 ? 19.438 41.938 -6.492 1 32.31 270 PRO B CA 1
ATOM 5598 C C . PRO B 1 270 ? 19.406 42.5 -5.086 1 32.31 270 PRO B C 1
ATOM 5600 O O . PRO B 1 270 ? 18.344 42.562 -4.457 1 32.31 270 PRO B O 1
ATOM 5603 N N . ASP B 1 271 ? 20.547 43.344 -4.57 1 32.56 271 ASP B N 1
ATOM 5604 C CA . ASP B 1 271 ? 21 44 -3.357 1 32.56 271 ASP B CA 1
ATOM 5605 C C . ASP B 1 271 ? 19.859 44.75 -2.689 1 32.56 271 ASP B C 1
ATOM 5607 O O . ASP B 1 271 ? 19.984 45.219 -1.556 1 32.56 271 ASP B O 1
ATOM 5611 N N . GLY B 1 272 ? 19.141 45.656 -3.42 1 29.94 272 GLY B N 1
ATOM 5612 C CA . GLY B 1 272 ? 18.547 46.844 -2.812 1 29.94 272 GLY B CA 1
ATOM 5613 C C . GLY B 1 272 ? 17.391 46.5 -1.884 1 29.94 272 GLY B C 1
ATOM 5614 O O . GLY B 1 272 ? 16.922 47.375 -1.135 1 29.94 272 GLY B O 1
ATOM 5615 N N . ALA B 1 273 ? 16.344 45.969 -2.299 1 30.72 273 ALA B N 1
ATOM 5616 C CA . ALA B 1 273 ? 15.242 46.188 -1.36 1 30.72 273 ALA B CA 1
ATOM 5617 C C . ALA B 1 273 ? 15.445 45.375 -0.092 1 30.72 273 ALA B C 1
ATOM 5619 O O . ALA B 1 273 ? 15.805 44.188 -0.159 1 30.72 273 ALA B O 1
ATOM 5620 N N . ALA B 1 274 ? 15.844 46 0.99 1 28.55 274 ALA B N 1
ATOM 5621 C CA . ALA B 1 274 ? 16.047 45.781 2.418 1 28.55 274 ALA B CA 1
ATOM 5622 C C . ALA B 1 274 ? 15 44.781 2.957 1 28.55 274 ALA B C 1
ATOM 5624 O O . ALA B 1 274 ? 13.961 45.188 3.479 1 28.55 274 ALA B O 1
ATOM 5625 N N . TYR B 1 275 ? 14.469 43.938 2.238 1 29.86 275 TYR B N 1
ATOM 5626 C CA . TYR B 1 275 ? 13.688 43.156 3.207 1 29.86 275 TYR B CA 1
ATOM 5627 C C . TYR B 1 275 ? 14.547 42.781 4.406 1 29.86 275 TYR B C 1
ATOM 5629 O O . TYR B 1 275 ? 15.773 42.688 4.301 1 29.86 275 TYR B O 1
ATOM 5637 N N . GLY B 1 276 ? 14.07 42.938 5.68 1 29.61 276 GLY B N 1
ATOM 5638 C CA . GLY B 1 276 ? 14.797 42.781 6.926 1 29.61 276 GLY B CA 1
ATOM 5639 C C . GLY B 1 276 ? 15.812 41.656 6.898 1 29.61 276 GLY B C 1
ATOM 5640 O O . GLY B 1 276 ? 15.711 40.75 6.086 1 29.61 276 GLY B O 1
ATOM 5641 N N . GLN B 1 277 ? 17.172 41.906 7.188 1 32.88 277 GLN B N 1
ATOM 5642 C CA . GLN B 1 277 ? 18.484 41.281 7.289 1 32.88 277 GLN B CA 1
ATOM 5643 C C . GLN B 1 277 ? 18.375 39.812 7.66 1 32.88 277 GLN B C 1
ATOM 5645 O O . GLN B 1 277 ? 19.297 39.031 7.418 1 32.88 277 GLN B O 1
ATOM 5650 N N . GLY B 1 278 ? 17.297 39.219 8.375 1 32.94 278 GLY B N 1
ATOM 5651 C CA . GLY B 1 278 ? 17.406 38 9.117 1 32.94 278 GLY B CA 1
ATOM 5652 C C . GLY B 1 278 ? 16.766 36.812 8.406 1 32.94 278 GLY B C 1
ATOM 5653 O O . GLY B 1 278 ? 16.844 35.688 8.891 1 32.94 278 GLY B O 1
ATOM 5654 N N . VAL B 1 279 ? 15.664 37.062 7.703 1 34.53 279 VAL B N 1
ATOM 5655 C CA . VAL B 1 279 ? 15.039 35.844 7.23 1 34.53 279 VAL B CA 1
ATOM 5656 C C . VAL B 1 279 ? 15.641 35.438 5.891 1 34.53 279 VAL B C 1
ATOM 5658 O O . VAL B 1 279 ? 15.508 36.156 4.898 1 34.53 279 VAL B O 1
ATOM 5661 N N . GLU B 1 280 ? 16.797 34.844 5.75 1 38.5 280 GLU B N 1
ATOM 5662 C CA . GLU B 1 280 ? 17.359 34.25 4.531 1 38.5 280 GLU B CA 1
ATOM 5663 C C . GLU B 1 280 ? 16.297 33.469 3.766 1 38.5 280 GLU B C 1
ATOM 5665 O O . GLU B 1 280 ? 15.766 32.469 4.273 1 38.5 280 GLU B O 1
ATOM 5670 N N . THR B 1 281 ? 15.383 34.125 3.01 1 44.38 281 THR B N 1
ATOM 5671 C CA . THR B 1 281 ? 14.422 33.469 2.125 1 44.38 281 THR B CA 1
ATOM 5672 C C . THR B 1 281 ? 15.133 32.75 0.984 1 44.38 281 THR B C 1
ATOM 5674 O O . THR B 1 281 ? 16.125 33.281 0.444 1 44.38 281 THR B O 1
ATOM 5677 N N . ASP B 1 282 ? 15.227 31.438 0.963 1 49.03 282 ASP B N 1
ATOM 5678 C CA . ASP B 1 282 ? 15.844 30.719 -0.14 1 49.03 282 ASP B CA 1
ATOM 5679 C C . ASP B 1 282 ? 14.961 30.75 -1.385 1 49.03 282 ASP B C 1
ATOM 5681 O O . ASP B 1 282 ? 13.859 30.203 -1.388 1 49.03 282 ASP B O 1
ATOM 5685 N N . PRO B 1 283 ? 15.219 31.688 -2.369 1 52.59 283 PRO B N 1
ATOM 5686 C CA . PRO B 1 283 ? 14.445 31.781 -3.605 1 52.59 283 PRO B CA 1
ATOM 5687 C C . PRO B 1 283 ? 14.258 30.438 -4.297 1 52.59 283 PRO B C 1
ATOM 5689 O O . PRO B 1 283 ? 13.344 30.281 -5.117 1 52.59 283 PRO B O 1
ATOM 5692 N N . ASP B 1 284 ? 15.062 29.516 -3.902 1 55.38 284 ASP B N 1
ATOM 5693 C CA . ASP B 1 284 ? 15.039 28.25 -4.637 1 55.38 284 ASP B CA 1
ATOM 5694 C C . ASP B 1 284 ? 14.453 27.125 -3.781 1 55.38 284 ASP B C 1
ATOM 5696 O O . ASP B 1 284 ? 14.656 25.953 -4.07 1 55.38 284 ASP B O 1
ATOM 5700 N N . GLY B 1 285 ? 13.711 27.609 -2.775 1 61.91 285 GLY B N 1
ATOM 5701 C CA . GLY B 1 285 ? 13.117 26.625 -1.897 1 61.91 285 GLY B CA 1
ATOM 5702 C C . GLY B 1 285 ? 11.867 25.984 -2.475 1 61.91 285 GLY B C 1
ATOM 5703 O O . GLY B 1 285 ? 11.758 25.797 -3.688 1 61.91 285 GLY B O 1
ATOM 5704 N N . ALA B 1 286 ? 11 25.422 -1.601 1 66.31 286 ALA B N 1
ATOM 5705 C CA . ALA B 1 286 ? 9.805 24.688 -2.018 1 66.31 286 ALA B CA 1
ATOM 5706 C C . ALA B 1 286 ? 8.578 25.609 -2.01 1 66.31 286 ALA B C 1
ATOM 5708 O O . ALA B 1 286 ? 8.398 26.406 -1.087 1 66.31 286 ALA B O 1
ATOM 5709 N N . ALA B 1 287 ? 7.93 25.656 -3.156 1 67.69 287 ALA B N 1
ATOM 5710 C CA . ALA B 1 287 ? 6.578 26.203 -3.229 1 67.69 287 ALA B CA 1
ATOM 5711 C C . ALA B 1 287 ? 5.535 25.125 -2.936 1 67.69 287 ALA B C 1
ATOM 5713 O O . ALA B 1 287 ? 5.859 23.938 -2.893 1 67.69 287 ALA B O 1
ATOM 5714 N N . TRP B 1 288 ? 4.359 25.578 -2.59 1 66.81 288 TRP B N 1
ATOM 5715 C CA . TRP B 1 288 ? 3.293 24.625 -2.285 1 66.81 288 TRP B CA 1
ATOM 5716 C C . TRP B 1 288 ? 2.197 24.688 -3.344 1 66.81 288 TRP B C 1
ATOM 5718 O O . TRP B 1 288 ? 1.687 25.766 -3.666 1 66.81 288 TRP B O 1
ATOM 5728 N N . LEU B 1 289 ? 1.897 23.594 -3.98 1 66.06 289 LEU B N 1
ATOM 5729 C CA . LEU B 1 289 ? 0.787 23.453 -4.918 1 66.06 289 LEU B CA 1
ATOM 5730 C C . LEU B 1 289 ? -0.385 22.734 -4.266 1 66.06 289 LEU B C 1
ATOM 5732 O O . LEU B 1 289 ? -0.252 21.578 -3.848 1 66.06 289 LEU B O 1
ATOM 5736 N N . GLU B 1 290 ? -1.49 23.516 -4.168 1 63.12 290 GLU B N 1
ATOM 5737 C CA . GLU B 1 290 ? -2.676 22.938 -3.545 1 63.12 290 GLU B CA 1
ATOM 5738 C C . GLU B 1 290 ? -3.086 21.641 -4.238 1 63.12 290 GLU B C 1
ATOM 5740 O O . GLU B 1 290 ? -3.127 21.578 -5.469 1 63.12 290 GLU B O 1
ATOM 5745 N N . GLY B 1 291 ? -3.367 20.656 -3.457 1 63.38 291 GLY B N 1
ATOM 5746 C CA . GLY B 1 291 ? -3.795 19.391 -4.008 1 63.38 291 GLY B CA 1
ATOM 5747 C C . GLY B 1 291 ? -2.637 18.484 -4.383 1 63.38 291 GLY B C 1
ATOM 5748 O O . GLY B 1 291 ? -2.834 17.297 -4.66 1 63.38 291 GLY B O 1
ATOM 5749 N N . TYR B 1 292 ? -1.465 19.062 -4.426 1 67.75 292 TYR B N 1
ATOM 5750 C CA . TYR B 1 292 ? -0.292 18.281 -4.797 1 67.75 292 TYR B CA 1
ATOM 5751 C C . TYR B 1 292 ? 0.737 18.266 -3.674 1 67.75 292 TYR B C 1
ATOM 5753 O O . TYR B 1 292 ? 1.189 17.203 -3.242 1 67.75 292 TYR B O 1
ATOM 5761 N N . GLY B 1 293 ? 1.046 19.359 -3.16 1 69.81 293 GLY B N 1
ATOM 5762 C CA . GLY B 1 293 ? 2.084 19.453 -2.145 1 69.81 293 GLY B CA 1
ATOM 5763 C C . GLY B 1 293 ? 3.283 20.266 -2.586 1 69.81 293 GLY B C 1
ATOM 5764 O O . GLY B 1 293 ? 3.16 21.156 -3.424 1 69.81 293 GLY B O 1
ATOM 5765 N N . PRO B 1 294 ? 4.465 20.062 -1.954 1 71.06 294 PRO B N 1
ATOM 5766 C CA . PRO B 1 294 ? 5.648 20.859 -2.27 1 71.06 294 PRO B CA 1
ATOM 5767 C C . PRO B 1 294 ? 6.148 20.641 -3.695 1 71.06 294 PRO B C 1
ATOM 5769 O O . PRO B 1 294 ? 6.133 19.516 -4.191 1 71.06 294 PRO B O 1
ATOM 5772 N N . ILE B 1 295 ? 6.473 21.734 -4.352 1 72.5 295 ILE B N 1
ATOM 5773 C CA . ILE B 1 295 ? 7.125 21.703 -5.656 1 72.5 295 ILE B CA 1
ATOM 5774 C C . ILE B 1 295 ? 8.328 22.656 -5.648 1 72.5 295 ILE B C 1
ATOM 5776 O O . ILE B 1 295 ? 8.359 23.625 -4.895 1 72.5 295 ILE B O 1
ATOM 5780 N N . PRO B 1 296 ? 9.352 22.312 -6.414 1 68.81 296 PRO B N 1
ATOM 5781 C CA . PRO B 1 296 ? 10.469 23.266 -6.5 1 68.81 296 PRO B CA 1
ATOM 5782 C C . PRO B 1 296 ? 10.023 24.656 -6.969 1 68.81 296 PRO B C 1
ATOM 5784 O O . PRO B 1 296 ? 9.203 24.766 -7.883 1 68.81 296 PRO B O 1
ATOM 5787 N N . ALA B 1 297 ? 10.609 25.656 -6.254 1 67.12 297 ALA B N 1
ATOM 5788 C CA . ALA B 1 297 ? 10.242 27.031 -6.578 1 67.12 297 ALA B CA 1
ATOM 5789 C C . ALA B 1 297 ? 10.492 27.328 -8.055 1 67.12 297 ALA B C 1
ATOM 5791 O O . ALA B 1 297 ? 9.719 28.047 -8.688 1 67.12 297 ALA B O 1
ATOM 5792 N N . ALA B 1 298 ? 11.523 26.75 -8.586 1 66.19 298 ALA B N 1
ATOM 5793 C CA . ALA B 1 298 ? 11.859 26.984 -9.984 1 66.19 298 ALA B CA 1
ATOM 5794 C C . ALA B 1 298 ? 10.773 26.453 -10.914 1 66.19 298 ALA B C 1
ATOM 5796 O O . ALA B 1 298 ? 10.445 27.078 -11.922 1 66.19 298 ALA B O 1
ATOM 5797 N N . VAL B 1 299 ? 10.242 25.344 -10.555 1 65.75 299 VAL B N 1
ATOM 5798 C CA . VAL B 1 299 ? 9.156 24.75 -11.328 1 65.75 299 VAL B CA 1
ATOM 5799 C C . VAL B 1 299 ? 7.91 25.625 -11.227 1 65.75 299 VAL B C 1
ATOM 5801 O O . VAL B 1 299 ? 7.215 25.844 -12.219 1 65.75 299 VAL B O 1
ATOM 5804 N N . ALA B 1 300 ? 7.727 26.047 -10.055 1 66.44 300 ALA B N 1
ATOM 5805 C CA . ALA B 1 300 ? 6.594 26.938 -9.844 1 66.44 300 ALA B CA 1
ATOM 5806 C C . ALA B 1 300 ? 6.727 28.203 -10.695 1 66.44 300 ALA B C 1
ATOM 5808 O O . ALA B 1 300 ? 5.762 28.641 -11.32 1 66.44 300 ALA B O 1
ATOM 5809 N N . ARG B 1 301 ? 7.941 28.719 -10.766 1 62.12 301 ARG B N 1
ATOM 5810 C CA . ARG B 1 301 ? 8.195 29.906 -11.57 1 62.12 301 ARG B CA 1
ATOM 5811 C C . ARG B 1 301 ? 7.973 29.641 -13.055 1 62.12 301 ARG B C 1
ATOM 5813 O O . ARG B 1 301 ? 7.387 30.453 -13.766 1 62.12 301 ARG B O 1
ATOM 5820 N N . ALA B 1 302 ? 8.461 28.516 -13.391 1 61.78 302 ALA B N 1
ATOM 5821 C CA . ALA B 1 302 ? 8.312 28.141 -14.797 1 61.78 302 ALA B CA 1
ATOM 5822 C C . ALA B 1 302 ? 6.84 28 -15.172 1 61.78 302 ALA B C 1
ATOM 5824 O O . ALA B 1 302 ? 6.426 28.406 -16.25 1 61.78 302 ALA B O 1
ATOM 5825 N N . ALA B 1 303 ? 6.125 27.406 -14.312 1 60.22 303 ALA B N 1
ATOM 5826 C CA . ALA B 1 303 ? 4.691 27.234 -14.539 1 60.22 303 ALA B CA 1
ATOM 5827 C C . ALA B 1 303 ? 3.984 28.578 -14.656 1 60.22 303 ALA B C 1
ATOM 5829 O O . ALA B 1 303 ? 3.113 28.766 -15.516 1 60.22 303 ALA B O 1
ATOM 5830 N N . ILE B 1 304 ? 4.48 29.453 -13.844 1 57.19 304 ILE B N 1
ATOM 5831 C CA . ILE B 1 304 ? 3.898 30.797 -13.82 1 57.19 304 ILE B CA 1
ATOM 5832 C C . ILE B 1 304 ? 4.277 31.547 -15.094 1 57.19 304 ILE B C 1
ATOM 5834 O O . ILE B 1 304 ? 3.461 32.281 -15.656 1 57.19 304 ILE B O 1
ATOM 5838 N N . ALA B 1 305 ? 5.605 31.391 -15.406 1 50.25 305 ALA B N 1
ATOM 5839 C CA . ALA B 1 305 ? 6.109 32.094 -16.578 1 50.25 305 ALA B CA 1
ATOM 5840 C C . ALA B 1 305 ? 5.523 31.531 -17.859 1 50.25 305 ALA B C 1
ATOM 5842 O O . ALA B 1 305 ? 5.68 32.125 -18.938 1 50.25 305 ALA B O 1
ATOM 5843 N N . GLY B 1 306 ? 4.652 30.594 -17.766 1 45 306 GLY B N 1
ATOM 5844 C CA . GLY B 1 306 ? 4.109 30 -18.969 1 45 306 GLY B CA 1
ATOM 5845 C C . GLY B 1 306 ? 5.152 29.25 -19.781 1 45 306 GLY B C 1
ATOM 5846 O O . GLY B 1 306 ? 5.047 29.156 -21.016 1 45 306 GLY B O 1
ATOM 5847 N N . VAL B 1 307 ? 6.418 29.234 -19.469 1 38.69 307 VAL B N 1
ATOM 5848 C CA . VAL B 1 307 ? 7.426 28.484 -20.203 1 38.69 307 VAL B CA 1
ATOM 5849 C C . VAL B 1 307 ? 6.973 27.031 -20.375 1 38.69 307 VAL B C 1
ATOM 5851 O O . VAL B 1 307 ? 6.797 26.312 -19.391 1 38.69 307 VAL B O 1
ATOM 5854 N N . PRO B 1 308 ? 6.598 26.781 -21.672 1 37.78 308 PRO B N 1
ATOM 5855 C CA . PRO B 1 308 ? 5.945 25.516 -22.047 1 37.78 308 PRO B CA 1
ATOM 5856 C C . PRO B 1 308 ? 6.742 24.297 -21.609 1 37.78 308 PRO B C 1
ATOM 5858 O O . PRO B 1 308 ? 6.16 23.25 -21.312 1 37.78 308 PRO B O 1
ATOM 5861 N N . ASP B 1 309 ? 8.031 24.406 -21.953 1 38.94 309 ASP B N 1
ATOM 5862 C CA . ASP B 1 309 ? 8.812 23.172 -22.062 1 38.94 309 ASP B CA 1
ATOM 5863 C C . ASP B 1 309 ? 8.859 22.453 -20.719 1 38.94 309 ASP B C 1
ATOM 5865 O O . ASP B 1 309 ? 9.133 21.25 -20.672 1 38.94 309 ASP B O 1
ATOM 5869 N N . LEU B 1 310 ? 9.297 23.188 -19.766 1 36.75 310 LEU B N 1
ATOM 5870 C CA . LEU B 1 310 ? 9.453 22.375 -18.562 1 36.75 310 LEU B CA 1
ATOM 5871 C C . LEU B 1 310 ? 8.141 21.688 -18.203 1 36.75 310 LEU B C 1
ATOM 5873 O O . LEU B 1 310 ? 8.141 20.625 -17.578 1 36.75 310 LEU B O 1
ATOM 5877 N N . LEU B 1 311 ? 7.012 22.469 -18.453 1 37.56 311 LEU B N 1
ATOM 5878 C CA . LEU B 1 311 ? 5.672 21.891 -18.359 1 37.56 311 LEU B CA 1
ATOM 5879 C C . LEU B 1 311 ? 5.121 21.578 -19.75 1 37.56 311 LEU B C 1
ATOM 5881 O O . LEU B 1 311 ? 3.943 21.234 -19.891 1 37.56 311 LEU B O 1
ATOM 5885 N N . GLY B 1 312 ? 5.879 21.469 -20.891 1 33.12 312 GLY B N 1
ATOM 5886 C CA . GLY B 1 312 ? 5.66 21.312 -22.312 1 33.12 312 GLY B CA 1
ATOM 5887 C C . GLY B 1 312 ? 5.379 22.609 -23.016 1 33.12 312 GLY B C 1
ATOM 5888 O O . GLY B 1 312 ? 5.262 23.656 -22.375 1 33.12 312 GLY B O 1
ATOM 5889 N N . PRO B 1 313 ? 5.68 22.625 -24.406 1 30.7 313 PRO B N 1
ATOM 5890 C CA . PRO B 1 313 ? 5.543 23.828 -25.219 1 30.7 313 PRO B CA 1
ATOM 5891 C C . PRO B 1 313 ? 4.164 24.469 -25.094 1 30.7 313 PRO B C 1
ATOM 5893 O O . PRO B 1 313 ? 3.146 23.781 -25.188 1 30.7 313 PRO B O 1
ATOM 5896 N N . THR B 1 314 ? 4.082 25.641 -24.547 1 33.66 314 THR B N 1
ATOM 5897 C CA . THR B 1 314 ? 2.869 26.453 -24.578 1 33.66 314 THR B CA 1
ATOM 5898 C C . THR B 1 314 ? 2.527 26.875 -26 1 33.66 314 THR B C 1
ATOM 5900 O O . THR B 1 314 ? 3.365 27.438 -26.703 1 33.66 314 THR B O 1
ATOM 5903 N N . PRO B 1 315 ? 1.623 26.281 -26.75 1 30.06 315 PRO B N 1
ATOM 5904 C CA . PRO B 1 315 ? 1.346 26.859 -28.062 1 30.06 315 PRO B CA 1
ATOM 5905 C C . PRO B 1 315 ? 1.255 28.391 -28.031 1 30.06 315 PRO B C 1
ATOM 5907 O O . PRO B 1 315 ? 0.84 28.953 -27.016 1 30.06 315 PRO B O 1
ATOM 5910 N N . GLN B 1 316 ? 1.963 29.031 -28.969 1 31.94 316 GLN B N 1
ATOM 5911 C CA . GLN B 1 316 ? 1.971 30.484 -29.203 1 31.94 316 GLN B CA 1
ATOM 5912 C C . GLN B 1 316 ? 0.555 31.047 -29.172 1 31.94 316 GLN B C 1
ATOM 5914 O O . GLN B 1 316 ? 0.34 32.156 -28.703 1 31.94 316 GLN B O 1
ATOM 5919 N N . GLU B 1 317 ? -0.255 30.438 -30.094 1 30.66 317 GLU B N 1
ATOM 5920 C CA . GLU B 1 317 ? -1.616 30.938 -30.25 1 30.66 317 GLU B CA 1
ATOM 5921 C C . GLU B 1 317 ? -2.43 30.766 -28.969 1 30.66 317 GLU B C 1
ATOM 5923 O O . GLU B 1 317 ? -3.629 31.047 -28.953 1 30.66 317 GLU B O 1
ATOM 5928 N N . LEU B 1 318 ? -1.911 29.906 -28.219 1 31.38 318 LEU B N 1
ATOM 5929 C CA . LEU B 1 318 ? -2.621 29.922 -26.938 1 31.38 318 LEU B CA 1
ATOM 5930 C C . LEU B 1 318 ? -2.605 31.312 -26.328 1 31.38 318 LEU B C 1
ATOM 5932 O O . LEU B 1 318 ? -1.537 31.906 -26.125 1 31.38 318 LEU B O 1
ATOM 5936 N N . ASP B 1 319 ? -3.568 32.125 -26.672 1 29.19 319 ASP B N 1
ATOM 5937 C CA . ASP B 1 319 ? -3.834 33.344 -25.938 1 29.19 319 ASP B CA 1
ATOM 5938 C C . ASP B 1 319 ? -3.377 33.219 -24.484 1 29.19 319 ASP B C 1
ATOM 5940 O O . ASP B 1 319 ? -3.445 32.156 -23.891 1 29.19 319 ASP B O 1
ATOM 5944 N N . ARG B 1 320 ? -2.365 33.938 -23.953 1 32.72 320 ARG B N 1
ATOM 5945 C CA . ARG B 1 320 ? -2.025 34.344 -22.594 1 32.72 320 ARG B CA 1
ATOM 5946 C C . ARG B 1 320 ? -3.193 34.094 -21.641 1 32.72 320 ARG B C 1
ATOM 5948 O O . ARG B 1 320 ? -3.209 34.594 -20.516 1 32.72 320 ARG B O 1
ATOM 5955 N N . GLY B 1 321 ? -4.293 33.719 -22.078 1 30.58 321 GLY B N 1
ATOM 5956 C CA . GLY B 1 321 ? -5.367 33.656 -21.094 1 30.58 321 GLY B CA 1
ATOM 5957 C C . GLY B 1 321 ? -4.977 32.938 -19.812 1 30.58 321 GLY B C 1
ATOM 5958 O O . GLY B 1 321 ? -3.889 32.375 -19.734 1 30.58 321 GLY B O 1
ATOM 5959 N N . GLN B 1 322 ? -6.16 32.281 -18.844 1 31.31 322 GLN B N 1
ATOM 5960 C CA . GLN B 1 322 ? -6.504 32.219 -17.422 1 31.31 322 GLN B CA 1
ATOM 5961 C C . GLN B 1 322 ? -5.73 31.078 -16.734 1 31.31 322 GLN B C 1
ATOM 5963 O O . GLN B 1 322 ? -6.203 29.953 -16.672 1 31.31 322 GLN B O 1
ATOM 5968 N N . ALA B 1 323 ? -4.734 30.594 -17.172 1 36.28 323 ALA B N 1
ATOM 5969 C CA . ALA B 1 323 ? -4.145 29.875 -16.047 1 36.28 323 ALA B CA 1
ATOM 5970 C C . ALA B 1 323 ? -4.137 30.75 -14.789 1 36.28 323 ALA B C 1
ATOM 5972 O O . ALA B 1 323 ? -3.428 31.75 -14.727 1 36.28 323 ALA B O 1
ATOM 5973 N N . TRP B 1 324 ? -5.316 30.984 -14.297 1 36.03 324 TRP B N 1
ATOM 5974 C CA . TRP B 1 324 ? -5.449 31.734 -13.055 1 36.03 324 TRP B CA 1
ATOM 5975 C C . TRP B 1 324 ? -4.656 31.078 -11.93 1 36.03 324 TRP B C 1
ATOM 5977 O O . TRP B 1 324 ? -4.926 29.922 -11.562 1 36.03 324 TRP B O 1
ATOM 5987 N N . ILE B 1 325 ? -3.34 31.141 -12.055 1 44.19 325 ILE B N 1
ATOM 5988 C CA . ILE B 1 325 ? -2.611 30.844 -10.828 1 44.19 325 ILE B CA 1
ATOM 5989 C C . ILE B 1 325 ? -3.008 31.844 -9.742 1 44.19 325 ILE B C 1
ATOM 5991 O O . ILE B 1 325 ? -2.85 33.062 -9.906 1 44.19 325 ILE B O 1
ATOM 5995 N N . ARG B 1 326 ? -3.945 31.484 -8.945 1 47.03 326 ARG B N 1
ATOM 5996 C CA . ARG B 1 326 ? -4.129 32.312 -7.75 1 47.03 326 ARG B CA 1
ATOM 5997 C C . ARG B 1 326 ? -2.896 32.25 -6.855 1 47.03 326 ARG B C 1
ATOM 5999 O O . ARG B 1 326 ? -2.531 31.188 -6.355 1 47.03 326 ARG B O 1
ATOM 6006 N N . ARG B 1 327 ? -2.156 33.312 -6.902 1 49.91 327 ARG B N 1
ATOM 6007 C CA . ARG B 1 327 ? -0.935 33.469 -6.117 1 49.91 327 ARG B CA 1
ATOM 6008 C C . ARG B 1 327 ? -1.245 33.969 -4.715 1 49.91 327 ARG B C 1
ATOM 6010 O O . ARG B 1 327 ? -1.985 34.969 -4.547 1 49.91 327 ARG B O 1
ATOM 6017 N N . LEU B 1 328 ? -1.136 33.031 -3.781 1 53.97 328 LEU B N 1
ATOM 6018 C CA . LEU B 1 328 ? -1.172 33.469 -2.391 1 53.97 328 LEU B CA 1
ATOM 6019 C C . LEU B 1 328 ? 0.238 33.688 -1.853 1 53.97 328 LEU B C 1
ATOM 6021 O O . LEU B 1 328 ? 1.11 32.844 -2.02 1 53.97 328 LEU B O 1
ATOM 6025 N N . PHE B 1 329 ? 0.465 34.938 -1.61 1 52.72 329 PHE B N 1
ATOM 6026 C CA . PHE B 1 329 ? 1.785 35.25 -1.074 1 52.72 329 PHE B CA 1
ATOM 6027 C C . PHE B 1 329 ? 1.759 35.281 0.449 1 52.72 329 PHE B C 1
ATOM 6029 O O . PHE B 1 329 ? 0.789 35.75 1.049 1 52.72 329 PHE B O 1
ATOM 6036 N N . VAL B 1 330 ? 2.707 34.531 1.018 1 53.38 330 VAL B N 1
ATOM 6037 C CA . VAL B 1 330 ? 2.873 34.531 2.467 1 53.38 330 VAL B CA 1
ATOM 6038 C C . VAL B 1 330 ? 4.004 35.5 2.855 1 53.38 330 VAL B C 1
ATOM 6040 O O . VAL B 1 330 ? 5.035 35.562 2.18 1 53.38 330 VAL B O 1
ATOM 6043 N N . ASP B 1 331 ? 3.59 36.5 3.811 1 49.69 331 ASP B N 1
ATOM 6044 C CA . ASP B 1 331 ? 4.645 37.281 4.449 1 49.69 331 ASP B CA 1
ATOM 6045 C C . ASP B 1 331 ? 5.598 36.375 5.234 1 49.69 331 ASP B C 1
ATOM 6047 O O . ASP B 1 331 ? 5.18 35.688 6.168 1 49.69 331 ASP B O 1
ATOM 6051 N N . PRO B 1 332 ? 6.828 36.25 4.703 1 47.78 332 PRO B N 1
ATOM 6052 C CA . PRO B 1 332 ? 7.746 35.344 5.383 1 47.78 332 PRO B CA 1
ATOM 6053 C C . PRO B 1 332 ? 7.891 35.656 6.871 1 47.78 332 PRO B C 1
ATOM 6055 O O . PRO B 1 332 ? 8.242 34.75 7.656 1 47.78 332 PRO B O 1
ATOM 6058 N N . ALA B 1 333 ? 7.766 36.969 7.172 1 42.59 333 ALA B N 1
ATOM 6059 C CA . ALA B 1 333 ? 7.977 37.406 8.555 1 42.59 333 ALA B CA 1
ATOM 6060 C C . ALA B 1 333 ? 6.801 37 9.438 1 42.59 333 ALA B C 1
ATOM 6062 O O . ALA B 1 333 ? 6.992 36.594 10.578 1 42.59 333 ALA B O 1
ATOM 6063 N N . THR B 1 334 ? 5.648 37.156 8.883 1 45.94 334 THR B N 1
ATOM 6064 C CA . THR B 1 334 ? 4.461 37.031 9.727 1 45.94 334 THR B CA 1
ATOM 6065 C C . THR B 1 334 ? 3.727 35.719 9.414 1 45.94 334 THR B C 1
ATOM 6067 O O . THR B 1 334 ? 2.895 35.25 10.203 1 45.94 334 THR B O 1
ATOM 6070 N N . GLY B 1 335 ? 4.207 35.062 8.391 1 47.31 335 GLY B N 1
ATOM 6071 C CA . GLY B 1 335 ? 3.48 33.875 7.918 1 47.31 335 GLY B CA 1
ATOM 6072 C C . GLY B 1 335 ? 2.082 34.219 7.426 1 47.31 335 GLY B C 1
ATOM 6073 O O . GLY B 1 335 ? 1.301 33.312 7.121 1 47.31 335 GLY B O 1
ATOM 6074 N N . GLN B 1 336 ? 1.751 35.562 7.473 1 49.03 336 GLN B N 1
ATOM 6075 C CA . GLN B 1 336 ? 0.405 35.969 7.094 1 49.03 336 GLN B CA 1
ATOM 6076 C C . GLN B 1 336 ? 0.24 36 5.578 1 49.03 336 GLN B C 1
ATOM 6078 O O . GLN B 1 336 ? 1.188 36.281 4.852 1 49.03 336 GLN B O 1
ATOM 6083 N N . LEU B 1 337 ? -0.885 35.375 5.117 1 49.38 337 LEU B N 1
ATOM 6084 C CA . LEU B 1 337 ? -1.224 35.406 3.699 1 49.38 337 LEU B CA 1
ATOM 6085 C C . LEU B 1 337 ? -1.393 36.844 3.23 1 49.38 337 LEU B C 1
ATOM 6087 O O . LEU B 1 337 ? -2.088 37.656 3.875 1 49.38 337 LEU B O 1
ATOM 6091 N N . ILE B 1 338 ? -0.465 37.531 2.496 1 44.62 338 ILE B N 1
ATOM 6092 C CA . ILE B 1 338 ? -0.607 38.844 1.889 1 44.62 338 ILE B CA 1
ATOM 6093 C C . ILE B 1 338 ? -1.384 38.719 0.579 1 44.62 338 ILE B C 1
ATOM 6095 O O . ILE B 1 338 ? -0.968 38 -0.335 1 44.62 338 ILE B O 1
ATOM 6099 N N . SER B 1 339 ? -2.678 38.469 0.622 1 44.88 339 SER B N 1
ATOM 6100 C CA . SER B 1 339 ? -3.387 38.406 -0.654 1 44.88 339 SER B CA 1
ATOM 6101 C C . SER B 1 339 ? -3.012 39.625 -1.527 1 44.88 339 SER B C 1
ATOM 6103 O O . SER B 1 339 ? -3.008 40.75 -1.061 1 44.88 339 SER B O 1
ATOM 6105 N N . ALA B 1 340 ? -2.279 39.438 -2.434 1 40.84 340 ALA B N 1
ATOM 6106 C CA . ALA B 1 340 ? -2.02 40.531 -3.357 1 40.84 340 ALA B CA 1
ATOM 6107 C C . ALA B 1 340 ? -3.301 41.312 -3.672 1 40.84 340 ALA B C 1
ATOM 6109 O O . ALA B 1 340 ? -3.252 42.469 -4.062 1 40.84 340 ALA B O 1
ATOM 6110 N N . ASP B 1 341 ? -4.336 40.531 -4.227 1 37.31 341 ASP B N 1
ATOM 6111 C CA . ASP B 1 341 ? -5.352 41.375 -4.848 1 37.31 341 ASP B CA 1
ATOM 6112 C C . ASP B 1 341 ? -6.133 42.156 -3.797 1 37.31 341 ASP B C 1
ATOM 6114 O O . ASP B 1 341 ? -6.77 41.562 -2.922 1 37.31 341 ASP B O 1
ATOM 6118 N N . LYS B 1 342 ? -5.816 43.344 -3.535 1 34.56 342 LYS B N 1
ATOM 6119 C CA . LYS B 1 342 ? -6.434 44.344 -2.682 1 34.56 342 LYS B CA 1
ATOM 6120 C C . LYS B 1 342 ? -7.953 44.219 -2.693 1 34.56 342 LYS B C 1
ATOM 6122 O O . LYS B 1 342 ? -8.633 44.75 -1.816 1 34.56 342 LYS B O 1
ATOM 6127 N N . ARG B 1 343 ? -8.602 44.062 -3.838 1 35.25 343 ARG B N 1
ATOM 6128 C CA . ARG B 1 343 ? -10.031 44.375 -3.932 1 35.25 343 ARG B CA 1
ATOM 6129 C C . ARG B 1 343 ? -10.859 43.375 -3.145 1 35.25 343 ARG B C 1
ATOM 6131 O O . ARG B 1 343 ? -12.062 43.531 -2.979 1 35.25 343 ARG B O 1
ATOM 6138 N N . ARG B 1 344 ? -10.617 42.125 -3.188 1 34.22 344 ARG B N 1
ATOM 6139 C CA . ARG B 1 344 ? -11.648 41.281 -2.561 1 34.22 344 ARG B CA 1
ATOM 6140 C C . ARG B 1 344 ? -11.359 41.094 -1.076 1 34.22 344 ARG B C 1
ATOM 6142 O O . ARG B 1 344 ? -10.484 40.312 -0.708 1 34.22 344 ARG B O 1
ATOM 6149 N N . ARG B 1 345 ? -11.656 42 -0.106 1 30.78 345 ARG B N 1
ATOM 6150 C CA . ARG B 1 345 ? -11.727 42.188 1.341 1 30.78 345 ARG B CA 1
ATOM 6151 C C . ARG B 1 345 ? -12.477 41.031 1.996 1 30.78 345 ARG B C 1
ATOM 6153 O O . ARG B 1 345 ? -12.703 41.031 3.207 1 30.78 345 ARG B O 1
ATOM 6160 N N . ARG B 1 346 ? -13.484 40.312 1.475 1 32.66 346 ARG B N 1
ATOM 6161 C CA . ARG B 1 346 ? -14.336 39.594 2.408 1 32.66 346 ARG B CA 1
ATOM 6162 C C . ARG B 1 346 ? -13.523 38.625 3.25 1 32.66 346 ARG B C 1
ATOM 6164 O O . ARG B 1 346 ? -12.805 37.781 2.709 1 32.66 346 ARG B O 1
ATOM 6171 N N . PHE B 1 347 ? -13.227 39 4.566 1 36.34 347 PHE B N 1
ATOM 6172 C CA . PHE B 1 347 ? -12.594 38.406 5.742 1 36.34 347 PHE B CA 1
ATOM 6173 C C . PHE B 1 347 ? -12.938 36.938 5.867 1 36.34 347 PHE B C 1
ATOM 6175 O O . PHE B 1 347 ? -12.125 36.125 6.34 1 36.34 347 PHE B O 1
ATOM 6182 N N . ASP B 1 348 ? -14.406 36.594 5.781 1 47.22 348 ASP B N 1
ATOM 6183 C CA . ASP B 1 348 ? -14.852 35.219 6.113 1 47.22 348 ASP B CA 1
ATOM 6184 C C . ASP B 1 348 ? -14.008 34.188 5.379 1 47.22 348 ASP B C 1
ATOM 6186 O O . ASP B 1 348 ? -13.57 33.219 5.98 1 47.22 348 ASP B O 1
ATOM 6190 N N . GLY B 1 349 ? -13.461 34.594 4.363 1 58.56 349 GLY B N 1
ATOM 6191 C CA . GLY B 1 349 ? -12.68 33.75 3.484 1 58.56 349 GLY B CA 1
ATOM 6192 C C . GLY B 1 349 ? -11.203 33.75 3.82 1 58.56 349 GLY B C 1
ATOM 6193 O O . GLY B 1 349 ? -10.523 32.719 3.648 1 58.56 349 GLY B O 1
ATOM 6194 N N . ALA B 1 350 ? -10.789 34.875 4.598 1 57 350 ALA B N 1
ATOM 6195 C CA . ALA B 1 350 ? -9.359 34.969 4.867 1 57 350 ALA B CA 1
ATOM 6196 C C . ALA B 1 350 ? -8.93 34 5.961 1 57 350 ALA B C 1
ATOM 6198 O O . ALA B 1 350 ? -7.867 33.375 5.871 1 57 350 ALA B O 1
ATOM 6199 N N . VAL B 1 351 ? -9.797 34 7.078 1 64.31 351 VAL B N 1
ATOM 6200 C CA . VAL B 1 351 ? -9.484 33.094 8.172 1 64.31 351 VAL B CA 1
ATOM 6201 C C . VAL B 1 351 ? -9.453 31.672 7.664 1 64.31 351 VAL B C 1
ATOM 6203 O O . VAL B 1 351 ? -8.523 30.906 7.953 1 64.31 351 VAL B O 1
ATOM 6206 N N . ARG B 1 352 ? -10.43 31.328 6.859 1 73.12 352 ARG B N 1
ATOM 6207 C CA . ARG B 1 352 ? -10.5 29.984 6.293 1 73.12 352 ARG B CA 1
ATOM 6208 C C . ARG B 1 352 ? -9.297 29.703 5.398 1 73.12 352 ARG B C 1
ATOM 6210 O O . ARG B 1 352 ? -8.711 28.625 5.465 1 73.12 352 ARG B O 1
ATOM 6217 N N . ARG B 1 353 ? -8.969 30.656 4.664 1 67.94 353 ARG B N 1
ATOM 6218 C CA . ARG B 1 353 ? -7.836 30.5 3.764 1 67.94 353 ARG B CA 1
ATOM 6219 C C . ARG B 1 353 ? -6.535 30.312 4.543 1 67.94 353 ARG B C 1
ATOM 6221 O O . ARG B 1 353 ? -5.691 29.5 4.172 1 67.94 353 ARG B O 1
ATOM 6228 N N . PHE B 1 354 ? -6.426 31.078 5.578 1 68.88 354 PHE B N 1
ATOM 6229 C CA . PHE B 1 354 ? -5.227 30.969 6.402 1 68.88 354 PHE B CA 1
ATOM 6230 C C . PHE B 1 354 ? -5.152 29.594 7.051 1 68.88 354 PHE B C 1
ATOM 6232 O O . PHE B 1 354 ? -4.09 28.969 7.074 1 68.88 354 PHE B O 1
ATOM 6239 N N . ILE B 1 355 ? -6.23 29.188 7.613 1 77.31 355 ILE B N 1
ATOM 6240 C CA . ILE B 1 355 ? -6.258 27.891 8.289 1 77.31 355 ILE B CA 1
ATOM 6241 C C . ILE B 1 355 ? -5.91 26.781 7.293 1 77.31 355 ILE B C 1
ATOM 6243 O O . ILE B 1 355 ? -5.176 25.844 7.625 1 77.31 355 ILE B O 1
ATOM 6247 N N . ASN B 1 356 ? -6.383 26.875 6.102 1 76.06 356 ASN B N 1
ATOM 6248 C CA . ASN B 1 356 ? -6.055 25.906 5.07 1 76.06 356 ASN B CA 1
ATOM 6249 C C . ASN B 1 356 ? -4.559 25.891 4.766 1 76.06 356 ASN B C 1
ATOM 6251 O O . ASN B 1 356 ? -3.969 24.812 4.602 1 76.06 356 ASN B O 1
ATOM 6255 N N . LEU B 1 357 ? -4.016 27.031 4.723 1 69 357 LEU B N 1
ATOM 6256 C CA . LEU B 1 357 ? -2.59 27.156 4.445 1 69 357 LEU B CA 1
ATOM 6257 C C . LEU B 1 357 ? -1.761 26.625 5.613 1 69 357 LEU B C 1
ATOM 6259 O O . LEU B 1 357 ? -0.739 25.969 5.41 1 69 357 LEU B O 1
ATOM 6263 N N . ARG B 1 358 ? -2.172 26.969 6.75 1 73.25 358 ARG B N 1
ATOM 6264 C CA . ARG B 1 358 ? -1.452 26.578 7.957 1 73.25 358 ARG B CA 1
ATOM 6265 C C . ARG B 1 358 ? -1.53 25.078 8.18 1 73.25 358 ARG B C 1
ATOM 6267 O O . ARG B 1 358 ? -0.507 24.422 8.383 1 73.25 358 ARG B O 1
ATOM 6274 N N . ASP B 1 359 ? -2.799 24.547 8.203 1 80.5 359 ASP B N 1
ATOM 6275 C CA . ASP B 1 359 ? -3.023 23.188 8.656 1 80.5 359 ASP B CA 1
ATOM 6276 C C . ASP B 1 359 ? -2.805 22.188 7.523 1 80.5 359 ASP B C 1
ATOM 6278 O O . ASP B 1 359 ? -2.383 21.047 7.762 1 80.5 359 ASP B O 1
ATOM 6282 N N . ARG B 1 360 ? -3.184 22.484 6.293 1 76.81 360 ARG B N 1
ATOM 6283 C CA . ARG B 1 360 ? -2.977 21.719 5.066 1 76.81 360 ARG B CA 1
ATOM 6284 C C . ARG B 1 360 ? -3.871 20.484 5.035 1 76.81 360 ARG B C 1
ATOM 6286 O O . ARG B 1 360 ? -4.453 20.172 3.996 1 76.81 360 ARG B O 1
ATOM 6293 N N . VAL B 1 361 ? -3.924 19.766 6.156 1 84.12 361 VAL B N 1
ATOM 6294 C CA . VAL B 1 361 ? -4.777 18.594 6.309 1 84.12 361 VAL B CA 1
ATOM 6295 C C . VAL B 1 361 ? -5.488 18.641 7.656 1 84.12 361 VAL B C 1
ATOM 6297 O O . VAL B 1 361 ? -5.211 19.516 8.477 1 84.12 361 VAL B O 1
ATOM 6300 N N . CYS B 1 362 ? -6.445 17.719 7.809 1 91.19 362 CYS B N 1
ATOM 6301 C CA . CYS B 1 362 ? -7.16 17.578 9.07 1 91.19 362 CYS B CA 1
ATOM 6302 C C . CYS B 1 362 ? -6.188 17.547 10.25 1 91.19 362 CYS B C 1
ATOM 6304 O O . CYS B 1 362 ? -5.191 16.812 10.203 1 91.19 362 CYS B O 1
ATOM 6306 N N . ARG B 1 363 ? -6.473 18.25 11.281 1 89.88 363 ARG B N 1
ATOM 6307 C CA . ARG B 1 363 ? -5.562 18.438 12.414 1 89.88 363 ARG B CA 1
ATOM 6308 C C . ARG B 1 363 ? -5.699 17.297 13.414 1 89.88 363 ARG B C 1
ATOM 6310 O O . ARG B 1 363 ? -5.004 17.266 14.43 1 89.88 363 ARG B O 1
ATOM 6317 N N . MET B 1 364 ? -6.59 16.312 13.172 1 90.69 364 MET B N 1
ATOM 6318 C CA . MET B 1 364 ? -6.461 15.055 13.891 1 90.69 364 MET B CA 1
ATOM 6319 C C . MET B 1 364 ? -5.141 14.375 13.562 1 90.69 364 MET B C 1
ATOM 6321 O O . MET B 1 364 ? -4.812 14.18 12.391 1 90.69 364 MET B O 1
ATOM 6325 N N . PRO B 1 365 ? -4.438 14.055 14.688 1 88.81 365 PRO B N 1
ATOM 6326 C CA . PRO B 1 365 ? -3.139 13.438 14.398 1 88.81 365 PRO B CA 1
ATOM 6327 C C . PRO B 1 365 ? -3.254 12.227 13.469 1 88.81 365 PRO B C 1
ATOM 6329 O O . PRO B 1 365 ? -4.125 11.375 13.656 1 88.81 365 PRO B O 1
ATOM 6332 N N . PHE B 1 366 ? -2.461 12.211 12.359 1 88.5 366 PHE B N 1
ATOM 6333 C CA . PHE B 1 366 ? -2.221 11.102 11.445 1 88.5 366 PHE B CA 1
ATOM 6334 C C . PHE B 1 366 ? -3.385 10.938 10.469 1 88.5 366 PHE B C 1
ATOM 6336 O O . PHE B 1 366 ? -3.402 10 9.664 1 88.5 366 PHE B O 1
ATOM 6343 N N . CYS B 1 367 ? -4.48 11.75 10.484 1 89 367 CYS B N 1
ATOM 6344 C CA . CYS B 1 367 ? -5.66 11.625 9.641 1 89 367 CYS B CA 1
ATOM 6345 C C . CYS B 1 367 ? -5.316 11.914 8.18 1 89 367 CYS B C 1
ATOM 6347 O O . CYS B 1 367 ? -5.734 11.18 7.285 1 89 367 CYS B O 1
ATOM 6349 N N . ASP B 1 368 ? -4.602 12.797 7.746 1 84.62 368 ASP B N 1
ATOM 6350 C CA . ASP B 1 368 ? -4.125 13.219 6.434 1 84.62 368 ASP B CA 1
ATOM 6351 C C . ASP B 1 368 ? -5.289 13.578 5.512 1 84.62 368 ASP B C 1
ATOM 6353 O O . ASP B 1 368 ? -5.082 13.898 4.34 1 84.62 368 ASP B O 1
ATOM 6357 N N . ALA B 1 369 ? -6.578 13.594 5.984 1 88.25 369 ALA B N 1
ATOM 6358 C CA . ALA B 1 369 ? -7.723 13.938 5.152 1 88.25 369 ALA B CA 1
ATOM 6359 C C . ALA B 1 369 ? -7.699 15.422 4.781 1 88.25 369 ALA B C 1
ATOM 6361 O O . ALA B 1 369 ? -7.195 16.25 5.539 1 88.25 369 ALA B O 1
ATOM 6362 N N . PRO B 1 370 ? -8.25 15.75 3.605 1 82.19 370 PRO B N 1
ATOM 6363 C CA . PRO B 1 370 ? -8.391 17.172 3.275 1 82.19 370 PRO B CA 1
ATOM 6364 C C . PRO B 1 370 ? -9.305 17.906 4.246 1 82.19 370 PRO B C 1
ATOM 6366 O 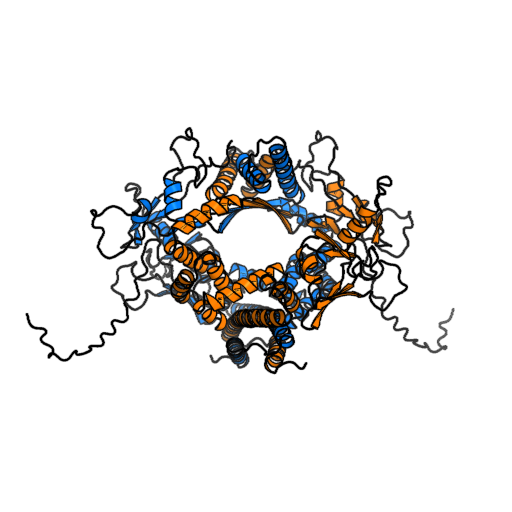O . PRO B 1 370 ? -10.258 17.328 4.777 1 82.19 370 PRO B O 1
ATOM 6369 N N . ILE B 1 371 ? -9.023 19.141 4.457 1 84.06 371 ILE B N 1
ATOM 6370 C CA . ILE B 1 371 ? -9.844 20 5.312 1 84.06 371 ILE B CA 1
ATOM 6371 C C . ILE B 1 371 ? -11.203 20.234 4.664 1 84.06 371 ILE B C 1
ATOM 6373 O O . ILE B 1 371 ? -11.281 20.641 3.502 1 84.06 371 ILE B O 1
ATOM 6377 N N . ARG B 1 372 ? -12.242 19.891 5.336 1 81.5 372 ARG B N 1
ATOM 6378 C CA . ARG B 1 372 ? -13.602 20.109 4.852 1 81.5 372 ARG B CA 1
ATOM 6379 C C . ARG B 1 372 ? -14.289 21.219 5.652 1 81.5 372 ARG B C 1
ATOM 6381 O O . ARG B 1 372 ? -15.109 21.953 5.109 1 81.5 372 ARG B O 1
ATOM 6388 N N . ASP B 1 373 ? -13.953 21.25 6.93 1 83 373 ASP B N 1
ATOM 6389 C CA . ASP B 1 373 ? -14.578 22.203 7.836 1 83 373 ASP B CA 1
ATOM 6390 C C . ASP B 1 373 ? -13.523 22.984 8.625 1 83 373 ASP B C 1
ATOM 6392 O O . ASP B 1 373 ? -12.391 22.531 8.781 1 83 373 ASP B O 1
ATOM 6396 N N . HIS B 1 374 ? -13.859 24.172 8.883 1 84.12 374 HIS B N 1
ATOM 6397 C CA . HIS B 1 374 ? -13.094 25.031 9.789 1 84.12 374 HIS B CA 1
ATOM 6398 C C . HIS B 1 374 ? -13.859 25.266 11.086 1 84.12 374 HIS B C 1
ATOM 6400 O O . HIS B 1 374 ? -14.852 26 11.109 1 84.12 374 HIS B O 1
ATOM 6406 N N . ASP B 1 375 ? -13.477 24.5 12.078 1 81.5 375 ASP B N 1
ATOM 6407 C CA . ASP B 1 375 ? -14.281 24.547 13.297 1 81.5 375 ASP B CA 1
ATOM 6408 C C . ASP B 1 375 ? -13.453 25.047 14.477 1 81.5 375 ASP B C 1
ATOM 6410 O O . ASP B 1 375 ? -12.219 24.984 14.453 1 81.5 375 ASP B O 1
ATOM 6414 N N . HIS B 1 376 ? -14.172 25.625 15.422 1 81 376 HIS B N 1
ATOM 6415 C CA . HIS B 1 376 ? -13.578 26.109 16.672 1 81 376 HIS B CA 1
ATOM 6416 C C . HIS B 1 376 ? -13.094 24.938 17.531 1 81 376 HIS B C 1
ATOM 6418 O O . HIS B 1 376 ? -13.766 23.906 17.625 1 81 376 HIS B O 1
ATOM 6424 N N . LEU B 1 377 ? -11.93 25.047 18.047 1 79.5 377 LEU B N 1
ATOM 6425 C CA . LEU B 1 377 ? -11.414 24.062 18.984 1 79.5 377 LEU B CA 1
ATOM 6426 C C . LEU B 1 377 ? -12.117 24.188 20.328 1 79.5 377 LEU B C 1
ATOM 6428 O O . LEU B 1 377 ? -12.477 23.172 20.953 1 79.5 377 LEU B O 1
ATOM 6432 N N . VAL B 1 378 ? -12.242 25.422 20.688 1 75.75 378 VAL B N 1
ATOM 6433 C CA . VAL B 1 378 ? -13.164 25.766 21.766 1 75.75 378 VAL B CA 1
ATOM 6434 C C . VAL B 1 378 ? -14.484 26.281 21.188 1 75.75 378 VAL B C 1
ATOM 6436 O O . VAL B 1 378 ? -14.508 27.312 20.516 1 75.75 378 VAL B O 1
ATOM 6439 N N . PRO B 1 379 ? -15.531 25.469 21.484 1 76.69 379 PRO B N 1
ATOM 6440 C CA . PRO B 1 379 ? -16.812 25.859 20.875 1 76.69 379 PRO B CA 1
ATOM 6441 C C . PRO B 1 379 ? -17.234 27.281 21.219 1 76.69 379 PRO B C 1
ATOM 6443 O O . PRO B 1 379 ? -16.922 27.766 22.328 1 76.69 379 PRO B O 1
ATOM 6446 N N . TYR B 1 380 ? -17.891 27.891 20.25 1 70.62 380 TYR B N 1
ATOM 6447 C CA . TYR B 1 380 ? -18.375 29.25 20.453 1 70.62 380 TYR B CA 1
ATOM 6448 C C . TYR B 1 380 ? -19.281 29.328 21.672 1 70.62 380 TYR B C 1
ATOM 6450 O O . TYR B 1 380 ? -19.203 30.266 22.453 1 70.62 380 TYR B O 1
ATOM 6458 N N . ARG B 1 381 ? -20.125 28.281 21.844 1 73.75 381 ARG B N 1
ATOM 6459 C CA . ARG B 1 381 ? -21.062 28.219 22.969 1 73.75 381 ARG B CA 1
ATOM 6460 C C . ARG B 1 381 ? -20.312 28.219 24.297 1 73.75 381 ARG B C 1
ATOM 6462 O O . ARG B 1 381 ? -20.859 28.625 25.328 1 73.75 381 ARG B O 1
ATOM 6469 N N . ASP B 1 382 ? -19.094 27.906 24.266 1 77.06 382 ASP B N 1
ATOM 6470 C CA . ASP B 1 382 ? -18.281 27.859 25.469 1 77.06 382 ASP B CA 1
ATOM 6471 C C . ASP B 1 382 ? -17.328 29.047 25.547 1 77.06 382 ASP B C 1
ATOM 6473 O O . ASP B 1 382 ? -16.328 29 26.25 1 77.06 382 ASP B O 1
ATOM 6477 N N . GLY B 1 383 ? -17.578 30.078 24.656 1 71.38 383 GLY B N 1
ATOM 6478 C CA . GLY B 1 383 ? -16.797 31.312 24.719 1 71.38 383 GLY B CA 1
ATOM 6479 C C . GLY B 1 383 ? -15.656 31.344 23.719 1 71.38 383 GLY B C 1
ATOM 6480 O O . GLY B 1 383 ? -14.82 32.25 23.75 1 71.38 383 GLY B O 1
ATOM 6481 N N . GLY B 1 384 ? -15.641 30.297 22.906 1 73.38 384 GLY B N 1
ATOM 6482 C CA . GLY B 1 384 ? -14.578 30.328 21.922 1 73.38 384 GLY B CA 1
ATOM 6483 C C . GLY B 1 384 ? -14.781 31.375 20.844 1 73.38 384 GLY B C 1
ATOM 6484 O O . GLY B 1 384 ? -15.906 31.594 20.391 1 73.38 384 GLY B O 1
ATOM 6485 N N . GLU B 1 385 ? -13.68 32.188 20.516 1 72.38 385 GLU B N 1
ATOM 6486 C CA . GLU B 1 385 ? -13.75 33.219 19.484 1 72.38 385 GLU B CA 1
ATOM 6487 C C . GLU B 1 385 ? -13.453 32.656 18.109 1 72.38 385 GLU B C 1
ATOM 6489 O O . GLU B 1 385 ? -12.789 31.625 17.969 1 72.38 385 GLU B O 1
ATOM 6494 N N . THR B 1 386 ? -14.023 33.156 17.156 1 72.06 386 THR B N 1
ATOM 6495 C CA . THR B 1 386 ? -13.656 32.844 15.773 1 72.06 386 THR B CA 1
ATOM 6496 C C . THR B 1 386 ? -12.328 33.5 15.406 1 72.06 386 THR B C 1
ATOM 6498 O O . THR B 1 386 ? -12.266 34.719 15.156 1 72.06 386 THR B O 1
ATOM 6501 N N . SER B 1 387 ? -11.273 32.844 15.484 1 71.94 387 SER B N 1
ATOM 6502 C CA . SER B 1 387 ? -9.914 33.312 15.211 1 71.94 387 SER B CA 1
ATOM 6503 C C . SER B 1 387 ? -9.055 32.219 14.633 1 71.94 387 SER B C 1
ATOM 6505 O O . SER B 1 387 ? -9.438 31.031 14.672 1 71.94 387 SER B O 1
ATOM 6507 N N . VAL B 1 388 ? -7.988 32.625 14.094 1 72.62 388 VAL B N 1
ATOM 6508 C CA . VAL B 1 388 ? -7.043 31.672 13.539 1 72.62 388 VAL B CA 1
ATOM 6509 C C . VAL B 1 388 ? -6.465 30.812 14.664 1 72.62 388 VAL B C 1
ATOM 6511 O O . VAL B 1 388 ? -6.141 29.641 14.461 1 72.62 388 VAL B O 1
ATOM 6514 N N . ASP B 1 389 ? -6.469 31.344 15.859 1 72.56 389 ASP B N 1
ATOM 6515 C CA . ASP B 1 389 ? -5.895 30.641 17 1 72.56 389 ASP B CA 1
ATOM 6516 C C . ASP B 1 389 ? -6.855 29.578 17.516 1 72.56 389 ASP B C 1
ATOM 6518 O O . ASP B 1 389 ? -6.426 28.5 17.953 1 72.56 389 ASP B O 1
ATOM 6522 N N . ASN B 1 390 ? -8.188 29.922 17.422 1 78.94 390 ASN B N 1
ATOM 6523 C CA . ASN B 1 390 ? -9.18 28.984 17.922 1 78.94 390 ASN B CA 1
ATOM 6524 C C . ASN B 1 390 ? -9.766 28.125 16.812 1 78.94 390 ASN B C 1
ATOM 6526 O O . ASN B 1 390 ? -10.688 27.328 17.047 1 78.94 390 ASN B O 1
ATOM 6530 N N . GLY B 1 391 ? -9.242 28.344 15.672 1 82.5 391 GLY B N 1
ATOM 6531 C CA . GLY B 1 391 ? -9.742 27.594 14.531 1 82.5 391 GLY B CA 1
ATOM 6532 C C . GLY B 1 391 ? -8.781 26.531 14.055 1 82.5 391 GLY B C 1
ATOM 6533 O O . GLY B 1 391 ? -7.559 26.703 14.125 1 82.5 391 GLY B O 1
ATOM 6534 N N . ALA B 1 392 ? -9.312 25.391 13.625 1 87 392 ALA B N 1
ATOM 6535 C CA . ALA B 1 392 ? -8.516 24.328 13.031 1 87 392 ALA B CA 1
ATOM 6536 C C . ALA B 1 392 ? -9.211 23.734 11.805 1 87 392 ALA B C 1
ATOM 6538 O O . ALA B 1 392 ? -10.445 23.703 11.734 1 87 392 ALA B O 1
ATOM 6539 N N . GLY B 1 393 ? -8.398 23.438 10.766 1 87.81 393 GLY B N 1
ATOM 6540 C CA . GLY B 1 393 ? -8.922 22.641 9.672 1 87.81 393 GLY B CA 1
ATOM 6541 C C . GLY B 1 393 ? -9.25 21.219 10.078 1 87.81 393 GLY B C 1
ATOM 6542 O O . GLY B 1 393 ? -8.422 20.531 10.688 1 87.81 393 GLY B O 1
ATOM 6543 N N . VAL B 1 394 ? -10.5 20.734 9.844 1 90.88 394 VAL B N 1
ATOM 6544 C CA . VAL B 1 394 ? -10.906 19.406 10.258 1 90.88 394 VAL B CA 1
ATOM 6545 C C . VAL B 1 394 ? -11.664 18.719 9.117 1 90.88 394 VAL B C 1
ATOM 6547 O O . VAL B 1 394 ? -12.266 19.391 8.273 1 90.88 394 VAL B O 1
ATOM 6550 N N . CYS B 1 395 ? -11.508 17.406 9.07 1 90.94 395 CYS B N 1
ATOM 6551 C CA . CYS B 1 395 ? -12.391 16.641 8.188 1 90.94 395 CYS B CA 1
ATOM 6552 C C . CYS B 1 395 ? -13.766 16.453 8.82 1 90.94 395 CYS B C 1
ATOM 6554 O O . CYS B 1 395 ? -13.961 16.797 9.992 1 90.94 395 CYS B O 1
ATOM 6556 N N . GLN B 1 396 ? -14.734 15.969 8.062 1 88.62 396 GLN B N 1
ATOM 6557 C CA . GLN B 1 396 ? -16.094 15.781 8.57 1 88.62 396 GLN B CA 1
ATOM 6558 C C . GLN B 1 396 ? -16.109 14.82 9.758 1 88.62 396 GLN B C 1
ATOM 6560 O O . GLN B 1 396 ? -16.797 15.062 10.75 1 88.62 396 GLN B O 1
ATOM 6565 N N . ARG B 1 397 ? -15.328 13.844 9.625 1 91.19 397 ARG B N 1
ATOM 6566 C CA . ARG B 1 397 ? -15.281 12.836 10.68 1 91.19 397 ARG B CA 1
ATOM 6567 C C . ARG B 1 397 ? -14.758 13.43 11.984 1 91.19 397 ARG B C 1
ATOM 6569 O O . ARG B 1 397 ? -15.375 13.258 13.039 1 91.19 397 ARG B O 1
ATOM 6576 N N . PHE B 1 398 ? -13.656 14.07 11.969 1 91.5 398 PHE B N 1
ATOM 6577 C CA . PHE B 1 398 ? -13.086 14.641 13.18 1 91.5 398 PHE B CA 1
ATOM 6578 C C . PHE B 1 398 ? -14.023 15.664 13.797 1 91.5 398 PHE B C 1
ATOM 6580 O O . PHE B 1 398 ? -14.156 15.742 15.016 1 91.5 398 PHE B O 1
ATOM 6587 N N . ASN B 1 399 ? -14.68 16.406 12.945 1 88.25 399 ASN B N 1
ATOM 6588 C CA . ASN B 1 399 ? -15.641 17.391 13.43 1 88.25 399 ASN B CA 1
ATOM 6589 C C . ASN B 1 399 ? -16.75 16.75 14.242 1 88.25 399 ASN B C 1
ATOM 6591 O O . ASN B 1 399 ? -17.219 17.312 15.234 1 88.25 399 ASN B O 1
ATOM 6595 N N . GLN B 1 400 ? -17.094 15.578 13.852 1 88.5 400 GLN B N 1
ATOM 6596 C CA . GLN B 1 400 ? -18.141 14.852 14.57 1 88.5 400 GLN B CA 1
ATOM 6597 C C . GLN B 1 400 ? -17.594 14.203 15.836 1 88.5 400 GLN B C 1
ATOM 6599 O O . GLN B 1 400 ? -18.188 14.305 16.906 1 88.5 400 GLN B O 1
ATOM 6604 N N . ILE B 1 401 ? -16.453 13.617 15.766 1 90.56 401 ILE B N 1
ATOM 6605 C CA . ILE B 1 401 ? -15.883 12.797 16.828 1 90.56 401 ILE B CA 1
ATOM 6606 C C . ILE B 1 401 ? -15.484 13.695 18 1 90.56 401 ILE B C 1
ATOM 6608 O O . ILE B 1 401 ? -15.688 13.328 19.172 1 90.56 401 ILE B O 1
ATOM 6612 N N . LYS B 1 402 ? -14.906 14.875 17.703 1 88.44 402 LYS B N 1
ATOM 6613 C CA . LYS B 1 402 ? -14.391 15.727 18.781 1 88.44 402 LYS B CA 1
ATOM 6614 C C . LYS B 1 402 ? -15.516 16.25 19.656 1 88.44 402 LYS B C 1
ATOM 6616 O O . LYS B 1 402 ? -15.273 16.766 20.75 1 88.44 402 LYS B O 1
ATOM 6621 N N . ASN B 1 403 ? -16.766 16.094 19.188 1 85.88 403 ASN B N 1
ATOM 6622 C CA . ASN B 1 403 ? -17.922 16.578 19.938 1 85.88 403 ASN B CA 1
ATOM 6623 C C . ASN B 1 403 ? -18.609 15.438 20.688 1 85.88 403 ASN B C 1
ATOM 6625 O O . ASN B 1 403 ? -19.594 15.664 21.391 1 85.88 403 ASN B O 1
ATOM 6629 N N . LEU B 1 404 ? -18.156 14.258 20.594 1 86.88 404 LEU B N 1
ATOM 6630 C CA . LEU B 1 404 ? -18.719 13.133 21.328 1 86.88 404 LEU B CA 1
ATOM 6631 C C . LEU B 1 404 ? -18.312 13.18 22.797 1 86.88 404 LEU B C 1
ATOM 6633 O O . LEU B 1 404 ? -17.281 13.758 23.141 1 86.88 404 LEU B O 1
ATOM 6637 N N . PRO B 1 405 ? -19.078 12.562 23.625 1 86 405 PRO B N 1
ATOM 6638 C CA . PRO B 1 405 ? -18.75 12.562 25.047 1 86 405 PRO B CA 1
ATOM 6639 C C . PRO B 1 405 ? -17.359 11.969 25.328 1 86 405 PRO B C 1
ATOM 6641 O O . PRO B 1 405 ? -17 10.938 24.766 1 86 405 PRO B O 1
ATOM 6644 N N . GLY B 1 406 ? -16.656 12.688 26.156 1 88 406 GLY B N 1
ATOM 6645 C CA . GLY B 1 406 ? -15.352 12.195 26.594 1 88 406 GLY B CA 1
ATOM 6646 C C . GLY B 1 406 ? -14.203 12.766 25.781 1 88 406 GLY B C 1
ATOM 6647 O O . GLY B 1 406 ? -13.047 12.703 26.203 1 88 406 GLY B O 1
ATOM 6648 N N . TRP B 1 407 ? -14.5 13.227 24.578 1 91.25 407 TRP B N 1
ATOM 6649 C CA . TRP B 1 407 ? -13.469 13.859 23.766 1 91.25 407 TRP B CA 1
ATOM 6650 C C . TRP B 1 407 ? -13.305 15.328 24.141 1 91.25 407 TRP B C 1
ATOM 6652 O O . TRP B 1 407 ? -14.289 16.031 24.406 1 91.25 407 TRP B O 1
ATOM 6662 N N . THR B 1 408 ? -12.109 15.805 24.234 1 91.12 408 THR B N 1
ATOM 6663 C CA . THR B 1 408 ? -11.844 17.219 24.438 1 91.12 408 THR B CA 1
ATOM 6664 C C . THR B 1 408 ? -10.688 17.688 23.562 1 91.12 408 THR B C 1
ATOM 6666 O O . THR B 1 408 ? -9.758 16.938 23.297 1 91.12 408 THR B O 1
ATOM 6669 N N . THR B 1 409 ? -10.797 18.859 23.047 1 90.12 409 THR B N 1
ATOM 6670 C CA . THR B 1 409 ? -9.742 19.516 22.281 1 90.12 409 THR B CA 1
ATOM 6671 C C . THR B 1 409 ? -9.406 20.875 22.891 1 90.12 409 THR B C 1
ATOM 6673 O O . THR B 1 409 ? -10.305 21.594 23.344 1 90.12 409 THR B O 1
ATOM 6676 N N . GLU B 1 410 ? -8.094 21.203 22.922 1 87.56 410 GLU B N 1
ATOM 6677 C CA . GLU B 1 410 ? -7.613 22.469 23.453 1 87.56 410 GLU B CA 1
ATOM 6678 C C . GLU B 1 410 ? -6.438 23 22.625 1 87.56 410 GLU B C 1
ATOM 6680 O O . GLU B 1 410 ? -5.609 22.219 22.156 1 87.56 410 GLU B O 1
ATOM 6685 N N . VAL B 1 411 ? -6.434 24.25 22.391 1 84.56 411 VAL B N 1
ATOM 6686 C CA . VAL B 1 411 ? -5.262 24.875 21.797 1 84.56 411 VAL B CA 1
ATOM 6687 C C . VAL B 1 411 ? -4.215 25.141 22.875 1 84.56 411 VAL B C 1
ATOM 6689 O O . VAL B 1 411 ? -4.523 25.719 23.922 1 84.56 411 VAL B O 1
ATOM 6692 N N . ILE B 1 412 ? -3.023 24.531 22.641 1 79.5 412 ILE B N 1
ATOM 6693 C CA . ILE B 1 412 ? -1.964 24.766 23.609 1 79.5 412 ILE B CA 1
ATOM 6694 C C . ILE B 1 412 ? -0.844 25.594 22.984 1 79.5 412 ILE B C 1
ATOM 6696 O O . ILE B 1 412 ? -0.466 25.344 21.828 1 79.5 412 ILE B O 1
ATOM 6700 N N . HIS B 1 413 ? -0.902 26.828 23.078 1 61 413 HIS B N 1
ATOM 6701 C CA . HIS B 1 413 ? 0.179 27.656 22.547 1 61 413 HIS B CA 1
ATOM 6702 C C . HIS B 1 413 ? 1.492 27.375 23.281 1 61 413 HIS B C 1
ATOM 6704 O O . HIS B 1 413 ? 1.491 27 24.453 1 61 413 HIS B O 1
ATOM 6710 N N . GLY B 1 414 ? 2.518 26.656 22.609 1 49.19 414 GLY B N 1
ATOM 6711 C CA . GLY B 1 414 ? 3.754 26.484 23.359 1 49.19 414 GLY B CA 1
ATOM 6712 C C . GLY B 1 414 ? 3.91 27.484 24.5 1 49.19 414 GLY B C 1
ATOM 6713 O O . GLY B 1 414 ? 3.547 28.641 24.359 1 49.19 414 GLY B O 1
ATOM 6714 N N . ALA B 1 415 ? 3.775 27.016 25.766 1 41.56 415 ALA B N 1
ATOM 6715 C CA . ALA B 1 415 ? 3.99 27.797 26.969 1 41.56 415 ALA B CA 1
ATOM 6716 C C . ALA B 1 415 ? 5.035 28.891 26.75 1 41.56 415 ALA B C 1
ATOM 6718 O O . ALA B 1 415 ? 5.055 29.891 27.469 1 41.56 415 ALA B O 1
ATOM 6719 N N . ALA B 1 416 ? 6.191 28.547 26.203 1 41.41 416 ALA B N 1
ATOM 6720 C CA . ALA B 1 416 ? 7.234 29.531 26.469 1 41.41 416 ALA B CA 1
ATOM 6721 C C . ALA B 1 416 ? 6.793 30.922 26.031 1 41.41 416 ALA B C 1
ATOM 6723 O O . ALA B 1 416 ? 7.172 31.922 26.641 1 41.41 416 ALA B O 1
ATOM 6724 N N . GLU B 1 417 ? 6.699 31.406 24.625 1 42.03 417 GLU B N 1
ATOM 6725 C CA . GLU B 1 417 ? 6.684 32.844 24.406 1 42.03 417 GLU B CA 1
ATOM 6726 C C . GLU B 1 417 ? 5.258 33.375 24.219 1 42.03 417 GLU B C 1
ATOM 6728 O O . GLU B 1 417 ? 4.773 33.438 23.078 1 42.03 417 GLU B O 1
ATOM 6733 N N . ALA B 1 418 ? 4.395 33.281 25.25 1 41.84 418 ALA B N 1
ATOM 6734 C CA . ALA B 1 418 ? 3.098 33.938 25.406 1 41.84 418 ALA B CA 1
ATOM 6735 C C . ALA B 1 418 ? 3.047 35.25 24.625 1 41.84 418 ALA B C 1
ATOM 6737 O O . ALA B 1 418 ? 1.985 35.656 24.141 1 41.84 418 ALA B O 1
ATOM 6738 N N . ASP B 1 419 ? 4.07 35.906 24.797 1 40.12 419 ASP B N 1
ATOM 6739 C CA . ASP B 1 419 ? 4.125 37.25 24.25 1 40.12 419 ASP B CA 1
ATOM 6740 C C . ASP B 1 419 ? 4.535 37.25 22.781 1 40.12 419 ASP B C 1
ATOM 6742 O O . ASP B 1 419 ? 4.793 38.312 22.203 1 40.12 419 ASP B O 1
ATOM 6746 N N . ALA B 1 420 ? 4.863 36.062 22.297 1 42.12 420 ALA B N 1
ATOM 6747 C CA . ALA B 1 420 ? 5.328 36.188 20.922 1 42.12 420 ALA B CA 1
ATOM 6748 C C . ALA B 1 420 ? 4.152 36.25 19.953 1 42.12 420 ALA B C 1
ATOM 6750 O O . ALA B 1 420 ? 3.09 35.688 20.203 1 42.12 420 ALA B O 1
ATOM 6751 N N . PRO B 1 421 ? 4.133 37.219 19.078 1 39.97 421 PRO B N 1
ATOM 6752 C CA . PRO B 1 421 ? 3.066 37.406 18.094 1 39.97 421 PRO B CA 1
ATOM 6753 C C . PRO B 1 421 ? 2.527 36.094 17.547 1 39.97 421 PRO B C 1
ATOM 6755 O O . PRO B 1 421 ? 3.254 35.094 17.5 1 39.97 421 PRO B O 1
ATOM 6758 N N . PRO B 1 422 ? 1.232 36.094 17.359 1 36.56 422 PRO B N 1
ATOM 6759 C CA . PRO B 1 422 ? 0.552 35.031 16.641 1 36.56 422 PRO B CA 1
ATOM 6760 C C . PRO B 1 422 ? 1.271 34.625 15.344 1 36.56 422 PRO B C 1
ATOM 6762 O O . PRO B 1 422 ? 1.688 35.5 14.578 1 36.56 422 PRO B O 1
ATOM 6765 N N . GLY B 1 423 ? 1.888 33.469 15.133 1 43.09 423 GLY B N 1
ATOM 6766 C CA . GLY B 1 423 ? 2.662 33 13.984 1 43.09 423 GLY B CA 1
ATOM 6767 C C . GLY B 1 423 ? 4.012 32.438 14.375 1 43.09 423 GLY B C 1
ATOM 6768 O O . GLY B 1 423 ? 4.66 31.766 13.57 1 43.09 423 GLY B O 1
ATOM 6769 N N . GLU B 1 424 ? 4.539 33.125 15.469 1 48.16 424 GLU B N 1
ATOM 6770 C CA . GLU B 1 424 ? 5.895 32.719 15.812 1 48.16 424 GLU B CA 1
ATOM 6771 C C . GLU B 1 424 ? 5.898 31.328 16.438 1 48.16 424 GLU B C 1
ATOM 6773 O O . GLU B 1 424 ? 6.934 30.656 16.469 1 48.16 424 GLU B O 1
ATOM 6778 N N . HIS B 1 425 ? 4.695 31 17.016 1 57.16 425 HIS B N 1
ATOM 6779 C CA . HIS B 1 425 ? 4.734 29.656 17.578 1 57.16 425 HIS B CA 1
ATOM 6780 C C . HIS B 1 425 ? 3.863 28.688 16.781 1 57.16 425 HIS B C 1
ATOM 6782 O O . HIS B 1 425 ? 2.848 29.094 16.219 1 57.16 425 HIS B O 1
ATOM 6788 N N . PRO B 1 426 ? 4.344 27.469 16.688 1 70.06 426 PRO B N 1
ATOM 6789 C CA . PRO B 1 426 ? 3.535 26.516 15.938 1 70.06 426 PRO B CA 1
ATOM 6790 C C . PRO B 1 426 ? 2.186 26.234 16.594 1 70.06 426 PRO B C 1
ATOM 6792 O O . PRO B 1 426 ? 2.109 26.094 17.812 1 70.06 426 PRO B O 1
ATOM 6795 N N . HIS B 1 427 ? 1.068 26.531 16.047 1 79.19 427 HIS B N 1
ATOM 6796 C CA . HIS B 1 427 ? -0.283 26.203 16.469 1 79.19 427 HIS B CA 1
ATOM 6797 C C . HIS B 1 427 ? -0.393 24.719 16.844 1 79.19 427 HIS B C 1
ATOM 6799 O O . HIS B 1 427 ? -0.245 23.859 15.984 1 79.19 427 HIS B O 1
ATOM 6805 N N . THR B 1 428 ? -0.542 24.406 18.203 1 86.5 428 THR B N 1
ATOM 6806 C CA . THR B 1 428 ? -0.6 23.031 18.688 1 86.5 428 THR B CA 1
ATOM 6807 C C . THR B 1 428 ? -1.93 22.766 19.375 1 86.5 428 THR B C 1
ATOM 6809 O O . THR B 1 428 ? -2.414 23.594 20.156 1 86.5 428 THR B O 1
ATOM 6812 N N . ILE B 1 429 ? -2.492 21.625 19.078 1 88.5 429 ILE B N 1
ATOM 6813 C CA . ILE B 1 429 ? -3.756 21.188 19.672 1 88.5 429 ILE B CA 1
ATOM 6814 C C . ILE B 1 429 ? -3.527 19.953 20.531 1 88.5 429 ILE B C 1
ATOM 6816 O O . ILE B 1 429 ? -2.77 19.062 20.156 1 88.5 429 ILE B O 1
ATOM 6820 N N . ARG B 1 430 ? -4.105 19.969 21.734 1 91.25 430 ARG B N 1
ATOM 6821 C CA . ARG B 1 430 ? -4.152 18.797 22.594 1 91.25 430 ARG B CA 1
ATOM 6822 C C . ARG B 1 430 ? -5.492 18.078 22.484 1 91.25 430 ARG B C 1
ATOM 6824 O O . ARG B 1 430 ? -6.547 18.703 22.609 1 91.25 430 ARG B O 1
ATOM 6831 N N . ILE B 1 431 ? -5.484 16.828 22.203 1 91.69 431 ILE B N 1
ATOM 6832 C CA . ILE B 1 431 ? -6.68 16 22.078 1 91.69 431 ILE B CA 1
ATOM 6833 C C . ILE B 1 431 ? -6.676 14.93 23.172 1 91.69 431 ILE B C 1
ATOM 6835 O O . ILE B 1 431 ? -5.695 14.203 23.328 1 91.69 431 ILE B O 1
ATOM 6839 N N . THR B 1 432 ? -7.691 14.891 23.922 1 92.94 432 THR B N 1
ATOM 6840 C CA . THR B 1 432 ? -7.879 13.859 24.938 1 92.94 432 THR B CA 1
ATOM 6841 C C . THR B 1 432 ? -9.031 12.93 24.562 1 92.94 432 THR B C 1
ATOM 6843 O O . THR B 1 432 ? -10.133 13.398 24.25 1 92.94 432 THR B O 1
ATOM 6846 N N . THR B 1 433 ? -8.773 11.641 24.609 1 92.81 433 THR B N 1
ATOM 6847 C CA . THR B 1 433 ? -9.781 10.648 24.234 1 92.81 433 THR B CA 1
ATOM 6848 C C . THR B 1 433 ? -10.594 10.219 25.453 1 92.81 433 THR B C 1
ATOM 6850 O O . THR B 1 433 ? -10.227 10.516 26.578 1 92.81 433 THR B O 1
ATOM 6853 N N . PRO B 1 434 ? -11.75 9.5 25.203 1 88.62 434 PRO B N 1
ATOM 6854 C CA . PRO B 1 434 ? -12.609 9.07 26.312 1 88.62 434 PRO B CA 1
ATOM 6855 C C . PRO B 1 434 ? -11.883 8.156 27.297 1 88.62 434 PRO B C 1
ATOM 6857 O O . PRO B 1 434 ? -12.273 8.062 28.469 1 88.62 434 PRO B O 1
ATOM 6860 N N . THR B 1 435 ? -10.797 7.496 26.859 1 89.88 435 THR B N 1
ATOM 6861 C CA . THR B 1 435 ? -10.062 6.602 27.734 1 89.88 435 THR B CA 1
ATOM 6862 C C . THR B 1 435 ? -8.969 7.363 28.484 1 89.88 435 THR B C 1
ATOM 6864 O O . THR B 1 435 ? -8.211 6.77 29.25 1 89.88 435 THR B O 1
ATOM 6867 N N . GLY B 1 436 ? -8.789 8.648 28.172 1 90.69 436 GLY B N 1
ATOM 6868 C CA . GLY B 1 436 ? -7.859 9.484 28.922 1 90.69 436 GLY B CA 1
ATOM 6869 C C . GLY B 1 436 ? -6.523 9.664 28.219 1 90.69 436 GLY B C 1
ATOM 6870 O O . GLY B 1 436 ? -5.652 10.383 28.719 1 90.69 436 GLY B O 1
ATOM 6871 N N . ALA B 1 437 ? -6.359 9.008 27.109 1 92.06 437 ALA B N 1
ATOM 6872 C CA . ALA B 1 437 ? -5.113 9.164 26.359 1 92.06 437 ALA B CA 1
ATOM 6873 C C . ALA B 1 437 ? -5.016 10.562 25.766 1 92.06 437 ALA B C 1
ATOM 6875 O O . ALA B 1 437 ? -6.02 11.141 25.328 1 92.06 437 ALA B O 1
ATOM 6876 N N . VAL B 1 438 ? -3.785 11.117 25.703 1 92.94 438 VAL B N 1
ATOM 6877 C CA . VAL B 1 438 ? -3.557 12.484 25.234 1 92.94 438 VAL B CA 1
ATOM 6878 C C . VAL B 1 438 ? -2.654 12.461 24 1 92.94 438 VAL B C 1
ATOM 6880 O O . VAL B 1 438 ? -1.653 11.734 23.969 1 92.94 438 VAL B O 1
ATOM 6883 N N . TYR B 1 439 ? -3.039 13.18 23.031 1 92.69 439 TYR B N 1
ATOM 6884 C CA . TYR B 1 439 ? -2.279 13.312 21.797 1 92.69 439 TYR B CA 1
ATOM 6885 C C . TYR B 1 439 ? -2.143 14.773 21.391 1 92.69 439 TYR B C 1
ATOM 6887 O O . TYR B 1 439 ? -2.975 15.609 21.766 1 92.69 439 TYR B O 1
ATOM 6895 N N . TYR B 1 440 ? -1.105 15.094 20.641 1 88.94 440 TYR B N 1
ATOM 6896 C CA . TYR B 1 440 ? -0.847 16.469 20.219 1 88.94 440 TYR B CA 1
ATOM 6897 C C . TYR B 1 440 ? -0.747 16.562 18.703 1 88.94 440 TYR B C 1
ATOM 6899 O O . TYR B 1 440 ? -0.238 15.648 18.047 1 88.94 440 TYR B O 1
ATOM 6907 N N . SER B 1 441 ? -1.263 17.609 18.141 1 88.75 441 SER B N 1
ATOM 6908 C CA . SER B 1 441 ? -1.152 17.953 16.734 1 88.75 441 SER B CA 1
ATOM 6909 C C . SER B 1 441 ? -0.598 19.359 16.547 1 88.75 441 SER B C 1
ATOM 6911 O O . SER B 1 441 ? -1.201 20.328 17.016 1 88.75 441 SER B O 1
ATOM 6913 N N . THR B 1 442 ? 0.528 19.484 15.961 1 84.94 442 THR B N 1
ATOM 6914 C CA . THR B 1 442 ? 1.153 20.781 15.719 1 84.94 442 THR B CA 1
ATOM 6915 C C . THR B 1 442 ? 1.15 21.094 14.227 1 84.94 442 THR B C 1
ATOM 6917 O O . THR B 1 442 ? 1.538 20.266 13.398 1 84.94 442 THR B O 1
ATOM 6920 N N . ALA B 1 443 ? 0.621 22.281 13.922 1 80.44 443 ALA B N 1
ATOM 6921 C CA . ALA B 1 443 ? 0.611 22.719 12.523 1 80.44 443 ALA B CA 1
ATOM 6922 C C . ALA B 1 443 ? 2.031 22.844 11.984 1 80.44 443 ALA B C 1
ATOM 6924 O O . ALA B 1 443 ? 2.943 23.266 12.695 1 80.44 443 ALA B O 1
ATOM 6925 N N . PRO B 1 444 ? 2.225 22.375 10.719 1 76.44 444 PRO B N 1
ATOM 6926 C CA . PRO B 1 444 ? 3.543 22.578 10.109 1 76.44 444 PRO B CA 1
ATOM 6927 C C . PRO B 1 444 ? 3.877 24.047 9.898 1 76.44 444 PRO B C 1
ATOM 6929 O O . PRO B 1 444 ? 2.984 24.906 9.938 1 76.44 444 PRO B O 1
ATOM 6932 N N . PRO B 1 445 ? 5.16 24.25 9.766 1 68.5 445 PRO B N 1
ATOM 6933 C CA . PRO B 1 445 ? 5.52 25.641 9.453 1 68.5 445 PRO B CA 1
ATOM 6934 C C . PRO B 1 445 ? 4.91 26.125 8.141 1 68.5 445 PRO B C 1
ATOM 6936 O O . PRO B 1 445 ? 4.816 25.359 7.18 1 68.5 445 PRO B O 1
ATOM 6939 N N . VAL B 1 446 ? 4.379 27.266 8.172 1 62.06 446 VAL B N 1
ATOM 6940 C CA . VAL B 1 446 ? 3.816 27.859 6.961 1 62.06 446 VAL B CA 1
ATOM 6941 C C . VAL B 1 446 ? 4.91 28.016 5.91 1 62.06 446 VAL B C 1
ATOM 6943 O O . VAL B 1 446 ? 6.031 28.422 6.227 1 62.06 446 VAL B O 1
ATOM 6946 N N . PRO B 1 447 ? 4.629 27.453 4.75 1 58.41 447 PRO B N 1
ATOM 6947 C CA . PRO B 1 447 ? 5.637 27.578 3.697 1 58.41 447 PRO B CA 1
ATOM 6948 C C . PRO B 1 447 ? 6.227 28.984 3.596 1 58.41 447 PRO B C 1
ATOM 6950 O O . PRO B 1 447 ? 5.496 29.969 3.717 1 58.41 447 PRO B O 1
ATOM 6953 N N . GLY B 1 448 ? 7.461 29.031 3.443 1 52.59 448 GLY B N 1
ATOM 6954 C CA . GLY B 1 448 ? 8.156 30.297 3.307 1 52.59 448 GLY B CA 1
ATOM 6955 C C . GLY B 1 448 ? 8.711 30.828 4.621 1 52.59 448 GLY B C 1
ATOM 6956 O O . GLY B 1 448 ? 9.477 31.781 4.637 1 52.59 448 GLY B O 1
ATOM 6957 N N . THR B 1 449 ? 8.195 30.172 5.723 1 49.12 449 THR B N 1
ATOM 6958 C CA . THR B 1 449 ? 8.727 30.609 7.004 1 49.12 449 THR B CA 1
ATOM 6959 C C . THR B 1 449 ? 9.961 29.797 7.387 1 49.12 449 THR B C 1
ATOM 6961 O O . THR B 1 449 ? 10.039 28.609 7.105 1 49.12 449 THR B O 1
ATOM 6964 N N . ARG B 1 450 ? 11.148 30.328 7.578 1 43.28 450 ARG B N 1
ATOM 6965 C CA . ARG B 1 450 ? 12.328 29.609 8.055 1 43.28 450 ARG B CA 1
ATOM 6966 C C . ARG B 1 450 ? 12.109 29.094 9.477 1 43.28 450 ARG B C 1
ATOM 6968 O O . ARG B 1 450 ? 11.672 29.828 10.352 1 43.28 450 ARG B O 1
ATOM 6975 N N . PRO B 1 451 ? 12.211 27.797 9.578 1 45.28 451 PRO B N 1
ATOM 6976 C CA . PRO B 1 451 ? 12.156 27.359 10.977 1 45.28 451 PRO B CA 1
ATOM 6977 C C . PRO B 1 451 ? 13.055 28.188 11.883 1 45.28 451 PRO B C 1
ATOM 6979 O O . PRO B 1 451 ? 14.109 28.656 11.453 1 45.28 451 PRO B O 1
ATOM 6982 N N . ALA B 1 452 ? 12.578 28.734 12.938 1 38 452 ALA B N 1
ATOM 6983 C CA . ALA B 1 452 ? 13.453 29.438 13.883 1 38 452 ALA B CA 1
ATOM 6984 C C . ALA B 1 452 ? 14.68 28.594 14.211 1 38 452 ALA B C 1
ATOM 6986 O O . ALA B 1 452 ? 14.562 27.391 14.484 1 38 452 ALA B O 1
ATOM 6987 N N . ARG B 1 453 ? 15.867 28.844 13.625 1 35.47 453 ARG B N 1
ATOM 6988 C CA . ARG B 1 453 ? 17.094 28.234 14.125 1 35.47 453 ARG B CA 1
ATOM 6989 C C . ARG B 1 453 ? 17.078 28.125 15.641 1 35.47 453 ARG B C 1
ATOM 6991 O O . ARG B 1 453 ? 16.828 29.125 16.328 1 35.47 453 ARG B O 1
ATOM 6998 N N . PRO B 1 454 ? 16.953 26.906 16.109 1 35.97 454 PRO B N 1
ATOM 6999 C CA . PRO B 1 454 ? 17.125 26.984 17.562 1 35.97 454 PRO B CA 1
ATOM 7000 C C . PRO B 1 454 ? 18.281 27.891 17.969 1 35.97 454 PRO B C 1
ATOM 7002 O O . PRO B 1 454 ? 19.344 27.875 17.328 1 35.97 454 PRO B O 1
ATOM 7005 N N . LYS B 1 455 ? 17.984 28.938 18.609 1 34.69 455 LYS B N 1
ATOM 7006 C CA . LYS B 1 455 ? 19.094 29.719 19.172 1 34.69 455 LYS B CA 1
ATOM 7007 C C . LYS B 1 455 ? 20.109 28.812 19.859 1 34.69 455 LYS B C 1
ATOM 7009 O O . LYS B 1 455 ? 19.734 27.906 20.609 1 34.69 455 LYS B O 1
ATOM 7014 N N . PRO B 1 456 ? 21.359 28.641 19.391 1 32.38 456 PRO B N 1
ATOM 7015 C CA . PRO B 1 456 ? 22.359 27.969 20.219 1 32.38 456 PRO B CA 1
ATOM 7016 C C . PRO B 1 456 ? 22.203 28.266 21.703 1 32.38 456 PRO B C 1
ATOM 7018 O O . PRO B 1 456 ? 21.703 29.344 22.078 1 32.38 456 PRO B O 1
ATOM 7021 N N . PRO B 1 457 ? 22.016 27.234 22.484 1 31.72 457 PRO B N 1
ATOM 7022 C CA . PRO B 1 457 ? 22.125 27.672 23.875 1 31.72 457 PRO B CA 1
ATOM 7023 C C . PRO B 1 457 ? 23.203 28.734 24.094 1 31.72 457 PRO B C 1
ATOM 7025 O O . PRO B 1 457 ? 24.25 28.688 23.438 1 31.72 457 PRO B O 1
ATOM 7028 N N . THR B 1 458 ? 22.828 29.922 24.156 1 29.92 458 THR B N 1
ATOM 7029 C CA . THR B 1 458 ? 23.812 30.906 24.609 1 29.92 458 THR B CA 1
ATOM 7030 C C . THR B 1 458 ? 24.594 30.391 25.797 1 29.92 458 THR B C 1
ATOM 7032 O O . THR B 1 458 ? 24.062 30.297 26.906 1 29.92 458 THR B O 1
ATOM 7035 N N . SER B 1 459 ? 25.297 29.172 25.719 1 28.22 459 SER B N 1
ATOM 7036 C CA . SER B 1 459 ? 26.312 29 26.75 1 28.22 459 SER B CA 1
ATOM 7037 C C . SER B 1 459 ? 27.156 30.266 26.906 1 28.22 459 SER B C 1
ATOM 7039 O O . SER B 1 459 ? 27.969 30.578 26.031 1 28.22 459 SER B O 1
ATOM 7041 N N . THR B 1 460 ? 26.516 31.344 27.297 1 27.73 460 THR B N 1
ATOM 7042 C CA . THR B 1 460 ? 27.375 32.344 27.906 1 27.73 460 THR B CA 1
ATOM 7043 C C . THR B 1 460 ? 28.297 31.734 28.953 1 27.73 460 THR B C 1
ATOM 7045 O O . THR B 1 460 ? 27.875 31.469 30.078 1 27.73 460 THR B O 1
ATOM 7048 N N . VAL B 1 461 ? 29.016 30.641 28.625 1 27.47 461 VAL B N 1
ATOM 7049 C CA . VAL B 1 461 ? 30.188 30.516 29.484 1 27.47 461 VAL B CA 1
ATOM 7050 C C . VAL B 1 461 ? 31 31.812 29.453 1 27.47 461 VAL B C 1
ATOM 7052 O O . VAL B 1 461 ? 31.406 32.25 28.375 1 27.47 461 VAL B O 1
ATOM 7055 N N . ASP B 1 462 ? 30.703 32.656 30.375 1 28.39 462 ASP B N 1
ATOM 7056 C CA . ASP B 1 462 ? 31.594 33.719 30.859 1 28.39 462 ASP B CA 1
ATOM 7057 C C . ASP B 1 462 ? 33 33.156 31.031 1 28.39 462 ASP B C 1
ATOM 7059 O O . ASP B 1 462 ? 33.312 32.469 32 1 28.39 462 ASP B O 1
ATOM 7063 N N . VAL B 1 463 ? 33.594 32.656 29.969 1 27.45 463 VAL B N 1
ATOM 7064 C CA . VAL B 1 463 ? 35.031 32.469 30.141 1 27.45 463 VAL B CA 1
ATOM 7065 C C . VAL B 1 463 ? 35.688 33.812 30.422 1 27.45 463 VAL B C 1
ATOM 7067 O O . VAL B 1 463 ? 35.656 34.719 29.594 1 27.45 463 VAL B O 1
ATOM 7070 N N . GLN B 1 464 ? 35.719 34.156 31.703 1 26.73 464 GLN B N 1
ATOM 7071 C CA . GLN B 1 464 ? 36.594 35.156 32.281 1 26.73 464 GLN B CA 1
ATOM 7072 C C . GLN B 1 464 ? 38.031 35 31.797 1 26.73 464 GLN B C 1
ATOM 7074 O O . GLN B 1 464 ? 38.656 33.969 32.062 1 26.73 464 GLN B O 1
ATOM 7079 N N . PHE B 1 465 ? 38.25 35.438 30.547 1 26.69 465 PHE B N 1
ATOM 7080 C CA . PHE B 1 465 ? 39.656 35.594 30.188 1 26.69 465 PHE B CA 1
ATOM 7081 C C . PHE B 1 465 ? 40.406 36.406 31.25 1 26.69 465 PHE B C 1
ATOM 7083 O O . PHE B 1 465 ? 39.844 37.344 31.797 1 26.69 465 PHE B O 1
ATOM 7090 N N . PRO B 1 466 ? 41.375 35.812 31.969 1 27.44 466 PRO B N 1
ATOM 7091 C CA . PRO B 1 466 ? 42.156 36.688 32.844 1 27.44 466 PRO B CA 1
ATOM 7092 C C . PRO B 1 466 ? 42.656 37.938 32.125 1 27.44 466 PRO B C 1
ATOM 7094 O O . PRO B 1 466 ? 42.719 37.969 30.906 1 27.44 466 PRO B O 1
ATOM 7097 N N . SER B 1 467 ? 42.562 39.25 32.719 1 26.83 467 SER B N 1
ATOM 7098 C CA . SER B 1 467 ? 42.938 40.625 32.438 1 26.83 467 SER B CA 1
ATOM 7099 C C . SER B 1 467 ? 44.281 40.688 31.719 1 26.83 467 SER B C 1
ATOM 7101 O O . SER B 1 467 ? 44.625 41.719 31.125 1 26.83 467 SER B O 1
ATOM 7103 N N . GLY B 1 468 ? 45.312 39.781 31.953 1 26.77 468 GLY B N 1
ATOM 7104 C CA . GLY B 1 468 ? 46.688 40.25 31.781 1 26.77 468 GLY B CA 1
ATOM 7105 C C . GLY B 1 468 ? 47.125 40.344 30.344 1 26.77 468 GLY B C 1
ATOM 7106 O O . GLY B 1 468 ? 48.156 40.969 30.031 1 26.77 468 GLY B O 1
ATOM 7107 N N . LEU B 1 469 ? 46.969 39.312 29.422 1 25.45 469 LEU B N 1
ATOM 7108 C CA . LEU B 1 469 ? 48 39.438 28.422 1 25.45 469 LEU B CA 1
ATOM 7109 C C . LEU B 1 469 ? 47.656 40.469 27.359 1 25.45 469 LEU B C 1
ATOM 7111 O O . LEU B 1 469 ? 46.594 40.375 26.734 1 25.45 469 LEU B O 1
ATOM 7115 N N . ARG B 1 470 ? 48.281 41.656 27.422 1 26.22 470 ARG B N 1
ATOM 7116 C CA . ARG B 1 470 ? 48.594 42.875 26.688 1 26.22 470 ARG B CA 1
ATOM 7117 C C . ARG B 1 470 ? 49.094 42.562 25.281 1 26.22 470 ARG B C 1
ATOM 7119 O O . ARG B 1 470 ? 50.188 42.031 25.094 1 26.22 470 ARG B O 1
ATOM 7126 N N . LEU B 1 471 ? 48.375 41.656 24.484 1 23.42 471 LEU B N 1
ATOM 7127 C CA . LEU B 1 471 ? 49.188 41.781 23.266 1 23.42 471 LEU B CA 1
ATOM 7128 C C . LEU B 1 471 ? 49.25 43.25 22.812 1 23.42 471 LEU B C 1
ATOM 7130 O O . LEU B 1 471 ? 48.219 43.938 22.828 1 23.42 471 LEU B O 1
ATOM 7134 N N . ALA B 1 472 ? 50.469 43.812 22.781 1 26.77 472 ALA B N 1
ATOM 7135 C CA . ALA B 1 472 ? 51.062 45.094 22.375 1 26.77 472 ALA B CA 1
ATOM 7136 C C . ALA B 1 472 ? 50.469 45.594 21.062 1 26.77 472 ALA B C 1
ATOM 7138 O O . ALA B 1 472 ? 50.031 44.781 20.234 1 26.77 472 ALA B O 1
ATOM 7139 N N . SER B 1 473 ? 50.406 46.969 20.875 1 24.66 473 SER B N 1
ATOM 7140 C CA . SER B 1 473 ? 50.312 47.844 19.719 1 24.66 473 SER B CA 1
ATOM 7141 C C . SER B 1 473 ? 51.156 47.375 18.562 1 24.66 473 SER B C 1
ATOM 7143 O O . SER B 1 473 ? 52.281 46.906 18.766 1 24.66 473 SER B O 1
#

Radius of gyration: 31.16 Å; Cα contacts (8 Å, |Δi|>4): 1631; chains: 2; bounding box: 88×108×76 Å

Sequence (946 aa):
MPKSQATTDLDQMVEEMRMLVPAGDDADKVAQLAALEKLQASAAAAIARVSTEFLESQRDRQRDLGVPSHRRGRDTADQIALARRISPSQASRDLKFARALRDDLPVTADLLAAGEISERVARAVHRETDHLSADQRSAIDREVARRLPGLSVKEASAAAKRAAYQADPASAVKRAAKAAKDRRVWTKPAPDTMCTVTALLTAAQGIAVWATLRRDAQALIASGAAGDRTLDQVMADLFVERLTGQSVASAVPVEIHLVMTLAMLFGAQPDGAAYGQGVETDPDGAAWLEGYGPIPAAVARAAIAGVPDLLGPTPQELDRGQAWIRRLFVDPATGQLISADKRRRRFDGAVRRFINLRDRVCRMPFCDAPIRDHDHLVPYRDGGETSVDNGAGVCQRFNQIKNLPGWTTEVIHGAAEADAPPGEHPHTIRITTPTGAVYYSTAPPVPGTRPARPKPPTSTVDVQFPSGLRLASMPKSQATTDLDQMVEEMRMLVPAGDDADKVAQLAALEKLQASAAAAIARVSTEFLESQRDRQRDLGVPSHRRGRDTADQIALARRISPSQASRDLKFARALRDDLPVTADLLAAGEISERVARAVHRETDHLSADQRSAIDREVARRLPGLSVKEASAAAKRAAYQADPASAVKRAAKAAKDRRVWTKPAPDTMCTVTALLTAAQGIAVWATLRRDAQALIASGAAGDRTLDQVMADLFVERLTGQSVASAVPVEIHLVMTLAMLFGAQPDGAAYGQGVETDPDGAAWLEGYGPIPAAVARAAIAGVPDLLGPTPQELDRGQAWIRRLFVDPATGQLISADKRRRRFDGAVRRFINLRDRVCRMPFCDAPIRDHDHLVPYRDGGETSVDNGAGVCQRFNQIKNLPGWTTEVIHGAAEADAPPGEHPHTIRITTPTGAVYYSTAPPVPGTRPARPKPPTSTVDVQFPSGLRLAS